Protein AF-A0A524NR52-F1 (afdb_monomer)

Mean predicted aligned error: 20.49 Å

Nearest PDB structures (foldseek):
  4pej-assembly2_B  TM=8.692E-01  e=6.507E-05  synthetic construct
  6f50-assembly2_B  TM=8.341E-01  e=1.241E-04  Pseudomonas putida
  6f4y-assembly2_B  TM=8.396E-01  e=2.144E-04  Pseudomonas putida
  6c1j-assembly1_A-2  TM=8.449E-01  e=2.888E-04  Pseudomonas putida
  3fzw-assembly1_A  TM=8.478E-01  e=4.989E-04  Pseudomonas putida

Foldseek 3Di:
DDDDDDPPDDPVLVVVLDDDDDDDDDDDDDDDDDDDPFQVVLVVQCQVCLQVLVLVSQLVQADDFEKECEPEPPGDDDIDGDSVSVSVVSVVVCVQFVAKGKFWADWDDFGFKIKTWIWIWGDGPRDTDIAIKIKIWGADPVNHTNYIYIYHSVCVVVSVVVSCVVCVPGDDQDPVVLFDQALQNVLVVQCLVLLVVCLVPVDNVSQVVLADPQAKEAEVEPVPGDIDHSVVVVVVSVVLSVQAWDKDWDWFFALPRFKTKIWIKIWGHDPVDIDIDIWMWIWGADPVSRTRYIYTHHPVCVLVVVLVNQVVSVVVDVQSVLVSVLQNLVQCCLQVVHCVSVPVAADQQEWEAEPESPDPGIDTGPVVVNVVSVVVCVQFVNKHKDWRRHWNDTDSFKTKTKMKMWGQGDSRHIDIDIWMKIWTDDPSHTRYIYTGHSVCVVVSVVVRVVRDDDLLQQDAALQNVLVVQLLVCLLVVVLVSNVVLADPLAWEAEPEPPDRDIDGPVVVSVVSNCCCPVQVKDWDKAWQAAQARFKTKIWIWIWGDDPPDIDIDTWIWIWGADPVSGTRYIYTYHPVCVVVVLVVRLVVSQPPVRRVDQPLVSQCQVCLQVVNLVSNLVQEDQQEKEAEPEPPDPGIDGGSVVVSVVSVVVCVFFVNWHKGFRYWDNDDQFKTKTWIWIWTAGNVGDTDIAIWIKIFTDDGSGGRYIYIGHSVCVVVVVVVRCVRRVNDPADLVLVLDDQALFNVLVVQLQVCLQVVNLVSNVVLADQQAWEAECEPVPGDIDGSVVVSVVSVVCVVQQKHWDDWHWQADQPRFKTKIWTWIWGGDPVDTDIDIWMWIWGADPVSRTRYIYTGHPVCVVVSLLVRNVVSCVVPVLCVLVSVLLVQCQVCLQVVNLVSNVVQADQQAWEAEPDPPDPGIDTGSVVVNVVSVVVCVFFVNKHKDKRRYWSDDDNFKTKIKIKMWTAGPPPGIDIAIWIWIFTDDPSHTRYIYTGHSVCVVVSVVVNVVVVVVVVVVVVVD

Radius of gyration: 37.1 Å; Cα contacts (8 Å, |Δi|>4): 1917; chains: 1; bounding box: 99×87×102 Å

Solvent-accessible surface area (backbone atoms only — not comparable to full-atom values): 54135 Å² total; per-residue (Å²): 132,88,82,80,81,82,84,76,78,63,74,67,59,72,60,66,77,49,92,82,84,92,88,80,88,84,89,84,92,86,83,90,80,83,93,73,78,50,51,70,47,57,52,49,53,52,50,49,26,60,56,70,64,36,63,64,58,49,56,69,38,44,33,98,75,16,35,38,40,56,68,26,95,85,42,83,64,79,67,42,73,38,63,64,65,48,51,54,53,52,49,60,49,37,73,64,17,76,70,44,36,71,42,59,51,43,79,47,74,51,75,46,36,35,39,33,36,37,34,36,39,29,46,43,98,90,38,85,41,78,48,66,31,30,39,36,34,34,45,46,100,83,67,23,35,48,32,37,38,34,31,38,68,90,40,50,70,59,51,50,54,52,40,49,64,73,38,73,84,51,85,84,85,51,69,85,72,68,53,74,94,29,50,24,56,55,35,50,56,50,47,54,55,19,48,50,49,17,72,78,67,76,48,52,70,51,49,56,72,48,38,39,99,80,23,39,26,34,34,65,26,95,90,66,67,44,77,49,33,66,66,52,47,50,50,61,51,47,56,44,43,75,51,58,26,48,80,48,77,43,84,67,34,36,22,74,47,35,24,30,33,26,44,37,38,32,48,25,47,54,99,92,55,64,50,77,49,74,30,28,37,38,38,32,32,48,98,87,39,29,32,41,36,38,40,34,36,45,63,92,45,47,72,61,55,53,50,52,36,44,53,57,31,35,74,76,31,81,56,48,32,65,56,44,59,46,45,51,50,52,28,48,27,55,53,74,74,40,67,78,67,52,68,79,39,37,40,69,72,21,37,37,39,31,72,32,100,85,46,88,40,75,45,70,22,42,72,57,51,56,49,54,52,52,57,51,38,75,48,17,81,67,41,39,52,47,56,65,29,38,69,77,44,79,50,82,26,17,32,30,28,31,35,39,37,37,32,44,39,82,90,53,32,66,49,74,50,70,31,33,38,33,41,26,38,54,99,82,21,31,48,33,40,35,34,34,44,66,91,40,51,70,58,51,52,51,50,37,62,70,53,37,79,48,90,81,60,67,77,83,36,60,21,49,56,41,48,51,54,38,52,52,23,50,76,72,63,35,60,68,60,32,57,68,45,41,39,92,81,20,39,35,36,34,70,27,101,86,68,69,44,74,46,35,61,82,61,48,49,63,54,52,48,43,41,45,68,78,61,49,43,47,75,51,75,45,84,64,26,40,33,47,47,25,30,27,31,28,40,42,42,37,39,42,86,50,101,87,64,79,55,75,51,66,30,33,35,39,37,32,34,44,99,86,61,23,40,33,34,39,39,36,33,38,63,91,46,49,71,58,52,56,48,52,53,51,51,50,20,59,75,66,61,47,13,62,59,55,66,48,60,52,48,36,52,51,16,54,57,66,71,32,64,68,51,34,52,75,49,43,44,74,82,15,34,41,33,30,70,30,98,88,43,89,36,76,42,78,27,40,71,60,48,47,55,53,51,49,52,48,41,75,47,19,84,65,47,37,78,46,66,32,32,60,56,90,64,60,70,34,35,38,46,30,39,34,34,38,40,32,39,46,85,87,69,47,80,46,77,49,64,28,28,38,37,40,33,36,59,68,82,40,47,44,29,41,41,34,32,42,47,97,40,41,66,60,52,47,60,51,49,34,64,55,65,72,54,70,70,70,54,78,67,39,78,61,54,73,87,32,48,20,50,54,40,48,53,52,40,49,52,20,58,62,70,67,34,64,65,56,37,49,71,46,37,34,91,80,16,43,29,34,36,62,29,89,92,68,63,43,74,48,36,50,68,53,50,53,49,57,51,49,55,43,47,72,46,48,30,42,74,75,46,80,43,64,65,28,40,28,79,53,36,19,25,29,28,42,38,35,35,37,37,33,47,98,92,56,63,52,75,50,68,29,29,38,34,37,31,29,51,98,86,38,30,31,41,32,43,36,36,36,44,67,86,40,55,71,58,50,52,50,51,34,46,53,52,33,30,73,75,39,64,79,52,38,69,56,56,54,45,52,52,51,41,37,52,18,58,60,67,71,33,64,73,59,37,56,68,46,41,32,73,73,16,35,37,37,30,70,32,98,86,45,86,37,76,44,74,25,43,64,60,51,52,52,54,51,50,54,48,42,73,56,18,80,67,44,42,58,50,69,55,40,29,59,82,44,75,62,93,43,34,36,33,25,34,33,40,37,40,32,43,40,85,99,70,48,76,49,77,49,66,26,31,40,37,37,32,44,55,101,84,21,32,41,34,40,36,35,36,44,64,87,43,51,68,60,54,50,54,51,49,52,55,55,46,52,54,50,54,55,50,67,74,74,109

pLDDT: mean 82.84, std 14.71, range [21.86, 97.25]

Structure (mmCIF, N/CA/C/O backbone):
data_AF-A0A524NR52-F1
#
_entry.id   AF-A0A524NR52-F1
#
loop_
_atom_site.group_PDB
_atom_site.id
_atom_site.type_symbol
_atom_site.label_atom_id
_atom_site.label_alt_id
_atom_site.label_comp_id
_atom_site.label_asym_id
_atom_site.label_entity_id
_atom_site.label_seq_id
_atom_site.pdbx_PDB_ins_code
_atom_site.Cartn_x
_atom_site.Cartn_y
_atom_site.Cartn_z
_atom_site.occupancy
_atom_site.B_iso_or_equiv
_atom_site.auth_seq_id
_atom_site.auth_comp_id
_atom_site.auth_asym_id
_atom_site.auth_atom_id
_atom_site.pdbx_PDB_model_num
ATOM 1 N N . MET A 1 1 ? 25.887 18.818 -57.479 1.00 29.67 1 MET A N 1
ATOM 2 C CA . MET A 1 1 ? 27.017 19.475 -56.777 1.00 29.67 1 MET A CA 1
ATOM 3 C C . MET A 1 1 ? 26.975 19.003 -55.331 1.00 29.67 1 MET A C 1
ATOM 5 O O . MET A 1 1 ? 25.881 18.972 -54.788 1.00 29.67 1 MET A O 1
ATOM 9 N N . ARG A 1 2 ? 28.087 18.533 -54.749 1.00 22.14 2 ARG A N 1
ATOM 10 C CA . ARG A 1 2 ? 28.083 17.946 -53.394 1.00 22.14 2 ARG A CA 1
ATOM 11 C C . ARG A 1 2 ? 28.041 19.049 -52.333 1.00 22.14 2 ARG A C 1
ATOM 13 O O . ARG A 1 2 ? 28.980 19.835 -52.256 1.00 22.14 2 ARG A O 1
ATOM 20 N N . THR A 1 3 ? 26.997 19.073 -51.512 1.00 22.30 3 THR A N 1
ATOM 21 C CA . THR A 1 3 ? 26.933 19.916 -50.312 1.00 22.30 3 THR A CA 1
ATOM 22 C C . THR A 1 3 ? 27.804 19.282 -49.230 1.00 22.30 3 THR A C 1
ATOM 24 O O . THR A 1 3 ? 27.526 18.172 -48.783 1.00 22.30 3 THR A O 1
ATOM 27 N N . VAL A 1 4 ? 28.892 19.947 -48.843 1.00 22.42 4 VAL A N 1
ATOM 28 C CA . VAL A 1 4 ? 29.797 19.455 -47.796 1.00 22.42 4 VAL A CA 1
ATOM 29 C C . VAL A 1 4 ? 29.236 19.856 -46.435 1.00 22.42 4 VAL A C 1
ATOM 31 O O . VAL A 1 4 ? 29.398 20.996 -46.005 1.00 22.42 4 VAL A O 1
ATOM 34 N N . THR A 1 5 ? 28.603 18.915 -45.738 1.00 26.08 5 THR A N 1
ATOM 35 C CA . THR A 1 5 ? 28.334 19.040 -44.301 1.00 26.08 5 THR A CA 1
ATOM 36 C C . THR A 1 5 ? 29.665 19.029 -43.550 1.00 26.08 5 THR A C 1
ATOM 38 O O . THR A 1 5 ? 30.312 17.983 -43.450 1.00 26.08 5 THR A O 1
ATOM 41 N N . ARG A 1 6 ? 30.098 20.183 -43.027 1.00 24.72 6 ARG A N 1
ATOM 42 C CA . ARG A 1 6 ? 31.279 20.270 -42.157 1.00 24.72 6 ARG A CA 1
ATOM 43 C C . ARG A 1 6 ? 30.984 19.607 -40.806 1.00 24.72 6 ARG A C 1
ATOM 45 O O . ARG A 1 6 ? 30.563 20.271 -39.867 1.00 24.72 6 ARG A O 1
ATOM 52 N N . ARG A 1 7 ? 31.261 18.304 -40.691 1.00 31.73 7 ARG A N 1
ATOM 53 C CA . ARG A 1 7 ? 31.591 17.704 -39.390 1.00 31.73 7 ARG A CA 1
ATOM 54 C C . ARG A 1 7 ? 32.970 18.221 -38.986 1.00 31.73 7 ARG A C 1
ATOM 56 O O . ARG A 1 7 ? 33.958 17.905 -39.640 1.00 31.73 7 ARG A O 1
ATOM 63 N N . GLY A 1 8 ? 32.998 19.035 -37.938 1.00 26.70 8 GLY A N 1
ATOM 64 C CA . GLY A 1 8 ? 34.202 19.579 -37.309 1.00 26.70 8 GLY A CA 1
ATOM 65 C C . GLY A 1 8 ? 34.112 19.509 -35.787 1.00 26.70 8 GLY A C 1
ATOM 66 O O . GLY A 1 8 ? 34.548 20.430 -35.112 1.00 26.70 8 GLY A O 1
ATOM 67 N N . TRP A 1 9 ? 33.485 18.456 -35.255 1.00 33.84 9 TRP A N 1
ATOM 68 C CA . TRP A 1 9 ? 33.525 18.164 -33.823 1.00 33.84 9 TRP A CA 1
ATOM 69 C C . TRP A 1 9 ? 34.918 17.644 -33.463 1.00 33.84 9 TRP A C 1
ATOM 71 O O . TRP A 1 9 ? 35.362 16.646 -34.032 1.00 33.84 9 TRP A O 1
ATOM 81 N N . LEU A 1 10 ? 35.585 18.303 -32.514 1.00 33.88 10 LEU A N 1
ATOM 82 C CA . LEU A 1 10 ? 36.732 17.737 -31.807 1.00 33.88 10 LEU A CA 1
ATOM 83 C C . LEU A 1 10 ? 36.208 16.637 -30.866 1.00 33.88 10 LEU A C 1
ATOM 85 O O . LEU A 1 10 ? 35.423 16.961 -29.973 1.00 33.88 10 LEU A O 1
ATOM 89 N N . PRO A 1 11 ? 36.607 15.358 -31.027 1.00 32.03 11 PRO A N 1
ATOM 90 C CA . PRO A 1 11 ? 36.058 14.267 -30.216 1.00 32.03 11 PRO A CA 1
ATOM 91 C C . PRO A 1 11 ? 36.278 14.444 -28.706 1.00 32.03 11 PRO A C 1
ATOM 93 O O . PRO A 1 11 ? 35.432 14.035 -27.921 1.00 32.03 11 PRO A O 1
ATOM 96 N N . SER A 1 12 ? 37.367 15.109 -28.303 1.00 37.25 12 SER A N 1
ATOM 97 C CA . SER A 1 12 ? 37.721 15.359 -26.899 1.00 37.25 12 SER A CA 1
ATOM 98 C C . SER A 1 12 ? 36.717 16.230 -26.138 1.00 37.25 12 SER A C 1
ATOM 100 O O . SER A 1 12 ? 36.559 16.062 -24.929 1.00 37.25 12 SER A O 1
ATOM 102 N N . ALA A 1 13 ? 36.020 17.145 -26.821 1.00 36.12 13 ALA A N 1
ATOM 103 C CA . ALA A 1 13 ? 35.089 18.061 -26.169 1.00 36.12 13 ALA A CA 1
ATOM 104 C C . ALA A 1 13 ? 33.878 17.315 -25.588 1.00 36.12 13 ALA A C 1
ATOM 106 O O . ALA A 1 13 ? 33.539 17.502 -24.422 1.00 36.12 13 ALA A O 1
ATOM 107 N N . ALA A 1 14 ? 33.273 16.418 -26.372 1.00 39.19 14 ALA A N 1
ATOM 108 C CA . ALA A 1 14 ? 32.107 15.636 -25.959 1.00 39.19 14 ALA A CA 1
ATOM 109 C C . ALA A 1 14 ? 32.402 14.695 -24.773 1.00 39.19 14 ALA A C 1
ATOM 111 O O . ALA A 1 14 ? 31.511 14.405 -23.976 1.00 39.19 14 ALA A O 1
ATOM 112 N N . THR A 1 15 ? 33.651 14.245 -24.630 1.00 41.97 15 THR A N 1
ATOM 113 C CA . THR A 1 15 ? 34.078 13.378 -23.524 1.00 41.97 15 THR A CA 1
ATOM 114 C C . THR A 1 15 ? 34.195 14.144 -22.202 1.00 41.97 15 THR A C 1
ATOM 116 O O . THR A 1 15 ? 33.779 13.625 -21.170 1.00 41.97 15 THR A O 1
ATOM 119 N N . ARG A 1 16 ? 34.697 15.393 -22.212 1.00 48.16 16 ARG A N 1
ATOM 120 C CA . ARG A 1 16 ? 34.916 16.201 -20.989 1.00 48.16 16 ARG A CA 1
ATOM 121 C C . ARG A 1 16 ? 33.638 16.726 -20.329 1.00 48.16 16 ARG A C 1
ATOM 123 O O . ARG A 1 16 ? 33.643 16.965 -19.126 1.00 48.16 16 ARG A O 1
ATOM 130 N N . TRP A 1 17 ? 32.542 16.892 -21.073 1.00 43.91 17 TRP A N 1
ATOM 131 C CA . TRP A 1 17 ? 31.254 17.307 -20.491 1.00 43.91 17 TRP A CA 1
ATOM 132 C C . TRP A 1 17 ? 30.542 16.195 -19.697 1.00 43.91 17 TRP A C 1
ATOM 134 O O . TRP A 1 17 ? 29.535 16.474 -19.052 1.00 43.91 17 TRP A O 1
ATOM 144 N N . ARG A 1 18 ? 31.088 14.970 -19.665 1.00 40.78 18 ARG A N 1
ATOM 145 C CA . ARG A 1 18 ? 30.651 13.895 -18.757 1.00 40.78 18 ARG A CA 1
ATOM 146 C C . ARG A 1 18 ? 31.048 14.201 -17.286 1.00 40.78 18 ARG A C 1
ATOM 148 O O . ARG A 1 18 ? 31.913 15.055 -17.039 1.00 40.78 18 ARG A O 1
ATOM 155 N N . PRO A 1 19 ? 30.404 13.573 -16.280 1.00 32.72 19 PRO A N 1
ATOM 156 C CA . PRO A 1 19 ? 30.726 13.793 -14.864 1.00 32.72 19 PRO A CA 1
ATOM 157 C C . PRO A 1 19 ? 32.191 13.461 -14.514 1.00 32.72 19 PRO A C 1
ATOM 159 O O . PRO A 1 19 ? 32.830 12.646 -15.173 1.00 32.72 19 PRO A O 1
ATOM 162 N N . ALA A 1 20 ? 32.725 14.128 -13.482 1.00 28.25 20 ALA A N 1
ATOM 163 C CA . ALA A 1 20 ? 34.139 14.066 -13.082 1.00 28.25 20 ALA A CA 1
ATOM 164 C C . ALA A 1 20 ? 34.321 13.336 -11.735 1.00 28.25 20 ALA A C 1
ATOM 166 O O . ALA A 1 20 ? 33.386 13.260 -10.937 1.00 28.25 20 ALA A O 1
ATOM 167 N N . THR A 1 21 ? 35.513 12.787 -11.495 1.00 27.67 21 THR A N 1
ATOM 168 C CA . THR A 1 21 ? 35.812 11.825 -10.418 1.00 27.67 21 THR A CA 1
ATOM 169 C C . THR A 1 21 ? 35.995 12.449 -9.019 1.00 27.67 21 THR A C 1
ATOM 171 O O . THR A 1 21 ? 36.601 13.513 -8.885 1.00 27.67 21 THR A O 1
ATOM 174 N N . PRO A 1 22 ? 35.535 11.784 -7.936 1.00 29.28 22 PRO A N 1
ATOM 175 C CA . PRO A 1 22 ? 35.573 12.328 -6.575 1.00 29.28 22 PRO A CA 1
ATOM 176 C C . PRO A 1 22 ? 36.848 11.931 -5.801 1.00 29.28 22 PRO A C 1
ATOM 178 O O . PRO A 1 22 ? 36.802 11.123 -4.875 1.00 29.28 22 PRO A O 1
ATOM 181 N N . SER A 1 23 ? 38.006 12.512 -6.132 1.00 24.45 23 SER A N 1
ATOM 182 C CA . SER A 1 23 ? 39.280 12.206 -5.450 1.00 24.45 23 SER A CA 1
ATOM 183 C C . SER A 1 23 ? 39.791 13.330 -4.533 1.00 24.45 23 SER A C 1
ATOM 185 O O . SER A 1 23 ? 40.877 13.866 -4.750 1.00 24.45 23 SER A O 1
ATOM 187 N N . SER A 1 24 ? 39.005 13.679 -3.505 1.00 25.72 24 SER A N 1
ATOM 188 C CA . SER A 1 24 ? 39.407 14.178 -2.165 1.00 25.72 24 SER A CA 1
ATOM 189 C C . SER A 1 24 ? 38.371 15.143 -1.574 1.00 25.72 24 SER A C 1
ATOM 191 O O . SER A 1 24 ? 37.996 16.099 -2.236 1.00 25.72 24 SER A O 1
ATOM 193 N N . MET A 1 25 ? 37.963 14.929 -0.310 1.00 27.02 25 MET A N 1
ATOM 194 C CA . MET A 1 25 ? 37.757 15.967 0.727 1.00 27.02 25 MET A CA 1
ATOM 195 C C . MET A 1 25 ? 37.202 15.381 2.038 1.00 27.02 25 MET A C 1
ATOM 197 O O . MET A 1 25 ? 36.556 14.337 2.058 1.00 27.02 25 MET A O 1
ATOM 201 N N . ARG A 1 26 ? 37.476 16.067 3.157 1.00 23.23 26 ARG A N 1
ATOM 202 C CA . ARG A 1 26 ? 36.868 15.828 4.480 1.00 23.23 26 ARG A CA 1
ATOM 203 C C . ARG A 1 26 ? 35.885 16.956 4.795 1.00 23.23 26 ARG A C 1
ATOM 205 O O . ARG A 1 26 ? 36.154 18.103 4.457 1.00 23.23 26 ARG A O 1
ATOM 212 N N . ALA A 1 27 ? 34.786 16.634 5.472 1.00 24.45 27 ALA A N 1
ATOM 213 C CA . ALA A 1 27 ? 33.669 17.553 5.687 1.00 24.45 27 ALA A CA 1
ATOM 214 C C . ALA A 1 27 ? 33.801 18.468 6.923 1.00 24.45 27 ALA A C 1
ATOM 216 O O . ALA A 1 27 ? 34.254 18.037 7.984 1.00 24.45 27 ALA A O 1
ATOM 217 N N . THR A 1 28 ? 33.249 19.682 6.819 1.00 22.45 28 THR A N 1
ATOM 218 C CA . THR A 1 28 ? 32.797 20.520 7.947 1.00 22.45 28 THR A CA 1
ATOM 219 C C . THR A 1 28 ? 31.509 21.268 7.570 1.00 22.45 28 THR A C 1
ATOM 221 O O . THR A 1 28 ? 31.393 21.822 6.482 1.00 22.45 28 THR A O 1
ATOM 224 N N . ARG A 1 29 ? 30.514 21.275 8.472 1.00 24.41 29 ARG A N 1
ATOM 225 C CA . ARG A 1 29 ? 29.185 21.893 8.262 1.00 24.41 29 ARG A CA 1
ATOM 226 C C . ARG A 1 29 ? 29.176 23.404 8.539 1.00 24.41 29 ARG A C 1
ATOM 228 O O . ARG A 1 29 ? 29.775 23.838 9.521 1.00 24.41 29 ARG A O 1
ATOM 235 N N . ARG A 1 30 ? 28.341 24.148 7.799 1.00 23.05 30 ARG A N 1
ATOM 236 C CA . ARG A 1 30 ? 27.519 25.307 8.239 1.00 23.05 30 ARG A CA 1
ATOM 237 C C . ARG A 1 30 ? 26.432 25.567 7.179 1.00 23.05 30 ARG A C 1
ATOM 239 O O . ARG A 1 30 ? 26.620 25.166 6.038 1.00 23.05 30 ARG A O 1
ATOM 246 N N . GLY A 1 31 ? 25.299 26.172 7.543 1.00 24.02 31 GLY A N 1
ATOM 247 C CA . GLY A 1 31 ? 24.153 26.321 6.629 1.00 24.02 31 GLY A CA 1
ATOM 248 C C . GLY A 1 31 ? 23.250 27.518 6.937 1.00 24.02 31 GLY A C 1
ATOM 249 O O . GLY A 1 31 ? 23.606 28.345 7.772 1.00 24.02 31 GLY A O 1
ATOM 250 N N . GLY A 1 32 ? 22.078 27.555 6.289 1.00 28.58 32 GLY A N 1
ATOM 251 C CA . GLY A 1 32 ? 20.980 28.501 6.543 1.00 28.58 32 GLY A CA 1
ATOM 252 C C . GLY A 1 32 ? 21.015 29.787 5.703 1.00 28.58 32 GLY A C 1
ATOM 253 O O . GLY A 1 32 ? 21.767 30.706 6.010 1.00 28.58 32 GLY A O 1
ATOM 254 N N . GLY A 1 33 ? 20.151 29.882 4.685 1.00 21.86 33 GLY A N 1
ATOM 255 C CA . GLY A 1 33 ? 19.950 31.081 3.858 1.00 21.86 33 GLY A CA 1
ATOM 256 C C . GLY A 1 33 ? 18.727 30.939 2.941 1.00 21.86 33 GLY A C 1
ATOM 257 O O . GLY A 1 33 ? 18.447 29.837 2.479 1.00 21.86 33 GLY A O 1
ATOM 258 N N . ALA A 1 34 ? 17.980 32.029 2.737 1.00 24.41 34 ALA A N 1
ATOM 259 C CA . ALA A 1 34 ? 16.654 32.031 2.103 1.00 24.41 34 ALA A CA 1
ATOM 260 C C . ALA A 1 34 ? 16.653 31.771 0.577 1.00 24.41 34 ALA A C 1
ATOM 262 O O . ALA A 1 34 ? 17.682 31.845 -0.094 1.00 24.41 34 ALA A O 1
ATOM 263 N N . GLU A 1 35 ? 15.468 31.467 0.046 1.00 31.97 35 GLU A N 1
ATOM 264 C CA . GLU A 1 35 ? 15.229 30.947 -1.306 1.00 31.97 35 GLU A CA 1
ATOM 265 C C . GLU A 1 35 ? 15.600 31.915 -2.445 1.00 31.97 35 GLU A C 1
ATOM 267 O O . GLU A 1 35 ? 15.248 33.097 -2.435 1.00 31.97 35 GLU A O 1
ATOM 272 N N . ARG A 1 36 ? 16.286 31.383 -3.468 1.00 40.44 36 ARG A N 1
ATOM 273 C CA . ARG A 1 36 ? 16.592 32.055 -4.743 1.00 40.44 36 ARG A CA 1
ATOM 274 C C . ARG A 1 36 ? 16.859 31.030 -5.860 1.00 40.44 36 ARG A C 1
ATOM 276 O O . ARG A 1 36 ? 17.369 29.942 -5.594 1.00 40.44 36 ARG A O 1
ATOM 283 N N . GLU A 1 37 ? 16.597 31.431 -7.108 1.00 40.31 37 GLU A N 1
ATOM 284 C CA . GLU A 1 37 ? 16.721 30.691 -8.388 1.00 40.31 37 GLU A CA 1
ATOM 285 C C . GLU A 1 37 ? 18.095 30.053 -8.716 1.00 40.31 37 GLU A C 1
ATOM 287 O O . GLU A 1 37 ? 18.208 29.300 -9.683 1.00 40.31 37 GLU A O 1
ATOM 292 N N . GLY A 1 38 ? 19.147 30.325 -7.936 1.00 55.75 38 GLY A N 1
ATOM 293 C CA . GLY A 1 38 ? 20.458 29.682 -8.074 1.00 55.75 38 GLY A CA 1
ATOM 294 C C . GLY A 1 38 ? 21.282 30.082 -9.311 1.00 55.75 38 GLY A C 1
ATOM 295 O O . GLY A 1 38 ? 20.813 30.716 -10.257 1.00 55.75 38 GLY A O 1
ATOM 296 N N . ALA A 1 39 ? 22.553 29.668 -9.313 1.00 57.84 39 ALA A N 1
ATOM 297 C CA . ALA A 1 39 ? 23.541 30.082 -10.313 1.00 57.84 39 ALA A CA 1
ATOM 298 C C . ALA A 1 39 ? 23.208 29.657 -11.757 1.00 57.84 39 ALA A C 1
ATOM 300 O O . ALA A 1 39 ? 23.651 30.313 -12.695 1.00 57.84 39 ALA A O 1
ATOM 301 N N . ALA A 1 40 ? 22.411 28.603 -11.967 1.00 56.47 40 ALA A N 1
ATOM 302 C CA . ALA A 1 40 ? 21.944 28.230 -13.305 1.00 56.47 40 ALA A CA 1
ATOM 303 C C . ALA A 1 40 ? 20.890 29.214 -13.852 1.00 56.47 40 ALA A C 1
ATOM 305 O O . ALA A 1 40 ? 20.933 29.562 -15.033 1.00 56.47 40 ALA A O 1
ATOM 306 N N . GLY A 1 41 ? 19.963 29.683 -13.007 1.00 62.78 41 GLY A N 1
ATOM 307 C CA . GLY A 1 41 ? 18.964 30.693 -13.368 1.00 62.78 41 GLY A CA 1
ATOM 308 C C . GLY A 1 41 ? 19.599 32.062 -13.614 1.00 62.78 41 GLY A C 1
ATOM 309 O O . GLY A 1 41 ? 19.393 32.658 -14.672 1.00 62.78 41 GLY A O 1
ATOM 310 N N . ASP A 1 42 ? 20.461 32.510 -12.696 1.00 73.06 42 ASP A N 1
ATOM 311 C CA . ASP A 1 42 ? 21.187 33.780 -12.827 1.00 73.06 42 ASP A CA 1
ATOM 312 C C . ASP A 1 42 ? 22.083 33.813 -14.093 1.00 73.06 42 ASP A C 1
ATOM 314 O O . ASP A 1 42 ? 22.139 34.828 -14.794 1.00 73.06 42 ASP A O 1
ATOM 318 N N . THR A 1 43 ? 22.700 32.684 -14.475 1.00 68.81 43 THR A N 1
ATOM 319 C CA . THR A 1 43 ? 23.463 32.552 -15.733 1.00 68.81 43 THR A CA 1
ATOM 320 C C . THR A 1 43 ? 22.592 32.625 -16.994 1.00 68.81 43 THR A C 1
ATOM 322 O O . THR A 1 43 ? 23.009 33.254 -17.970 1.00 68.81 43 THR A O 1
ATOM 325 N N . ARG A 1 44 ? 21.380 32.048 -17.004 1.00 75.56 44 ARG A N 1
ATOM 326 C CA . ARG A 1 44 ? 20.450 32.205 -18.144 1.00 75.56 44 ARG A CA 1
ATOM 327 C C . ARG A 1 44 ? 19.982 33.654 -18.280 1.00 75.56 44 ARG A C 1
ATOM 329 O O . ARG A 1 44 ? 20.097 34.221 -19.365 1.00 75.56 44 ARG A O 1
ATOM 336 N N . ARG A 1 45 ? 19.599 34.286 -17.165 1.00 79.44 45 ARG A N 1
ATOM 337 C CA . ARG A 1 45 ? 19.188 35.699 -17.097 1.00 79.44 45 ARG A CA 1
ATOM 338 C C . ARG A 1 45 ? 20.254 36.654 -17.656 1.00 79.44 45 ARG A C 1
ATOM 340 O O . ARG A 1 45 ? 19.915 37.615 -18.343 1.00 79.44 45 ARG A O 1
ATOM 347 N N . LEU A 1 46 ? 21.541 36.383 -17.416 1.00 81.44 46 LEU A N 1
ATOM 348 C CA . LEU A 1 46 ? 22.647 37.146 -18.011 1.00 81.44 46 LEU A CA 1
ATOM 349 C C . LEU A 1 46 ? 22.663 37.054 -19.548 1.00 81.44 46 LEU A C 1
ATOM 351 O O . LEU A 1 46 ? 22.802 38.074 -20.225 1.00 81.44 46 LEU A O 1
ATOM 355 N N . LEU A 1 47 ? 22.528 35.845 -20.104 1.00 82.56 47 LEU A N 1
ATOM 356 C CA . LEU A 1 47 ? 22.549 35.616 -21.554 1.00 82.56 47 LEU A CA 1
ATOM 357 C C . LEU A 1 47 ? 21.286 36.149 -22.244 1.00 82.56 47 LEU A C 1
ATOM 359 O O . LEU A 1 47 ? 21.375 36.699 -23.342 1.00 82.56 47 LEU A O 1
ATOM 363 N N . GLU A 1 48 ? 20.129 36.055 -21.592 1.00 84.31 48 GLU A N 1
ATOM 364 C CA . GLU A 1 48 ? 18.883 36.691 -22.030 1.00 84.31 48 GLU A CA 1
ATOM 365 C C . GLU A 1 48 ? 19.038 38.212 -22.097 1.00 84.31 48 GLU A C 1
ATOM 367 O O . GLU A 1 48 ? 18.769 38.803 -23.143 1.00 84.31 48 GLU A O 1
ATOM 372 N N . ALA A 1 49 ? 19.564 38.849 -21.045 1.00 84.56 49 ALA A N 1
ATOM 373 C CA . ALA A 1 49 ? 19.814 40.289 -21.041 1.00 84.56 49 ALA A CA 1
ATOM 374 C C . ALA A 1 49 ? 20.810 40.712 -22.142 1.00 84.56 49 ALA A C 1
ATOM 376 O O . ALA A 1 49 ? 20.585 41.717 -22.821 1.00 84.56 49 ALA A O 1
ATOM 377 N N . MET A 1 50 ? 21.858 39.917 -22.409 1.00 84.38 50 MET A N 1
ATOM 378 C CA . MET A 1 50 ? 22.762 40.140 -23.551 1.00 84.38 50 MET A CA 1
ATOM 379 C C . MET A 1 50 ? 22.049 40.011 -24.905 1.00 84.38 50 MET A C 1
ATOM 381 O O . MET A 1 50 ? 22.235 40.862 -25.775 1.00 84.38 50 MET A O 1
ATOM 385 N N . ASN A 1 51 ? 21.198 38.999 -25.083 1.00 86.31 51 ASN A N 1
ATOM 386 C CA . ASN A 1 51 ? 20.433 38.788 -26.315 1.00 86.31 51 ASN A CA 1
ATOM 387 C C . ASN A 1 51 ? 19.367 39.866 -26.553 1.00 86.31 51 ASN A C 1
ATOM 389 O O . ASN A 1 51 ? 19.155 40.280 -27.695 1.00 86.31 51 ASN A O 1
ATOM 393 N N . HIS A 1 52 ? 18.735 40.365 -25.491 1.00 88.88 52 HIS A N 1
ATOM 394 C CA . HIS A 1 52 ? 17.783 41.475 -25.545 1.00 88.88 52 HIS A CA 1
ATOM 395 C C . HIS A 1 52 ? 18.450 42.856 -25.601 1.00 88.88 52 HIS A C 1
ATOM 397 O O . HIS A 1 52 ? 17.762 43.836 -25.881 1.00 88.88 52 HIS A O 1
ATOM 403 N N . ARG A 1 53 ? 19.781 42.937 -25.432 1.00 89.31 53 ARG A N 1
ATOM 404 C CA . ARG A 1 53 ? 20.560 44.192 -25.361 1.00 89.31 53 ARG A CA 1
ATOM 405 C C . ARG A 1 53 ? 20.101 45.083 -24.192 1.00 89.31 53 ARG A C 1
ATOM 407 O O . ARG A 1 53 ? 20.150 46.310 -24.281 1.00 89.31 53 ARG A O 1
ATOM 414 N N . ASP A 1 54 ? 19.659 44.458 -23.100 1.00 90.31 54 ASP A N 1
ATOM 415 C CA . ASP A 1 54 ? 19.231 45.132 -21.874 1.00 90.31 54 ASP A CA 1
ATOM 416 C C . ASP A 1 54 ? 20.452 45.469 -21.006 1.00 90.31 54 ASP A C 1
ATOM 418 O O . ASP A 1 54 ? 20.891 44.721 -20.126 1.00 90.31 54 ASP A O 1
ATOM 422 N N . TRP A 1 55 ? 21.044 46.622 -21.312 1.00 91.06 55 TRP A N 1
ATOM 423 C CA . TRP A 1 55 ? 22.249 47.117 -20.652 1.00 91.06 55 TRP A CA 1
ATOM 424 C C . TRP A 1 55 ? 22.028 47.475 -19.177 1.00 91.06 55 TRP A C 1
ATOM 426 O O . TRP A 1 55 ? 22.977 47.409 -18.393 1.00 91.06 55 TRP A O 1
ATOM 436 N N . ASP A 1 56 ? 20.800 47.827 -18.791 1.00 88.38 56 ASP A N 1
ATOM 437 C CA . ASP A 1 56 ? 20.470 48.183 -17.411 1.00 88.38 56 ASP A CA 1
ATOM 438 C C . ASP A 1 56 ? 20.244 46.926 -16.560 1.00 88.38 56 ASP A C 1
ATOM 440 O O . ASP A 1 56 ? 20.734 46.870 -15.429 1.00 88.38 56 ASP A O 1
ATOM 444 N N . ALA A 1 57 ? 19.644 45.868 -17.118 1.00 86.56 57 ALA A N 1
ATOM 445 C CA . ALA A 1 57 ? 19.619 44.548 -16.489 1.00 86.56 57 ALA A CA 1
ATOM 446 C C . ALA A 1 57 ? 21.036 43.974 -16.314 1.00 86.56 57 ALA A C 1
ATOM 448 O O . ALA A 1 57 ? 21.383 43.553 -15.211 1.00 86.56 57 ALA A O 1
ATOM 449 N N . ILE A 1 58 ? 21.899 44.027 -17.339 1.00 85.31 58 ILE A N 1
ATOM 450 C CA . ILE A 1 58 ? 23.306 43.583 -17.225 1.00 85.31 58 ILE A CA 1
ATOM 451 C C . ILE A 1 58 ? 24.033 44.356 -16.114 1.00 85.31 58 ILE A C 1
ATOM 453 O O . ILE A 1 58 ? 24.698 43.756 -15.267 1.00 85.31 58 ILE A O 1
ATOM 457 N N . ARG A 1 59 ? 23.862 45.684 -16.061 1.00 89.38 59 ARG A N 1
ATOM 458 C CA . ARG A 1 59 ? 24.416 46.528 -14.992 1.00 89.38 59 ARG A CA 1
ATOM 459 C C . ARG A 1 59 ? 23.882 46.141 -13.612 1.00 89.38 59 ARG A C 1
ATOM 461 O O . ARG A 1 59 ? 24.653 46.121 -12.657 1.00 89.38 59 ARG A O 1
ATOM 468 N N . ALA A 1 60 ? 22.593 45.828 -13.502 1.00 86.44 60 ALA A N 1
ATOM 469 C CA . ALA A 1 60 ? 21.971 45.399 -12.255 1.00 86.44 60 ALA A CA 1
ATOM 470 C C . ALA A 1 60 ? 22.430 44.001 -11.802 1.00 86.44 60 ALA A C 1
ATOM 472 O O . ALA A 1 60 ? 22.411 43.728 -10.601 1.00 86.44 60 ALA A O 1
ATOM 473 N N . ILE A 1 61 ? 22.847 43.128 -12.722 1.00 88.12 61 ILE A N 1
ATOM 474 C CA . ILE A 1 61 ? 23.289 41.753 -12.442 1.00 88.12 61 ILE A CA 1
ATOM 475 C C . ILE A 1 61 ? 24.757 41.702 -11.973 1.00 88.12 61 ILE A C 1
ATOM 477 O O . ILE A 1 61 ? 25.111 40.831 -11.183 1.00 88.12 61 ILE A O 1
ATOM 481 N N . CYS A 1 62 ? 25.616 42.639 -12.381 1.00 88.19 62 CYS A N 1
ATOM 482 C CA . CYS A 1 62 ? 27.031 42.660 -11.985 1.00 88.19 62 CYS A CA 1
ATOM 483 C C . CYS A 1 62 ? 27.282 43.186 -10.554 1.00 88.19 62 CYS A C 1
ATOM 485 O O . CYS A 1 62 ? 26.624 44.110 -10.075 1.00 88.19 62 CYS A O 1
ATOM 487 N N . ALA A 1 63 ? 28.277 42.613 -9.870 1.00 88.62 63 ALA A N 1
ATOM 488 C CA . ALA A 1 63 ? 28.685 43.002 -8.519 1.00 88.62 63 ALA A CA 1
ATOM 489 C C . ALA A 1 63 ? 29.589 44.251 -8.505 1.00 88.62 63 ALA A C 1
ATOM 491 O O . ALA A 1 63 ? 30.288 44.562 -9.475 1.00 88.62 63 ALA A O 1
ATOM 492 N N . SER A 1 64 ? 29.657 44.942 -7.361 1.00 76.94 64 SER A N 1
ATOM 493 C CA . SER A 1 64 ? 30.606 46.041 -7.150 1.00 76.94 64 SER A CA 1
ATOM 494 C C . SER A 1 64 ? 32.047 45.513 -7.127 1.00 76.94 64 SER A C 1
ATOM 496 O O . SER A 1 64 ? 32.499 44.970 -6.120 1.00 76.94 64 SER A O 1
ATOM 498 N N . GLY A 1 65 ? 32.762 45.676 -8.243 1.00 79.75 65 GLY A N 1
ATOM 499 C CA . GLY A 1 65 ? 34.098 45.105 -8.458 1.00 79.75 65 GLY A CA 1
ATOM 500 C C . GLY A 1 65 ? 34.174 44.039 -9.557 1.00 79.75 65 GLY A C 1
ATOM 501 O O . GLY A 1 65 ? 35.222 43.408 -9.675 1.00 79.75 65 GLY A O 1
ATOM 502 N N . PHE A 1 66 ? 33.102 43.858 -10.340 1.00 86.69 66 PHE A N 1
ATOM 503 C CA . PHE A 1 66 ? 33.023 42.969 -11.503 1.00 86.69 66 PHE A CA 1
ATOM 504 C C . PHE A 1 66 ? 34.218 43.084 -12.469 1.00 86.69 66 PHE A C 1
ATOM 506 O O . PHE A 1 66 ? 34.640 44.190 -12.809 1.00 86.69 66 PHE A O 1
ATOM 513 N N . ARG A 1 67 ? 34.735 41.941 -12.946 1.00 84.81 67 ARG A N 1
ATOM 514 C CA . ARG A 1 67 ? 35.845 41.860 -13.919 1.00 84.81 67 ARG A CA 1
ATOM 515 C C . ARG A 1 67 ? 35.632 40.763 -14.955 1.00 84.81 67 ARG A C 1
ATOM 517 O O . ARG A 1 67 ? 35.071 39.718 -14.633 1.00 84.81 67 ARG A O 1
ATOM 524 N N . VAL A 1 68 ? 36.167 40.970 -16.157 1.00 83.56 68 VAL A N 1
ATOM 525 C CA . VAL A 1 68 ? 36.288 39.919 -17.178 1.00 83.56 68 VAL A CA 1
ATOM 526 C C . VAL A 1 68 ? 37.745 39.746 -17.572 1.00 83.56 68 VAL A C 1
ATOM 528 O O . VAL A 1 68 ? 38.405 40.713 -17.960 1.00 83.56 68 VAL A O 1
ATOM 531 N N . GLU A 1 69 ? 38.236 38.515 -17.498 1.00 84.06 69 GLU A N 1
ATOM 532 C CA . GLU A 1 69 ? 39.552 38.138 -18.008 1.00 84.06 69 GLU A CA 1
ATOM 533 C C . GLU A 1 69 ? 39.399 37.422 -19.352 1.00 84.06 69 GLU A C 1
ATOM 535 O O . GLU A 1 69 ? 38.543 36.556 -19.513 1.00 84.06 69 GLU A O 1
ATOM 540 N N . ASP A 1 70 ? 40.189 37.831 -20.342 1.00 81.06 70 ASP A N 1
ATOM 541 C CA . ASP A 1 70 ? 40.178 37.241 -21.678 1.00 81.06 70 ASP A CA 1
ATOM 542 C C . ASP A 1 70 ? 41.422 36.359 -21.820 1.00 81.06 70 ASP A C 1
ATOM 544 O O . ASP A 1 70 ? 42.513 36.852 -22.108 1.00 81.06 70 ASP A O 1
ATOM 548 N N . CYS A 1 71 ? 41.257 35.067 -21.536 1.00 81.44 71 CYS A N 1
ATOM 549 C CA . CYS A 1 71 ? 42.314 34.053 -21.508 1.00 81.44 71 CYS A CA 1
ATOM 550 C C . CYS A 1 71 ? 42.522 33.368 -22.872 1.00 81.44 71 CYS A C 1
ATOM 552 O O . CYS A 1 71 ? 43.319 32.434 -22.969 1.00 81.44 71 CYS A O 1
ATOM 554 N N . ARG A 1 72 ? 41.816 33.825 -23.915 1.00 77.69 72 ARG A N 1
ATOM 555 C CA . ARG A 1 72 ? 41.886 33.309 -25.288 1.00 77.69 72 ARG A CA 1
ATOM 556 C C . ARG A 1 72 ? 43.273 33.482 -25.911 1.00 77.69 72 ARG A C 1
ATOM 558 O O . ARG A 1 72 ? 43.921 34.516 -25.734 1.00 77.69 72 ARG A O 1
ATOM 565 N N . LEU A 1 73 ? 43.681 32.523 -26.741 1.00 69.25 73 LEU A N 1
ATOM 566 C CA . LEU A 1 73 ? 44.959 32.512 -27.470 1.00 69.25 73 LEU A CA 1
ATOM 567 C C . LEU A 1 73 ? 45.098 33.707 -28.428 1.00 69.25 73 LEU A C 1
ATOM 569 O O . LEU A 1 73 ? 46.203 34.194 -28.669 1.00 69.25 73 LEU A O 1
ATOM 573 N N . LEU A 1 74 ? 43.969 34.191 -28.956 1.00 62.75 74 LEU A N 1
ATOM 574 C CA . LEU A 1 74 ? 43.848 35.442 -29.717 1.00 62.75 74 LEU A CA 1
ATOM 575 C C . LEU A 1 74 ? 42.869 36.418 -29.031 1.00 62.75 74 LEU A C 1
ATOM 577 O O . LEU A 1 74 ? 42.068 37.095 -29.685 1.00 62.75 74 LEU A O 1
ATOM 581 N N . GLY A 1 75 ? 42.923 36.467 -27.697 1.00 59.72 75 GLY A N 1
ATOM 582 C CA . GLY A 1 75 ? 42.181 37.410 -26.863 1.00 59.72 75 GLY A CA 1
ATOM 583 C C . GLY A 1 75 ? 42.581 38.869 -27.099 1.00 59.72 75 GLY A C 1
ATOM 584 O O . GLY A 1 75 ? 43.618 39.178 -27.688 1.00 59.72 75 GLY A O 1
ATOM 585 N N . TRP A 1 76 ? 41.733 39.795 -26.654 1.00 55.38 76 TRP A N 1
ATOM 586 C CA . TRP A 1 76 ? 41.924 41.228 -26.902 1.00 55.38 76 TRP A CA 1
ATOM 587 C C . TRP A 1 76 ? 43.009 41.830 -26.003 1.00 55.38 76 TRP A C 1
ATOM 589 O O . TRP A 1 76 ? 43.805 42.652 -26.459 1.00 55.38 76 TRP A O 1
ATOM 599 N N . GLY A 1 77 ? 43.029 41.410 -24.732 1.00 58.03 77 GLY A N 1
ATOM 600 C CA . GLY A 1 77 ? 43.802 42.024 -23.651 1.00 58.03 77 GLY A CA 1
ATOM 601 C C . GLY A 1 77 ? 43.460 43.510 -23.401 1.00 58.03 77 GLY A C 1
ATOM 602 O O . GLY A 1 77 ? 42.860 44.177 -24.243 1.00 58.03 77 GLY A O 1
ATOM 603 N N . PRO A 1 78 ? 43.875 44.091 -22.260 1.00 54.19 78 PRO A N 1
ATOM 604 C CA . PRO A 1 78 ? 44.007 43.465 -20.940 1.00 54.19 78 PRO A CA 1
ATOM 605 C C . PRO A 1 78 ? 42.621 43.166 -20.311 1.00 54.19 78 PRO A C 1
ATOM 607 O O . PRO A 1 78 ? 41.588 43.404 -20.926 1.00 54.19 78 PRO A O 1
ATOM 610 N N . THR A 1 79 ? 42.591 42.683 -19.063 1.00 62.03 79 THR A N 1
ATOM 611 C CA . THR A 1 79 ? 41.372 42.457 -18.254 1.00 62.03 79 THR A CA 1
ATOM 612 C C . THR A 1 79 ? 40.399 43.649 -18.290 1.00 62.03 79 THR A C 1
ATOM 614 O O . THR A 1 79 ? 40.797 44.768 -17.944 1.00 62.03 79 THR A O 1
ATOM 617 N N . LEU A 1 80 ? 39.119 43.412 -18.604 1.00 72.94 80 LEU A N 1
ATOM 618 C CA . LEU A 1 80 ? 38.045 44.402 -18.440 1.00 72.94 80 LEU A CA 1
ATOM 619 C C . LEU A 1 80 ? 37.747 44.564 -16.943 1.00 72.94 80 LEU A C 1
ATOM 621 O O . LEU A 1 80 ? 37.566 43.575 -16.228 1.00 72.94 80 LEU A O 1
ATOM 625 N N . ARG A 1 81 ? 37.740 45.805 -16.445 1.00 74.31 81 ARG A N 1
ATOM 626 C CA . ARG A 1 81 ? 37.780 46.096 -14.995 1.00 74.31 81 ARG A CA 1
ATOM 627 C C . ARG A 1 81 ? 36.457 46.547 -14.379 1.00 74.31 81 ARG A C 1
ATOM 629 O O . ARG A 1 81 ? 36.418 46.754 -13.168 1.00 74.31 81 ARG A O 1
ATOM 636 N N . ASP A 1 82 ? 35.427 46.713 -15.199 1.00 82.56 82 ASP A N 1
ATOM 637 C CA . ASP A 1 82 ? 34.100 47.177 -14.809 1.00 82.56 82 ASP A CA 1
ATOM 638 C C . ASP A 1 82 ? 33.038 46.747 -15.838 1.00 82.56 82 ASP A C 1
ATOM 640 O O . ASP A 1 82 ? 33.346 46.240 -16.921 1.00 82.56 82 ASP A O 1
ATOM 644 N N . VAL A 1 83 ? 31.768 46.916 -15.461 1.00 85.06 83 VAL A N 1
ATOM 645 C CA . VAL A 1 83 ? 30.608 46.520 -16.273 1.00 85.06 83 VAL A CA 1
ATOM 646 C C . VAL A 1 83 ? 30.337 47.478 -17.438 1.00 85.06 83 VAL A C 1
ATOM 648 O O . VAL A 1 83 ? 29.826 47.045 -18.466 1.00 85.06 83 VAL A O 1
ATOM 651 N N . ASP A 1 84 ? 30.722 48.752 -17.326 1.00 85.56 84 ASP A N 1
ATOM 652 C CA . ASP A 1 84 ? 30.564 49.739 -18.399 1.00 85.56 84 ASP A CA 1
ATOM 653 C C . ASP A 1 84 ? 31.433 49.391 -19.611 1.00 85.56 84 ASP A C 1
ATOM 655 O O . ASP A 1 84 ? 30.934 49.312 -20.732 1.00 85.56 84 ASP A O 1
ATOM 659 N N . THR A 1 85 ? 32.705 49.056 -19.380 1.00 82.19 85 THR A N 1
ATOM 660 C CA . THR A 1 85 ? 33.625 48.637 -20.446 1.00 82.19 85 THR A CA 1
ATOM 661 C C . THR A 1 85 ? 33.183 47.316 -21.092 1.00 82.19 85 THR A C 1
ATOM 663 O O . THR A 1 85 ? 33.380 47.119 -22.293 1.00 82.19 85 THR A O 1
ATOM 666 N N . LEU A 1 86 ? 32.537 46.412 -20.338 1.00 83.12 86 LEU A N 1
ATOM 667 C CA . LEU A 1 86 ? 31.889 45.229 -20.919 1.00 83.12 86 LEU A CA 1
ATOM 668 C C . LEU A 1 86 ? 30.706 45.622 -21.815 1.00 83.12 86 LEU A C 1
ATOM 670 O O . LEU A 1 86 ? 30.623 45.141 -22.942 1.00 83.12 86 LEU A O 1
ATOM 674 N N . ILE A 1 87 ? 29.804 46.483 -21.339 1.00 87.06 87 ILE A N 1
ATOM 675 C CA . ILE A 1 87 ? 28.626 46.930 -22.097 1.00 87.06 87 ILE A CA 1
ATOM 676 C C . ILE A 1 87 ? 29.045 47.608 -23.408 1.00 87.06 87 ILE A C 1
ATOM 678 O O . ILE A 1 87 ? 28.507 47.271 -24.461 1.00 87.06 87 ILE A O 1
ATOM 682 N N . ASP A 1 88 ? 30.036 48.499 -23.381 1.00 82.44 88 ASP A N 1
ATOM 683 C CA . ASP A 1 88 ? 30.508 49.187 -24.587 1.00 82.44 88 ASP A CA 1
ATOM 684 C C . ASP A 1 88 ? 31.231 48.238 -25.562 1.00 82.44 88 ASP A C 1
ATOM 686 O O . ASP A 1 88 ? 31.045 48.345 -26.776 1.00 82.44 88 ASP A O 1
ATOM 690 N N . SER A 1 89 ? 31.961 47.239 -25.050 1.00 80.62 89 SER A N 1
ATOM 691 C CA . SER A 1 89 ? 32.521 46.146 -25.860 1.00 80.62 89 SER A CA 1
ATOM 692 C C . SER A 1 89 ? 31.426 45.327 -26.564 1.00 80.62 89 SER A C 1
ATOM 694 O O . SER A 1 89 ? 31.506 45.086 -27.771 1.00 80.62 89 SER A O 1
ATOM 696 N N . GLN A 1 90 ? 30.355 44.961 -25.846 1.00 84.56 90 GLN A N 1
ATOM 697 C CA . GLN A 1 90 ? 29.218 44.242 -26.431 1.00 84.56 90 GLN A CA 1
ATOM 698 C C . GLN A 1 90 ? 28.454 45.101 -27.448 1.00 84.56 90 GLN A C 1
ATOM 700 O O . GLN A 1 90 ? 28.094 44.602 -28.512 1.00 84.56 90 GLN A O 1
ATOM 705 N N . ARG A 1 91 ? 28.251 46.399 -27.184 1.00 84.62 91 ARG A N 1
ATOM 706 C CA . ARG A 1 91 ? 27.616 47.334 -28.132 1.00 84.62 91 ARG A CA 1
ATOM 707 C C . ARG A 1 91 ? 28.379 47.421 -29.447 1.00 84.62 91 ARG A C 1
ATOM 709 O O . ARG A 1 91 ? 27.787 47.152 -30.488 1.00 84.62 91 ARG A O 1
ATOM 716 N N . ALA A 1 92 ? 29.683 47.698 -29.398 1.00 80.50 92 ALA A N 1
ATOM 717 C CA . ALA A 1 92 ? 30.532 47.739 -30.590 1.00 80.50 92 ALA A CA 1
ATOM 718 C C . ALA A 1 92 ? 30.498 46.410 -31.370 1.00 80.50 92 ALA A C 1
ATOM 720 O O . ALA A 1 92 ? 30.590 46.388 -32.597 1.00 80.50 92 ALA A O 1
ATOM 721 N N . LEU A 1 93 ? 30.322 45.287 -30.669 1.00 78.88 93 LEU A N 1
ATOM 722 C CA . LEU A 1 93 ? 30.200 43.978 -31.291 1.00 78.88 93 LEU A CA 1
ATOM 723 C C . LEU A 1 93 ? 28.845 43.760 -31.987 1.00 78.88 93 LEU A C 1
ATOM 725 O O . LEU A 1 93 ? 28.823 43.259 -33.113 1.00 78.88 93 LEU A O 1
ATOM 729 N N . PHE A 1 94 ? 27.731 44.160 -31.367 1.00 82.56 94 PHE A N 1
ATOM 730 C CA . PHE A 1 94 ? 26.406 44.117 -32.000 1.00 82.56 94 PHE A CA 1
ATOM 731 C C . PHE A 1 94 ? 26.248 45.163 -33.117 1.00 82.56 94 PHE A C 1
ATOM 733 O O . PHE A 1 94 ? 25.495 44.928 -34.053 1.00 82.56 94 PHE A O 1
ATOM 740 N N . GLU A 1 95 ? 26.982 46.277 -33.099 1.00 84.25 95 GLU A N 1
ATOM 741 C CA . GLU A 1 95 ? 27.045 47.207 -34.240 1.00 84.25 95 GLU A CA 1
ATOM 742 C C . GLU A 1 95 ? 27.698 46.560 -35.476 1.00 84.25 95 GLU A C 1
ATOM 744 O O . GLU A 1 95 ? 27.253 46.779 -36.603 1.00 84.25 95 GLU A O 1
ATOM 749 N N . LEU A 1 96 ? 28.715 45.713 -35.272 1.00 80.06 96 LEU A N 1
ATOM 750 C CA . LEU A 1 96 ? 29.392 44.959 -36.337 1.00 80.06 96 LEU A CA 1
ATOM 751 C C . LEU A 1 96 ? 28.610 43.720 -36.815 1.00 80.06 96 LEU A C 1
ATOM 753 O O . LEU A 1 96 ? 28.898 43.200 -37.896 1.00 80.06 96 LEU A O 1
ATOM 757 N N . SER A 1 97 ? 27.658 43.229 -36.019 1.00 81.94 97 SER A N 1
ATOM 758 C CA . SER A 1 97 ? 26.794 42.085 -36.340 1.00 81.94 97 SER A CA 1
ATOM 759 C C . SER A 1 97 ? 25.420 42.259 -35.661 1.00 81.94 97 SER A C 1
ATOM 761 O O . SER A 1 97 ? 25.194 41.727 -34.571 1.00 81.94 97 SER A O 1
ATOM 763 N N . PRO A 1 98 ? 24.494 43.037 -36.263 1.00 83.50 98 PRO A N 1
ATOM 764 C CA . PRO A 1 98 ? 23.229 43.418 -35.618 1.00 83.50 98 PRO A CA 1
ATOM 765 C C . PRO A 1 98 ? 22.295 42.253 -35.295 1.00 83.50 98 PRO A C 1
ATOM 767 O O . PRO A 1 98 ? 21.530 42.329 -34.334 1.00 83.50 98 PRO A O 1
ATOM 770 N N . ASP A 1 99 ? 22.369 41.176 -36.075 1.00 83.69 99 ASP A N 1
ATOM 771 C CA . ASP A 1 99 ? 21.618 39.932 -35.907 1.00 83.69 99 ASP A CA 1
ATOM 772 C C . ASP A 1 99 ? 22.300 38.931 -34.961 1.00 83.69 99 ASP A C 1
ATOM 774 O O . ASP A 1 99 ? 21.769 37.839 -34.751 1.00 83.69 99 ASP A O 1
ATOM 778 N N . ALA A 1 100 ? 23.450 39.285 -34.373 1.00 81.44 100 ALA A N 1
ATOM 779 C CA . ALA A 1 100 ? 24.136 38.402 -33.447 1.00 81.44 100 ALA A CA 1
ATOM 780 C C . ALA A 1 100 ? 23.274 38.068 -32.218 1.00 81.44 100 ALA A C 1
ATOM 782 O O . ALA A 1 100 ? 22.531 38.901 -31.686 1.00 81.44 100 ALA A O 1
ATOM 783 N N . ARG A 1 101 ? 23.423 36.827 -31.751 1.00 85.69 101 ARG A N 1
ATOM 784 C CA . ARG A 1 101 ? 22.846 36.290 -30.515 1.00 85.69 101 ARG A CA 1
ATOM 785 C C . ARG A 1 101 ? 23.764 35.232 -29.913 1.00 85.69 101 ARG A C 1
ATOM 787 O O . ARG A 1 101 ? 24.427 34.495 -30.641 1.00 85.69 101 ARG A O 1
ATOM 794 N N . TYR A 1 102 ? 23.781 35.145 -28.595 1.00 80.44 102 TYR A N 1
ATOM 795 C CA . TYR A 1 102 ? 24.433 34.098 -27.824 1.00 80.44 102 TYR A CA 1
ATOM 796 C C . TYR A 1 102 ? 23.489 32.899 -27.671 1.00 80.44 102 TYR A C 1
ATOM 798 O O . TYR A 1 102 ? 22.385 33.036 -27.141 1.00 80.44 102 TYR A O 1
ATOM 806 N N . ARG A 1 103 ? 23.927 31.723 -28.133 1.00 81.62 103 ARG A N 1
ATOM 807 C CA . ARG A 1 103 ? 23.318 30.418 -27.850 1.00 81.62 103 ARG A CA 1
ATOM 808 C C . ARG A 1 103 ? 24.162 29.724 -26.786 1.00 81.62 103 ARG A C 1
ATOM 810 O O . ARG A 1 103 ? 25.368 29.583 -26.965 1.00 81.62 103 ARG A O 1
ATOM 817 N N . LEU A 1 104 ? 23.531 29.309 -25.695 1.00 72.06 104 LEU A N 1
ATOM 818 C CA . LEU A 1 104 ? 24.137 28.426 -24.703 1.00 72.06 104 LEU A CA 1
ATOM 819 C C . LEU A 1 104 ? 24.151 27.004 -25.282 1.00 72.06 104 LEU A C 1
ATOM 821 O O . LEU A 1 104 ? 23.096 26.507 -25.664 1.00 72.06 104 LEU A O 1
ATOM 825 N N . ASP A 1 105 ? 25.326 26.387 -25.392 1.00 66.06 105 ASP A N 1
ATOM 826 C CA . ASP A 1 105 ? 25.471 25.030 -25.942 1.00 66.06 105 ASP A CA 1
ATOM 827 C C . ASP A 1 105 ? 25.582 23.981 -24.826 1.00 66.06 105 ASP A C 1
ATOM 829 O O . ASP A 1 105 ? 24.970 22.919 -24.913 1.00 66.06 105 ASP A O 1
ATOM 833 N N . HIS A 1 106 ? 26.327 24.302 -23.761 1.00 67.88 106 HIS A N 1
ATOM 834 C CA . HIS A 1 106 ? 26.493 23.463 -22.571 1.00 67.88 106 HIS A CA 1
ATOM 835 C C . HIS A 1 106 ? 26.644 24.326 -21.312 1.00 67.88 106 HIS A C 1
ATOM 837 O O . HIS A 1 106 ? 27.250 25.399 -21.363 1.00 67.88 106 HIS A O 1
ATOM 843 N N . LEU A 1 107 ? 26.142 23.848 -20.169 1.00 66.00 107 LEU A N 1
ATOM 844 C CA . LEU A 1 107 ? 26.237 24.517 -18.868 1.00 66.00 107 LEU A CA 1
ATOM 845 C C . LEU A 1 107 ? 26.541 23.499 -17.762 1.00 66.00 107 LEU A C 1
ATOM 847 O O . LEU A 1 107 ? 25.848 22.495 -17.636 1.00 66.00 107 LEU A O 1
ATOM 851 N N . ARG A 1 108 ? 27.534 23.799 -16.924 1.00 67.75 108 ARG A N 1
ATOM 852 C CA . ARG A 1 108 ? 27.865 23.073 -15.692 1.00 67.75 108 ARG A CA 1
ATOM 853 C C . ARG A 1 108 ? 27.927 24.068 -14.538 1.00 67.75 108 ARG A C 1
ATOM 855 O O . ARG A 1 108 ? 28.472 25.161 -14.687 1.00 67.75 108 ARG A O 1
ATOM 862 N N . VAL A 1 109 ? 27.349 23.710 -13.397 1.00 62.97 109 VAL A N 1
ATOM 863 C CA . VAL A 1 109 ? 27.251 24.573 -12.210 1.00 62.97 109 VAL A CA 1
ATOM 864 C C . VAL A 1 109 ? 27.618 23.759 -10.975 1.00 62.97 109 VAL A C 1
ATOM 866 O O . VAL A 1 109 ? 27.270 22.587 -10.885 1.00 62.97 109 VAL A O 1
ATOM 869 N N . CYS A 1 110 ? 28.324 24.374 -10.030 1.00 61.31 110 CYS A N 1
ATOM 870 C CA . CYS A 1 110 ? 28.561 23.821 -8.700 1.00 61.31 110 CYS A CA 1
ATOM 871 C C . CYS A 1 110 ? 28.561 24.974 -7.685 1.00 61.31 110 CYS A C 1
ATOM 873 O O . CYS A 1 110 ? 29.370 25.905 -7.769 1.00 61.31 110 CYS A O 1
ATOM 875 N N . GLY A 1 111 ? 27.594 24.957 -6.763 1.00 70.88 111 GLY A N 1
ATOM 876 C CA . GLY A 1 111 ? 27.325 26.074 -5.858 1.00 70.88 111 GLY A CA 1
ATOM 877 C C . GLY A 1 111 ? 27.061 27.383 -6.615 1.00 70.88 111 GLY A C 1
ATOM 878 O O . GLY A 1 111 ? 26.078 27.512 -7.339 1.00 70.88 111 GLY A O 1
ATOM 879 N N . LEU A 1 112 ? 27.958 28.358 -6.443 1.00 77.75 112 LEU A N 1
ATOM 880 C CA . LEU A 1 112 ? 27.896 29.677 -7.090 1.00 77.75 112 LEU A CA 1
ATOM 881 C C . LEU A 1 112 ? 28.833 29.818 -8.306 1.00 77.75 112 LEU A C 1
ATOM 883 O O . LEU A 1 112 ? 28.939 30.904 -8.877 1.00 77.75 112 LEU A O 1
ATOM 887 N N . VAL A 1 113 ? 29.540 28.756 -8.699 1.00 77.88 113 VAL A N 1
ATOM 888 C CA . VAL A 1 113 ? 30.481 28.758 -9.831 1.00 77.88 113 VAL A CA 1
ATOM 889 C C . VAL A 1 113 ? 29.824 28.092 -11.036 1.00 77.88 113 VAL A C 1
ATOM 891 O O . VAL A 1 113 ? 29.157 27.067 -10.896 1.00 77.88 113 VAL A O 1
ATOM 894 N N . TYR A 1 114 ? 30.030 28.657 -12.225 1.00 80.12 114 TYR A N 1
ATOM 895 C CA . TYR A 1 114 ? 29.575 28.075 -13.485 1.00 80.12 114 TYR A CA 1
ATOM 896 C C . TYR A 1 114 ? 30.712 27.954 -14.500 1.00 80.12 114 TYR A C 1
ATOM 898 O O . TYR A 1 114 ? 31.642 28.762 -14.518 1.00 80.12 114 TYR A O 1
ATOM 906 N N . LEU A 1 115 ? 30.582 26.964 -15.375 1.00 82.81 115 LEU A N 1
ATOM 907 C CA . LEU A 1 115 ? 31.311 26.813 -16.626 1.00 82.81 115 LEU A CA 1
ATOM 908 C C . LEU A 1 115 ? 30.268 26.653 -17.736 1.00 82.81 115 LEU A C 1
ATOM 910 O O . LEU A 1 115 ? 29.428 25.757 -17.658 1.00 82.81 115 LEU A O 1
ATOM 914 N N . PHE A 1 116 ? 30.310 27.493 -18.769 1.00 84.94 116 PHE A N 1
ATOM 915 C CA . PHE A 1 116 ? 29.510 27.275 -19.975 1.00 84.94 116 PHE A CA 1
ATOM 916 C C . PHE A 1 116 ? 30.339 27.206 -21.252 1.00 84.94 116 PHE A C 1
ATOM 918 O O . PHE A 1 116 ? 31.436 27.761 -21.335 1.00 84.94 116 PHE A O 1
ATOM 925 N N . TRP A 1 117 ? 29.756 26.560 -22.259 1.00 80.38 117 TRP A N 1
ATOM 926 C CA . TRP A 1 117 ? 30.074 26.750 -23.668 1.00 80.38 117 TRP A CA 1
ATOM 927 C C . TRP A 1 117 ? 28.990 27.638 -24.271 1.00 80.38 117 TRP A C 1
ATOM 929 O O . TRP A 1 117 ? 27.805 27.302 -24.204 1.00 80.38 117 TRP A O 1
ATOM 939 N N . VAL A 1 118 ? 29.382 28.764 -24.865 1.00 78.44 118 VAL A N 1
ATOM 940 C CA . VAL A 1 118 ? 28.458 29.671 -25.550 1.00 78.44 118 VAL A CA 1
ATOM 941 C C . VAL A 1 118 ? 28.948 29.950 -26.968 1.00 78.44 118 VAL A C 1
ATOM 943 O O . VAL A 1 118 ? 30.106 30.307 -27.188 1.00 78.44 118 VAL A O 1
ATOM 946 N N . THR A 1 119 ? 28.057 29.822 -27.945 1.00 81.94 119 THR A N 1
ATOM 947 C CA . THR A 1 119 ? 28.319 30.197 -29.335 1.00 81.94 119 THR A CA 1
ATOM 948 C C . THR A 1 119 ? 27.552 31.460 -29.668 1.00 81.94 119 THR A C 1
ATOM 950 O O . THR A 1 119 ? 26.321 31.493 -29.643 1.00 81.94 119 THR A O 1
ATOM 953 N N . ARG A 1 120 ? 28.275 32.520 -30.034 1.00 84.06 120 ARG A N 1
ATOM 954 C CA . ARG A 1 120 ? 27.657 33.694 -30.647 1.00 84.06 120 ARG A CA 1
ATOM 955 C C . ARG A 1 120 ? 27.478 33.446 -32.142 1.00 84.06 120 ARG A C 1
ATOM 957 O O . ARG A 1 120 ? 28.456 33.197 -32.841 1.00 84.06 120 ARG A O 1
ATOM 964 N N . ILE A 1 121 ? 26.245 33.558 -32.617 1.00 82.25 121 ILE A N 1
ATOM 965 C CA . ILE A 1 121 ? 25.819 33.296 -33.996 1.00 82.25 121 ILE A CA 1
ATOM 966 C C . ILE A 1 121 ? 25.255 34.597 -34.564 1.00 82.25 121 ILE A C 1
ATOM 968 O O . ILE A 1 121 ? 24.390 35.191 -33.927 1.00 82.25 121 ILE A O 1
ATOM 972 N N . GLY A 1 122 ? 25.705 35.023 -35.743 1.00 82.12 122 GLY A N 1
ATOM 973 C CA . GLY A 1 122 ? 25.181 36.194 -36.456 1.00 82.12 122 GLY A CA 1
ATOM 974 C C . GLY A 1 122 ? 25.750 36.304 -37.870 1.00 82.12 122 GLY A C 1
ATOM 975 O O . GLY A 1 122 ? 26.444 35.402 -38.340 1.00 82.12 122 GLY A O 1
ATOM 976 N N . THR A 1 123 ? 25.497 37.416 -38.550 1.00 78.56 123 THR A N 1
ATOM 977 C CA . THR A 1 123 ? 26.034 37.716 -39.881 1.00 78.56 123 THR A CA 1
ATOM 978 C C . THR A 1 123 ? 27.090 38.809 -39.769 1.00 78.56 123 THR A C 1
ATOM 980 O O . THR A 1 123 ? 26.872 39.843 -39.135 1.00 78.56 123 THR A O 1
ATOM 983 N N . ARG A 1 124 ? 28.246 38.610 -40.407 1.00 71.00 124 ARG A N 1
ATOM 984 C CA . ARG A 1 124 ? 29.326 39.602 -40.481 1.00 71.00 124 ARG A CA 1
ATOM 985 C C . ARG A 1 124 ? 29.840 39.689 -41.913 1.00 71.00 124 ARG A C 1
ATOM 987 O O . ARG A 1 124 ? 30.082 38.668 -42.546 1.00 71.00 124 ARG A O 1
ATOM 994 N N . GLU A 1 125 ? 29.954 40.910 -42.439 1.00 68.62 125 GLU A N 1
ATOM 995 C CA . GLU A 1 125 ? 30.413 41.183 -43.818 1.00 68.62 125 GLU A CA 1
ATOM 996 C C . GLU A 1 125 ? 29.645 40.388 -44.907 1.00 68.62 125 GLU A C 1
ATOM 998 O O . GLU A 1 125 ? 30.170 40.079 -45.973 1.00 68.62 125 GLU A O 1
ATOM 1003 N N . GLY A 1 126 ? 28.370 40.069 -44.644 1.00 66.75 126 GLY A N 1
ATOM 1004 C CA . GLY A 1 126 ? 27.492 39.323 -45.556 1.00 66.75 126 GLY A CA 1
ATOM 1005 C C . GLY A 1 126 ? 27.609 37.793 -45.489 1.00 66.75 126 GLY A C 1
ATOM 1006 O O . GLY A 1 126 ? 26.926 37.112 -46.252 1.00 66.75 126 GLY A O 1
ATOM 1007 N N . GLY A 1 127 ? 28.434 37.242 -44.592 1.00 67.00 127 GLY A N 1
ATOM 1008 C CA . GLY A 1 127 ? 28.542 35.803 -44.334 1.00 67.00 127 GLY A CA 1
ATOM 1009 C C . GLY A 1 127 ? 28.068 35.415 -42.932 1.00 67.00 127 GLY A C 1
ATOM 1010 O O . GLY A 1 127 ? 28.194 36.194 -41.988 1.00 67.00 127 GLY A O 1
ATOM 1011 N N . ALA A 1 128 ? 27.550 34.193 -42.786 1.00 68.75 128 ALA A N 1
ATOM 1012 C CA . ALA A 1 128 ? 27.247 33.623 -41.474 1.00 68.75 128 ALA A CA 1
ATOM 1013 C C . ALA A 1 128 ? 28.540 33.442 -40.658 1.00 68.75 128 ALA A C 1
ATOM 1015 O O . ALA A 1 128 ? 29.536 32.913 -41.160 1.00 68.75 128 ALA A O 1
ATOM 1016 N N . HIS A 1 129 ? 28.513 33.882 -39.405 1.00 73.12 129 HIS A N 1
ATOM 1017 C CA . HIS A 1 129 ? 29.635 33.896 -38.480 1.00 73.12 129 HIS A CA 1
ATOM 1018 C C . HIS A 1 129 ? 29.215 33.262 -37.151 1.00 73.12 129 HIS A C 1
ATOM 1020 O O . HIS A 1 129 ? 28.308 33.747 -36.474 1.00 73.12 129 HIS A O 1
ATOM 1026 N N . GLU A 1 130 ? 29.913 32.195 -36.774 1.00 77.38 130 GLU A N 1
ATOM 1027 C CA . GLU A 1 130 ? 29.815 31.577 -35.455 1.00 77.38 130 GLU A CA 1
ATOM 1028 C C . GLU A 1 130 ? 31.138 31.778 -34.710 1.00 77.38 130 GLU A C 1
ATOM 1030 O O . GLU A 1 130 ? 32.219 31.620 -35.284 1.00 77.38 130 GLU A O 1
ATOM 1035 N N . ALA A 1 131 ? 31.047 32.153 -33.437 1.00 78.06 131 ALA A N 1
ATOM 1036 C CA . ALA A 1 131 ? 32.174 32.311 -32.529 1.00 78.06 131 ALA A CA 1
ATOM 1037 C C . ALA A 1 131 ? 31.843 31.607 -31.208 1.00 78.06 131 ALA A C 1
ATOM 1039 O O . ALA A 1 131 ? 31.144 32.164 -30.358 1.00 78.06 131 ALA A O 1
ATOM 1040 N N . ALA A 1 132 ? 32.322 30.371 -31.076 1.00 78.94 132 ALA A N 1
ATOM 1041 C CA . ALA A 1 132 ? 32.265 29.592 -29.846 1.00 78.94 132 ALA A CA 1
ATOM 1042 C C . ALA A 1 132 ? 33.320 30.080 -28.844 1.00 78.94 132 ALA A C 1
ATOM 1044 O O . ALA A 1 132 ? 34.423 30.460 -29.236 1.00 78.94 132 ALA A O 1
ATOM 1045 N N . MET A 1 133 ? 32.977 30.068 -27.560 1.00 84.12 133 MET A N 1
ATOM 1046 C CA . MET A 1 133 ? 33.887 30.349 -26.452 1.00 84.12 133 MET A CA 1
ATOM 1047 C C . MET A 1 133 ? 33.421 29.633 -25.186 1.00 84.12 133 MET A C 1
ATOM 1049 O O . MET A 1 133 ? 32.225 29.416 -24.972 1.00 84.12 133 MET A O 1
ATOM 1053 N N . LEU A 1 134 ? 34.379 29.293 -24.336 1.00 84.06 134 LEU A N 1
ATOM 1054 C CA . LEU A 1 134 ? 34.129 28.7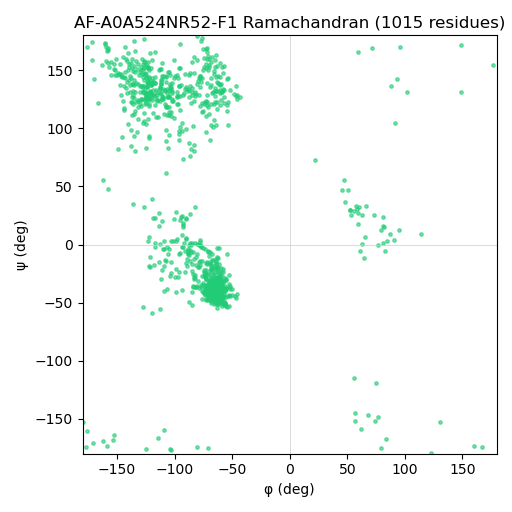74 -22.998 1.00 84.06 134 LEU A CA 1
ATOM 1055 C C . LEU A 1 134 ? 34.182 29.924 -21.995 1.00 84.06 134 LEU A C 1
ATOM 1057 O O . LEU A 1 134 ? 34.859 30.931 -22.219 1.00 84.06 134 LEU A O 1
ATOM 1061 N N . THR A 1 135 ? 33.462 29.815 -20.883 1.00 87.06 135 THR A N 1
ATOM 1062 C CA . THR A 1 135 ? 33.500 30.841 -19.834 1.00 87.06 135 THR A CA 1
ATOM 1063 C C . THR A 1 135 ? 33.327 30.245 -18.450 1.00 87.06 135 THR A C 1
ATOM 1065 O O . THR A 1 135 ? 32.347 29.544 -18.204 1.00 87.06 135 THR A O 1
ATOM 1068 N N . VAL A 1 136 ? 34.243 30.585 -17.540 1.00 89.19 136 VAL A N 1
ATOM 1069 C CA . VAL A 1 136 ? 34.187 30.225 -16.116 1.00 89.19 136 VAL A CA 1
ATOM 1070 C C . VAL A 1 136 ? 33.858 31.467 -15.301 1.00 89.19 136 VAL A C 1
ATOM 1072 O O . VAL A 1 136 ? 34.630 32.424 -15.301 1.00 89.19 136 VAL A O 1
ATOM 1075 N N . GLY A 1 137 ? 32.737 31.475 -14.585 1.00 86.88 137 GLY A N 1
ATOM 1076 C CA . GLY A 1 137 ? 32.294 32.634 -13.808 1.00 86.88 137 GLY A CA 1
ATOM 1077 C C . GLY A 1 137 ? 31.828 32.289 -12.402 1.00 86.88 137 GLY A C 1
ATOM 1078 O O . GLY A 1 137 ? 31.639 31.125 -12.051 1.00 86.88 137 GLY A O 1
ATOM 1079 N N . GLN A 1 138 ? 31.688 33.322 -11.571 1.00 87.81 138 GLN A N 1
ATOM 1080 C CA . GLN A 1 138 ? 31.277 33.170 -10.177 1.00 87.81 138 GLN A CA 1
ATOM 1081 C C . GLN A 1 138 ? 30.231 34.215 -9.773 1.00 87.81 138 GLN A C 1
ATOM 1083 O O . GLN A 1 138 ? 30.441 35.423 -9.913 1.00 87.81 138 GLN A O 1
ATOM 1088 N N . TRP A 1 139 ? 29.138 33.726 -9.201 1.00 82.75 139 TRP A N 1
ATOM 1089 C CA . TRP A 1 139 ? 28.107 34.496 -8.517 1.00 82.75 139 TRP A CA 1
ATOM 1090 C C . TRP A 1 139 ? 28.487 34.741 -7.047 1.00 82.75 139 TRP A C 1
ATOM 1092 O O . TRP A 1 139 ? 29.295 34.016 -6.461 1.00 82.75 139 TRP A O 1
ATOM 1102 N N . ASP A 1 140 ? 27.932 35.778 -6.429 1.00 81.06 140 ASP A N 1
ATOM 1103 C CA . ASP A 1 140 ? 27.918 35.919 -4.971 1.00 81.06 140 ASP A CA 1
ATOM 1104 C C . ASP A 1 140 ? 26.617 35.390 -4.349 1.00 81.06 140 ASP A C 1
ATOM 1106 O O . ASP A 1 140 ? 25.678 35.015 -5.047 1.00 81.06 140 ASP A O 1
ATOM 1110 N N . GLU A 1 141 ? 26.572 35.328 -3.018 1.00 74.06 141 GLU A N 1
ATOM 1111 C CA . GLU A 1 141 ? 25.406 34.854 -2.252 1.00 74.06 141 GLU A CA 1
ATOM 1112 C C . GLU A 1 141 ? 24.171 35.754 -2.447 1.00 74.06 141 GLU A C 1
ATOM 1114 O O . GLU A 1 141 ? 23.040 35.321 -2.247 1.00 74.06 141 GLU A O 1
ATOM 1119 N N . THR A 1 142 ? 24.372 36.995 -2.905 1.00 74.81 142 THR A N 1
ATOM 1120 C CA . THR A 1 142 ? 23.311 37.929 -3.311 1.00 74.81 142 THR A CA 1
ATOM 1121 C C . THR A 1 142 ? 23.003 37.849 -4.812 1.00 74.81 142 THR A C 1
ATOM 1123 O O . THR A 1 142 ? 22.343 38.737 -5.364 1.00 74.81 142 THR A O 1
ATOM 1126 N N . GLY A 1 143 ? 23.477 36.786 -5.476 1.00 74.12 143 GLY A N 1
ATOM 1127 C CA . GLY A 1 143 ? 23.380 36.512 -6.907 1.00 74.12 143 GLY A CA 1
ATOM 1128 C C . GLY A 1 143 ? 23.713 37.721 -7.776 1.00 74.12 143 GLY A C 1
ATOM 1129 O O . GLY A 1 143 ? 22.966 38.064 -8.695 1.00 74.12 143 GLY A O 1
ATOM 1130 N N . LYS A 1 144 ? 24.817 38.398 -7.454 1.00 86.56 144 LYS A N 1
ATOM 1131 C CA . LYS A 1 144 ? 25.499 39.321 -8.361 1.00 86.56 144 LYS A CA 1
ATOM 1132 C C . LYS A 1 144 ? 26.709 38.631 -8.975 1.00 86.56 144 LYS A C 1
ATOM 1134 O O . LYS A 1 144 ? 27.402 37.852 -8.319 1.00 86.56 144 LYS A O 1
ATOM 1139 N N . LEU A 1 145 ? 26.989 38.924 -10.237 1.00 88.19 145 LEU A N 1
ATOM 1140 C CA . LEU A 1 145 ? 28.121 38.354 -10.955 1.00 88.19 145 LEU A CA 1
ATOM 1141 C C . LEU A 1 145 ? 29.419 39.026 -10.490 1.00 88.19 145 LEU A C 1
ATOM 1143 O O . LEU A 1 145 ? 29.610 40.222 -10.721 1.00 88.19 145 LEU A O 1
ATOM 1147 N N . LYS A 1 146 ? 30.328 38.276 -9.855 1.00 88.00 146 LYS A N 1
ATOM 1148 C CA . LYS A 1 146 ? 31.648 38.787 -9.434 1.00 88.00 146 LYS A CA 1
ATOM 1149 C C . LYS A 1 146 ? 32.607 38.969 -10.608 1.00 88.00 146 LYS A C 1
ATOM 1151 O O . LYS A 1 146 ? 33.519 39.788 -10.537 1.00 88.00 146 LYS A O 1
ATOM 1156 N N . GLY A 1 147 ? 32.421 38.198 -11.673 1.00 86.50 147 GLY A N 1
ATOM 1157 C CA . GLY A 1 147 ? 33.291 38.204 -12.843 1.00 86.50 147 GLY A CA 1
ATOM 1158 C C . GLY A 1 147 ? 33.369 36.845 -13.522 1.00 86.50 147 GLY A C 1
ATOM 1159 O O . GLY A 1 147 ? 32.875 35.847 -12.987 1.00 86.50 147 GLY A O 1
ATOM 1160 N N . TYR A 1 148 ? 34.002 36.817 -14.693 1.00 89.31 148 TYR A N 1
ATOM 1161 C CA . TYR A 1 148 ? 34.224 35.593 -15.459 1.00 89.31 148 TYR A CA 1
ATOM 1162 C C . TYR A 1 148 ? 35.484 35.638 -16.334 1.00 89.31 148 TYR A C 1
ATOM 1164 O O . TYR A 1 148 ? 36.005 36.703 -16.655 1.00 89.31 148 TYR A O 1
ATOM 1172 N N . GLU A 1 149 ? 35.973 34.462 -16.707 1.00 89.12 149 GLU A N 1
ATOM 1173 C CA . GLU A 1 149 ? 37.183 34.235 -17.502 1.00 89.12 149 GLU A CA 1
ATOM 1174 C C . GLU A 1 149 ? 36.772 33.550 -18.816 1.00 89.12 149 GLU A C 1
ATOM 1176 O O . GLU A 1 149 ? 36.021 32.574 -18.773 1.00 89.12 149 GLU A O 1
ATOM 1181 N N . ILE A 1 150 ? 37.189 34.082 -19.970 1.00 85.00 150 ILE A N 1
ATOM 1182 C CA . ILE A 1 150 ? 36.818 33.597 -21.315 1.00 85.00 150 ILE A CA 1
ATOM 1183 C C . ILE A 1 150 ? 37.979 32.799 -21.919 1.00 85.00 150 ILE A C 1
ATOM 1185 O O . ILE A 1 150 ? 39.102 33.297 -21.944 1.00 85.00 150 ILE A O 1
ATOM 1189 N N . TYR A 1 151 ? 37.699 31.627 -22.488 1.00 85.50 151 TYR A N 1
ATOM 1190 C CA . TYR A 1 151 ? 38.685 30.749 -23.133 1.00 85.50 151 TYR A CA 1
ATOM 1191 C C . TYR A 1 151 ? 38.258 30.364 -24.554 1.00 85.50 151 TYR A C 1
ATOM 1193 O O . TYR A 1 151 ? 37.062 30.359 -24.870 1.00 85.50 151 TYR A O 1
ATOM 1201 N N . ASP A 1 152 ? 39.225 30.024 -25.411 1.00 82.19 152 ASP A N 1
ATOM 1202 C CA . ASP A 1 152 ? 38.936 29.467 -26.734 1.00 82.19 152 ASP A CA 1
ATOM 1203 C C . ASP A 1 152 ? 38.473 28.002 -26.581 1.00 82.19 152 ASP A C 1
ATOM 1205 O O . ASP A 1 152 ? 38.850 27.342 -25.607 1.00 82.19 152 ASP A O 1
ATOM 1209 N N . PRO A 1 153 ? 37.658 27.451 -27.501 1.00 78.69 153 PRO A N 1
ATOM 1210 C CA . PRO A 1 153 ? 37.195 26.060 -27.423 1.00 78.69 153 PRO A CA 1
ATOM 1211 C C . PRO A 1 153 ? 38.327 25.023 -27.327 1.00 78.69 153 PRO A C 1
ATOM 1213 O O . PRO A 1 153 ? 38.165 23.978 -26.698 1.00 78.69 153 PRO A O 1
ATOM 1216 N N . GLU A 1 154 ? 39.489 25.318 -27.913 1.00 79.94 154 GLU A N 1
ATOM 1217 C CA . GLU A 1 154 ? 40.705 24.506 -27.840 1.00 79.94 154 GLU A CA 1
ATOM 1218 C C . GLU A 1 154 ? 41.331 24.464 -26.429 1.00 79.94 154 GLU A C 1
ATOM 1220 O O . GLU A 1 154 ? 42.065 23.529 -26.120 1.00 79.94 154 GLU A O 1
ATOM 1225 N N . GLN A 1 155 ? 41.016 25.429 -25.558 1.00 82.44 155 GLN A N 1
ATOM 1226 C CA . GLN A 1 155 ? 41.485 25.523 -24.166 1.00 82.44 155 GLN A CA 1
ATOM 1227 C C . GLN A 1 155 ? 40.508 24.874 -23.164 1.00 82.44 155 GLN A C 1
ATOM 1229 O O . GLN A 1 155 ? 40.486 25.233 -21.985 1.00 82.44 155 GLN A O 1
ATOM 1234 N N . ILE A 1 156 ? 39.683 23.914 -23.605 1.00 75.81 156 ILE A N 1
ATOM 1235 C CA . ILE A 1 156 ? 38.703 23.234 -22.740 1.00 75.81 156 ILE A CA 1
ATOM 1236 C C . ILE A 1 156 ? 39.331 22.645 -21.470 1.00 75.81 156 ILE A C 1
ATOM 1238 O O . ILE A 1 156 ? 38.749 22.738 -20.393 1.00 75.81 156 ILE A O 1
ATOM 1242 N N . ASP A 1 157 ? 40.550 22.126 -21.570 1.00 73.00 157 ASP A N 1
ATOM 1243 C CA . ASP A 1 157 ? 41.292 21.563 -20.444 1.00 73.00 157 ASP A CA 1
ATOM 1244 C C . ASP A 1 157 ? 41.615 22.605 -19.359 1.00 73.00 157 ASP A C 1
ATOM 1246 O O . ASP A 1 157 ? 41.474 22.322 -18.167 1.00 73.00 157 ASP A O 1
ATOM 1250 N N . GLU A 1 158 ? 41.973 23.825 -19.764 1.00 80.12 158 GLU A N 1
ATOM 1251 C CA . GLU A 1 158 ? 42.293 24.944 -18.869 1.00 80.12 158 GLU A CA 1
ATOM 1252 C C . GLU A 1 158 ? 41.024 25.502 -18.207 1.00 80.12 158 GLU A C 1
ATOM 1254 O O . GLU A 1 158 ? 41.004 25.742 -16.998 1.00 80.12 158 GLU A O 1
ATOM 1259 N N . ALA A 1 159 ? 39.938 25.640 -18.975 1.00 78.62 159 ALA A N 1
ATOM 1260 C CA . ALA A 1 159 ? 38.648 26.110 -18.470 1.00 78.62 159 ALA A CA 1
ATOM 1261 C C . ALA A 1 159 ? 38.045 25.148 -17.426 1.00 78.62 159 ALA A C 1
ATOM 1263 O O . ALA A 1 159 ? 37.514 25.589 -16.406 1.00 78.62 159 ALA A O 1
ATOM 1264 N N . PHE A 1 160 ? 38.158 23.833 -17.637 1.00 76.31 160 PHE A N 1
ATOM 1265 C CA . PHE A 1 160 ? 37.725 22.833 -16.655 1.00 76.31 160 PHE A CA 1
ATOM 1266 C C . PHE A 1 160 ? 38.590 22.856 -15.389 1.00 76.31 160 PHE A C 1
ATOM 1268 O O . PHE A 1 160 ? 38.037 22.926 -14.294 1.00 76.31 160 PHE A O 1
ATOM 1275 N N . ALA A 1 161 ? 39.922 22.895 -15.516 1.00 77.12 161 ALA A N 1
ATOM 1276 C CA . ALA A 1 161 ? 40.814 22.998 -14.357 1.00 77.12 161 ALA A CA 1
ATOM 1277 C C . ALA A 1 161 ? 40.541 24.268 -13.525 1.00 77.12 161 ALA A C 1
ATOM 1279 O O . ALA A 1 161 ? 40.578 24.240 -12.293 1.00 77.12 161 ALA A O 1
ATOM 1280 N N . ARG A 1 162 ? 40.196 25.383 -14.185 1.00 82.44 162 ARG A N 1
ATOM 1281 C CA . ARG A 1 162 ? 39.817 26.635 -13.518 1.00 82.44 162 ARG A CA 1
ATOM 1282 C C . ARG A 1 162 ? 38.453 26.571 -12.831 1.00 82.44 162 ARG A C 1
ATOM 1284 O O . ARG A 1 162 ? 38.277 27.156 -11.759 1.00 82.44 162 ARG A O 1
ATOM 1291 N N . PHE A 1 163 ? 37.486 25.888 -13.440 1.00 77.69 163 PHE A N 1
ATOM 1292 C CA . PHE A 1 163 ? 36.198 25.599 -12.811 1.00 77.69 163 PHE A CA 1
ATOM 1293 C C . PHE A 1 163 ? 36.408 24.764 -11.541 1.00 77.69 163 PHE A C 1
ATOM 1295 O O . PHE A 1 163 ? 35.962 25.174 -10.471 1.00 77.69 163 PHE A O 1
ATOM 1302 N N . GLU A 1 164 ? 37.184 23.680 -11.635 1.00 74.00 164 GLU A N 1
ATOM 1303 C CA . GLU A 1 164 ? 37.547 22.808 -10.513 1.00 74.00 164 GLU A CA 1
ATOM 1304 C C . GLU A 1 164 ? 38.218 23.590 -9.370 1.00 74.00 164 GLU A C 1
ATOM 1306 O O . GLU A 1 164 ? 37.718 23.552 -8.244 1.00 74.00 164 GLU A O 1
ATOM 1311 N N . GLU A 1 165 ? 39.255 24.391 -9.658 1.00 79.75 165 GLU A N 1
ATOM 1312 C CA . GLU A 1 165 ? 39.938 25.271 -8.689 1.00 79.75 165 GLU A CA 1
ATOM 1313 C C . GLU A 1 165 ? 38.953 26.175 -7.927 1.00 79.75 165 GLU A C 1
ATOM 1315 O O . GLU A 1 165 ? 39.023 26.305 -6.703 1.00 79.75 165 GLU A O 1
ATOM 1320 N N . ARG A 1 166 ? 37.995 26.783 -8.639 1.00 76.44 166 ARG A N 1
ATOM 1321 C CA . ARG A 1 166 ? 36.984 27.670 -8.042 1.00 76.44 166 ARG A CA 1
ATOM 1322 C C . ARG A 1 166 ? 35.914 26.917 -7.254 1.00 76.44 166 ARG A C 1
ATOM 1324 O O . ARG A 1 166 ? 35.349 27.487 -6.321 1.00 76.44 166 ARG A O 1
ATOM 1331 N N . THR A 1 167 ? 35.656 25.657 -7.592 1.00 63.66 167 THR A N 1
ATOM 1332 C CA . THR A 1 167 ? 34.727 24.773 -6.870 1.00 63.66 167 THR A CA 1
ATOM 1333 C C . THR A 1 167 ? 35.371 23.993 -5.724 1.00 63.66 167 THR A C 1
ATOM 1335 O O . THR A 1 167 ? 34.645 23.411 -4.929 1.00 63.66 167 THR A O 1
ATOM 1338 N N . ALA A 1 168 ? 36.697 24.035 -5.557 1.00 51.19 168 ALA A N 1
ATOM 1339 C CA . ALA A 1 168 ? 37.438 23.254 -4.555 1.00 51.19 168 ALA A CA 1
ATOM 1340 C C . ALA A 1 168 ? 37.107 23.569 -3.075 1.00 51.19 168 ALA A C 1
ATOM 1342 O O . ALA A 1 168 ? 37.657 22.940 -2.176 1.00 51.19 168 ALA A O 1
ATOM 1343 N N . ASN A 1 169 ? 36.231 24.543 -2.804 1.00 46.31 169 ASN A N 1
ATOM 1344 C CA . ASN A 1 169 ? 35.681 24.836 -1.473 1.00 46.31 169 ASN A CA 1
ATOM 1345 C C . ASN A 1 169 ? 34.136 24.758 -1.423 1.00 46.31 169 ASN A C 1
ATOM 1347 O O . ASN A 1 169 ? 33.537 25.134 -0.416 1.00 46.31 169 ASN A O 1
ATOM 1351 N N . ALA A 1 170 ? 33.480 24.326 -2.503 1.00 43.50 170 ALA A N 1
ATOM 1352 C CA . ALA A 1 170 ? 32.040 24.093 -2.551 1.00 43.50 170 ALA A CA 1
ATOM 1353 C C . ALA A 1 170 ? 31.725 22.661 -2.093 1.00 43.50 170 ALA A C 1
ATOM 1355 O O . ALA A 1 170 ? 32.502 21.743 -2.343 1.00 43.50 170 ALA A O 1
ATOM 1356 N N . VAL A 1 171 ? 30.584 22.462 -1.428 1.00 41.69 171 VAL A N 1
ATOM 1357 C CA . VAL A 1 171 ? 30.122 21.122 -1.035 1.00 41.69 171 VAL A CA 1
ATOM 1358 C C . VAL A 1 171 ? 29.738 20.344 -2.302 1.00 41.69 171 VAL A C 1
ATOM 1360 O O . VAL A 1 171 ? 28.851 20.811 -3.019 1.00 41.69 171 VAL A O 1
ATOM 1363 N N . PRO A 1 172 ? 30.357 19.186 -2.600 1.00 39.53 172 PRO A N 1
ATOM 1364 C CA . PRO A 1 172 ? 29.941 18.363 -3.727 1.00 39.53 172 PRO A CA 1
ATOM 1365 C C . PRO A 1 172 ? 28.637 17.637 -3.385 1.00 39.53 172 PRO A C 1
ATOM 1367 O O . PRO A 1 172 ? 28.603 16.843 -2.445 1.00 39.53 172 PRO A O 1
ATOM 1370 N N . CYS A 1 173 ? 27.591 17.878 -4.172 1.00 43.50 173 CYS A N 1
ATOM 1371 C CA . CYS A 1 173 ? 26.365 17.086 -4.172 1.00 43.50 173 CYS A CA 1
ATOM 1372 C C . CYS A 1 173 ? 26.254 16.396 -5.534 1.00 43.50 173 CYS A C 1
ATOM 1374 O O . CYS A 1 173 ? 26.067 17.050 -6.556 1.00 43.50 173 CYS A O 1
ATOM 1376 N N . SER A 1 174 ? 26.433 15.079 -5.546 1.00 57.78 174 SER A N 1
ATOM 1377 C CA . SER A 1 174 ? 26.221 14.204 -6.703 1.00 57.78 174 SER A CA 1
ATOM 1378 C C . SER A 1 174 ? 25.668 12.869 -6.211 1.00 57.78 174 SER A C 1
ATOM 1380 O O . SER A 1 174 ? 25.820 12.546 -5.027 1.00 57.78 174 SER A O 1
ATOM 1382 N N . LEU A 1 175 ? 25.061 12.070 -7.096 1.00 57.16 175 LEU A N 1
ATOM 1383 C CA . LEU A 1 175 ? 24.517 10.748 -6.739 1.00 57.16 175 LEU A CA 1
ATOM 1384 C C . LEU A 1 175 ? 25.528 9.872 -5.970 1.00 57.16 175 LEU A C 1
ATOM 1386 O O . LEU A 1 175 ? 25.175 9.254 -4.968 1.00 57.16 175 LEU A O 1
ATOM 1390 N N . ALA A 1 176 ? 26.810 9.922 -6.349 1.00 53.84 176 ALA A N 1
ATOM 1391 C CA . ALA A 1 176 ? 27.899 9.185 -5.699 1.00 53.84 176 ALA A CA 1
ATOM 1392 C C . ALA A 1 176 ? 28.182 9.583 -4.230 1.00 53.84 176 ALA A C 1
ATOM 1394 O O . ALA A 1 176 ? 28.852 8.836 -3.522 1.00 53.84 176 ALA A O 1
ATOM 1395 N N . VAL A 1 177 ? 27.705 10.745 -3.765 1.00 57.59 177 VAL A N 1
ATOM 1396 C CA . VAL A 1 177 ? 27.819 11.197 -2.360 1.00 57.59 177 VAL A CA 1
ATOM 1397 C C . VAL A 1 177 ? 26.609 10.757 -1.524 1.00 57.59 177 VAL A C 1
ATOM 1399 O O . VAL A 1 177 ? 26.708 10.651 -0.302 1.00 57.59 177 VAL A O 1
ATOM 1402 N N . ILE A 1 178 ? 25.468 10.510 -2.174 1.00 63.25 178 ILE A N 1
ATOM 1403 C CA . ILE A 1 178 ? 24.190 10.167 -1.533 1.00 63.25 178 ILE A CA 1
ATOM 1404 C C . ILE A 1 178 ? 23.955 8.648 -1.505 1.00 63.25 178 ILE A C 1
ATOM 1406 O O . ILE A 1 178 ? 23.299 8.151 -0.587 1.00 63.25 178 ILE A O 1
ATOM 1410 N N . ALA A 1 179 ? 24.522 7.904 -2.459 1.00 65.50 179 ALA A N 1
ATOM 1411 C CA . ALA A 1 179 ? 24.529 6.446 -2.451 1.00 65.50 179 ALA A CA 1
ATOM 1412 C C . ALA A 1 179 ? 25.108 5.909 -1.127 1.00 65.50 179 ALA A C 1
ATOM 1414 O O . ALA A 1 179 ? 26.238 6.223 -0.741 1.00 65.50 179 ALA A O 1
ATOM 1415 N N . ARG A 1 180 ? 24.320 5.097 -0.413 1.00 68.06 180 ARG A N 1
ATOM 1416 C CA . ARG A 1 180 ? 24.763 4.456 0.832 1.00 68.06 180 ARG A CA 1
ATOM 1417 C C . ARG A 1 180 ? 25.841 3.404 0.520 1.00 68.06 180 ARG A C 1
ATOM 1419 O O . ARG A 1 180 ? 25.710 2.712 -0.488 1.00 68.06 180 ARG A O 1
ATOM 1426 N N . PRO A 1 181 ? 26.869 3.229 1.371 1.00 78.19 181 PRO A N 1
ATOM 1427 C CA . PRO A 1 181 ? 27.756 2.075 1.277 1.00 78.19 181 PRO A CA 1
ATOM 1428 C C . PRO A 1 181 ? 26.957 0.779 1.446 1.00 78.19 181 PRO A C 1
ATOM 1430 O O . PRO A 1 181 ? 26.196 0.657 2.405 1.00 78.19 181 PRO A O 1
ATOM 1433 N N . THR A 1 182 ? 27.163 -0.174 0.541 1.00 85.62 182 THR A N 1
ATOM 1434 C CA . THR A 1 182 ? 26.532 -1.499 0.548 1.00 85.62 182 THR A CA 1
ATOM 1435 C C . THR A 1 182 ? 27.572 -2.622 0.599 1.00 85.62 182 THR A C 1
ATOM 1437 O O . THR A 1 182 ? 28.759 -2.408 0.310 1.00 85.62 182 THR A O 1
ATOM 1440 N N . ALA A 1 183 ? 27.153 -3.849 0.917 1.00 90.19 183 ALA A N 1
ATOM 1441 C CA . ALA A 1 183 ? 28.001 -5.037 0.815 1.00 90.19 183 ALA A CA 1
ATOM 1442 C C . ALA A 1 183 ? 28.565 -5.216 -0.606 1.00 90.19 183 ALA A C 1
ATOM 1444 O O . ALA A 1 183 ? 29.745 -5.556 -0.751 1.00 90.19 183 ALA A O 1
ATOM 1445 N N . ALA A 1 184 ? 27.773 -4.899 -1.638 1.00 90.50 184 ALA A N 1
ATOM 1446 C CA . ALA A 1 184 ? 28.207 -4.885 -3.033 1.00 90.50 184 ALA A CA 1
ATOM 1447 C C . ALA A 1 184 ? 29.285 -3.813 -3.311 1.00 90.50 184 ALA A C 1
ATOM 1449 O O . ALA A 1 184 ? 30.305 -4.125 -3.930 1.00 90.50 184 ALA A O 1
ATOM 1450 N N . THR A 1 185 ? 29.152 -2.578 -2.800 1.00 89.75 185 THR A N 1
ATOM 1451 C CA . THR A 1 185 ? 30.218 -1.562 -2.953 1.00 89.75 185 THR A CA 1
ATOM 1452 C C . THR A 1 185 ? 31.489 -1.938 -2.200 1.00 89.75 185 THR A C 1
ATOM 1454 O O . THR A 1 185 ? 32.586 -1.819 -2.742 1.00 89.75 185 THR A O 1
ATOM 1457 N N . ALA A 1 186 ? 31.356 -2.496 -0.995 1.00 90.25 186 ALA A N 1
ATOM 1458 C CA . ALA A 1 186 ? 32.501 -2.988 -0.236 1.00 90.25 186 ALA A CA 1
ATOM 1459 C C . ALA A 1 186 ? 33.189 -4.184 -0.929 1.00 90.25 186 ALA A C 1
ATOM 1461 O O . ALA A 1 186 ? 34.392 -4.389 -0.755 1.00 90.25 186 ALA A O 1
ATOM 1462 N N . ALA A 1 187 ? 32.454 -4.985 -1.708 1.00 93.31 187 ALA A N 1
ATOM 1463 C CA . ALA A 1 187 ? 33.019 -6.055 -2.524 1.00 93.31 187 ALA A CA 1
ATOM 1464 C C . ALA A 1 187 ? 33.766 -5.528 -3.755 1.00 93.31 187 ALA A C 1
ATOM 1466 O O . ALA A 1 187 ? 34.827 -6.063 -4.065 1.00 93.31 187 ALA A O 1
ATOM 1467 N N . MET A 1 188 ? 33.294 -4.448 -4.387 1.00 92.50 188 MET A N 1
ATOM 1468 C CA . MET A 1 188 ? 34.046 -3.753 -5.440 1.00 92.50 188 MET A CA 1
ATOM 1469 C C . MET A 1 188 ? 35.380 -3.197 -4.908 1.00 92.50 188 MET A C 1
ATOM 1471 O O . MET A 1 188 ? 36.422 -3.408 -5.529 1.00 92.50 188 MET A O 1
ATOM 1475 N N . ASP A 1 189 ? 35.396 -2.583 -3.719 1.00 90.88 189 ASP A N 1
ATOM 1476 C CA . ASP A 1 189 ? 36.644 -2.129 -3.078 1.00 90.88 189 ASP A CA 1
ATOM 1477 C C . ASP A 1 189 ? 37.610 -3.298 -2.805 1.00 90.88 189 ASP A C 1
ATOM 1479 O O . ASP A 1 189 ? 38.816 -3.206 -3.066 1.00 90.88 189 ASP A O 1
ATOM 1483 N N . ARG A 1 190 ? 37.083 -4.435 -2.321 1.00 94.12 190 ARG A N 1
ATOM 1484 C CA . ARG A 1 190 ? 37.860 -5.676 -2.147 1.00 94.12 190 ARG A CA 1
ATOM 1485 C C . ARG A 1 190 ? 38.380 -6.218 -3.479 1.00 94.12 190 ARG A C 1
ATOM 1487 O O . ARG A 1 190 ? 39.519 -6.680 -3.521 1.00 94.12 190 ARG A O 1
ATOM 1494 N N . TRP A 1 191 ? 37.585 -6.149 -4.547 1.00 94.62 191 TRP A N 1
ATOM 1495 C CA . TRP A 1 191 ? 37.962 -6.582 -5.892 1.00 94.62 191 TRP A CA 1
ATOM 1496 C C . TRP A 1 191 ? 39.109 -5.737 -6.447 1.00 94.62 191 TRP A C 1
ATOM 1498 O O . TRP A 1 191 ? 40.115 -6.305 -6.864 1.00 94.62 191 TRP A O 1
ATOM 1508 N N . HIS A 1 192 ? 39.041 -4.405 -6.345 1.00 91.94 192 HIS A N 1
ATOM 1509 C CA . HIS A 1 192 ? 40.139 -3.507 -6.733 1.00 91.94 192 HIS A CA 1
ATOM 1510 C C . HIS A 1 192 ? 41.423 -3.781 -5.946 1.00 91.94 192 HIS A C 1
ATOM 1512 O O . HIS A 1 192 ? 42.505 -3.883 -6.528 1.00 91.94 192 HIS A O 1
ATOM 1518 N N . ALA A 1 193 ? 41.320 -3.950 -4.624 1.00 92.31 193 ALA A N 1
ATOM 1519 C CA . ALA A 1 193 ? 42.471 -4.264 -3.780 1.00 92.31 193 ALA A CA 1
ATOM 1520 C C . ALA A 1 193 ? 43.102 -5.623 -4.139 1.00 92.31 193 ALA A C 1
ATOM 1522 O O . ALA A 1 193 ? 44.326 -5.736 -4.224 1.00 92.31 193 ALA A O 1
ATOM 1523 N N . ALA A 1 194 ? 42.280 -6.645 -4.386 1.00 93.00 194 ALA A N 1
ATOM 1524 C CA . ALA A 1 194 ? 42.726 -7.976 -4.781 1.00 93.00 194 ALA A CA 1
ATOM 1525 C C . ALA A 1 194 ? 43.311 -8.012 -6.204 1.00 93.00 194 ALA A C 1
ATOM 1527 O O . ALA A 1 194 ? 44.353 -8.634 -6.414 1.00 93.00 194 ALA A O 1
ATOM 1528 N N . PHE A 1 195 ? 42.695 -7.305 -7.157 1.00 91.94 195 PHE A N 1
ATOM 1529 C CA . PHE A 1 195 ? 43.207 -7.144 -8.517 1.00 91.94 195 PHE A CA 1
ATOM 1530 C C . PHE A 1 195 ? 44.580 -6.466 -8.506 1.00 91.94 195 PHE A C 1
ATOM 1532 O O . PHE A 1 195 ? 45.511 -6.953 -9.144 1.00 91.94 195 PHE A O 1
ATOM 1539 N N . LYS A 1 196 ? 44.745 -5.398 -7.714 1.00 90.19 196 LYS A N 1
ATOM 1540 C CA . LYS A 1 196 ? 46.031 -4.710 -7.559 1.00 90.19 196 LYS A CA 1
ATOM 1541 C C . LYS A 1 196 ? 47.131 -5.638 -7.032 1.00 90.19 196 LYS A C 1
ATOM 1543 O O . LYS A 1 196 ? 48.237 -5.612 -7.564 1.00 90.19 196 LYS A O 1
ATOM 1548 N N . VAL A 1 197 ? 46.839 -6.467 -6.024 1.00 90.00 197 VAL A N 1
ATOM 1549 C CA . VAL A 1 197 ? 47.805 -7.458 -5.511 1.00 90.00 197 VAL A CA 1
ATOM 1550 C C . VAL A 1 197 ? 48.211 -8.445 -6.608 1.00 90.00 197 VAL A C 1
ATOM 1552 O O . VAL A 1 197 ? 49.400 -8.728 -6.751 1.00 90.00 197 VAL A O 1
ATOM 1555 N N . GLY A 1 198 ? 47.258 -8.926 -7.410 1.00 87.88 198 GLY A N 1
ATOM 1556 C CA . GLY A 1 198 ? 47.541 -9.822 -8.532 1.00 87.88 198 GLY A CA 1
ATOM 1557 C C . GLY A 1 198 ? 48.360 -9.171 -9.648 1.00 87.88 198 GLY A C 1
ATOM 1558 O O . GLY A 1 198 ? 49.335 -9.763 -10.095 1.00 87.88 198 GLY A O 1
ATOM 1559 N N . HIS A 1 199 ? 48.061 -7.923 -10.015 1.00 86.25 199 HIS A N 1
ATOM 1560 C CA . HIS A 1 199 ? 48.859 -7.137 -10.963 1.00 86.25 199 HIS A CA 1
ATOM 1561 C C . HIS A 1 199 ? 50.304 -6.907 -10.472 1.00 86.25 199 HIS A C 1
ATOM 1563 O O . HIS A 1 199 ? 51.256 -7.061 -11.232 1.00 86.25 199 HIS A O 1
ATOM 1569 N N . GLU A 1 200 ? 50.499 -6.585 -9.187 1.00 87.38 200 GLU A N 1
ATOM 1570 C CA . GLU A 1 200 ? 51.835 -6.320 -8.626 1.00 87.38 200 GLU A CA 1
ATOM 1571 C C . GLU A 1 200 ? 52.684 -7.591 -8.408 1.00 87.38 200 GLU A C 1
ATOM 1573 O O . GLU A 1 200 ? 53.913 -7.497 -8.355 1.00 87.38 200 GLU A O 1
ATOM 1578 N N . SER A 1 201 ? 52.065 -8.770 -8.257 1.00 88.12 201 SER A N 1
ATOM 1579 C CA . SER A 1 201 ? 52.754 -10.011 -7.845 1.00 88.12 201 SER A CA 1
ATOM 1580 C C . SER A 1 201 ? 52.654 -11.193 -8.817 1.00 88.12 201 SER A C 1
ATOM 1582 O O . SER A 1 201 ? 53.454 -12.125 -8.718 1.00 88.12 201 SER A O 1
ATOM 1584 N N . GLY A 1 202 ? 51.684 -11.181 -9.732 1.00 84.19 202 GLY A N 1
ATOM 1585 C CA . GLY A 1 202 ? 51.274 -12.333 -10.540 1.00 84.19 202 GLY A CA 1
ATOM 1586 C C . GLY A 1 202 ? 50.420 -13.374 -9.795 1.00 84.19 202 GLY A C 1
ATOM 1587 O O . GLY A 1 202 ? 50.041 -14.375 -10.404 1.00 84.19 202 GLY A O 1
ATOM 1588 N N . ASP A 1 203 ? 50.120 -13.172 -8.505 1.00 87.25 203 ASP A N 1
ATOM 1589 C CA . ASP A 1 203 ? 49.336 -14.093 -7.672 1.00 87.25 203 ASP A CA 1
ATOM 1590 C C . ASP A 1 203 ? 47.893 -13.603 -7.459 1.00 87.25 203 ASP A C 1
ATOM 1592 O O . ASP A 1 203 ? 47.623 -12.605 -6.786 1.00 87.25 203 ASP A O 1
ATOM 1596 N N . TRP A 1 204 ? 46.944 -14.357 -8.013 1.00 92.56 204 TRP A N 1
ATOM 1597 C CA . TRP A 1 204 ? 45.515 -14.047 -7.997 1.00 92.56 204 TRP A CA 1
ATOM 1598 C C . TRP A 1 204 ? 44.737 -14.697 -6.832 1.00 92.56 204 TRP A C 1
ATOM 1600 O O . TRP A 1 204 ? 43.512 -14.570 -6.769 1.00 92.56 204 TRP A O 1
ATOM 1610 N N . ASP A 1 205 ? 45.403 -15.326 -5.854 1.00 93.81 205 ASP A N 1
ATOM 1611 C CA . ASP A 1 205 ? 44.755 -15.914 -4.662 1.00 93.81 205 ASP A CA 1
ATOM 1612 C C . ASP A 1 205 ? 44.012 -14.886 -3.786 1.00 93.81 205 ASP A C 1
ATOM 1614 O O . ASP A 1 205 ? 43.174 -15.241 -2.950 1.00 93.81 205 ASP A O 1
ATOM 1618 N N . ALA A 1 206 ? 44.286 -13.590 -3.957 1.00 92.75 206 ALA A N 1
ATOM 1619 C CA . ALA A 1 206 ? 43.468 -12.526 -3.380 1.00 92.75 206 ALA A CA 1
ATOM 1620 C C . ALA A 1 206 ? 42.065 -12.453 -4.019 1.00 92.75 206 ALA A C 1
ATOM 1622 O O . ALA A 1 206 ? 41.086 -12.340 -3.283 1.00 92.75 206 ALA A O 1
ATOM 1623 N N . LEU A 1 207 ? 41.950 -12.579 -5.351 1.00 92.12 207 LEU A N 1
ATOM 1624 C CA . LEU A 1 207 ? 40.658 -12.585 -6.056 1.00 92.12 207 LEU A CA 1
ATOM 1625 C C . LEU A 1 207 ? 39.863 -13.863 -5.765 1.00 92.12 207 LEU A C 1
ATOM 1627 O O . LEU A 1 207 ? 38.652 -13.798 -5.567 1.00 92.12 207 LEU A O 1
ATOM 1631 N N . ARG A 1 208 ? 40.536 -15.016 -5.648 1.00 95.75 208 ARG A N 1
ATOM 1632 C CA . ARG A 1 208 ? 39.874 -16.285 -5.291 1.00 95.75 208 ARG A CA 1
ATOM 1633 C C . ARG A 1 208 ? 39.165 -16.215 -3.939 1.00 95.75 208 ARG A C 1
ATOM 1635 O O . ARG A 1 208 ? 38.027 -16.649 -3.819 1.00 95.75 208 ARG A O 1
ATOM 1642 N N . ARG A 1 209 ? 39.812 -15.633 -2.922 1.00 94.62 209 ARG A N 1
ATOM 1643 C CA . ARG A 1 209 ? 39.281 -15.576 -1.545 1.00 94.62 209 ARG A CA 1
ATOM 1644 C C . ARG A 1 209 ? 38.065 -14.666 -1.361 1.00 94.62 209 ARG A C 1
ATOM 1646 O O . ARG A 1 209 ? 37.331 -14.852 -0.393 1.00 94.62 209 ARG A O 1
ATOM 1653 N N . ILE A 1 210 ? 37.856 -13.691 -2.245 1.00 95.88 210 ILE A N 1
ATOM 1654 C CA . ILE A 1 210 ? 36.683 -12.802 -2.185 1.00 95.88 210 ILE A CA 1
ATOM 1655 C C . ILE A 1 210 ? 35.470 -13.361 -2.943 1.00 95.88 210 ILE A C 1
ATOM 1657 O O . ILE A 1 210 ? 34.398 -12.768 -2.865 1.00 95.88 210 ILE A O 1
ATOM 1661 N N . CYS A 1 211 ? 35.622 -14.487 -3.644 1.00 96.38 211 CYS A N 1
ATOM 1662 C CA . CYS A 1 211 ? 34.548 -15.167 -4.363 1.00 96.38 211 CYS A CA 1
ATOM 1663 C C . CYS A 1 211 ? 33.977 -16.328 -3.543 1.00 96.38 211 CYS A C 1
ATOM 1665 O O . CYS A 1 211 ? 34.705 -17.018 -2.825 1.00 96.38 211 CYS A O 1
ATOM 1667 N N . ALA A 1 212 ? 32.674 -16.563 -3.679 1.00 95.62 212 ALA A N 1
ATOM 1668 C CA . ALA A 1 212 ? 32.021 -17.749 -3.148 1.00 95.62 212 ALA A CA 1
ATOM 1669 C C . ALA A 1 212 ? 32.452 -19.003 -3.947 1.00 95.62 212 ALA A C 1
ATOM 1671 O O . ALA A 1 212 ? 32.751 -18.895 -5.140 1.00 95.62 212 ALA A O 1
ATOM 1672 N N . PRO A 1 213 ? 32.437 -20.216 -3.358 1.00 90.00 213 PRO A N 1
ATOM 1673 C CA . PRO A 1 213 ? 32.870 -21.440 -4.048 1.00 90.00 213 PRO A CA 1
ATOM 1674 C C . PRO A 1 213 ? 32.082 -21.801 -5.319 1.00 90.00 213 PRO A C 1
ATOM 1676 O O . PRO A 1 213 ? 32.574 -22.574 -6.135 1.00 90.00 213 PRO A O 1
ATOM 1679 N N . ALA A 1 214 ? 30.866 -21.270 -5.470 1.00 91.69 214 ALA A N 1
ATOM 1680 C CA . ALA A 1 214 ? 29.986 -21.469 -6.624 1.00 91.69 214 ALA A CA 1
ATOM 1681 C C . ALA A 1 214 ? 29.772 -20.169 -7.431 1.00 91.69 214 ALA A C 1
ATOM 1683 O O . ALA A 1 214 ? 28.723 -19.991 -8.044 1.00 91.69 214 ALA A O 1
ATOM 1684 N N . MET A 1 215 ? 30.739 -19.244 -7.387 1.00 94.94 215 MET A N 1
ATOM 1685 C CA . MET A 1 215 ? 30.672 -17.964 -8.095 1.00 94.94 215 MET A CA 1
ATOM 1686 C C . MET A 1 215 ? 30.560 -18.151 -9.615 1.00 94.94 215 MET A C 1
ATOM 1688 O O . MET A 1 215 ? 31.318 -18.918 -10.212 1.00 94.94 215 MET A O 1
ATOM 1692 N N . VAL A 1 216 ? 29.629 -17.417 -10.228 1.00 96.31 216 VAL A N 1
ATOM 1693 C CA . VAL A 1 216 ? 29.360 -17.430 -11.671 1.00 96.31 216 VAL A CA 1
ATOM 1694 C C . VAL A 1 216 ? 29.921 -16.169 -12.329 1.00 96.31 216 VAL A C 1
ATOM 1696 O O . VAL A 1 216 ? 29.604 -15.046 -11.935 1.00 96.31 216 VAL A O 1
ATOM 1699 N N . PHE A 1 217 ? 30.714 -16.348 -13.380 1.00 96.31 217 PHE A N 1
ATOM 1700 C CA . PHE A 1 217 ? 31.160 -15.273 -14.260 1.00 96.31 217 PHE A CA 1
ATOM 1701 C C . PHE A 1 217 ? 30.508 -15.420 -15.636 1.00 96.31 217 PHE A C 1
ATOM 1703 O O . PHE A 1 217 ? 30.646 -16.458 -16.286 1.00 96.31 217 PHE A O 1
ATOM 1710 N N . GLU A 1 218 ? 29.838 -14.370 -16.105 1.00 95.00 218 GLU A N 1
ATOM 1711 C CA . GLU A 1 218 ? 29.266 -14.304 -17.451 1.00 95.00 218 GLU A CA 1
ATOM 1712 C C . GLU A 1 218 ? 29.751 -13.054 -18.183 1.00 95.00 218 GLU A C 1
ATOM 1714 O O . GLU A 1 218 ? 29.632 -11.934 -17.695 1.00 95.00 218 GLU A O 1
ATOM 1719 N N . ASP A 1 219 ? 30.247 -13.232 -19.401 1.00 92.06 219 ASP A N 1
ATOM 1720 C CA . ASP A 1 219 ? 30.553 -12.149 -20.324 1.00 92.06 219 ASP A CA 1
ATOM 1721 C C . ASP A 1 219 ? 29.502 -12.150 -21.439 1.00 92.06 219 ASP A C 1
ATOM 1723 O O . ASP A 1 219 ? 29.660 -12.824 -22.458 1.00 92.06 219 ASP A O 1
ATOM 1727 N N . ARG A 1 220 ? 28.396 -11.428 -21.220 1.00 91.44 220 ARG A N 1
ATOM 1728 C CA . ARG A 1 220 ? 27.248 -11.337 -22.140 1.00 91.44 220 ARG A CA 1
ATOM 1729 C C . ARG A 1 220 ? 27.476 -10.343 -23.286 1.00 91.44 220 ARG A C 1
ATOM 1731 O O . ARG A 1 220 ? 26.596 -10.183 -24.130 1.00 91.44 220 ARG A O 1
ATOM 1738 N N . ARG A 1 221 ? 28.640 -9.685 -23.344 1.00 87.25 221 ARG A N 1
ATOM 1739 C CA . ARG A 1 221 ? 28.987 -8.733 -24.410 1.00 87.25 221 ARG A CA 1
ATOM 1740 C C . ARG A 1 221 ? 29.017 -9.447 -25.758 1.00 87.25 221 ARG A C 1
ATOM 1742 O O . ARG A 1 221 ? 29.555 -10.553 -25.871 1.00 87.25 221 ARG A O 1
ATOM 1749 N N . ARG A 1 222 ? 28.494 -8.800 -26.802 1.00 79.25 222 ARG A N 1
ATOM 1750 C CA . ARG A 1 222 ? 28.211 -9.396 -28.130 1.00 79.25 222 ARG A CA 1
ATOM 1751 C C . ARG A 1 222 ? 29.433 -10.012 -28.825 1.00 79.25 222 ARG A C 1
ATOM 1753 O O . ARG A 1 222 ? 29.274 -10.846 -29.711 1.00 79.25 222 ARG A O 1
ATOM 1760 N N . MET A 1 223 ? 30.640 -9.602 -28.431 1.00 71.62 223 MET A N 1
ATOM 1761 C CA . MET A 1 223 ? 31.921 -10.083 -28.967 1.00 71.62 223 MET A CA 1
ATOM 1762 C C . MET A 1 223 ? 32.572 -11.215 -28.150 1.00 71.62 223 MET A C 1
ATOM 1764 O O . MET A 1 223 ? 33.587 -11.752 -28.592 1.00 71.62 223 MET A O 1
ATOM 1768 N N . SER A 1 224 ? 32.031 -11.564 -26.977 1.00 80.00 224 SER A N 1
ATOM 1769 C CA . SER A 1 224 ? 32.624 -12.541 -26.052 1.00 80.00 224 SER A CA 1
ATOM 1770 C C . SER A 1 224 ? 31.700 -13.734 -25.797 1.00 80.00 224 SER A C 1
ATOM 1772 O O . SER A 1 224 ? 32.087 -14.850 -26.133 1.00 80.00 224 SER A O 1
ATOM 1774 N N . LEU A 1 225 ? 30.486 -13.511 -25.275 1.00 85.62 225 LEU A N 1
ATOM 1775 C CA . LEU A 1 225 ? 29.471 -14.549 -25.007 1.00 85.62 225 LEU A CA 1
ATOM 1776 C C . LEU A 1 225 ? 30.030 -15.786 -24.269 1.00 85.62 225 LEU A C 1
ATOM 1778 O O . LEU A 1 225 ? 29.920 -16.919 -24.743 1.00 85.62 225 LEU A O 1
ATOM 1782 N N . LEU A 1 226 ? 30.653 -15.556 -23.109 1.00 90.25 226 LEU A N 1
ATOM 1783 C CA . LEU A 1 226 ? 31.292 -16.589 -22.283 1.00 90.25 226 LEU A CA 1
ATOM 1784 C C . LEU A 1 226 ? 30.557 -16.792 -20.952 1.00 90.25 226 LEU A C 1
ATOM 1786 O O . LEU A 1 226 ? 30.012 -15.847 -20.387 1.00 90.25 226 LEU A O 1
ATOM 1790 N N . SER A 1 227 ? 30.624 -18.005 -20.405 1.00 92.50 227 SER A N 1
ATOM 1791 C CA . SER A 1 227 ? 30.154 -18.327 -19.050 1.00 92.50 227 SER A CA 1
ATOM 1792 C C . SER A 1 227 ? 31.133 -19.287 -18.376 1.00 92.50 227 SER A C 1
ATOM 1794 O O . SER A 1 227 ? 31.666 -20.187 -19.030 1.00 92.50 227 SER A O 1
ATOM 1796 N N . GLY A 1 228 ? 31.376 -19.107 -17.081 1.00 93.56 228 GLY A N 1
ATOM 1797 C CA . GLY A 1 228 ? 32.311 -19.917 -16.304 1.00 93.56 228 GLY A CA 1
ATOM 1798 C C . GLY A 1 228 ? 32.371 -19.495 -14.839 1.00 93.56 228 GLY A C 1
ATOM 1799 O O . GLY A 1 228 ? 31.401 -18.973 -14.296 1.00 93.56 228 GLY A O 1
ATOM 1800 N N . ASP A 1 229 ? 33.512 -19.746 -14.206 1.00 94.12 229 ASP A N 1
ATOM 1801 C CA . ASP A 1 229 ? 33.733 -19.573 -12.771 1.00 94.12 229 ASP A CA 1
ATOM 1802 C C . ASP A 1 229 ? 34.768 -18.470 -12.457 1.00 94.12 229 ASP A C 1
ATOM 1804 O O . ASP A 1 229 ? 35.170 -17.672 -13.314 1.00 94.12 229 ASP A O 1
ATOM 1808 N N . VAL A 1 230 ? 35.221 -18.447 -11.202 1.00 94.62 230 VAL A N 1
ATOM 1809 C CA . VAL A 1 230 ? 36.278 -17.564 -10.689 1.00 94.62 230 VAL A CA 1
ATOM 1810 C C . VAL A 1 230 ? 37.576 -17.603 -11.512 1.00 94.62 230 VAL A C 1
ATOM 1812 O O . VAL A 1 230 ? 38.219 -16.563 -11.668 1.00 94.62 230 VAL A O 1
ATOM 1815 N N . GLU A 1 231 ? 37.962 -18.745 -12.091 1.00 94.88 231 GLU A N 1
ATOM 1816 C CA . GLU A 1 231 ? 39.185 -18.843 -12.898 1.00 94.88 231 GLU A CA 1
ATOM 1817 C C . GLU A 1 231 ? 38.997 -18.196 -14.274 1.00 94.88 231 GLU A C 1
ATOM 1819 O O . GLU A 1 231 ? 39.920 -17.552 -14.778 1.00 94.88 231 GLU A O 1
ATOM 1824 N N . LEU A 1 232 ? 37.795 -18.284 -14.860 1.00 93.50 232 LEU A N 1
ATOM 1825 C CA . LEU A 1 232 ? 37.475 -17.573 -16.101 1.00 93.50 232 LEU A CA 1
ATOM 1826 C C . LEU A 1 232 ? 37.452 -16.051 -15.891 1.00 93.50 232 LEU A C 1
ATOM 1828 O O . LEU A 1 232 ? 37.992 -15.318 -16.723 1.00 93.50 232 LEU A O 1
ATOM 1832 N N . MET A 1 233 ? 36.899 -15.572 -14.769 1.00 93.38 233 MET A N 1
ATOM 1833 C CA . MET A 1 233 ? 36.983 -14.154 -14.389 1.00 93.38 233 MET A CA 1
ATOM 1834 C C . MET A 1 233 ? 38.449 -13.700 -14.284 1.00 93.38 233 MET A C 1
ATOM 1836 O O . MET A 1 233 ? 38.817 -12.677 -14.866 1.00 93.38 233 MET A O 1
ATOM 1840 N N . ILE A 1 234 ? 39.287 -14.448 -13.552 1.00 94.00 234 ILE A N 1
ATOM 1841 C CA . ILE A 1 234 ? 40.710 -14.119 -13.366 1.00 94.00 234 ILE A CA 1
ATOM 1842 C C . ILE A 1 234 ? 41.436 -14.100 -14.717 1.00 94.00 234 ILE A C 1
ATOM 1844 O O . ILE A 1 234 ? 42.176 -13.157 -14.989 1.00 94.00 234 ILE A O 1
ATOM 1848 N N . ALA A 1 235 ? 41.188 -15.078 -15.592 1.00 90.94 235 ALA A N 1
ATOM 1849 C CA . ALA A 1 235 ? 41.767 -15.109 -16.934 1.00 90.94 235 ALA A CA 1
ATOM 1850 C C . ALA A 1 235 ? 41.333 -13.901 -17.789 1.00 90.94 235 ALA A C 1
ATOM 1852 O O . ALA A 1 235 ? 42.173 -13.284 -18.442 1.00 90.94 235 ALA A O 1
ATOM 1853 N N . SER A 1 236 ? 40.052 -13.517 -17.737 1.00 88.31 236 SER A N 1
ATOM 1854 C CA . SER A 1 236 ? 39.505 -12.361 -18.466 1.00 88.31 236 SER A CA 1
ATOM 1855 C C . SER A 1 236 ? 40.096 -11.023 -17.993 1.00 88.31 236 SER A C 1
ATOM 1857 O O . SER A 1 236 ? 40.392 -10.144 -18.804 1.00 88.31 236 SER A O 1
ATOM 1859 N N . ALA A 1 237 ? 40.317 -10.866 -16.684 1.00 86.31 237 ALA A N 1
ATOM 1860 C CA . ALA A 1 237 ? 41.005 -9.701 -16.126 1.00 86.31 237 ALA A CA 1
ATOM 1861 C C . ALA A 1 237 ? 42.512 -9.709 -16.457 1.00 86.31 237 ALA A C 1
ATOM 1863 O O . ALA A 1 237 ? 43.063 -8.678 -16.846 1.00 86.31 237 ALA A O 1
ATOM 1864 N N . GLY A 1 238 ? 43.158 -10.875 -16.359 1.00 86.25 238 GLY A N 1
ATOM 1865 C CA . GLY A 1 238 ? 44.578 -11.078 -16.654 1.00 86.25 238 GLY A CA 1
ATOM 1866 C C . GLY A 1 238 ? 44.949 -10.836 -18.120 1.00 86.25 238 GLY A C 1
ATOM 1867 O O . GLY A 1 238 ? 46.026 -10.321 -18.400 1.00 86.25 238 GLY A O 1
ATOM 1868 N N . GLU A 1 239 ? 44.055 -11.125 -19.071 1.00 84.25 239 GLU A N 1
ATOM 1869 C CA . GLU A 1 239 ? 44.264 -10.783 -20.486 1.00 84.25 239 GLU A CA 1
ATOM 1870 C C . GLU A 1 239 ? 44.454 -9.267 -20.667 1.00 84.25 239 GLU A C 1
ATOM 1872 O O . GLU A 1 239 ? 45.411 -8.824 -21.305 1.00 84.25 239 GLU A O 1
ATOM 1877 N N . ARG A 1 240 ? 43.583 -8.461 -20.047 1.00 84.81 240 ARG A N 1
ATOM 1878 C CA . ARG A 1 240 ? 43.614 -6.989 -20.121 1.00 84.81 240 ARG A CA 1
ATOM 1879 C C . ARG A 1 240 ? 44.828 -6.416 -19.391 1.00 84.81 240 ARG A C 1
ATOM 1881 O O . ARG A 1 240 ? 45.505 -5.538 -19.926 1.00 84.81 240 ARG A O 1
ATOM 1888 N N . GLU A 1 241 ? 45.138 -6.967 -18.220 1.00 84.62 241 GLU A N 1
ATOM 1889 C CA . GLU A 1 241 ? 46.342 -6.648 -17.447 1.00 84.62 241 GLU A CA 1
ATOM 1890 C C . GLU A 1 241 ? 47.618 -6.898 -18.269 1.00 84.62 241 GLU A C 1
ATOM 1892 O O . GLU A 1 241 ? 48.462 -6.008 -18.363 1.00 84.62 241 GLU A O 1
ATOM 1897 N N . SER A 1 242 ? 47.705 -8.027 -18.986 1.00 82.75 242 SER A N 1
ATOM 1898 C CA . SER A 1 242 ? 48.870 -8.375 -19.815 1.00 82.75 242 SER A CA 1
ATOM 1899 C C . SER A 1 242 ? 49.116 -7.415 -20.992 1.00 82.75 242 SER A C 1
ATOM 1901 O O . SER A 1 242 ? 50.232 -7.327 -21.509 1.00 82.75 242 SER A O 1
ATOM 1903 N N . MET A 1 243 ? 48.090 -6.654 -21.393 1.00 80.06 243 MET A N 1
ATOM 1904 C CA . MET A 1 243 ? 48.171 -5.569 -22.381 1.00 80.06 243 MET A CA 1
ATOM 1905 C C . MET A 1 243 ? 48.488 -4.197 -21.749 1.00 80.06 243 MET A C 1
ATOM 1907 O O . MET A 1 243 ? 48.487 -3.172 -22.438 1.00 80.06 243 MET A O 1
ATOM 1911 N N . GLY A 1 244 ? 48.762 -4.161 -20.443 1.00 81.56 244 GLY A N 1
ATOM 1912 C CA . GLY A 1 244 ? 49.027 -2.953 -19.668 1.00 81.56 244 GLY A CA 1
ATOM 1913 C C . GLY A 1 244 ? 47.785 -2.101 -19.409 1.00 81.56 244 GLY A C 1
ATOM 1914 O O . GLY A 1 244 ? 47.927 -0.887 -19.270 1.00 81.56 244 GLY A O 1
ATOM 1915 N N . ALA A 1 245 ? 46.583 -2.692 -19.407 1.00 83.31 245 ALA A N 1
ATOM 1916 C CA . ALA A 1 245 ? 45.345 -1.977 -19.107 1.00 83.31 245 ALA A CA 1
ATOM 1917 C C . ALA A 1 245 ? 44.953 -2.086 -17.630 1.00 83.31 245 ALA A C 1
ATOM 1919 O O . ALA A 1 245 ? 45.004 -3.165 -17.040 1.00 83.31 245 ALA A O 1
ATOM 1920 N N . LEU A 1 246 ? 44.512 -0.964 -17.058 1.00 84.88 246 LEU A N 1
ATOM 1921 C CA . LEU A 1 246 ? 44.030 -0.870 -15.679 1.00 84.88 246 LEU A CA 1
ATOM 1922 C C . LEU A 1 246 ? 42.546 -0.459 -15.646 1.00 84.88 246 LEU A C 1
ATOM 1924 O O . LEU A 1 246 ? 42.142 0.348 -16.489 1.00 84.88 246 LEU A O 1
ATOM 1928 N N . PRO A 1 247 ? 41.746 -0.988 -14.699 1.00 85.50 247 PRO A N 1
ATOM 1929 C CA . PRO A 1 247 ? 40.329 -0.674 -14.579 1.00 85.50 247 PRO A CA 1
ATOM 1930 C C . PRO A 1 247 ? 40.073 0.610 -13.774 1.00 85.50 247 PRO A C 1
ATOM 1932 O O . PRO A 1 247 ? 40.523 0.755 -12.638 1.00 85.50 247 PRO A O 1
ATOM 1935 N N . GLU A 1 248 ? 39.241 1.488 -14.322 1.00 82.94 248 GLU A N 1
ATOM 1936 C CA . GLU A 1 248 ? 38.506 2.531 -13.606 1.00 82.94 248 GLU A CA 1
ATOM 1937 C C . GLU A 1 248 ? 37.022 2.138 -13.532 1.00 82.94 248 GLU A C 1
ATOM 1939 O O . GLU A 1 248 ? 36.484 1.523 -14.458 1.00 82.94 248 GLU A O 1
ATOM 1944 N N . THR A 1 249 ? 36.347 2.462 -12.426 1.00 82.56 249 THR A N 1
ATOM 1945 C CA . THR A 1 249 ? 34.944 2.075 -12.194 1.00 82.56 249 THR A CA 1
ATOM 1946 C C . THR A 1 249 ? 34.114 3.210 -11.615 1.00 82.56 249 THR A C 1
ATOM 1948 O O . THR A 1 249 ? 34.535 3.850 -10.652 1.00 82.56 249 THR A O 1
ATOM 1951 N N . TRP A 1 250 ? 32.887 3.365 -12.110 1.00 82.00 250 TRP A N 1
ATOM 1952 C CA . TRP A 1 250 ? 31.882 4.284 -11.570 1.00 82.00 250 TRP A CA 1
ATOM 1953 C C . TRP A 1 250 ? 30.617 3.506 -11.227 1.00 82.00 250 TRP A C 1
ATOM 1955 O O . TRP A 1 250 ? 30.088 2.796 -12.080 1.00 82.00 250 TRP A O 1
ATOM 1965 N N . LEU A 1 251 ? 30.143 3.628 -9.988 1.00 85.56 251 LEU A N 1
ATOM 1966 C CA . LEU A 1 251 ? 28.856 3.070 -9.573 1.00 85.56 251 LEU A CA 1
ATOM 1967 C C . LEU A 1 251 ? 27.728 3.789 -10.329 1.00 85.56 251 LEU A C 1
ATOM 1969 O O . LEU A 1 251 ? 27.723 5.017 -10.381 1.00 85.56 251 LEU A O 1
ATOM 1973 N N . LEU A 1 252 ? 26.802 3.021 -10.903 1.00 83.50 252 LEU A N 1
ATOM 1974 C CA . LEU A 1 252 ? 25.608 3.521 -11.593 1.00 83.50 252 LEU A CA 1
ATOM 1975 C C . LEU A 1 252 ? 24.327 3.243 -10.803 1.00 83.50 252 LEU A C 1
ATOM 1977 O O . LEU A 1 252 ? 23.435 4.079 -10.771 1.00 83.50 252 LEU A O 1
ATOM 1981 N N . SER A 1 253 ? 24.221 2.063 -10.185 1.00 87.00 253 SER A N 1
ATOM 1982 C CA . SER A 1 253 ? 23.025 1.653 -9.446 1.00 87.00 253 SER A CA 1
ATOM 1983 C C . SER A 1 253 ? 23.339 0.603 -8.379 1.00 87.00 253 SER A C 1
ATOM 1985 O O . SER A 1 253 ? 24.339 -0.113 -8.461 1.00 87.00 253 SER A O 1
ATOM 1987 N N . THR A 1 254 ? 22.469 0.516 -7.374 1.00 87.88 254 THR A N 1
ATOM 1988 C CA . THR A 1 254 ? 22.470 -0.492 -6.306 1.00 87.88 254 THR A CA 1
ATOM 1989 C C . THR A 1 254 ? 21.082 -1.121 -6.178 1.00 87.88 254 THR A C 1
ATOM 1991 O O . THR A 1 254 ? 20.107 -0.401 -5.956 1.00 87.88 254 THR A O 1
ATOM 1994 N N . GLY A 1 255 ? 21.004 -2.450 -6.263 1.00 86.62 255 GLY A N 1
ATOM 1995 C CA . GLY A 1 255 ? 19.822 -3.241 -5.919 1.00 86.62 255 GLY A CA 1
ATOM 1996 C C . GLY A 1 255 ? 19.958 -3.763 -4.492 1.00 86.62 255 GLY A C 1
ATOM 1997 O O . GLY A 1 255 ? 20.663 -4.748 -4.251 1.00 86.62 255 GLY A O 1
ATOM 1998 N N . GLY A 1 256 ? 19.328 -3.064 -3.547 1.00 85.50 256 GLY A N 1
ATOM 1999 C CA . GLY A 1 256 ? 19.483 -3.326 -2.119 1.00 85.50 256 GLY A CA 1
ATOM 2000 C C . GLY A 1 256 ? 20.947 -3.259 -1.672 1.00 85.50 256 GLY A C 1
ATOM 2001 O O . GLY A 1 256 ? 21.743 -2.475 -2.190 1.00 85.50 256 GLY A O 1
ATOM 2002 N N . ASP A 1 257 ? 21.307 -4.108 -0.711 1.00 88.38 257 ASP A N 1
ATOM 2003 C CA . ASP A 1 257 ? 22.678 -4.200 -0.193 1.00 88.38 257 ASP A CA 1
ATOM 2004 C C . ASP A 1 257 ? 23.597 -5.114 -1.038 1.00 88.38 257 ASP A C 1
ATOM 2006 O O . ASP A 1 257 ? 24.823 -4.969 -1.054 1.00 88.38 257 ASP A O 1
ATOM 2010 N N . ARG A 1 258 ? 23.000 -6.074 -1.757 1.00 92.00 258 ARG A N 1
ATOM 2011 C CA . ARG A 1 258 ? 23.708 -7.239 -2.312 1.00 92.00 258 ARG A CA 1
ATOM 2012 C C . ARG A 1 258 ? 23.997 -7.179 -3.811 1.00 92.00 258 ARG A C 1
ATOM 2014 O O . ARG A 1 258 ? 24.844 -7.944 -4.266 1.00 92.00 258 ARG A O 1
ATOM 2021 N N . VAL A 1 259 ? 23.357 -6.284 -4.567 1.00 94.12 259 VAL A N 1
ATOM 2022 C CA . VAL A 1 259 ? 23.571 -6.137 -6.018 1.00 94.12 259 VAL A CA 1
ATOM 2023 C C . VAL A 1 259 ? 24.047 -4.722 -6.340 1.00 94.12 259 VAL A C 1
ATOM 2025 O O . VAL A 1 259 ? 23.501 -3.741 -5.837 1.00 94.12 259 VAL A O 1
ATOM 2028 N N . GLY A 1 260 ? 25.039 -4.594 -7.217 1.00 92.25 260 GLY A N 1
ATOM 2029 C CA . GLY A 1 260 ? 25.468 -3.305 -7.756 1.00 92.25 260 GLY A CA 1
ATOM 2030 C C . GLY A 1 260 ? 25.755 -3.371 -9.250 1.00 92.25 260 GLY A C 1
ATOM 2031 O O . GLY A 1 260 ? 26.069 -4.434 -9.787 1.00 92.25 260 GLY A O 1
ATOM 2032 N N . LEU A 1 261 ? 25.661 -2.220 -9.911 1.00 93.56 261 LEU A N 1
ATOM 2033 C CA . LEU A 1 261 ? 25.983 -2.031 -11.321 1.00 93.56 261 LEU A CA 1
ATOM 2034 C C . LEU A 1 261 ? 27.003 -0.907 -11.464 1.00 93.56 261 LEU A C 1
ATOM 2036 O O . LEU A 1 261 ? 26.792 0.206 -10.978 1.00 93.56 261 LEU A O 1
ATOM 2040 N N . TRP A 1 262 ? 28.093 -1.192 -12.169 1.00 90.50 262 TRP A N 1
ATOM 2041 C CA . TRP A 1 262 ? 29.172 -0.250 -12.434 1.00 90.50 262 TRP A CA 1
ATOM 2042 C C . TRP A 1 262 ? 29.417 -0.101 -13.928 1.00 90.50 262 TRP A C 1
ATOM 2044 O O . TRP A 1 262 ? 29.407 -1.075 -14.674 1.00 90.50 262 TRP A O 1
ATOM 2054 N N . ARG A 1 263 ? 29.757 1.112 -14.352 1.00 87.00 263 ARG A N 1
ATOM 2055 C CA . ARG A 1 263 ? 30.481 1.348 -15.601 1.00 87.00 263 ARG A CA 1
ATOM 2056 C C . ARG A 1 263 ? 31.953 1.051 -15.339 1.00 87.00 263 ARG A C 1
ATOM 2058 O O . ARG A 1 263 ? 32.504 1.581 -14.375 1.00 87.00 263 ARG A O 1
ATOM 2065 N N . MET A 1 264 ? 32.580 0.220 -16.163 1.00 85.81 264 MET A N 1
ATOM 2066 C CA . MET A 1 264 ? 33.990 -0.150 -16.042 1.00 85.81 264 MET A CA 1
ATOM 2067 C C . MET A 1 264 ? 34.726 0.203 -17.337 1.00 85.81 264 MET A C 1
ATOM 2069 O O . MET A 1 264 ? 34.327 -0.219 -18.422 1.00 85.81 264 MET A O 1
ATOM 2073 N N . MET A 1 265 ? 35.800 0.981 -17.210 1.00 84.44 265 MET A N 1
ATOM 2074 C CA . MET A 1 265 ? 36.686 1.377 -18.304 1.00 84.44 265 MET A CA 1
ATOM 2075 C C . MET A 1 265 ? 38.071 0.791 -18.063 1.00 84.44 265 MET A C 1
ATOM 2077 O O . MET A 1 265 ? 38.645 0.990 -16.999 1.00 84.44 265 MET A O 1
ATOM 2081 N N . TRP A 1 266 ? 38.630 0.104 -19.051 1.00 83.69 266 TRP A N 1
ATOM 2082 C CA . TRP A 1 266 ? 40.011 -0.366 -19.032 1.00 83.69 266 TRP A CA 1
ATOM 2083 C C . TRP A 1 266 ? 40.847 0.470 -19.986 1.00 83.69 266 TRP A C 1
ATOM 2085 O O . TRP A 1 266 ? 40.615 0.431 -21.193 1.00 83.69 266 TRP A O 1
ATOM 2095 N N . SER A 1 267 ? 41.847 1.165 -19.453 1.00 83.56 267 SER A N 1
ATOM 2096 C CA . SER A 1 267 ? 42.720 2.056 -20.224 1.00 83.56 267 SER A CA 1
ATOM 2097 C C . SER A 1 267 ? 44.150 1.524 -20.211 1.00 83.56 267 SER A C 1
ATOM 2099 O O . SER A 1 267 ? 44.718 1.323 -19.136 1.00 83.56 267 SER A O 1
ATOM 2101 N N . GLY A 1 268 ? 44.745 1.291 -21.386 1.00 81.50 268 GLY A N 1
ATOM 2102 C CA . GLY A 1 268 ? 46.055 0.635 -21.500 1.00 81.50 268 GLY A CA 1
ATOM 2103 C C . GLY A 1 268 ? 46.770 0.821 -22.837 1.00 81.50 268 GLY A C 1
ATOM 2104 O O . GLY A 1 268 ? 46.369 1.636 -23.668 1.00 81.50 268 GLY A O 1
ATOM 2105 N N . GLY A 1 269 ? 47.841 0.050 -23.039 1.00 69.25 269 GLY A N 1
ATOM 2106 C CA . GLY A 1 269 ? 48.617 0.008 -24.283 1.00 69.25 269 GLY A CA 1
ATOM 2107 C C . GLY A 1 269 ? 49.873 0.901 -24.328 1.00 69.25 269 GLY A C 1
ATOM 2108 O O . GLY A 1 269 ? 50.114 1.719 -23.434 1.00 69.25 269 GLY A O 1
ATOM 2109 N N . PRO A 1 270 ? 50.719 0.732 -25.366 1.00 65.94 270 PRO A N 1
ATOM 2110 C CA . PRO A 1 270 ? 51.968 1.477 -25.531 1.00 65.94 270 PRO A CA 1
ATOM 2111 C C . PRO A 1 270 ? 51.734 2.981 -25.804 1.00 65.94 270 PRO A C 1
ATOM 2113 O O . PRO A 1 270 ? 50.643 3.370 -26.227 1.00 65.94 270 PRO A O 1
ATOM 2116 N N . PRO A 1 271 ? 52.748 3.854 -25.608 1.00 59.31 271 PRO A N 1
ATOM 2117 C CA . PRO A 1 271 ? 52.603 5.313 -25.741 1.00 59.31 271 PRO A CA 1
ATOM 2118 C C . PRO A 1 271 ? 52.073 5.788 -27.102 1.00 59.31 271 PRO A C 1
ATOM 2120 O O . PRO A 1 271 ? 51.433 6.833 -27.191 1.00 59.31 271 PRO A O 1
ATOM 2123 N N . ASP A 1 272 ? 52.357 5.016 -28.145 1.00 60.72 272 ASP A N 1
ATOM 2124 C CA . ASP A 1 272 ? 52.026 5.215 -29.552 1.00 60.72 272 ASP A CA 1
ATOM 2125 C C . ASP A 1 272 ? 50.770 4.439 -30.011 1.00 60.72 272 ASP A C 1
ATOM 2127 O O . ASP A 1 272 ? 50.403 4.497 -31.184 1.00 60.72 272 ASP A O 1
ATOM 2131 N N . GLY A 1 273 ? 50.072 3.764 -29.089 1.00 59.75 273 GLY A N 1
ATOM 2132 C CA . GLY A 1 273 ? 48.879 2.960 -29.372 1.00 59.75 273 GLY A CA 1
ATOM 2133 C C . GLY A 1 273 ? 48.037 2.659 -28.130 1.00 59.75 273 GLY A C 1
ATOM 2134 O O . GLY A 1 273 ? 47.787 1.492 -27.832 1.00 59.75 273 GLY A O 1
ATOM 2135 N N . ARG A 1 274 ? 47.614 3.700 -27.400 1.00 73.06 274 ARG A N 1
ATOM 2136 C CA . ARG A 1 274 ? 46.666 3.555 -26.283 1.00 73.06 274 ARG A CA 1
ATOM 2137 C C . ARG A 1 274 ? 45.303 3.061 -26.768 1.00 73.06 274 ARG A C 1
ATOM 2139 O O . ARG A 1 274 ? 44.842 3.475 -27.831 1.00 73.06 274 ARG A O 1
ATOM 2146 N N . PHE A 1 275 ? 44.653 2.235 -25.957 1.00 74.31 275 PHE A N 1
ATOM 2147 C CA . PHE A 1 275 ? 43.296 1.749 -26.187 1.00 74.31 275 PHE A CA 1
ATOM 2148 C C . PHE A 1 275 ? 42.445 1.851 -24.917 1.00 74.31 275 PHE A C 1
ATOM 2150 O O . PHE A 1 275 ? 42.965 1.883 -23.799 1.00 74.31 275 PHE A O 1
ATOM 2157 N N . GLU A 1 276 ? 41.132 1.874 -25.127 1.00 79.44 276 GLU A N 1
ATOM 2158 C CA . GLU A 1 276 ? 40.090 1.922 -24.103 1.00 79.44 276 GLU A CA 1
ATOM 2159 C C . GLU A 1 276 ? 39.101 0.773 -24.370 1.00 79.44 276 GLU A C 1
ATOM 2161 O O . GLU A 1 276 ? 38.732 0.530 -25.523 1.00 79.44 276 GLU A O 1
ATOM 2166 N N . ILE A 1 277 ? 38.700 0.034 -23.331 1.00 81.50 277 ILE A N 1
ATOM 2167 C CA . ILE A 1 277 ? 37.648 -0.997 -23.392 1.00 81.50 277 ILE A CA 1
ATOM 2168 C C . ILE A 1 277 ? 36.605 -0.658 -22.336 1.00 81.50 277 ILE A C 1
ATOM 2170 O O . ILE A 1 277 ? 36.915 -0.629 -21.148 1.00 81.50 277 ILE A O 1
ATOM 2174 N N . GLU A 1 278 ? 35.363 -0.466 -22.765 1.00 86.06 278 GLU A N 1
ATOM 2175 C CA . GLU A 1 278 ? 34.268 -0.043 -21.899 1.00 86.06 278 GLU A CA 1
ATOM 2176 C C . GLU A 1 278 ? 33.151 -1.087 -21.853 1.00 86.06 278 GLU A C 1
ATOM 2178 O O . GLU A 1 278 ? 32.813 -1.686 -22.875 1.00 86.06 278 GLU A O 1
ATOM 2183 N N . TYR A 1 279 ? 32.582 -1.312 -20.668 1.00 87.38 279 TYR A N 1
ATOM 2184 C CA . TYR A 1 279 ? 31.399 -2.148 -20.471 1.00 87.38 279 TYR A CA 1
ATOM 2185 C C . TYR A 1 279 ? 30.701 -1.839 -19.138 1.00 87.38 279 TYR A C 1
ATOM 2187 O O . TYR A 1 279 ? 31.215 -1.097 -18.297 1.00 87.38 279 TYR A O 1
ATOM 2195 N N . LEU A 1 280 ? 29.528 -2.434 -18.933 1.00 92.19 280 LEU A N 1
ATOM 2196 C CA . LEU A 1 280 ? 28.837 -2.466 -17.648 1.00 92.19 280 LEU A CA 1
ATOM 2197 C C . LEU A 1 280 ? 29.154 -3.774 -16.918 1.00 92.19 280 LEU A C 1
ATOM 2199 O O . LEU A 1 280 ? 29.172 -4.841 -17.527 1.00 92.19 280 LEU A O 1
ATOM 2203 N N . ALA A 1 281 ? 29.419 -3.692 -15.620 1.00 94.25 281 ALA A N 1
ATOM 2204 C CA . ALA A 1 281 ? 29.661 -4.822 -14.737 1.00 94.25 281 ALA A CA 1
ATOM 2205 C C . ALA A 1 281 ? 28.589 -4.836 -13.646 1.00 94.25 281 ALA A C 1
ATOM 2207 O O . ALA A 1 281 ? 28.566 -3.940 -12.802 1.00 94.25 281 ALA A O 1
ATOM 2208 N N . LEU A 1 282 ? 27.722 -5.844 -13.645 1.00 96.94 282 LEU A N 1
ATOM 2209 C CA . LEU A 1 282 ? 26.877 -6.153 -12.493 1.00 96.94 282 LEU A CA 1
ATOM 2210 C C . LEU A 1 282 ? 27.663 -7.089 -11.575 1.00 96.94 282 LEU A C 1
ATOM 2212 O O . LEU A 1 282 ? 28.239 -8.064 -12.057 1.00 96.94 282 LEU A O 1
ATOM 2216 N N . MET A 1 283 ? 27.684 -6.809 -10.271 1.00 95.50 283 MET A N 1
ATOM 2217 C CA . MET A 1 283 ? 28.219 -7.730 -9.262 1.00 95.50 283 MET A CA 1
ATOM 2218 C C . MET A 1 283 ? 27.169 -8.020 -8.194 1.00 95.50 283 MET A C 1
ATOM 2220 O O . MET A 1 283 ? 26.476 -7.112 -7.733 1.00 95.50 283 MET A O 1
ATOM 2224 N N . GLU A 1 284 ? 27.092 -9.281 -7.783 1.00 96.75 284 GLU A N 1
ATOM 2225 C CA . GLU A 1 284 ? 26.232 -9.756 -6.701 1.00 96.75 284 GLU A CA 1
ATOM 2226 C C . GLU A 1 284 ? 27.076 -10.431 -5.616 1.00 96.75 284 GLU A C 1
ATOM 2228 O O . GLU A 1 284 ? 28.032 -11.156 -5.918 1.00 96.75 284 GLU A O 1
ATOM 2233 N N . VAL A 1 285 ? 26.699 -10.223 -4.353 1.00 96.12 285 VAL A N 1
ATOM 2234 C CA . VAL A 1 285 ? 27.300 -10.877 -3.184 1.00 96.12 285 VAL A CA 1
ATOM 2235 C C . VAL A 1 285 ? 26.295 -11.700 -2.378 1.00 96.12 285 VAL A C 1
ATOM 2237 O O . VAL A 1 285 ? 25.086 -11.473 -2.44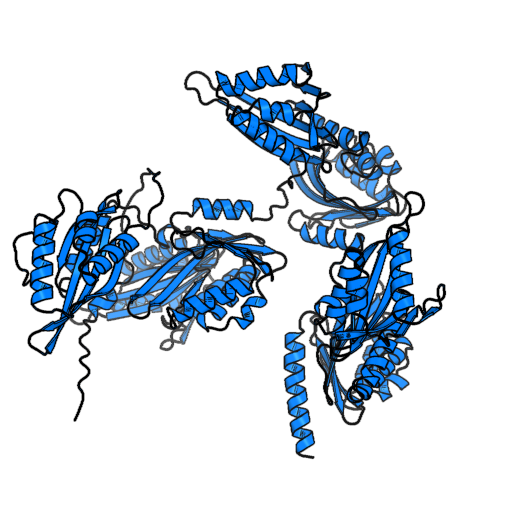3 1.00 96.12 285 VAL A O 1
ATOM 2240 N N . ASP A 1 286 ? 26.797 -12.649 -1.588 1.00 93.44 286 ASP A N 1
ATOM 2241 C CA . ASP A 1 286 ? 26.029 -13.312 -0.530 1.00 93.44 286 ASP A CA 1
ATOM 2242 C C . ASP A 1 286 ? 25.939 -12.475 0.763 1.00 93.44 286 ASP A C 1
ATOM 2244 O O . ASP A 1 286 ? 26.486 -11.376 0.863 1.00 93.44 286 ASP A O 1
ATOM 2248 N N . GLU A 1 287 ? 25.239 -13.005 1.768 1.00 89.06 287 GLU A N 1
ATOM 2249 C CA . GLU A 1 287 ? 25.063 -12.391 3.097 1.00 89.06 287 GLU A CA 1
ATOM 2250 C C . GLU A 1 287 ? 26.381 -12.201 3.870 1.00 89.06 287 GLU A C 1
ATOM 2252 O O . GLU A 1 287 ? 26.449 -11.391 4.792 1.00 89.06 287 GLU A O 1
ATOM 2257 N N . SER A 1 288 ? 27.446 -12.920 3.496 1.00 90.19 288 SER A N 1
ATOM 2258 C CA . SER A 1 288 ? 28.790 -12.752 4.061 1.00 90.19 288 SER A CA 1
ATOM 2259 C C . SER A 1 288 ? 29.651 -11.748 3.279 1.00 90.19 288 SER A C 1
ATOM 2261 O O . SER A 1 288 ? 30.763 -11.412 3.694 1.00 90.19 288 SER A O 1
ATOM 2263 N N . GLY A 1 289 ? 29.141 -11.245 2.149 1.00 91.56 289 GLY A N 1
ATOM 2264 C CA . GLY A 1 289 ? 29.838 -10.333 1.253 1.00 91.56 289 GLY A CA 1
ATOM 2265 C C . GLY A 1 289 ? 30.819 -11.012 0.290 1.00 91.56 289 GLY A C 1
ATOM 2266 O O . GLY A 1 289 ? 31.669 -10.311 -0.272 1.00 91.56 289 GLY A O 1
ATOM 2267 N N . GLN A 1 290 ? 30.760 -12.335 0.092 1.00 95.19 290 GLN A N 1
ATOM 2268 C CA . GLN A 1 290 ? 31.529 -12.990 -0.973 1.00 95.19 290 GLN A CA 1
ATOM 2269 C C . GLN A 1 290 ? 30.824 -12.818 -2.324 1.00 95.19 290 GLN A C 1
ATOM 2271 O O . GLN A 1 290 ? 29.601 -12.887 -2.403 1.00 95.19 290 GLN A O 1
ATOM 2276 N N . LEU A 1 291 ? 31.591 -12.595 -3.394 1.00 96.62 291 LEU A N 1
ATOM 2277 C CA . LEU A 1 291 ? 31.069 -12.454 -4.757 1.00 96.62 291 LEU A CA 1
ATOM 2278 C C . LEU A 1 291 ? 30.456 -13.777 -5.231 1.00 96.62 291 LEU A C 1
ATOM 2280 O O . LEU A 1 291 ? 31.163 -14.782 -5.315 1.00 96.62 291 LEU A O 1
ATOM 2284 N N . VAL A 1 292 ? 29.165 -13.763 -5.572 1.00 96.69 292 VAL A N 1
ATOM 2285 C CA . VAL A 1 292 ? 28.434 -14.918 -6.127 1.00 96.69 292 VAL A CA 1
ATOM 2286 C C . VAL A 1 292 ? 28.200 -14.796 -7.630 1.00 96.69 292 VAL A C 1
ATOM 2288 O O . VAL A 1 292 ? 28.136 -15.819 -8.307 1.00 96.69 292 VAL A O 1
ATOM 2291 N N . ALA A 1 293 ? 28.131 -13.579 -8.176 1.00 96.62 293 ALA A N 1
ATOM 2292 C CA . ALA A 1 293 ? 28.022 -13.377 -9.617 1.00 96.62 293 ALA A CA 1
ATOM 2293 C C . ALA A 1 293 ? 28.743 -12.111 -10.092 1.00 96.62 293 ALA A C 1
ATOM 2295 O O . ALA A 1 293 ? 28.727 -11.086 -9.407 1.00 96.62 293 ALA A O 1
ATOM 2296 N N . ILE A 1 294 ? 29.329 -12.174 -11.291 1.00 96.56 294 ILE A N 1
ATOM 2297 C CA . ILE A 1 294 ? 29.757 -11.004 -12.068 1.00 96.56 294 ILE A CA 1
ATOM 2298 C C . ILE A 1 294 ? 29.294 -11.180 -13.515 1.00 96.56 294 ILE A C 1
ATOM 2300 O O . ILE A 1 294 ? 29.658 -12.158 -14.168 1.00 96.56 294 ILE A O 1
ATOM 2304 N N . LEU A 1 295 ? 28.515 -10.220 -14.014 1.00 96.44 295 LEU A N 1
ATOM 2305 C CA . LEU A 1 295 ? 28.004 -10.188 -15.386 1.00 96.44 295 LEU A CA 1
ATOM 2306 C C . LEU A 1 295 ? 28.588 -8.974 -16.116 1.00 96.44 295 LEU A C 1
ATOM 2308 O O . LEU A 1 295 ? 28.427 -7.844 -15.652 1.00 96.44 295 LEU A O 1
ATOM 2312 N N . LEU A 1 296 ? 29.228 -9.192 -17.267 1.00 94.38 296 LEU A N 1
ATOM 2313 C CA . LEU A 1 296 ? 29.684 -8.125 -18.163 1.00 94.38 296 LEU A CA 1
ATOM 2314 C C . LEU A 1 296 ? 28.663 -7.922 -19.288 1.00 94.38 296 LEU A C 1
ATOM 2316 O O . LEU A 1 296 ? 28.292 -8.877 -19.970 1.00 94.38 296 LEU A O 1
ATOM 2320 N N . ILE A 1 297 ? 28.216 -6.683 -19.482 1.00 92.00 297 ILE A N 1
ATOM 2321 C CA . ILE A 1 297 ? 27.136 -6.289 -20.399 1.00 92.00 297 ILE A CA 1
ATOM 2322 C C . ILE A 1 297 ? 27.625 -5.105 -21.250 1.00 92.00 297 ILE A C 1
ATOM 2324 O O . ILE A 1 297 ? 28.421 -4.289 -20.780 1.00 92.00 297 ILE A O 1
ATOM 2328 N N . ASP A 1 298 ? 27.205 -5.013 -22.514 1.00 87.50 298 ASP A N 1
ATOM 2329 C CA . ASP A 1 298 ? 27.583 -3.890 -23.384 1.00 87.50 298 ASP A CA 1
ATOM 2330 C C . ASP A 1 298 ? 26.978 -2.563 -22.880 1.00 87.50 298 ASP A C 1
ATOM 2332 O O . ASP A 1 298 ? 25.878 -2.534 -22.331 1.00 87.50 298 ASP A O 1
ATOM 2336 N N . VAL A 1 299 ? 27.695 -1.447 -23.067 1.00 83.31 299 VAL A N 1
ATOM 2337 C CA . VAL A 1 299 ? 27.271 -0.109 -22.587 1.00 83.31 299 VAL A CA 1
ATOM 2338 C C . VAL A 1 299 ? 25.933 0.325 -23.193 1.00 83.31 299 VAL A C 1
ATOM 2340 O O . VAL A 1 299 ? 25.133 0.971 -22.520 1.00 83.31 299 VAL A O 1
ATOM 2343 N N . ASP A 1 300 ? 25.678 -0.072 -24.440 1.00 81.12 300 ASP A N 1
ATOM 2344 C CA . ASP A 1 300 ? 24.439 0.227 -25.164 1.00 81.12 300 ASP A CA 1
ATOM 2345 C C . ASP A 1 300 ? 23.210 -0.509 -24.583 1.00 81.12 300 ASP A C 1
ATOM 2347 O O . ASP A 1 300 ? 22.079 -0.094 -24.823 1.00 81.12 300 ASP A O 1
ATOM 2351 N N . ASP A 1 301 ? 23.413 -1.570 -23.791 1.00 85.25 301 ASP A N 1
ATOM 2352 C CA . ASP A 1 301 ? 22.355 -2.415 -23.215 1.00 85.25 301 ASP A CA 1
ATOM 2353 C C . ASP A 1 301 ? 22.030 -2.027 -21.745 1.00 85.25 301 ASP A C 1
ATOM 2355 O O . ASP A 1 301 ? 21.568 -2.843 -20.942 1.00 85.25 301 ASP A O 1
ATOM 2359 N N . ALA A 1 302 ? 22.245 -0.755 -21.374 1.00 81.38 302 ALA A N 1
ATOM 2360 C CA . ALA A 1 302 ? 22.111 -0.238 -20.004 1.00 81.38 302 ALA A CA 1
ATOM 2361 C C . ALA A 1 302 ? 20.734 -0.472 -19.347 1.00 81.38 302 ALA A C 1
ATOM 2363 O O . ALA A 1 302 ? 20.676 -0.831 -18.171 1.00 81.38 302 ALA A O 1
ATOM 2364 N N . ARG A 1 303 ? 19.628 -0.347 -20.098 1.00 84.06 303 ARG A N 1
ATOM 2365 C CA . ARG A 1 303 ? 18.261 -0.630 -19.601 1.00 84.06 303 ARG A CA 1
ATOM 2366 C C . ARG A 1 303 ? 18.103 -2.099 -19.190 1.00 84.06 303 ARG A C 1
ATOM 2368 O O . ARG A 1 303 ? 17.549 -2.385 -18.133 1.00 84.06 303 ARG A O 1
ATOM 2375 N N . ALA A 1 304 ? 18.668 -3.028 -19.965 1.00 87.75 304 ALA A N 1
ATOM 2376 C CA . ALA A 1 304 ? 18.664 -4.452 -19.629 1.00 87.75 304 ALA A CA 1
ATOM 2377 C C . ALA A 1 304 ? 19.566 -4.763 -18.421 1.00 87.75 304 ALA A C 1
ATOM 2379 O O . ALA A 1 304 ? 19.201 -5.578 -17.575 1.00 87.75 304 ALA A O 1
ATOM 2380 N N . ALA A 1 305 ? 20.710 -4.080 -18.297 1.00 90.69 305 ALA A N 1
ATOM 2381 C CA . ALA A 1 305 ? 21.571 -4.193 -17.120 1.00 90.69 305 ALA A CA 1
ATOM 2382 C C . ALA A 1 305 ? 20.866 -3.710 -15.837 1.00 90.69 305 ALA A C 1
ATOM 2384 O O . ALA A 1 305 ? 20.959 -4.374 -14.806 1.00 90.69 305 ALA A O 1
ATOM 2385 N N . GLN A 1 306 ? 20.119 -2.603 -15.905 1.00 89.31 306 GLN A N 1
ATOM 2386 C CA . GLN A 1 306 ? 19.324 -2.093 -14.784 1.00 89.31 306 GLN A CA 1
ATOM 2387 C C . GLN A 1 306 ? 18.183 -3.051 -14.402 1.00 89.31 306 GLN A C 1
ATOM 2389 O O . GLN A 1 306 ? 17.981 -3.322 -13.218 1.00 89.31 306 GLN A O 1
ATOM 2394 N N . GLN A 1 307 ? 17.491 -3.629 -15.389 1.00 90.75 307 GLN A N 1
ATOM 2395 C CA . GLN A 1 307 ? 16.446 -4.623 -15.135 1.00 90.75 307 GLN A CA 1
ATOM 2396 C C . GLN A 1 307 ? 17.005 -5.894 -14.469 1.00 90.75 307 GLN A C 1
ATOM 2398 O O . GLN A 1 307 ? 16.375 -6.438 -13.567 1.00 90.75 307 GLN A O 1
ATOM 2403 N N . GLU A 1 308 ? 18.204 -6.356 -14.846 1.00 93.19 308 GLU A N 1
ATOM 2404 C CA . GLU A 1 308 ? 18.872 -7.494 -14.191 1.00 93.19 308 GLU A CA 1
ATOM 2405 C C . GLU A 1 308 ? 19.222 -7.184 -12.718 1.00 93.19 308 GLU A C 1
ATOM 2407 O O . GLU A 1 308 ? 19.042 -8.058 -11.868 1.00 93.19 308 GLU A O 1
ATOM 2412 N N . VAL A 1 309 ? 19.643 -5.950 -12.383 1.00 92.94 309 VAL A N 1
ATOM 2413 C CA . VAL A 1 309 ? 19.845 -5.514 -10.979 1.00 92.94 309 VAL A CA 1
ATOM 2414 C C . VAL A 1 309 ? 18.554 -5.654 -10.178 1.00 92.94 309 VAL A C 1
ATOM 2416 O O . VAL A 1 309 ? 18.548 -6.254 -9.101 1.00 92.94 309 VAL A O 1
ATOM 2419 N N . TRP A 1 310 ? 17.460 -5.103 -10.705 1.00 92.69 310 TRP A N 1
ATOM 2420 C CA . TRP A 1 310 ? 16.163 -5.119 -10.040 1.00 92.69 310 TRP A CA 1
ATOM 2421 C C . TRP A 1 310 ? 15.595 -6.534 -9.904 1.00 92.69 310 TRP A C 1
ATOM 2423 O O . TRP A 1 310 ? 15.152 -6.901 -8.819 1.00 92.69 310 TRP A O 1
ATOM 2433 N N . ASN A 1 311 ? 15.677 -7.354 -10.956 1.00 92.62 311 ASN A N 1
ATOM 2434 C CA . ASN A 1 311 ? 15.217 -8.744 -10.939 1.00 92.62 311 ASN A CA 1
ATOM 2435 C C . ASN A 1 311 ? 15.960 -9.577 -9.881 1.00 92.62 311 ASN A C 1
ATOM 2437 O O . ASN A 1 311 ? 15.331 -10.342 -9.151 1.00 92.62 311 ASN A O 1
ATOM 2441 N N . ARG A 1 312 ? 17.289 -9.420 -9.765 1.00 93.12 312 ARG A N 1
ATOM 2442 C CA . ARG A 1 312 ? 18.098 -10.123 -8.751 1.00 93.12 312 ARG A CA 1
ATOM 2443 C C . ARG A 1 312 ? 17.747 -9.695 -7.335 1.00 93.12 312 ARG A C 1
ATOM 2445 O O . ARG A 1 312 ? 17.631 -10.547 -6.460 1.00 93.12 312 ARG A O 1
ATOM 2452 N N . TRP A 1 313 ? 17.541 -8.399 -7.110 1.00 92.12 313 TRP A N 1
ATOM 2453 C CA . TRP A 1 313 ? 17.151 -7.899 -5.795 1.00 92.12 313 TRP A CA 1
ATOM 2454 C C . TRP A 1 313 ? 15.731 -8.342 -5.410 1.00 92.12 313 TRP A C 1
ATOM 2456 O O . TRP A 1 313 ? 15.554 -8.923 -4.343 1.00 92.12 313 TRP A O 1
ATOM 2466 N N . ALA A 1 314 ? 14.744 -8.192 -6.298 1.00 91.31 314 ALA A N 1
ATOM 2467 C CA . ALA A 1 314 ? 13.363 -8.632 -6.070 1.00 91.31 314 ALA A CA 1
ATOM 2468 C C . ALA A 1 314 ? 13.223 -10.154 -5.850 1.00 91.31 314 ALA A C 1
ATOM 2470 O O . ALA A 1 314 ? 12.264 -10.600 -5.223 1.00 91.31 314 ALA A O 1
ATOM 2471 N N . ALA A 1 315 ? 14.173 -10.960 -6.340 1.00 89.88 315 ALA A N 1
ATOM 2472 C CA . ALA A 1 315 ? 14.212 -12.403 -6.096 1.00 89.88 315 ALA A CA 1
ATOM 2473 C C . ALA A 1 315 ? 14.657 -12.784 -4.669 1.00 89.88 315 ALA A C 1
ATOM 2475 O O . ALA A 1 315 ? 14.358 -13.892 -4.224 1.00 89.88 315 ALA A O 1
ATOM 2476 N N . VAL A 1 316 ? 15.365 -11.895 -3.957 1.00 84.44 316 VAL A N 1
ATOM 2477 C CA . VAL A 1 316 ? 15.858 -12.129 -2.582 1.00 84.44 316 VAL A CA 1
ATOM 2478 C C . VAL A 1 316 ? 15.203 -11.226 -1.532 1.00 84.44 316 VAL A C 1
ATOM 2480 O O . VAL A 1 316 ? 15.300 -11.516 -0.343 1.00 84.44 316 VAL A O 1
ATOM 2483 N N . ASP A 1 317 ? 14.530 -10.156 -1.956 1.00 83.94 317 ASP A N 1
ATOM 2484 C CA . ASP A 1 317 ? 13.894 -9.162 -1.095 1.00 83.94 317 ASP A CA 1
ATOM 2485 C C . ASP A 1 317 ? 12.397 -9.010 -1.448 1.00 83.94 317 ASP A C 1
ATOM 2487 O O . ASP A 1 317 ? 12.046 -8.370 -2.448 1.00 83.94 317 ASP A O 1
ATOM 2491 N N . PRO A 1 318 ? 11.484 -9.585 -0.639 1.00 80.44 318 PRO A N 1
ATOM 2492 C CA . PRO A 1 318 ? 10.049 -9.513 -0.894 1.00 80.44 318 PRO A CA 1
ATOM 2493 C C . PRO A 1 318 ? 9.456 -8.120 -0.639 1.00 80.44 318 PRO A C 1
ATOM 2495 O O . PRO A 1 318 ? 8.341 -7.864 -1.089 1.00 80.44 318 PRO A O 1
ATOM 2498 N N . VAL A 1 319 ? 10.165 -7.221 0.058 1.00 85.31 319 VAL A N 1
ATOM 2499 C CA . VAL A 1 319 ? 9.745 -5.819 0.222 1.00 85.31 319 VAL A CA 1
ATOM 2500 C C . VAL A 1 319 ? 10.071 -5.031 -1.043 1.00 85.31 319 VAL A C 1
ATOM 2502 O O . VAL A 1 319 ? 9.269 -4.208 -1.471 1.00 85.31 319 VAL A O 1
ATOM 2505 N N . ALA A 1 320 ? 11.203 -5.316 -1.690 1.00 88.31 320 ALA A N 1
ATOM 2506 C CA . ALA A 1 320 ? 11.587 -4.657 -2.937 1.00 88.31 320 ALA A CA 1
ATOM 2507 C C . ALA A 1 320 ? 10.702 -5.040 -4.132 1.00 88.31 320 ALA A C 1
ATOM 2509 O O . ALA A 1 320 ? 10.492 -4.212 -5.015 1.00 88.31 320 ALA A O 1
ATOM 2510 N N . LYS A 1 321 ? 10.173 -6.271 -4.183 1.00 88.12 321 LYS A N 1
ATOM 2511 C CA . LYS A 1 321 ? 9.474 -6.787 -5.373 1.00 88.12 321 LYS A CA 1
ATOM 2512 C C . LYS A 1 321 ? 8.338 -5.876 -5.905 1.00 88.12 321 LYS A C 1
ATOM 2514 O O . LYS A 1 321 ? 8.417 -5.535 -7.086 1.00 88.12 321 LYS A O 1
ATOM 2519 N N . PRO A 1 322 ? 7.339 -5.428 -5.113 1.00 88.31 322 PRO A N 1
ATOM 2520 C CA . PRO A 1 322 ? 6.268 -4.560 -5.628 1.00 88.31 322 PRO A CA 1
ATOM 2521 C C . PRO A 1 322 ? 6.796 -3.205 -6.122 1.00 88.31 322 PRO A C 1
ATOM 2523 O O . PRO A 1 322 ? 6.369 -2.682 -7.150 1.00 88.31 322 PRO A O 1
ATOM 2526 N N . TRP A 1 323 ? 7.795 -2.656 -5.427 1.00 92.75 323 TRP A N 1
ATOM 2527 C CA . TRP A 1 323 ? 8.459 -1.413 -5.815 1.00 92.75 323 TRP A CA 1
ATOM 2528 C C . TRP A 1 323 ? 9.231 -1.528 -7.128 1.00 92.75 323 TRP A C 1
ATOM 2530 O O . TRP A 1 323 ? 9.231 -0.5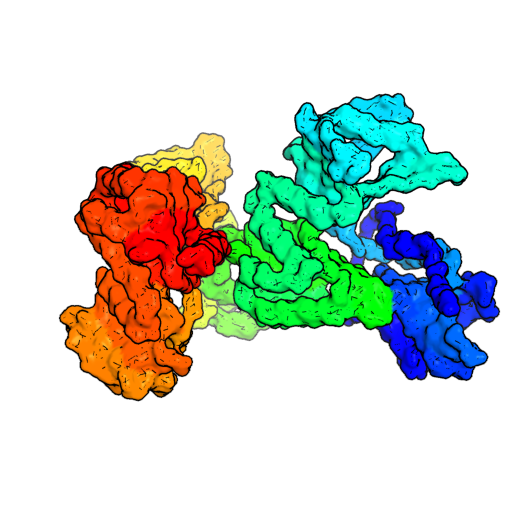84 -7.916 1.00 92.75 323 TRP A O 1
ATOM 2540 N N . ILE A 1 324 ? 9.852 -2.680 -7.389 1.00 92.19 324 ILE A N 1
ATOM 2541 C CA . ILE A 1 324 ? 10.498 -2.974 -8.669 1.00 92.19 324 ILE A CA 1
ATOM 2542 C C . ILE A 1 324 ? 9.477 -3.037 -9.807 1.00 92.19 324 ILE A C 1
ATOM 2544 O O . ILE A 1 324 ? 9.726 -2.449 -10.857 1.00 92.19 324 ILE A O 1
ATOM 2548 N N . GLU A 1 325 ? 8.328 -3.685 -9.610 1.00 89.31 325 GLU A N 1
ATOM 2549 C CA . GLU A 1 325 ? 7.266 -3.768 -10.626 1.00 89.31 325 GLU A CA 1
ATOM 2550 C C . GLU A 1 325 ? 6.742 -2.367 -11.003 1.00 89.31 325 GLU A C 1
ATOM 2552 O O . GLU A 1 325 ? 6.646 -2.030 -12.189 1.00 89.31 325 GLU A O 1
ATOM 2557 N N . VAL A 1 326 ? 6.521 -1.503 -10.006 1.00 91.88 326 VAL A N 1
ATOM 2558 C CA . VAL A 1 326 ? 6.138 -0.093 -10.201 1.00 91.88 326 VAL A CA 1
ATOM 2559 C C . VAL A 1 326 ? 7.236 0.721 -10.892 1.00 91.88 326 VAL A C 1
ATOM 2561 O O . VAL A 1 326 ? 6.958 1.422 -11.867 1.00 91.88 326 VAL A O 1
ATOM 2564 N N . VAL A 1 327 ? 8.485 0.651 -10.421 1.00 91.12 327 VAL A N 1
ATOM 2565 C CA . VAL A 1 327 ? 9.590 1.464 -10.959 1.00 91.12 327 VAL A CA 1
ATOM 2566 C C . VAL A 1 327 ? 9.993 1.033 -12.367 1.00 91.12 327 VAL A C 1
ATOM 2568 O O . VAL A 1 327 ? 10.252 1.908 -13.197 1.00 91.12 327 VAL A O 1
ATOM 2571 N N . ALA A 1 328 ? 9.986 -0.265 -12.676 1.00 90.38 328 ALA A N 1
ATOM 2572 C CA . ALA A 1 328 ? 10.216 -0.759 -14.031 1.00 90.38 328 ALA A CA 1
ATOM 2573 C C . ALA A 1 328 ? 9.114 -0.263 -14.979 1.00 90.38 328 ALA A C 1
ATOM 2575 O O . ALA A 1 328 ? 9.417 0.411 -15.960 1.00 90.38 328 ALA A O 1
ATOM 2576 N N . THR A 1 329 ? 7.839 -0.451 -14.614 1.00 91.00 329 THR A N 1
ATOM 2577 C CA . THR A 1 329 ? 6.690 0.026 -15.408 1.00 91.00 329 THR A CA 1
ATOM 2578 C C . THR A 1 329 ? 6.739 1.540 -15.644 1.00 91.00 329 THR A C 1
ATOM 2580 O O . THR A 1 329 ? 6.511 2.000 -16.760 1.00 91.00 329 THR A O 1
ATOM 2583 N N . LYS A 1 330 ? 7.082 2.332 -14.618 1.00 89.25 330 LYS A N 1
ATOM 2584 C CA . LYS A 1 330 ? 7.232 3.799 -14.689 1.00 89.25 330 LYS A CA 1
ATOM 2585 C C . LYS A 1 330 ? 8.404 4.222 -15.585 1.00 89.25 330 LYS A C 1
ATOM 2587 O O . LYS A 1 330 ? 8.276 5.189 -16.332 1.00 89.25 330 LYS A O 1
ATOM 2592 N N . THR A 1 331 ? 9.521 3.496 -15.527 1.00 90.19 331 THR A N 1
ATOM 2593 C CA . THR A 1 331 ? 10.712 3.726 -16.364 1.00 90.19 331 THR A CA 1
ATOM 2594 C C . THR A 1 331 ? 10.425 3.411 -17.827 1.00 90.19 331 THR A C 1
ATOM 2596 O O . THR A 1 331 ? 10.722 4.225 -18.699 1.00 90.19 331 THR A O 1
ATOM 2599 N N . ASP A 1 332 ? 9.809 2.263 -18.093 1.00 90.50 332 ASP A N 1
ATOM 2600 C CA . ASP A 1 332 ? 9.478 1.801 -19.437 1.00 90.50 332 ASP A CA 1
ATOM 2601 C C . ASP A 1 332 ? 8.430 2.713 -20.090 1.00 90.50 332 ASP A C 1
ATOM 2603 O O . ASP A 1 332 ? 8.692 3.279 -21.149 1.00 90.50 332 ASP A O 1
ATOM 2607 N N . ALA A 1 333 ? 7.313 2.980 -19.401 1.00 90.75 333 ALA A N 1
ATOM 2608 C CA . ALA A 1 333 ? 6.273 3.906 -19.861 1.00 90.75 333 ALA A CA 1
ATOM 2609 C C . ALA A 1 333 ? 6.818 5.315 -20.160 1.00 90.75 333 ALA A C 1
ATOM 2611 O O . ALA A 1 333 ? 6.430 5.946 -21.147 1.00 90.75 333 ALA A O 1
ATOM 2612 N N . PHE A 1 334 ? 7.744 5.817 -19.329 1.00 91.12 334 PHE A N 1
ATOM 2613 C CA . PHE A 1 334 ? 8.348 7.127 -19.559 1.00 91.12 334 PHE A CA 1
ATOM 2614 C C . PHE A 1 334 ? 9.283 7.134 -20.782 1.00 91.12 334 PHE A C 1
ATOM 2616 O O . PHE A 1 334 ? 9.266 8.084 -21.564 1.00 91.12 334 PHE A O 1
ATOM 2623 N N . ASN A 1 335 ? 10.110 6.098 -20.944 1.00 90.56 335 ASN A N 1
ATOM 2624 C CA . ASN A 1 335 ? 11.161 6.056 -21.966 1.00 90.56 335 ASN A CA 1
ATOM 2625 C C . ASN A 1 335 ? 10.662 5.618 -23.348 1.00 90.56 335 ASN A C 1
ATOM 2627 O O . ASN A 1 335 ? 11.216 6.066 -24.352 1.00 90.56 335 ASN A O 1
ATOM 2631 N N . ASP A 1 336 ? 9.615 4.792 -23.403 1.00 91.44 336 ASP A N 1
ATOM 2632 C CA . ASP A 1 336 ? 8.966 4.349 -24.644 1.00 91.44 336 ASP A CA 1
ATOM 2633 C C . ASP A 1 336 ? 7.886 5.339 -25.134 1.00 91.44 336 ASP A C 1
ATOM 2635 O O . ASP A 1 336 ? 7.288 5.137 -26.191 1.00 91.44 336 ASP A O 1
ATOM 2639 N N . HIS A 1 337 ? 7.667 6.433 -24.391 1.00 89.25 337 HIS A N 1
ATOM 2640 C CA . HIS A 1 337 ? 6.647 7.458 -24.637 1.00 89.25 337 HIS A CA 1
ATOM 2641 C C . HIS A 1 337 ? 5.197 6.920 -24.681 1.00 89.25 337 HIS A C 1
ATOM 2643 O O . HIS A 1 337 ? 4.346 7.457 -25.395 1.00 89.25 337 HIS A O 1
ATOM 2649 N N . ASP A 1 338 ? 4.895 5.887 -23.886 1.00 91.75 338 ASP A N 1
ATOM 2650 C CA . ASP A 1 338 ? 3.558 5.294 -23.754 1.00 91.75 338 ASP A CA 1
ATOM 2651 C C . ASP A 1 338 ? 3.089 5.307 -22.292 1.00 91.75 338 ASP A C 1
ATOM 2653 O O . ASP A 1 338 ? 3.559 4.535 -21.460 1.00 91.75 338 ASP A O 1
ATOM 2657 N N . LEU A 1 339 ? 2.115 6.167 -21.981 1.00 85.00 339 LEU A N 1
ATOM 2658 C CA . LEU A 1 339 ? 1.525 6.285 -20.641 1.00 85.00 339 LEU A CA 1
ATOM 2659 C C . LEU A 1 339 ? 0.386 5.283 -20.374 1.00 85.00 339 LEU A C 1
ATOM 2661 O O . LEU A 1 339 ? -0.212 5.301 -19.297 1.00 85.00 339 LEU A O 1
ATOM 2665 N N . SER A 1 340 ? 0.059 4.403 -21.324 1.00 86.25 340 SER A N 1
ATOM 2666 C CA . SER A 1 340 ? -1.016 3.412 -21.163 1.00 86.25 340 SER A CA 1
ATOM 2667 C C . SER A 1 340 ? -0.805 2.469 -19.964 1.00 86.25 340 SER A C 1
ATOM 2669 O O . SER A 1 340 ? -1.770 2.250 -19.226 1.00 86.25 340 SER A O 1
ATOM 2671 N N . PRO A 1 341 ? 0.415 1.955 -19.682 1.00 87.38 341 PRO A N 1
ATOM 2672 C CA . PRO A 1 341 ? 0.663 1.116 -18.506 1.00 87.38 341 PRO A CA 1
ATOM 2673 C C . PRO A 1 341 ? 0.544 1.876 -17.178 1.00 87.38 341 PRO A C 1
ATOM 2675 O O . PRO A 1 341 ? 0.295 1.266 -16.140 1.00 87.38 341 PRO A O 1
ATOM 2678 N N . THR A 1 342 ? 0.704 3.204 -17.189 1.00 80.44 342 THR A N 1
ATOM 2679 C CA . THR A 1 342 ? 0.826 4.030 -15.980 1.00 80.44 342 THR A CA 1
ATOM 2680 C C . THR A 1 342 ? -0.423 3.960 -15.095 1.00 80.44 342 THR A C 1
ATOM 2682 O O . THR A 1 342 ? -0.290 3.931 -13.876 1.00 80.44 342 THR A O 1
ATOM 2685 N N . ARG A 1 343 ? -1.632 3.822 -15.661 1.00 81.75 343 ARG A N 1
ATOM 2686 C CA . ARG A 1 343 ? -2.868 3.672 -14.860 1.00 81.75 343 ARG A CA 1
ATOM 2687 C C . ARG A 1 343 ? -2.926 2.394 -14.009 1.00 81.75 343 ARG A C 1
ATOM 2689 O O . ARG A 1 343 ? -3.735 2.329 -13.098 1.00 81.75 343 ARG A O 1
ATOM 2696 N N . ARG A 1 344 ? -2.084 1.385 -14.271 1.00 84.94 344 ARG A N 1
ATOM 2697 C CA . ARG A 1 344 ? -2.047 0.132 -13.487 1.00 84.94 344 ARG A CA 1
ATOM 2698 C C . ARG A 1 344 ? -1.241 0.233 -12.190 1.00 84.94 344 ARG A C 1
ATOM 2700 O O . ARG A 1 344 ? -1.271 -0.703 -11.405 1.00 84.94 344 ARG A O 1
ATOM 2707 N N . ILE A 1 345 ? -0.493 1.322 -11.999 1.00 91.75 345 ILE A N 1
ATOM 2708 C CA . ILE A 1 345 ? 0.454 1.493 -10.882 1.00 91.75 345 ILE A CA 1
ATOM 2709 C C . ILE A 1 345 ? 0.177 2.742 -10.030 1.00 91.75 345 ILE A C 1
ATOM 2711 O O . ILE A 1 345 ? 0.927 3.016 -9.097 1.00 91.75 345 ILE A O 1
ATOM 2715 N N . PHE A 1 346 ? -0.886 3.495 -10.323 1.00 90.19 346 PHE A N 1
ATOM 2716 C CA . PHE A 1 346 ? -1.313 4.679 -9.570 1.00 90.19 346 PHE A CA 1
ATOM 2717 C C . PHE A 1 346 ? -2.796 4.591 -9.225 1.00 90.19 346 PHE A C 1
ATOM 2719 O O . PHE A 1 346 ? -3.584 4.074 -10.014 1.00 90.19 346 PHE A O 1
ATOM 2726 N N . VAL A 1 347 ? -3.180 5.161 -8.084 1.00 86.75 347 VAL A N 1
ATOM 2727 C CA . VAL A 1 347 ? -4.591 5.462 -7.797 1.00 86.75 347 VAL A CA 1
ATOM 2728 C C . VAL A 1 347 ? -5.071 6.653 -8.637 1.00 86.75 347 VAL A C 1
ATOM 2730 O O . VAL A 1 347 ? -4.282 7.531 -8.996 1.00 86.75 347 VAL A O 1
ATOM 2733 N N . GLU A 1 348 ? -6.368 6.707 -8.948 1.00 83.81 348 GLU A N 1
ATOM 2734 C CA . GLU A 1 348 ? -6.964 7.785 -9.757 1.00 83.81 348 GLU A CA 1
ATOM 2735 C C . GLU A 1 348 ? -6.775 9.177 -9.123 1.00 83.81 348 GLU A C 1
ATOM 2737 O O . GLU A 1 348 ? -6.555 10.156 -9.837 1.00 83.81 348 GLU A O 1
ATOM 2742 N N . ASP A 1 349 ? -6.791 9.267 -7.789 1.00 86.06 349 ASP A N 1
ATOM 2743 C CA . ASP A 1 349 ? -6.643 10.486 -6.982 1.00 86.06 349 ASP A CA 1
ATOM 2744 C C . ASP A 1 349 ? -5.202 10.752 -6.493 1.00 86.06 349 ASP A C 1
ATOM 2746 O O . ASP A 1 349 ? -4.992 11.526 -5.557 1.00 86.06 349 ASP A O 1
ATOM 2750 N N . ILE A 1 350 ? -4.199 10.160 -7.160 1.00 91.69 350 ILE A N 1
ATOM 2751 C CA . ILE A 1 350 ? -2.762 10.329 -6.878 1.00 91.69 350 ILE A CA 1
ATOM 2752 C C . ILE A 1 350 ? -2.393 11.795 -6.610 1.00 91.69 350 ILE A C 1
ATOM 2754 O O . ILE A 1 350 ? -2.640 12.686 -7.428 1.00 91.69 350 ILE A O 1
ATOM 2758 N N . VAL A 1 351 ? -1.735 12.044 -5.476 1.00 90.56 351 VAL A N 1
ATOM 2759 C CA . VAL A 1 351 ? -1.176 13.364 -5.162 1.00 90.56 351 VAL A CA 1
ATOM 2760 C C . VAL A 1 351 ? 0.309 13.392 -5.503 1.00 90.56 351 VAL A C 1
ATOM 2762 O O . VAL A 1 351 ? 1.103 12.636 -4.938 1.00 90.56 351 VAL A O 1
ATOM 2765 N N . VAL A 1 352 ? 0.695 14.303 -6.394 1.00 90.38 352 VAL A N 1
ATOM 2766 C CA . VAL A 1 352 ? 2.092 14.550 -6.768 1.00 90.38 352 VAL A CA 1
ATOM 2767 C C . VAL A 1 352 ? 2.517 15.918 -6.238 1.00 90.38 352 VAL A C 1
ATOM 2769 O O . VAL A 1 352 ? 1.836 16.911 -6.483 1.00 90.38 352 VAL A O 1
ATOM 2772 N N . GLU A 1 353 ? 3.630 15.998 -5.509 1.00 90.56 353 GLU A N 1
ATOM 2773 C CA . GLU A 1 353 ? 4.094 17.239 -4.875 1.00 90.56 353 GLU A CA 1
ATOM 2774 C C . GLU A 1 353 ? 5.584 17.488 -5.148 1.00 90.56 353 GLU A C 1
ATOM 2776 O O . GLU A 1 353 ? 6.470 16.795 -4.652 1.00 90.56 353 GLU A O 1
ATOM 2781 N N . ASP A 1 354 ? 5.876 18.473 -5.994 1.00 86.00 354 ASP A N 1
ATOM 2782 C CA . ASP A 1 354 ? 7.234 18.790 -6.425 1.00 86.00 354 ASP A CA 1
ATOM 2783 C C . ASP A 1 354 ? 7.830 19.927 -5.582 1.00 86.00 354 ASP A C 1
ATOM 2785 O O . ASP A 1 354 ? 7.633 21.107 -5.876 1.00 86.00 354 ASP A O 1
ATOM 2789 N N . HIS A 1 355 ? 8.582 19.564 -4.537 1.00 80.19 355 HIS A N 1
ATOM 2790 C CA . HIS A 1 355 ? 9.251 20.493 -3.610 1.00 80.19 355 HIS A CA 1
ATOM 2791 C C . HIS A 1 355 ? 10.545 21.099 -4.179 1.00 80.19 355 HIS A C 1
ATOM 2793 O O . HIS A 1 355 ? 11.274 21.805 -3.477 1.00 80.19 355 HIS A O 1
ATOM 2799 N N . ARG A 1 356 ? 10.886 20.805 -5.440 1.00 78.75 356 ARG A N 1
ATOM 2800 C CA . ARG A 1 356 ? 12.082 21.337 -6.106 1.00 78.75 356 ARG A CA 1
ATOM 2801 C C . ARG A 1 356 ? 11.869 22.797 -6.494 1.00 78.75 356 ARG A C 1
ATOM 2803 O O . ARG A 1 356 ? 10.768 23.221 -6.839 1.00 78.75 356 ARG A O 1
ATOM 2810 N N . ARG A 1 357 ? 12.944 23.588 -6.527 1.00 60.16 357 ARG A N 1
ATOM 2811 C CA . ARG A 1 357 ? 12.876 25.057 -6.707 1.00 60.16 357 ARG A CA 1
ATOM 2812 C C . ARG A 1 357 ? 12.352 25.499 -8.073 1.00 60.16 357 ARG A C 1
ATOM 2814 O O . ARG A 1 357 ? 11.979 26.654 -8.247 1.00 60.16 357 ARG A O 1
ATOM 2821 N N . THR A 1 358 ? 12.376 24.591 -9.044 1.00 62.53 358 THR A N 1
ATOM 2822 C CA . THR A 1 358 ? 11.802 24.755 -10.390 1.00 62.53 358 THR A CA 1
ATOM 2823 C C . THR A 1 358 ? 10.851 23.597 -10.717 1.00 62.53 358 THR A C 1
ATOM 2825 O O . THR A 1 358 ? 10.766 23.141 -11.856 1.00 62.53 358 THR A O 1
ATOM 2828 N N . GLY A 1 359 ? 10.188 23.076 -9.682 1.00 64.81 359 GLY A N 1
ATOM 2829 C CA . GLY A 1 359 ? 9.241 21.977 -9.772 1.00 64.81 359 GLY A CA 1
ATOM 2830 C C . GLY A 1 359 ? 7.904 22.357 -10.409 1.00 64.81 359 GLY A C 1
ATOM 2831 O O . GLY A 1 359 ? 7.586 23.532 -10.587 1.00 64.81 359 GLY A O 1
ATOM 2832 N N . ILE A 1 360 ? 7.102 21.339 -10.724 1.00 70.31 360 ILE A N 1
ATOM 2833 C CA . ILE A 1 360 ? 5.745 21.494 -11.283 1.00 70.31 360 ILE A CA 1
ATOM 2834 C C . ILE A 1 360 ? 4.686 21.886 -10.234 1.00 70.31 360 ILE A C 1
ATOM 2836 O O . ILE A 1 360 ? 3.529 22.105 -10.582 1.00 70.31 360 ILE A O 1
ATOM 2840 N N . GLY A 1 361 ? 5.074 22.013 -8.961 1.00 75.38 361 GLY A N 1
ATOM 2841 C CA . GLY A 1 361 ? 4.172 22.291 -7.845 1.00 75.38 361 GLY A CA 1
ATOM 2842 C C . GLY A 1 361 ? 3.381 21.057 -7.410 1.00 75.38 361 GLY A C 1
ATOM 2843 O O . GLY A 1 361 ? 3.876 19.933 -7.484 1.00 75.38 361 GLY A O 1
ATOM 2844 N N . ARG A 1 362 ? 2.154 21.276 -6.928 1.00 89.19 362 ARG A N 1
ATOM 2845 C CA . ARG A 1 362 ? 1.234 20.213 -6.506 1.00 89.19 362 ARG A CA 1
ATOM 2846 C C . ARG A 1 362 ? 0.238 19.893 -7.619 1.00 89.19 362 ARG A C 1
ATOM 2848 O O . ARG A 1 362 ? -0.395 20.799 -8.156 1.00 89.19 362 ARG A O 1
ATOM 2855 N N . ILE A 1 363 ? 0.087 18.608 -7.912 1.00 86.12 363 ILE A N 1
ATOM 2856 C CA . ILE A 1 363 ? -0.868 18.034 -8.861 1.00 86.12 363 ILE A CA 1
ATOM 2857 C C . ILE A 1 363 ? -1.727 17.016 -8.106 1.00 86.12 363 ILE A C 1
ATOM 2859 O O . ILE A 1 363 ? -1.220 16.265 -7.272 1.00 86.12 363 ILE A O 1
ATOM 2863 N N . GLU A 1 364 ? -3.023 16.996 -8.401 1.00 90.06 364 GLU A N 1
ATOM 2864 C CA . GLU A 1 364 ? -3.989 16.063 -7.821 1.00 90.06 364 GLU A CA 1
ATOM 2865 C C . GLU A 1 364 ? -4.726 15.349 -8.961 1.00 90.06 364 GLU A C 1
ATOM 2867 O O . GLU A 1 364 ? -5.288 15.997 -9.849 1.00 90.06 364 GLU A O 1
ATOM 2872 N N . GLY A 1 365 ? -4.695 14.017 -8.940 1.00 84.06 365 GLY A N 1
ATOM 2873 C CA . GLY A 1 365 ? -5.319 13.145 -9.929 1.00 84.06 365 GLY A CA 1
ATOM 2874 C C . GLY A 1 365 ? -4.396 12.715 -11.078 1.00 84.06 365 GLY A C 1
ATOM 2875 O O . GLY A 1 365 ? -3.594 13.498 -11.603 1.00 84.06 365 GLY A O 1
ATOM 2876 N N . ILE A 1 366 ? -4.541 11.457 -11.508 1.00 88.94 366 ILE A N 1
ATOM 2877 C CA . ILE A 1 366 ? -3.647 10.818 -12.489 1.00 88.94 366 ILE A CA 1
ATOM 2878 C C . ILE A 1 366 ? -3.668 11.540 -13.840 1.00 88.94 366 ILE A C 1
ATOM 2880 O O . ILE A 1 366 ? -2.622 11.795 -14.430 1.00 88.94 366 ILE A O 1
ATOM 2884 N N . GLU A 1 367 ? -4.842 11.969 -14.296 1.00 90.25 367 GLU A N 1
ATOM 2885 C CA . GLU A 1 367 ? -5.028 12.642 -15.584 1.00 90.25 367 GLU A CA 1
ATOM 2886 C C . GLU A 1 367 ? -4.231 13.951 -15.723 1.00 90.25 367 GLU A C 1
ATOM 2888 O O . GLU A 1 367 ? -3.748 14.269 -16.811 1.00 90.25 367 GLU A O 1
ATOM 2893 N N . GLU A 1 368 ? -4.068 14.720 -14.643 1.00 85.81 368 GLU A N 1
ATOM 2894 C CA . GLU A 1 368 ? -3.261 15.948 -14.668 1.00 85.81 368 GLU A CA 1
ATOM 2895 C C . GLU A 1 368 ? -1.759 15.628 -14.630 1.00 85.81 368 GLU A C 1
ATOM 2897 O O . GLU A 1 368 ? -0.971 16.271 -15.327 1.00 85.81 368 GLU A O 1
ATOM 2902 N N . TYR A 1 369 ? -1.359 14.567 -13.920 1.00 88.00 369 TYR A N 1
ATOM 2903 C CA . TYR A 1 369 ? 0.015 14.065 -13.958 1.00 88.00 369 TYR A CA 1
ATOM 2904 C C . TYR A 1 369 ? 0.410 13.579 -15.364 1.00 88.00 369 TYR A C 1
ATOM 2906 O O . TYR A 1 369 ? 1.449 13.991 -15.882 1.00 88.00 369 TYR A O 1
ATOM 2914 N N . LEU A 1 370 ? -0.437 12.790 -16.039 1.00 89.81 370 LEU A N 1
ATOM 2915 C CA . LEU A 1 370 ? -0.172 12.320 -17.408 1.00 89.81 370 LEU A CA 1
ATOM 2916 C C . LEU A 1 370 ? -0.089 13.485 -18.417 1.00 89.81 370 LEU A C 1
ATOM 2918 O O . LEU A 1 370 ? 0.754 13.466 -19.323 1.00 89.81 370 LEU A O 1
ATOM 2922 N N . ARG A 1 371 ? -0.894 14.545 -18.231 1.00 86.81 371 ARG A N 1
ATOM 2923 C CA . ARG A 1 371 ? -0.766 15.799 -18.999 1.00 86.81 371 ARG A CA 1
ATOM 2924 C C . ARG A 1 371 ? 0.581 16.482 -18.760 1.00 86.81 371 ARG A C 1
ATOM 2926 O O . ARG A 1 371 ? 1.229 16.876 -19.728 1.00 86.81 371 ARG A O 1
ATOM 2933 N N . ALA A 1 372 ? 1.035 16.579 -17.510 1.00 81.69 372 ALA A N 1
ATOM 2934 C CA . ALA A 1 372 ? 2.332 17.172 -17.185 1.00 81.69 372 ALA A CA 1
ATOM 2935 C C . ALA A 1 372 ? 3.509 16.408 -17.826 1.00 81.69 372 ALA A C 1
ATOM 2937 O O . ALA A 1 372 ? 4.435 17.039 -18.340 1.00 81.69 372 ALA A O 1
ATOM 2938 N N . ILE A 1 373 ? 3.459 15.069 -17.874 1.00 86.25 373 ILE A N 1
ATOM 2939 C CA . ILE A 1 373 ? 4.467 14.258 -18.585 1.00 86.25 373 ILE A CA 1
ATOM 2940 C C . ILE A 1 373 ? 4.415 14.491 -20.104 1.00 86.25 373 ILE A C 1
ATOM 2942 O O . ILE A 1 373 ? 5.457 14.671 -20.733 1.00 86.25 373 ILE A O 1
ATOM 2946 N N . SER A 1 374 ? 3.218 14.587 -20.688 1.00 85.31 374 SER A N 1
ATOM 2947 C CA . SER A 1 374 ? 3.051 14.875 -22.122 1.00 85.31 374 SER A CA 1
ATOM 2948 C C . SER A 1 374 ? 3.685 16.217 -22.523 1.00 85.31 374 SER A C 1
ATOM 2950 O O . SER A 1 374 ? 4.436 16.284 -23.495 1.00 85.31 374 SER A O 1
ATOM 2952 N N . VAL A 1 375 ? 3.464 17.276 -21.732 1.00 82.56 375 VAL A N 1
ATOM 2953 C CA . VAL A 1 375 ? 4.077 18.605 -21.945 1.00 82.56 375 VAL A CA 1
ATOM 2954 C C . VAL A 1 375 ? 5.605 18.557 -21.822 1.00 82.56 375 VAL A C 1
ATOM 2956 O O . VAL A 1 375 ? 6.314 19.239 -22.563 1.00 82.56 375 VAL A O 1
ATOM 2959 N N . LEU A 1 376 ? 6.139 17.737 -20.913 1.00 79.94 376 LEU A N 1
ATOM 2960 C CA . LEU A 1 376 ? 7.582 17.537 -20.783 1.00 79.94 376 LEU A CA 1
ATOM 2961 C C . LEU A 1 376 ? 8.185 16.919 -22.060 1.00 79.94 376 LEU A C 1
ATOM 2963 O O . LEU A 1 376 ? 9.228 17.389 -22.522 1.00 79.94 376 LEU A O 1
ATOM 2967 N N . TRP A 1 377 ? 7.522 15.939 -22.680 1.00 84.62 377 TRP A N 1
ATOM 2968 C CA . TRP A 1 377 ? 7.963 15.360 -23.956 1.00 84.62 377 TRP A CA 1
ATOM 2969 C C . TRP A 1 377 ? 7.854 16.321 -25.148 1.00 84.62 377 TRP A C 1
ATOM 2971 O O . TRP A 1 377 ? 8.689 16.258 -26.047 1.00 84.62 377 TRP A O 1
ATOM 2981 N N . GLU A 1 378 ? 6.900 17.257 -25.160 1.00 84.12 378 GLU A N 1
ATOM 2982 C CA . GLU A 1 378 ? 6.856 18.310 -26.191 1.00 84.12 378 GLU A CA 1
ATOM 2983 C C . GLU A 1 378 ? 8.091 19.234 -26.140 1.00 84.12 378 GLU A C 1
ATOM 2985 O O . GLU A 1 378 ? 8.550 19.721 -27.176 1.00 84.12 378 GLU A O 1
ATOM 2990 N N . LEU A 1 379 ? 8.661 19.456 -24.948 1.00 79.88 379 LEU A N 1
ATOM 2991 C CA . LEU A 1 379 ? 9.857 20.287 -24.744 1.00 79.88 379 LEU A CA 1
ATOM 2992 C C . LEU A 1 379 ? 11.170 19.562 -25.094 1.00 79.88 379 LEU A C 1
ATOM 2994 O O . LEU A 1 379 ? 12.133 20.207 -25.529 1.00 79.88 379 LEU A O 1
ATOM 2998 N N . SER A 1 380 ? 11.212 18.241 -24.897 1.00 82.75 380 SER A N 1
ATOM 2999 C CA . SER A 1 380 ? 12.341 17.363 -25.228 1.00 82.75 380 SER A CA 1
ATOM 3000 C C . SER A 1 380 ? 11.816 15.986 -25.680 1.00 82.75 380 SER A C 1
ATOM 3002 O O . SER A 1 380 ? 11.584 15.107 -24.846 1.00 82.75 380 SER A O 1
ATOM 3004 N N . PRO A 1 381 ? 11.616 15.785 -27.001 1.00 85.44 381 PRO A N 1
ATOM 3005 C CA . PRO A 1 381 ? 11.062 14.544 -27.560 1.00 85.44 381 PRO A CA 1
ATOM 3006 C C . PRO A 1 381 ? 11.994 13.328 -27.500 1.00 85.44 381 PRO A C 1
ATOM 3008 O O . PRO A 1 381 ? 11.601 12.243 -27.909 1.00 85.44 381 PRO A O 1
ATOM 3011 N N . ASP A 1 382 ? 13.238 13.521 -27.065 1.00 83.25 382 ASP A N 1
ATOM 3012 C CA . ASP A 1 382 ? 14.258 12.492 -26.851 1.00 83.25 382 ASP A CA 1
ATOM 3013 C C . ASP A 1 382 ? 14.614 12.331 -25.363 1.00 83.25 382 ASP A C 1
ATOM 3015 O O . ASP A 1 382 ? 15.662 11.780 -25.023 1.00 83.25 382 ASP A O 1
ATOM 3019 N N . MET A 1 383 ? 13.769 12.858 -24.472 1.00 83.62 383 MET A N 1
ATOM 3020 C CA . MET A 1 383 ? 13.986 12.788 -23.036 1.00 83.62 383 MET A CA 1
ATOM 3021 C C . MET A 1 383 ? 13.841 11.360 -22.518 1.00 83.62 383 MET A C 1
ATOM 3023 O O . MET A 1 383 ? 12.906 10.642 -22.858 1.00 83.62 383 MET A O 1
ATOM 3027 N N . GLN A 1 384 ? 14.756 10.979 -21.636 1.00 87.25 384 GLN A N 1
ATOM 3028 C CA . GLN A 1 384 ? 14.786 9.696 -20.951 1.00 87.25 384 GLN A CA 1
ATOM 3029 C C . GLN A 1 384 ? 14.882 9.921 -19.438 1.00 87.25 384 GLN A C 1
ATOM 3031 O O . GLN A 1 384 ? 15.437 10.926 -18.978 1.00 87.25 384 GLN A O 1
ATOM 3036 N N . ALA A 1 385 ? 14.353 8.978 -18.666 1.00 87.25 385 ALA A N 1
ATOM 3037 C CA . ALA A 1 385 ? 14.391 8.945 -17.214 1.00 87.25 385 ALA A CA 1
ATOM 3038 C C . ALA A 1 385 ? 14.870 7.576 -16.712 1.00 87.25 385 ALA A C 1
ATOM 3040 O O . ALA A 1 385 ? 14.351 6.531 -17.098 1.00 87.25 385 ALA A O 1
ATOM 3041 N N . GLU A 1 386 ? 15.834 7.599 -15.801 1.00 87.25 386 GLU A N 1
ATOM 3042 C CA . GLU A 1 386 ? 16.321 6.455 -15.041 1.00 87.25 386 GLU A CA 1
ATOM 3043 C C . GLU A 1 386 ? 15.802 6.630 -13.604 1.00 87.25 386 GLU A C 1
ATOM 3045 O O . GLU A 1 386 ? 16.340 7.426 -12.830 1.00 87.25 386 GLU A O 1
ATOM 3050 N N . PHE A 1 387 ? 14.704 5.955 -13.259 1.00 87.94 387 PHE A N 1
ATOM 3051 C CA . PHE A 1 387 ? 14.175 5.910 -11.889 1.00 87.94 387 PHE A CA 1
ATOM 3052 C C . PHE A 1 387 ? 14.917 4.834 -11.078 1.00 87.94 387 PHE A C 1
ATOM 3054 O O . PHE A 1 387 ? 15.525 3.942 -11.659 1.00 87.94 387 PHE A O 1
ATOM 3061 N N . GLY A 1 388 ? 14.866 4.879 -9.742 1.00 83.94 388 GLY A N 1
ATOM 3062 C CA . GLY A 1 388 ? 15.284 3.754 -8.892 1.00 83.94 388 GLY A CA 1
ATOM 3063 C C . GLY A 1 388 ? 16.736 3.288 -9.065 1.00 83.94 388 GLY A C 1
ATOM 3064 O O . GLY A 1 388 ? 17.017 2.099 -8.889 1.00 83.94 388 GLY A O 1
ATOM 3065 N N . GLN A 1 389 ? 17.657 4.193 -9.419 1.00 82.06 389 GLN A N 1
ATOM 3066 C CA . GLN A 1 389 ? 19.084 3.861 -9.547 1.00 82.06 389 GLN A CA 1
ATOM 3067 C C . GLN A 1 389 ? 19.724 3.611 -8.176 1.00 82.06 389 GLN A C 1
ATOM 3069 O O . GLN A 1 389 ? 20.392 2.594 -7.981 1.00 82.06 389 GLN A O 1
ATOM 3074 N N . HIS A 1 390 ? 19.468 4.486 -7.203 1.00 83.44 390 HIS A N 1
ATOM 3075 C CA . HIS A 1 390 ? 19.858 4.295 -5.810 1.00 83.44 390 HIS A CA 1
ATOM 3076 C C . HIS A 1 390 ? 18.630 4.322 -4.909 1.00 83.44 390 HIS A C 1
ATOM 3078 O O . HIS A 1 390 ? 17.805 5.231 -5.000 1.00 83.44 390 HIS A O 1
ATOM 3084 N N . TRP A 1 391 ? 18.543 3.342 -4.013 1.00 87.44 391 TRP A N 1
ATOM 3085 C CA . TRP A 1 391 ? 17.474 3.209 -3.028 1.00 87.44 391 TRP A CA 1
ATOM 3086 C C . TRP A 1 391 ? 18.022 3.622 -1.667 1.00 87.44 391 TRP A C 1
ATOM 3088 O O . TRP A 1 391 ? 18.954 3.020 -1.135 1.00 87.44 391 TRP A O 1
ATOM 3098 N N . LEU A 1 392 ? 17.494 4.725 -1.146 1.00 86.81 392 LEU A N 1
ATOM 3099 C CA . LEU A 1 392 ? 18.013 5.413 0.035 1.00 86.81 392 LEU A CA 1
ATOM 3100 C C . LEU A 1 392 ? 17.211 5.060 1.286 1.00 86.81 392 LEU A C 1
ATOM 3102 O O . LEU A 1 392 ? 17.763 5.080 2.381 1.00 86.81 392 LEU A O 1
ATOM 3106 N N . ALA A 1 393 ? 15.937 4.715 1.128 1.00 87.75 393 ALA A N 1
ATOM 3107 C CA . ALA A 1 393 ? 15.117 4.056 2.134 1.00 87.75 393 ALA A CA 1
ATOM 3108 C C . ALA A 1 393 ? 14.041 3.224 1.423 1.00 87.75 393 ALA A C 1
ATOM 3110 O O . ALA A 1 393 ? 13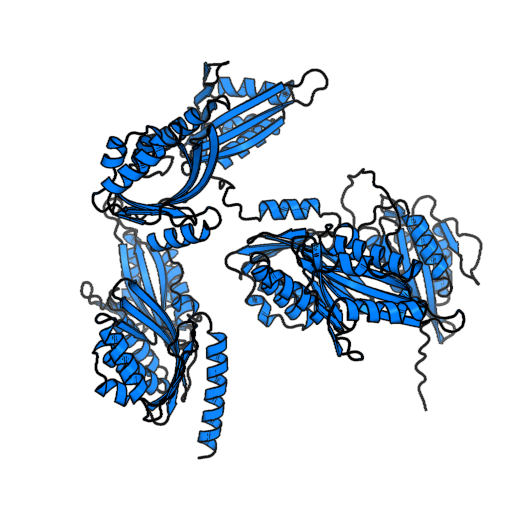.630 3.570 0.314 1.00 87.75 393 ALA A O 1
ATOM 3111 N N . LEU A 1 394 ? 13.608 2.134 2.048 1.00 89.50 394 LEU A N 1
ATOM 3112 C CA . LEU A 1 394 ? 12.591 1.238 1.515 1.00 89.50 394 LEU A CA 1
ATOM 3113 C C . LEU A 1 394 ? 11.777 0.656 2.671 1.00 89.50 394 LEU A C 1
ATOM 3115 O O . LEU A 1 394 ? 12.339 0.257 3.689 1.00 89.50 394 LEU A O 1
ATOM 3119 N N . ASP A 1 395 ? 10.470 0.607 2.473 1.00 87.81 395 ASP A N 1
ATOM 3120 C CA . ASP A 1 395 ? 9.468 -0.068 3.287 1.00 87.81 395 ASP A CA 1
ATOM 3121 C C . ASP A 1 395 ? 8.401 -0.660 2.342 1.00 87.81 395 ASP A C 1
ATOM 3123 O O . ASP A 1 395 ? 8.389 -0.338 1.155 1.00 87.81 395 ASP A O 1
ATOM 3127 N N . ARG A 1 396 ? 7.475 -1.503 2.820 1.00 81.81 396 ARG A N 1
ATOM 3128 C CA . ARG A 1 396 ? 6.347 -1.977 1.990 1.00 81.81 396 ARG A CA 1
ATOM 3129 C C . ARG A 1 396 ? 5.474 -0.831 1.463 1.00 81.81 396 ARG A C 1
ATOM 3131 O O . ARG A 1 396 ? 4.943 -0.931 0.365 1.00 81.81 396 ARG A O 1
ATOM 3138 N N . SER A 1 397 ? 5.338 0.237 2.244 1.00 84.25 397 SER A N 1
ATOM 3139 C CA . SER A 1 397 ? 4.378 1.328 2.031 1.00 84.25 397 SER A CA 1
ATOM 3140 C C . SER A 1 397 ? 4.997 2.646 1.559 1.00 84.25 397 SER A C 1
ATOM 3142 O O . SER A 1 397 ? 4.281 3.520 1.077 1.00 84.25 397 SER A O 1
ATOM 3144 N N . ALA A 1 398 ? 6.319 2.806 1.658 1.00 91.75 398 ALA A N 1
ATOM 3145 C CA . ALA A 1 398 ? 7.024 3.992 1.178 1.00 91.75 398 ALA A CA 1
ATOM 3146 C C . ALA A 1 398 ? 8.428 3.650 0.664 1.00 91.75 398 ALA A C 1
ATOM 3148 O O . ALA A 1 398 ? 9.055 2.690 1.110 1.00 91.75 398 ALA A O 1
ATOM 3149 N N . ALA A 1 399 ? 8.963 4.475 -0.233 1.00 94.00 399 ALA A N 1
ATOM 3150 C CA . ALA A 1 399 ? 10.337 4.367 -0.710 1.00 94.00 399 ALA A CA 1
ATOM 3151 C C . ALA A 1 399 ? 10.961 5.747 -0.942 1.00 94.00 399 ALA A C 1
ATOM 3153 O O . ALA A 1 399 ? 10.278 6.685 -1.344 1.00 94.00 399 ALA A O 1
ATOM 3154 N N . VAL A 1 400 ? 12.278 5.858 -0.741 1.00 94.25 400 VAL A N 1
ATOM 3155 C CA . VAL A 1 400 ? 13.086 7.000 -1.194 1.00 94.25 400 VAL A CA 1
ATOM 3156 C C . VAL A 1 400 ? 14.103 6.494 -2.198 1.00 94.25 400 VAL A C 1
ATOM 3158 O O . VAL A 1 400 ? 14.965 5.682 -1.850 1.00 94.25 400 VAL A O 1
ATOM 3161 N N . SER A 1 401 ? 14.053 7.005 -3.422 1.00 91.75 401 SER A N 1
ATOM 3162 C CA . SER A 1 401 ? 15.029 6.669 -4.456 1.00 91.75 401 SER A CA 1
ATOM 3163 C C . SER A 1 401 ? 15.517 7.899 -5.222 1.00 91.75 401 SER A C 1
ATOM 3165 O O . SER A 1 401 ? 15.086 9.031 -4.984 1.00 91.75 401 SER A O 1
ATOM 3167 N N . THR A 1 402 ? 16.482 7.692 -6.111 1.00 88.81 402 THR A N 1
ATOM 3168 C CA . THR A 1 402 ? 16.999 8.722 -7.015 1.00 88.81 402 THR A CA 1
ATOM 3169 C C . THR A 1 402 ? 16.386 8.579 -8.401 1.00 88.81 402 THR A C 1
ATOM 3171 O O . THR A 1 402 ? 16.201 7.464 -8.894 1.00 88.81 402 THR A O 1
ATOM 3174 N N . ILE A 1 403 ? 16.160 9.709 -9.066 1.00 86.62 403 ILE A N 1
ATOM 3175 C CA . ILE A 1 403 ? 15.839 9.767 -10.490 1.00 86.62 403 ILE A CA 1
ATOM 3176 C C . ILE A 1 403 ? 16.854 10.647 -11.221 1.00 86.62 403 ILE A C 1
ATOM 3178 O O . ILE A 1 403 ? 17.229 11.727 -10.753 1.00 86.62 403 ILE A O 1
ATOM 3182 N N . ARG A 1 404 ? 17.262 10.189 -12.402 1.00 85.56 404 ARG A N 1
ATOM 3183 C CA . ARG A 1 404 ? 18.101 10.919 -13.349 1.00 85.56 404 ARG A CA 1
ATOM 3184 C C . ARG A 1 404 ? 17.339 11.094 -14.659 1.00 85.56 404 ARG A C 1
ATOM 3186 O O . ARG A 1 404 ? 16.878 10.122 -15.242 1.00 85.56 404 ARG A O 1
ATOM 3193 N N . ARG A 1 405 ? 17.177 12.332 -15.126 1.00 83.44 405 ARG A N 1
ATOM 3194 C CA . ARG A 1 405 ? 16.597 12.656 -16.441 1.00 83.44 405 ARG A CA 1
ATOM 3195 C C . ARG A 1 405 ? 17.654 13.240 -17.361 1.00 83.44 405 ARG A C 1
ATOM 3197 O O . ARG A 1 405 ? 18.459 14.055 -16.916 1.00 83.44 405 ARG A O 1
ATOM 3204 N N . SER A 1 406 ? 17.614 12.885 -18.639 1.00 80.62 406 SER A N 1
ATOM 3205 C CA . SER A 1 406 ? 18.469 13.471 -19.678 1.00 80.62 406 SER A CA 1
ATOM 3206 C C . SER A 1 406 ? 17.708 13.631 -20.994 1.00 80.62 406 SER A C 1
ATOM 3208 O O . SER A 1 406 ? 16.679 12.993 -21.182 1.00 80.62 406 SER A O 1
ATOM 3210 N N . GLY A 1 407 ? 18.177 14.503 -21.887 1.00 75.94 407 GLY A N 1
ATOM 3211 C CA . GLY A 1 407 ? 17.549 14.755 -23.191 1.00 75.94 407 GLY A CA 1
ATOM 3212 C C . GLY A 1 407 ? 18.109 16.007 -23.867 1.00 75.94 407 GLY A C 1
ATOM 3213 O O . GLY A 1 407 ? 19.040 16.635 -23.352 1.00 75.94 407 GLY A O 1
ATOM 3214 N N . ASN A 1 408 ? 17.539 16.409 -25.005 1.00 74.62 408 ASN A N 1
ATOM 3215 C CA . ASN A 1 408 ? 17.849 17.674 -25.674 1.00 74.62 408 ASN A CA 1
ATOM 3216 C C . ASN A 1 408 ? 16.638 18.618 -25.668 1.00 74.62 408 ASN A C 1
ATOM 3218 O O . ASN A 1 408 ? 15.570 18.296 -26.186 1.00 74.62 408 ASN A O 1
ATOM 3222 N N . VAL A 1 409 ? 16.820 19.836 -25.148 1.00 68.94 409 VAL A N 1
ATOM 3223 C CA . VAL A 1 409 ? 15.775 20.873 -25.203 1.00 68.94 409 VAL A CA 1
ATOM 3224 C C . VAL A 1 409 ? 15.785 21.541 -26.576 1.00 68.94 409 VAL A C 1
ATOM 3226 O O . VAL A 1 409 ? 16.851 21.888 -27.099 1.00 68.94 409 VAL A O 1
ATOM 3229 N N . ALA A 1 410 ? 14.604 21.802 -27.141 1.00 55.75 410 ALA A N 1
ATOM 3230 C CA . ALA A 1 410 ? 14.451 22.511 -28.411 1.00 55.75 410 ALA A CA 1
ATOM 3231 C C . ALA A 1 410 ? 15.178 23.879 -28.413 1.00 55.75 410 ALA A C 1
ATOM 3233 O O . ALA A 1 410 ? 14.714 24.867 -27.847 1.00 55.75 410 ALA A O 1
ATOM 3234 N N . GLY A 1 411 ? 16.346 23.937 -29.064 1.00 53.97 411 GLY A N 1
ATOM 3235 C CA . GLY A 1 411 ? 17.207 25.128 -29.123 1.00 53.97 411 GLY A CA 1
ATOM 3236 C C . GLY A 1 411 ? 18.102 25.377 -27.897 1.00 53.97 411 GLY A C 1
ATOM 3237 O O . GLY A 1 411 ? 18.830 26.369 -27.903 1.00 53.97 411 GLY A O 1
ATOM 3238 N N . GLY A 1 412 ? 18.074 24.499 -26.885 1.00 53.50 412 GLY A N 1
ATOM 3239 C CA . GLY A 1 412 ? 18.749 24.669 -25.588 1.00 53.50 412 GLY A CA 1
ATOM 3240 C C . GLY A 1 412 ? 19.918 23.717 -25.291 1.00 53.50 412 GLY A C 1
ATOM 3241 O O . GLY A 1 412 ? 20.509 23.829 -24.221 1.00 53.50 412 GLY A O 1
ATOM 3242 N N . GLY A 1 413 ? 20.255 22.808 -26.212 1.00 58.16 413 GLY A N 1
ATOM 3243 C CA . GLY A 1 413 ? 21.328 21.823 -26.026 1.00 58.16 413 GLY A CA 1
ATOM 3244 C C . GLY A 1 413 ? 20.918 20.616 -25.172 1.00 58.16 413 GLY A C 1
ATOM 3245 O O . GLY A 1 413 ? 19.750 20.464 -24.804 1.00 58.16 413 GLY A O 1
ATOM 3246 N N . ALA A 1 414 ? 21.893 19.751 -24.885 1.00 58.81 414 ALA A N 1
ATOM 3247 C CA . ALA A 1 414 ? 21.702 18.578 -24.037 1.00 58.81 414 ALA A CA 1
ATOM 3248 C C . ALA A 1 414 ? 21.653 18.977 -22.555 1.00 58.81 414 ALA A C 1
ATOM 3250 O O . ALA A 1 414 ? 22.451 19.809 -22.109 1.00 58.81 414 ALA A O 1
ATOM 3251 N N . PHE A 1 415 ? 20.757 18.358 -21.788 1.00 69.56 415 PHE A N 1
ATOM 3252 C CA . PHE A 1 415 ? 20.638 18.554 -20.344 1.00 69.56 415 PHE A CA 1
ATOM 3253 C C . PHE A 1 415 ? 20.645 17.225 -19.587 1.00 69.56 415 PHE A C 1
ATOM 3255 O O . PHE A 1 415 ? 20.332 16.168 -20.132 1.00 69.56 415 PHE A O 1
ATOM 3262 N N . GLU A 1 416 ? 20.972 17.320 -18.302 1.00 68.38 416 GLU A N 1
ATOM 3263 C CA . GLU A 1 416 ? 20.916 16.234 -17.333 1.00 68.38 416 GLU A CA 1
ATOM 3264 C C . GLU A 1 416 ? 20.407 16.812 -16.001 1.00 68.38 416 GLU A C 1
ATOM 3266 O O . GLU A 1 416 ? 20.735 17.949 -15.651 1.00 68.38 416 GLU A O 1
ATOM 3271 N N . SER A 1 417 ? 19.549 16.080 -15.292 1.00 74.12 417 SER A N 1
ATOM 3272 C CA . SER A 1 417 ? 18.929 16.506 -14.035 1.00 74.12 417 SER A CA 1
ATOM 3273 C C . SER A 1 417 ? 18.780 15.313 -13.098 1.00 74.12 417 SER A C 1
ATOM 3275 O O . SER A 1 417 ? 18.053 14.371 -13.401 1.00 74.12 417 SER A O 1
ATOM 3277 N N . GLU A 1 418 ? 19.448 15.381 -11.951 1.00 82.00 418 GLU A N 1
ATOM 3278 C CA . GLU A 1 418 ? 19.421 14.373 -10.889 1.00 82.00 418 GLU A CA 1
ATOM 3279 C C . GLU A 1 418 ? 18.663 14.940 -9.685 1.00 82.00 418 GLU A C 1
ATOM 3281 O O . GLU A 1 418 ? 18.885 16.092 -9.307 1.00 82.00 418 GLU A O 1
ATOM 3286 N N . TYR A 1 419 ? 17.747 14.169 -9.103 1.00 83.81 419 TYR A N 1
ATOM 3287 C CA . TYR A 1 419 ? 16.968 14.578 -7.931 1.00 83.81 419 TYR A CA 1
ATOM 3288 C C . TYR A 1 419 ? 16.379 13.355 -7.203 1.00 83.81 419 TYR A C 1
ATOM 3290 O O . TYR A 1 419 ? 16.526 12.213 -7.645 1.00 83.81 419 TYR A O 1
ATOM 3298 N N . LEU A 1 420 ? 15.765 13.581 -6.043 1.00 90.44 420 LEU A N 1
ATOM 3299 C CA . LEU A 1 420 ? 15.172 12.538 -5.205 1.00 90.44 420 LEU A CA 1
ATOM 3300 C C . LEU A 1 420 ? 13.673 12.407 -5.469 1.00 90.44 420 LEU A C 1
ATOM 3302 O O . LEU A 1 420 ? 12.998 13.390 -5.793 1.00 90.44 420 LEU A O 1
ATOM 3306 N N . ILE A 1 421 ? 13.160 11.201 -5.255 1.00 94.44 421 ILE A N 1
ATOM 3307 C CA . ILE A 1 421 ? 11.736 10.886 -5.266 1.00 94.44 421 ILE A CA 1
ATOM 3308 C C . ILE A 1 421 ? 11.368 10.114 -3.995 1.00 94.44 421 ILE A C 1
ATOM 3310 O O . ILE A 1 421 ? 12.110 9.228 -3.563 1.00 94.44 421 ILE A O 1
ATOM 3314 N N . VAL A 1 422 ? 10.243 10.483 -3.387 1.00 96.81 422 VAL A N 1
ATOM 3315 C CA . VAL A 1 422 ? 9.593 9.756 -2.295 1.00 96.81 422 VAL A CA 1
ATOM 3316 C C . VAL A 1 422 ? 8.238 9.297 -2.814 1.00 96.81 422 VAL A C 1
ATOM 3318 O O . VAL A 1 422 ? 7.361 10.124 -3.049 1.00 96.81 422 VAL A O 1
ATOM 3321 N N . ASP A 1 423 ? 8.072 8.001 -3.031 1.00 95.25 423 ASP A N 1
ATOM 3322 C CA . ASP A 1 423 ? 6.796 7.412 -3.442 1.00 95.25 423 ASP A CA 1
ATOM 3323 C C . ASP A 1 423 ? 6.156 6.716 -2.218 1.00 95.25 423 ASP A C 1
ATOM 3325 O O . ASP A 1 423 ? 6.866 6.161 -1.374 1.00 95.25 423 ASP A O 1
ATOM 3329 N N . ALA A 1 424 ? 4.824 6.733 -2.116 1.00 93.62 424 ALA A N 1
ATOM 3330 C CA . ALA A 1 424 ? 4.049 5.962 -1.138 1.00 93.62 424 ALA A CA 1
ATOM 3331 C C . ALA A 1 424 ? 3.041 5.052 -1.847 1.00 93.62 424 ALA A C 1
ATOM 3333 O O . ALA A 1 424 ? 2.480 5.433 -2.875 1.00 93.62 424 ALA A O 1
ATOM 3334 N N . MET A 1 425 ? 2.814 3.860 -1.301 1.00 90.12 425 MET A N 1
ATOM 3335 C CA . MET A 1 425 ? 2.033 2.785 -1.906 1.00 90.12 425 MET A CA 1
ATOM 3336 C C . MET A 1 425 ? 1.025 2.209 -0.908 1.00 90.12 425 MET A C 1
ATOM 3338 O O . MET A 1 425 ? 1.356 1.974 0.253 1.00 90.12 425 MET A O 1
ATOM 3342 N N . ALA A 1 426 ? -0.188 1.941 -1.384 1.00 79.31 426 ALA A N 1
ATOM 3343 C CA . ALA A 1 426 ? -1.198 1.145 -0.694 1.00 79.31 426 ALA A CA 1
ATOM 3344 C C . ALA A 1 426 ? -1.788 0.138 -1.691 1.00 79.31 426 ALA A C 1
ATOM 3346 O O . ALA A 1 426 ? -1.984 0.477 -2.854 1.00 79.31 426 ALA A O 1
ATOM 3347 N N . GLU A 1 427 ? -2.024 -1.103 -1.258 1.00 75.56 427 GLU A N 1
ATOM 3348 C CA . GLU A 1 427 ? -2.639 -2.160 -2.088 1.00 75.56 427 GLU A CA 1
ATOM 3349 C C . GLU A 1 427 ? -1.948 -2.392 -3.456 1.00 75.56 427 GLU A C 1
ATOM 3351 O O . GLU A 1 427 ? -2.574 -2.784 -4.435 1.00 75.56 427 GLU A O 1
ATOM 3356 N N . GLY A 1 428 ? -0.633 -2.152 -3.539 1.00 78.12 428 GLY A N 1
ATOM 3357 C CA . GLY A 1 428 ? 0.151 -2.275 -4.778 1.00 78.12 428 GLY A CA 1
ATOM 3358 C C . GLY A 1 428 ? 0.094 -1.058 -5.714 1.00 78.12 428 GLY A C 1
ATOM 3359 O O . GLY A 1 428 ? 0.832 -1.015 -6.698 1.00 78.12 428 GLY A O 1
ATOM 3360 N N . LEU A 1 429 ? -0.722 -0.046 -5.405 1.00 86.81 429 LEU A N 1
ATOM 3361 C CA . LEU A 1 429 ? -0.855 1.190 -6.177 1.00 86.81 429 LEU A CA 1
ATOM 3362 C C . LEU A 1 429 ? -0.143 2.354 -5.484 1.00 86.81 429 LEU A C 1
ATOM 3364 O O . LEU A 1 429 ? -0.242 2.541 -4.269 1.00 86.81 429 LEU A O 1
ATOM 3368 N N . VAL A 1 430 ? 0.560 3.182 -6.257 1.00 91.75 430 VAL A N 1
ATOM 3369 C CA . VAL A 1 430 ? 1.173 4.409 -5.739 1.00 91.75 430 VAL A CA 1
ATOM 3370 C C . VAL A 1 430 ? 0.074 5.433 -5.451 1.00 91.75 430 VAL A C 1
ATOM 3372 O O . VAL A 1 430 ? -0.665 5.846 -6.348 1.00 91.75 430 VAL A O 1
ATOM 3375 N N . THR A 1 431 ? -0.015 5.851 -4.190 1.00 90.62 431 THR A N 1
ATOM 3376 C CA . THR A 1 431 ? -0.989 6.825 -3.671 1.00 90.62 431 THR A CA 1
ATOM 3377 C C . THR A 1 431 ? -0.425 8.238 -3.599 1.00 90.62 431 THR A C 1
ATOM 3379 O O . THR A 1 431 ? -1.174 9.218 -3.623 1.00 90.62 431 THR A O 1
ATOM 3382 N N . ARG A 1 432 ? 0.906 8.371 -3.524 1.00 93.50 432 ARG A N 1
ATOM 3383 C CA . ARG A 1 432 ? 1.582 9.667 -3.421 1.00 93.50 432 ARG A CA 1
ATOM 3384 C C . ARG A 1 432 ? 2.980 9.637 -4.027 1.00 93.50 432 ARG A C 1
ATOM 3386 O O . ARG A 1 432 ? 3.684 8.640 -3.912 1.00 93.50 432 ARG A O 1
ATOM 3393 N N . MET A 1 433 ? 3.390 10.753 -4.623 1.00 94.88 433 MET A N 1
ATOM 3394 C CA . MET A 1 433 ? 4.729 10.955 -5.180 1.00 94.88 433 MET A CA 1
ATOM 3395 C C . MET A 1 433 ? 5.238 12.349 -4.816 1.00 94.88 433 MET A C 1
ATOM 3397 O O . MET A 1 433 ? 4.573 13.343 -5.086 1.00 94.88 433 MET A O 1
ATOM 3401 N N . GLU A 1 434 ? 6.425 12.453 -4.234 1.00 96.12 434 GLU A N 1
ATOM 3402 C CA . GLU A 1 434 ? 7.036 13.731 -3.869 1.00 96.12 434 GLU A CA 1
ATOM 3403 C C . GLU A 1 434 ? 8.450 13.848 -4.438 1.00 96.12 434 GLU A C 1
ATOM 3405 O O . GLU A 1 434 ? 9.234 12.903 -4.367 1.00 96.12 434 GLU A O 1
ATOM 3410 N N . PHE A 1 435 ? 8.803 15.010 -4.988 1.00 90.25 435 PHE A N 1
ATOM 3411 C CA . PHE A 1 435 ? 10.129 15.251 -5.567 1.00 90.25 435 PHE A CA 1
ATOM 3412 C C . PHE A 1 435 ? 10.931 16.254 -4.735 1.00 90.25 435 PHE A C 1
ATOM 3414 O O . PHE A 1 435 ? 10.406 17.292 -4.339 1.00 90.25 435 PHE A O 1
ATOM 3421 N N . PHE A 1 436 ? 12.224 15.988 -4.532 1.00 87.75 436 PHE A N 1
ATOM 3422 C CA . PHE A 1 436 ? 13.123 16.838 -3.739 1.00 87.75 436 PHE A CA 1
ATOM 3423 C C . PHE A 1 436 ? 14.472 17.032 -4.433 1.00 87.75 436 PHE A C 1
ATOM 3425 O O . PHE A 1 436 ? 14.949 16.139 -5.125 1.00 87.75 436 PHE A O 1
ATOM 3432 N N . GLU A 1 437 ? 15.123 18.178 -4.220 1.00 84.19 437 GLU A N 1
ATOM 3433 C CA . GLU A 1 437 ? 16.509 18.387 -4.671 1.00 84.19 437 GLU A CA 1
ATOM 3434 C C . GLU A 1 437 ? 17.456 17.403 -3.952 1.00 84.19 437 GLU A C 1
ATOM 3436 O O . GLU A 1 437 ? 17.181 16.995 -2.819 1.00 84.19 437 GLU A O 1
ATOM 3441 N N . LEU A 1 438 ? 18.598 17.051 -4.556 1.00 81.62 438 LEU A N 1
ATOM 3442 C CA . LEU A 1 438 ? 19.579 16.139 -3.939 1.00 81.62 438 LEU A CA 1
ATOM 3443 C C . LEU A 1 438 ? 20.064 16.631 -2.558 1.00 81.62 438 LEU A C 1
ATOM 3445 O O . LEU A 1 438 ? 20.249 15.837 -1.635 1.00 81.62 438 LEU A O 1
ATOM 3449 N N . GLU A 1 439 ? 20.209 17.946 -2.377 1.00 77.81 439 GLU A N 1
ATOM 3450 C CA . GLU A 1 439 ? 20.582 18.579 -1.106 1.00 77.81 439 GLU A CA 1
ATOM 3451 C C . GLU A 1 439 ? 19.536 18.388 0.008 1.00 77.81 439 GLU A C 1
ATOM 3453 O O . GLU A 1 439 ? 19.858 18.529 1.191 1.00 77.81 439 GLU A O 1
ATOM 3458 N N . ALA A 1 440 ? 18.285 18.084 -0.347 1.00 80.25 440 ALA A N 1
ATOM 3459 C CA . ALA A 1 440 ? 17.155 17.986 0.572 1.00 80.25 440 ALA A CA 1
ATOM 3460 C C . ALA A 1 440 ? 16.918 16.556 1.103 1.00 80.25 440 ALA A C 1
ATOM 3462 O O . ALA A 1 440 ? 15.856 16.274 1.656 1.00 80.25 440 ALA A O 1
ATOM 3463 N N . LEU A 1 441 ? 17.919 15.670 1.017 1.00 82.81 441 LEU A N 1
ATOM 3464 C CA . LEU A 1 441 ? 17.853 14.271 1.468 1.00 82.81 441 LEU A CA 1
ATOM 3465 C C . LEU A 1 441 ? 17.236 14.076 2.863 1.00 82.81 441 LEU A C 1
ATOM 3467 O O . LEU A 1 441 ? 16.424 13.177 3.049 1.00 82.81 441 LEU A O 1
ATOM 3471 N N . ASN A 1 442 ? 17.579 14.916 3.844 1.00 80.50 442 ASN A N 1
ATOM 3472 C CA . ASN A 1 442 ? 17.015 14.790 5.196 1.00 80.50 442 ASN A CA 1
ATOM 3473 C C . ASN A 1 442 ? 15.502 15.079 5.240 1.00 80.50 442 ASN A C 1
ATOM 3475 O O . ASN A 1 442 ? 14.806 14.494 6.062 1.00 80.50 442 ASN A O 1
ATOM 3479 N N . ALA A 1 443 ? 14.995 15.960 4.369 1.00 81.81 443 ALA A N 1
ATOM 3480 C CA . ALA A 1 443 ? 13.565 16.240 4.256 1.00 81.81 443 ALA A CA 1
ATOM 3481 C C . ALA A 1 443 ? 12.835 15.099 3.529 1.00 81.81 443 ALA A C 1
ATOM 3483 O O . ALA A 1 443 ? 11.783 14.667 3.989 1.00 81.81 443 ALA A O 1
ATOM 3484 N N . ALA A 1 444 ? 13.436 14.547 2.468 1.00 87.06 444 ALA A N 1
ATOM 3485 C CA . ALA A 1 444 ? 12.919 13.360 1.787 1.00 87.06 444 ALA A CA 1
ATOM 3486 C C . ALA A 1 444 ? 12.838 12.143 2.734 1.00 87.06 444 ALA A C 1
ATOM 3488 O O . ALA A 1 444 ? 11.824 11.452 2.771 1.00 87.06 444 ALA A O 1
ATOM 3489 N N . LEU A 1 445 ? 13.870 11.918 3.560 1.00 86.06 445 LEU A N 1
ATOM 3490 C CA . LEU A 1 445 ? 13.864 10.864 4.581 1.00 86.06 445 LEU A CA 1
ATOM 3491 C C . LEU A 1 445 ? 12.822 11.121 5.683 1.00 86.06 445 LEU A C 1
ATOM 3493 O O . LEU A 1 445 ? 12.141 10.184 6.080 1.00 86.06 445 LEU A O 1
ATOM 3497 N N . ALA A 1 446 ? 12.643 12.365 6.143 1.00 83.31 446 ALA A N 1
ATOM 3498 C CA . ALA A 1 446 ? 11.578 12.698 7.095 1.00 83.31 446 ALA A CA 1
ATOM 3499 C C . ALA A 1 446 ? 10.174 12.448 6.510 1.00 83.31 446 ALA A C 1
ATOM 3501 O O . ALA A 1 446 ? 9.330 11.851 7.172 1.00 83.31 446 ALA A O 1
ATOM 3502 N N . ARG A 1 447 ? 9.936 12.808 5.241 1.00 90.31 447 ARG A N 1
ATOM 3503 C CA . ARG A 1 447 ? 8.668 12.510 4.556 1.00 90.31 447 ARG A CA 1
ATOM 3504 C C . ARG A 1 447 ? 8.448 11.015 4.340 1.00 90.31 447 ARG A C 1
ATOM 3506 O O . ARG A 1 447 ? 7.319 10.565 4.477 1.00 90.31 447 ARG A O 1
ATOM 3513 N N . PHE A 1 448 ? 9.499 10.233 4.092 1.00 90.50 448 PHE A N 1
ATOM 3514 C CA . PHE A 1 448 ? 9.418 8.768 4.113 1.00 90.50 448 PHE A CA 1
ATOM 3515 C C . PHE A 1 448 ? 9.025 8.225 5.492 1.00 90.50 448 PHE A C 1
ATOM 3517 O O . PHE A 1 448 ? 8.153 7.368 5.568 1.00 90.50 448 PHE A O 1
ATOM 3524 N N . GLU A 1 449 ? 9.598 8.744 6.581 1.00 83.75 449 GLU A N 1
ATOM 3525 C CA . GLU A 1 449 ? 9.193 8.351 7.939 1.00 83.75 449 GLU A CA 1
ATOM 3526 C C . GLU A 1 449 ? 7.720 8.689 8.219 1.00 83.75 449 GLU A C 1
ATOM 3528 O O . GLU A 1 449 ? 7.013 7.902 8.845 1.00 83.75 449 GLU A O 1
ATOM 3533 N N . GLU A 1 450 ? 7.224 9.824 7.726 1.00 83.12 450 GLU A N 1
ATOM 3534 C CA . GLU A 1 450 ? 5.819 10.231 7.856 1.00 83.12 450 GLU A CA 1
ATOM 3535 C C . GLU A 1 450 ? 4.863 9.394 6.985 1.00 83.12 450 GLU A C 1
ATOM 3537 O O . GLU A 1 450 ? 3.752 9.104 7.424 1.00 83.12 450 GLU A O 1
ATOM 3542 N N . LEU A 1 451 ? 5.286 8.994 5.780 1.00 84.50 451 LEU A N 1
ATOM 3543 C CA . LEU A 1 451 ? 4.485 8.215 4.823 1.00 84.50 451 LEU A CA 1
ATOM 3544 C C . LEU A 1 451 ? 4.529 6.702 5.061 1.00 84.50 451 LEU A C 1
ATOM 3546 O O . LEU A 1 451 ? 3.604 6.004 4.652 1.00 84.50 451 LEU A O 1
ATOM 3550 N N . ARG A 1 452 ? 5.567 6.201 5.734 1.00 81.44 452 ARG A N 1
ATOM 3551 C CA . ARG A 1 452 ? 5.670 4.800 6.136 1.00 81.44 452 ARG A CA 1
ATOM 3552 C C . ARG A 1 452 ? 4.508 4.413 7.051 1.00 81.44 452 ARG A C 1
ATOM 3554 O O . ARG A 1 452 ? 4.323 4.993 8.125 1.00 81.44 452 ARG A O 1
ATOM 3561 N N . HIS A 1 453 ? 3.785 3.378 6.639 1.00 67.38 453 HIS A N 1
ATOM 3562 C CA . HIS A 1 453 ? 2.926 2.584 7.496 1.00 67.38 453 HIS A CA 1
ATOM 3563 C C . HIS A 1 453 ? 3.792 1.872 8.536 1.00 67.38 453 HIS A C 1
ATOM 3565 O O . HIS A 1 453 ? 4.470 0.885 8.260 1.00 67.38 453 HIS A O 1
ATOM 3571 N N . ASP A 1 454 ? 3.775 2.409 9.744 1.00 68.38 454 ASP A N 1
ATOM 3572 C CA . ASP A 1 454 ? 4.333 1.772 10.922 1.00 68.38 454 ASP A CA 1
ATOM 3573 C C . ASP A 1 454 ? 3.156 1.203 11.734 1.00 68.38 454 ASP A C 1
ATOM 3575 O O . ASP A 1 454 ? 2.381 1.988 12.284 1.00 68.38 454 ASP A O 1
ATOM 3579 N N . PRO A 1 455 ? 2.981 -0.129 11.824 1.00 65.25 455 PRO A N 1
ATOM 3580 C CA . PRO A 1 455 ? 1.871 -0.726 12.566 1.00 65.25 455 PRO A CA 1
ATOM 3581 C C . PRO A 1 455 ? 1.967 -0.474 14.082 1.00 65.25 455 PRO A C 1
ATOM 3583 O O . PRO A 1 455 ? 0.981 -0.669 14.795 1.00 65.25 455 PRO A O 1
ATOM 3586 N N . LEU A 1 456 ? 3.120 -0.014 14.588 1.00 70.56 456 LEU A N 1
ATOM 3587 C CA . LEU A 1 456 ? 3.316 0.418 15.974 1.00 70.56 456 LEU A CA 1
ATOM 3588 C C . LEU A 1 456 ? 3.027 1.912 16.176 1.00 70.56 456 LEU A C 1
ATOM 3590 O O . LEU A 1 456 ? 2.813 2.342 17.313 1.00 70.56 456 LEU A O 1
ATOM 3594 N N . ARG A 1 457 ? 2.953 2.708 15.100 1.00 78.44 457 ARG A N 1
ATOM 3595 C CA . ARG A 1 457 ? 2.556 4.118 15.167 1.00 78.44 457 ARG A CA 1
ATOM 3596 C C . ARG A 1 457 ? 1.083 4.211 15.533 1.00 78.44 457 ARG A C 1
ATOM 3598 O O . ARG A 1 457 ? 0.196 4.055 14.700 1.00 78.44 457 ARG A O 1
ATOM 3605 N N . ILE A 1 458 ? 0.847 4.546 16.794 1.00 83.44 458 ILE A N 1
ATOM 3606 C CA . ILE A 1 458 ? -0.474 4.800 17.362 1.00 83.44 458 ILE A CA 1
ATOM 3607 C C . ILE A 1 458 ? -1.190 5.879 16.529 1.00 83.44 458 ILE A C 1
ATOM 3609 O O . ILE A 1 458 ? -0.735 7.030 16.514 1.00 83.44 458 ILE A O 1
ATOM 3613 N N . PRO A 1 459 ? -2.302 5.552 15.840 1.00 81.38 459 PRO A N 1
ATOM 3614 C CA . PRO A 1 459 ? -3.014 6.516 15.016 1.00 81.38 459 PRO A CA 1
ATOM 3615 C C . PRO A 1 459 ? -3.525 7.688 15.866 1.00 81.38 459 PRO A C 1
ATOM 3617 O O . PRO A 1 459 ? -4.038 7.472 16.970 1.00 81.38 459 PRO A O 1
ATOM 3620 N N . PRO A 1 460 ? -3.427 8.939 15.381 1.00 82.12 460 PRO A N 1
ATOM 3621 C CA . PRO A 1 460 ? -3.902 10.083 16.140 1.00 82.12 460 PRO A CA 1
ATOM 3622 C C . PRO A 1 460 ? -5.424 10.006 16.311 1.00 82.12 460 PRO A C 1
ATOM 3624 O O . PRO A 1 460 ? -6.167 9.913 15.330 1.00 82.12 460 PRO A O 1
ATOM 3627 N N . ASN A 1 461 ? -5.901 10.113 17.549 1.00 84.62 461 ASN A N 1
ATOM 3628 C CA . ASN A 1 461 ? -7.325 10.186 17.875 1.00 84.62 461 ASN A CA 1
ATOM 3629 C C . ASN A 1 461 ? -7.733 11.635 18.216 1.00 84.62 461 ASN A C 1
ATOM 3631 O O . ASN A 1 461 ? -6.946 12.578 18.069 1.00 84.62 461 ASN A O 1
ATOM 3635 N N . ALA A 1 462 ? -8.988 11.870 18.605 1.00 89.31 462 ALA A N 1
ATOM 3636 C CA . ALA A 1 462 ? -9.426 13.228 18.929 1.00 89.31 462 ALA A CA 1
ATOM 3637 C C . ALA A 1 462 ? -8.732 13.792 20.189 1.00 89.31 462 ALA A C 1
ATOM 3639 O O . ALA A 1 462 ? -8.460 14.996 20.229 1.00 89.31 462 ALA A O 1
ATOM 3640 N N . ALA A 1 463 ? -8.385 12.941 21.163 1.00 91.00 463 ALA A N 1
ATOM 3641 C CA . ALA A 1 463 ? -7.631 13.318 22.358 1.00 91.00 463 ALA A CA 1
ATOM 3642 C C . ALA A 1 463 ? -6.172 13.701 22.057 1.00 91.00 463 ALA A C 1
ATOM 3644 O O . ALA A 1 463 ? -5.756 14.779 22.483 1.00 91.00 463 ALA A O 1
ATOM 3645 N N . THR A 1 464 ? -5.424 12.910 21.270 1.00 90.19 464 THR A N 1
ATOM 3646 C CA . THR A 1 464 ? -4.039 13.249 20.881 1.00 90.19 464 THR A CA 1
ATOM 3647 C C . THR A 1 464 ? -4.021 14.591 20.146 1.00 90.19 464 THR A C 1
ATOM 3649 O O . THR A 1 464 ? -3.343 15.519 20.574 1.00 90.19 464 THR A O 1
ATOM 3652 N N . ARG A 1 465 ? -4.900 14.775 19.146 1.00 89.06 465 ARG A N 1
ATOM 3653 C CA . ARG A 1 465 ? -5.028 16.042 18.402 1.00 89.06 465 ARG A CA 1
ATOM 3654 C C . ARG A 1 465 ? -5.381 17.234 19.298 1.00 89.06 465 ARG A C 1
ATOM 3656 O O . ARG A 1 465 ? -4.989 18.361 18.997 1.00 89.06 465 ARG A O 1
ATOM 3663 N N . ALA A 1 466 ? -6.187 17.040 20.344 1.00 88.88 466 ALA A N 1
ATOM 3664 C CA . ALA A 1 466 ? -6.531 18.100 21.295 1.00 88.88 466 ALA A CA 1
ATOM 3665 C C . ALA A 1 466 ? -5.363 18.440 22.230 1.00 88.88 466 ALA A C 1
ATOM 3667 O O . ALA A 1 466 ? -5.130 19.620 22.517 1.00 88.88 466 ALA A O 1
ATOM 3668 N N . PHE A 1 467 ? -4.609 17.425 22.648 1.00 89.38 467 PHE A N 1
ATOM 3669 C CA . PHE A 1 467 ? -3.378 17.587 23.403 1.00 89.38 467 PHE A CA 1
ATOM 3670 C C . PHE A 1 467 ? -2.316 18.330 22.577 1.00 89.38 467 PHE A C 1
ATOM 3672 O O . PHE A 1 467 ? -1.802 19.339 23.050 1.00 89.38 467 PHE A O 1
ATOM 3679 N N . ASP A 1 468 ? -2.093 17.955 21.313 1.00 88.25 468 ASP A N 1
ATOM 3680 C CA . ASP A 1 468 ? -1.135 18.611 20.407 1.00 88.25 468 ASP A CA 1
ATOM 3681 C C . ASP A 1 468 ? -1.442 20.104 20.214 1.00 88.25 468 ASP A C 1
ATOM 3683 O O . ASP A 1 468 ? -0.555 20.951 20.329 1.00 88.25 468 ASP A O 1
ATOM 3687 N N . ARG A 1 469 ? -2.720 20.462 19.997 1.00 89.00 469 ARG A N 1
ATOM 3688 C CA . ARG A 1 469 ? -3.152 21.874 19.930 1.00 89.00 469 ARG A CA 1
ATOM 3689 C C . ARG A 1 469 ? -2.877 22.624 21.235 1.00 89.00 469 ARG A C 1
ATOM 3691 O O . ARG A 1 469 ? -2.489 23.791 21.199 1.00 89.00 469 ARG A O 1
ATOM 3698 N N . SER A 1 470 ? -3.072 21.964 22.375 1.00 88.69 470 SER A N 1
ATOM 3699 C CA . SER A 1 470 ? -2.833 22.546 23.700 1.00 88.69 470 SER A CA 1
ATOM 3700 C C . SER A 1 470 ? -1.334 22.741 23.959 1.00 88.69 470 SER A C 1
ATOM 3702 O O . SER A 1 470 ? -0.913 23.817 24.383 1.00 88.69 470 SER A O 1
ATOM 3704 N N . ALA A 1 471 ? -0.509 21.749 23.621 1.00 86.56 471 ALA A N 1
ATOM 3705 C CA . ALA A 1 471 ? 0.946 21.820 23.686 1.00 86.56 471 ALA A CA 1
ATOM 3706 C C . ALA A 1 471 ? 1.510 22.926 22.780 1.00 86.56 471 ALA A C 1
ATOM 3708 O O . ALA A 1 471 ? 2.322 23.736 23.230 1.00 86.56 471 ALA A O 1
ATOM 3709 N N . ALA A 1 472 ? 1.032 23.023 21.536 1.00 87.62 472 ALA A N 1
ATOM 3710 C CA . ALA A 1 472 ? 1.431 24.070 20.599 1.00 87.62 472 ALA A CA 1
ATOM 3711 C C . ALA A 1 472 ? 1.078 25.477 21.115 1.00 87.62 472 ALA A C 1
ATOM 3713 O O . ALA A 1 472 ? 1.923 26.370 21.066 1.00 87.62 472 ALA A O 1
ATOM 3714 N N . ALA A 1 473 ? -0.131 25.669 21.661 1.00 89.44 473 ALA A N 1
ATOM 3715 C CA . ALA A 1 473 ? -0.550 26.935 22.270 1.00 89.44 473 ALA A CA 1
ATOM 3716 C C . ALA A 1 473 ? 0.278 27.294 23.520 1.00 89.44 473 ALA A C 1
ATOM 3718 O O . ALA A 1 473 ? 0.647 28.453 23.708 1.00 89.44 473 ALA A O 1
ATOM 3719 N N . ALA A 1 474 ? 0.629 26.308 24.354 1.00 87.25 474 ALA A N 1
ATOM 3720 C CA . ALA A 1 474 ? 1.510 26.516 25.502 1.00 87.25 474 ALA A CA 1
ATOM 3721 C C . ALA A 1 474 ? 2.919 26.956 25.063 1.00 87.25 474 ALA A C 1
ATOM 3723 O O . ALA A 1 474 ? 3.433 27.961 25.555 1.00 87.25 474 ALA A O 1
ATOM 3724 N N . LEU A 1 475 ? 3.526 26.245 24.105 1.00 85.88 475 LEU A N 1
ATOM 3725 C CA . LEU A 1 475 ? 4.873 26.524 23.593 1.00 85.88 475 LEU A CA 1
ATOM 3726 C C . LEU A 1 475 ? 4.965 27.864 22.847 1.00 85.88 475 LEU A C 1
ATOM 3728 O O . LEU A 1 475 ? 5.961 28.574 22.989 1.00 85.88 475 LEU A O 1
ATOM 3732 N N . SER A 1 476 ? 3.918 28.257 22.113 1.00 88.94 476 SER A N 1
ATOM 3733 C CA . SER A 1 476 ? 3.817 29.585 21.487 1.00 88.94 476 SER A CA 1
ATOM 3734 C C . SER A 1 476 ? 3.482 30.711 22.477 1.00 88.94 476 SER A C 1
ATOM 3736 O O . SER A 1 476 ? 3.472 31.882 22.092 1.00 88.94 476 SER A O 1
ATOM 3738 N N . ARG A 1 477 ? 3.264 30.375 23.759 1.00 90.19 477 ARG A N 1
ATOM 3739 C CA . ARG A 1 477 ? 2.869 31.279 24.853 1.00 90.19 477 ARG A CA 1
ATOM 3740 C C . ARG A 1 477 ? 1.503 31.947 24.634 1.00 90.19 477 ARG A C 1
ATOM 3742 O O . ARG A 1 477 ? 1.233 33.002 25.212 1.00 90.19 477 ARG A O 1
ATOM 3749 N N . ASP A 1 478 ? 0.624 31.325 23.848 1.00 92.94 478 ASP A N 1
ATOM 3750 C CA . ASP A 1 478 ? -0.777 31.728 23.708 1.00 92.94 478 ASP A CA 1
ATOM 3751 C C . ASP A 1 478 ? -1.649 31.076 24.791 1.00 92.94 478 ASP A C 1
ATOM 3753 O O . ASP A 1 478 ? -2.429 30.141 24.574 1.00 92.94 478 ASP A O 1
ATOM 3757 N N . TRP A 1 479 ? -1.529 31.634 25.993 1.00 91.69 479 TRP A N 1
ATOM 3758 C CA . TRP A 1 479 ? -2.315 31.248 27.165 1.00 91.69 479 TRP A CA 1
ATOM 3759 C C . TRP A 1 479 ? -3.827 31.427 26.959 1.00 91.69 479 TRP A C 1
ATOM 3761 O O . TRP A 1 479 ? -4.617 30.755 27.621 1.00 91.69 479 TRP A O 1
ATOM 3771 N N . SER A 1 480 ? -4.241 32.304 26.034 1.00 92.06 480 SER A N 1
ATOM 3772 C CA . SER A 1 480 ? -5.655 32.569 25.752 1.00 92.06 480 SER A CA 1
ATOM 3773 C C . SER A 1 480 ? -6.291 31.448 24.931 1.00 92.06 480 SER A C 1
ATOM 3775 O O . SER A 1 480 ? -7.333 30.915 25.324 1.00 92.06 480 SER A O 1
ATOM 3777 N N . THR A 1 481 ? -5.614 31.003 23.867 1.00 93.81 481 THR A N 1
ATOM 3778 C CA . THR A 1 481 ? -6.014 29.819 23.099 1.00 93.81 481 THR A CA 1
ATOM 3779 C C . THR A 1 481 ? -5.955 28.573 23.976 1.00 93.81 481 THR A C 1
ATOM 3781 O O . THR A 1 481 ? -6.932 27.824 24.017 1.00 93.81 481 THR A O 1
ATOM 3784 N N . LEU A 1 482 ? -4.890 28.387 24.765 1.00 92.56 482 LEU A N 1
ATOM 3785 C CA . LEU A 1 482 ? -4.780 27.244 25.677 1.00 92.56 482 LEU A CA 1
ATOM 3786 C C . LEU A 1 482 ? -5.956 27.159 26.669 1.00 92.56 482 LEU A C 1
ATOM 3788 O O . LEU A 1 482 ? -6.593 26.113 26.770 1.00 92.56 482 LEU A O 1
ATOM 3792 N N . ARG A 1 483 ? -6.311 28.259 27.351 1.00 93.19 483 ARG A N 1
ATOM 3793 C CA . ARG A 1 483 ? -7.463 28.294 28.276 1.00 93.19 483 ARG A CA 1
ATOM 3794 C C . ARG A 1 483 ? -8.789 27.980 27.575 1.00 93.19 483 ARG A C 1
ATOM 3796 O O . ARG A 1 483 ? -9.672 27.406 28.208 1.00 93.19 483 ARG A O 1
ATOM 3803 N N . SER A 1 484 ? -8.935 28.317 26.290 1.00 93.19 484 SER A N 1
ATOM 3804 C CA . SER A 1 484 ? -10.152 28.025 25.513 1.00 93.19 484 SER A CA 1
ATOM 3805 C C . SER A 1 484 ? -10.314 26.542 25.141 1.00 93.19 484 SER A C 1
ATOM 3807 O O . SER A 1 484 ? -11.449 26.069 25.033 1.00 93.19 484 SER A O 1
ATOM 3809 N N . LEU A 1 485 ? -9.197 25.815 24.997 1.00 93.00 485 LEU A N 1
ATOM 3810 C CA . LEU A 1 485 ? -9.136 24.378 24.692 1.00 93.00 485 LEU A CA 1
ATOM 3811 C C . LEU A 1 485 ? -9.388 23.488 25.923 1.00 93.00 485 LEU A C 1
ATOM 3813 O O . LEU A 1 485 ? -9.649 22.295 25.775 1.00 93.00 485 LEU A O 1
ATOM 3817 N N . ILE A 1 486 ? -9.326 24.061 27.127 1.00 92.94 486 ILE A N 1
ATOM 3818 C CA . ILE A 1 486 ? -9.558 23.366 28.396 1.00 92.94 486 ILE A CA 1
ATOM 3819 C C . ILE A 1 486 ? -11.013 23.582 28.844 1.00 92.94 486 ILE A C 1
ATOM 3821 O O . ILE A 1 486 ? -11.557 24.687 28.744 1.00 92.94 486 ILE A O 1
ATOM 3825 N N . SER A 1 487 ? -11.651 22.512 29.316 1.00 93.62 487 SER A N 1
ATOM 3826 C CA . SER A 1 487 ? -13.025 22.521 29.821 1.00 93.62 487 SER A CA 1
ATOM 3827 C C . SER A 1 487 ? -13.131 23.274 31.153 1.00 93.62 487 SER A C 1
ATOM 3829 O O . SER A 1 487 ? -12.154 23.398 31.894 1.00 93.62 487 SER A O 1
ATOM 3831 N N . ASP A 1 488 ? -14.309 23.805 31.472 1.00 88.75 488 ASP A N 1
ATOM 3832 C CA . ASP A 1 488 ? -14.502 24.558 32.721 1.00 88.75 488 ASP A CA 1
ATOM 3833 C C . ASP A 1 488 ? -14.523 23.623 33.945 1.00 88.75 488 ASP A C 1
ATOM 3835 O O . ASP A 1 488 ? -14.010 23.990 35.000 1.00 88.75 488 ASP A O 1
ATOM 3839 N N . ASP A 1 489 ? -14.979 22.379 33.759 1.00 89.06 489 ASP A N 1
ATOM 3840 C CA . ASP A 1 489 ? -14.966 21.296 34.754 1.00 89.06 489 ASP A CA 1
ATOM 3841 C C . ASP A 1 489 ? -13.669 20.448 34.714 1.00 89.06 489 ASP A C 1
ATOM 3843 O O . ASP A 1 489 ? -13.656 19.289 35.131 1.00 89.06 489 ASP A O 1
ATOM 3847 N N . PHE A 1 490 ? -12.568 20.984 34.170 1.00 92.62 490 PHE A N 1
ATOM 3848 C CA . PHE A 1 490 ? -11.314 20.239 33.997 1.00 92.62 490 PHE A CA 1
ATOM 3849 C C . PHE A 1 490 ? -10.686 19.794 35.326 1.00 92.62 490 PHE A C 1
ATOM 3851 O O . PHE A 1 490 ? -10.484 20.603 36.233 1.00 92.62 490 PHE A O 1
ATOM 3858 N N . VAL A 1 491 ? -10.291 18.517 35.394 1.00 91.81 491 VAL A N 1
ATOM 3859 C CA . VAL A 1 491 ? -9.619 17.901 36.549 1.00 91.81 491 VAL A CA 1
ATOM 3860 C C . VAL A 1 491 ? -8.157 17.584 36.226 1.00 91.81 491 VAL A C 1
ATOM 3862 O O . VAL A 1 491 ? -7.864 16.837 35.294 1.00 91.81 491 VAL A O 1
ATOM 3865 N N . PHE A 1 492 ? -7.240 18.092 37.048 1.00 90.44 492 PHE A N 1
ATOM 3866 C CA . PHE A 1 492 ? -5.821 17.741 37.040 1.00 90.44 492 PHE A CA 1
ATOM 3867 C C . PHE A 1 492 ? -5.459 16.901 38.273 1.00 90.44 492 PHE A C 1
ATOM 3869 O O . PHE A 1 492 ? -5.788 17.278 39.401 1.00 90.44 492 PHE A O 1
ATOM 3876 N N . GLU A 1 493 ? -4.748 15.790 38.068 1.00 89.81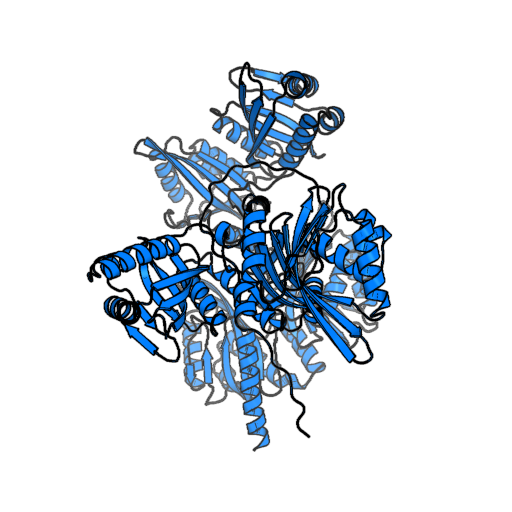 493 GLU A N 1
ATOM 3877 C CA . GLU A 1 493 ? -4.224 14.915 39.127 1.00 89.81 493 GLU A CA 1
ATOM 3878 C C . GLU A 1 493 ? -2.755 14.534 38.850 1.00 89.81 493 GLU A C 1
ATOM 3880 O O . GLU A 1 493 ? -2.478 13.799 37.910 1.00 89.81 493 GLU A O 1
ATOM 3885 N N . ASP A 1 494 ? -1.799 14.956 39.685 1.00 86.81 494 ASP A N 1
ATOM 3886 C CA . ASP A 1 494 ? -0.441 14.377 39.688 1.00 86.81 494 ASP A CA 1
ATOM 3887 C C . ASP A 1 494 ? -0.360 13.297 40.765 1.00 86.81 494 ASP A C 1
ATOM 3889 O O . ASP A 1 494 ? -0.237 13.592 41.958 1.00 86.81 494 ASP A O 1
ATOM 3893 N N . ARG A 1 495 ? -0.443 12.036 40.334 1.00 84.88 495 ARG A N 1
ATOM 3894 C CA . ARG A 1 495 ? -0.375 10.848 41.194 1.00 84.88 495 ARG A CA 1
ATOM 3895 C C . ARG A 1 495 ? 1.063 10.372 41.438 1.00 84.88 495 ARG A C 1
ATOM 3897 O O . ARG A 1 495 ? 1.254 9.407 42.172 1.00 84.88 495 ARG A O 1
ATOM 3904 N N . GLY A 1 496 ? 2.069 11.045 40.871 1.00 72.50 496 GLY A N 1
ATOM 3905 C CA . GLY A 1 496 ? 3.474 10.701 41.077 1.00 72.50 496 GLY A CA 1
ATOM 3906 C C . GLY A 1 496 ? 3.969 10.957 42.505 1.00 72.50 496 GLY A C 1
ATOM 3907 O O . GLY A 1 496 ? 3.460 11.816 43.236 1.00 72.50 496 GLY A O 1
ATOM 3908 N N . LYS A 1 497 ? 5.043 10.253 42.879 1.00 65.12 497 LYS A N 1
ATOM 3909 C CA . LYS A 1 497 ? 5.603 10.087 44.238 1.00 65.12 497 LYS A CA 1
ATOM 3910 C C . LYS A 1 497 ? 6.070 11.386 44.918 1.00 65.12 497 LYS A C 1
ATOM 3912 O O . LYS A 1 497 ? 6.534 11.347 46.056 1.00 65.12 497 LYS A O 1
ATOM 3917 N N . ARG A 1 498 ? 5.996 12.535 44.233 1.00 57.25 498 ARG A N 1
ATOM 3918 C CA . ARG A 1 498 ? 6.543 13.834 44.672 1.00 57.25 498 ARG A CA 1
ATOM 3919 C C . ARG A 1 498 ? 5.532 14.977 44.796 1.00 57.25 498 ARG A C 1
ATOM 3921 O O . ARG A 1 498 ? 5.921 16.007 45.338 1.00 57.25 498 ARG A O 1
ATOM 3928 N N . SER A 1 499 ? 4.292 14.825 44.319 1.00 60.34 499 SER A N 1
ATOM 3929 C CA . SER A 1 499 ? 3.340 15.949 44.243 1.00 60.34 499 SER A CA 1
ATOM 3930 C C . SER A 1 499 ? 1.990 15.656 44.904 1.00 60.34 499 SER A C 1
ATOM 3932 O O . SER A 1 499 ? 1.594 16.411 45.789 1.00 60.34 499 SER A O 1
ATOM 3934 N N . LEU A 1 500 ? 1.300 14.562 44.537 1.00 61.03 500 LEU A N 1
ATOM 3935 C CA . LEU A 1 500 ? -0.051 14.227 45.038 1.00 61.03 500 LEU A CA 1
ATOM 3936 C C . LEU A 1 500 ? -1.036 15.416 44.971 1.00 61.03 500 LEU A C 1
ATOM 3938 O O . LEU A 1 500 ? -1.872 15.611 45.857 1.00 61.03 500 LEU A O 1
ATOM 3942 N N . VAL A 1 501 ? -0.918 16.236 43.923 1.00 73.06 501 VAL A N 1
ATOM 3943 C CA . VAL A 1 501 ? -1.736 17.439 43.726 1.00 73.06 501 VAL A CA 1
ATOM 3944 C C . VAL A 1 501 ? -2.992 17.075 42.949 1.00 73.06 501 VAL A C 1
ATOM 3946 O O . VAL A 1 501 ? -2.919 16.427 41.908 1.00 73.06 501 VAL A O 1
ATOM 3949 N N . ARG A 1 502 ? -4.138 17.562 43.429 1.00 80.38 502 ARG A N 1
ATOM 3950 C CA . ARG A 1 502 ? -5.400 17.585 42.689 1.00 80.38 502 ARG A CA 1
ATOM 3951 C C . ARG A 1 502 ? -5.885 19.025 42.585 1.00 80.38 502 ARG A C 1
ATOM 3953 O O . ARG A 1 502 ? -5.934 19.717 43.600 1.00 80.38 502 ARG A O 1
ATOM 3960 N N . GLY A 1 503 ? -6.238 19.459 41.384 1.00 85.56 503 GLY A N 1
ATOM 3961 C CA . GLY A 1 503 ? -6.693 20.820 41.100 1.00 85.56 503 GLY A CA 1
ATOM 3962 C C . GLY A 1 503 ? -7.495 20.881 39.805 1.00 85.56 503 GLY A C 1
ATOM 3963 O O . GLY A 1 503 ? -7.793 19.848 39.205 1.00 85.56 503 GLY A O 1
ATOM 3964 N N . GLY A 1 504 ? -7.848 22.089 39.384 1.00 88.38 504 GLY A N 1
ATOM 3965 C CA . GLY A 1 504 ? -8.411 22.365 38.073 1.00 88.38 504 GLY A CA 1
ATOM 3966 C C . GLY A 1 504 ? -7.429 23.110 37.172 1.00 88.38 504 GLY A C 1
ATOM 3967 O O . GLY A 1 504 ? -6.210 23.110 37.366 1.00 88.38 504 GLY A O 1
ATOM 3968 N N . ALA A 1 505 ? -7.976 23.757 36.146 1.00 86.25 505 ALA A N 1
ATOM 3969 C CA . ALA A 1 505 ? -7.185 24.462 35.142 1.00 86.25 505 ALA A CA 1
ATOM 3970 C C . ALA A 1 505 ? -6.476 25.706 35.710 1.00 86.25 505 ALA A C 1
ATOM 3972 O O . ALA A 1 505 ? -5.379 26.041 35.267 1.00 86.25 505 ALA A O 1
ATOM 3973 N N . GLU A 1 506 ? -7.066 26.355 36.717 1.00 85.19 506 GLU A N 1
ATOM 3974 C CA . GLU A 1 506 ? -6.499 27.541 37.372 1.00 85.19 506 GLU A CA 1
ATOM 3975 C C . GLU A 1 506 ? -5.299 27.203 38.277 1.00 85.19 506 GLU A C 1
ATOM 3977 O O . GLU A 1 506 ? -4.449 28.057 38.518 1.00 85.19 506 GLU A O 1
ATOM 3982 N N . GLU A 1 507 ? -5.173 25.952 38.730 1.00 83.56 507 GLU A N 1
ATOM 3983 C CA . GLU A 1 507 ? -3.980 25.439 39.410 1.00 83.56 507 GLU A CA 1
ATOM 3984 C C . GLU A 1 507 ? -2.896 24.973 38.420 1.00 83.56 507 GLU A C 1
ATOM 3986 O O . GLU A 1 507 ? -1.706 25.178 38.672 1.00 83.56 507 GLU A O 1
ATOM 3991 N N . LEU A 1 508 ? -3.283 24.378 37.283 1.00 85.56 508 LEU A N 1
ATOM 3992 C CA . LEU A 1 508 ? -2.349 23.876 36.265 1.00 85.56 508 LEU A CA 1
ATOM 3993 C C . LEU A 1 508 ? -1.669 25.004 35.467 1.00 85.56 508 LEU A C 1
ATOM 3995 O O . LEU A 1 508 ? -0.448 24.993 35.276 1.00 85.56 508 LEU A O 1
ATOM 3999 N N . LEU A 1 509 ? -2.450 25.973 34.979 1.00 88.62 509 LEU A N 1
ATOM 4000 C CA . LEU A 1 509 ? -1.982 26.977 34.018 1.00 88.62 509 LEU A CA 1
ATOM 4001 C C . LEU A 1 509 ? -0.851 27.877 34.544 1.00 88.62 509 LEU A C 1
ATOM 4003 O O . LEU A 1 509 ? 0.118 28.055 33.804 1.00 88.62 509 LEU A O 1
ATOM 4007 N N . PRO A 1 510 ? -0.873 28.397 35.790 1.00 88.69 510 PRO A N 1
ATOM 4008 C CA . PRO A 1 510 ? 0.231 29.204 36.313 1.00 88.69 510 PRO A CA 1
ATOM 4009 C C . PRO A 1 510 ? 1.550 28.425 36.413 1.00 88.69 510 PRO A C 1
ATOM 4011 O O . PRO A 1 510 ? 2.619 28.981 36.153 1.00 88.69 510 PRO A O 1
ATOM 4014 N N . GLY A 1 511 ? 1.484 27.130 36.749 1.00 84.25 511 GLY A N 1
ATOM 4015 C CA . GLY A 1 511 ? 2.653 26.251 36.792 1.00 84.25 511 GLY A CA 1
ATOM 4016 C C . GLY A 1 511 ? 3.259 26.047 35.403 1.00 84.25 511 GLY A C 1
ATOM 4017 O O . GLY A 1 511 ? 4.455 26.261 35.206 1.00 84.25 511 GLY A O 1
ATOM 4018 N N . LEU A 1 512 ? 2.422 25.714 34.417 1.00 85.88 512 LEU A N 1
ATOM 4019 C CA . LEU A 1 512 ? 2.842 25.554 33.024 1.00 85.88 512 LEU A CA 1
ATOM 4020 C C . LEU A 1 512 ? 3.402 26.860 32.432 1.00 85.88 512 LEU A C 1
ATOM 4022 O O . LEU A 1 512 ? 4.443 26.848 31.772 1.00 85.88 512 LEU A O 1
ATOM 4026 N N . GLN A 1 513 ? 2.759 27.996 32.723 1.00 88.88 513 GLN A N 1
ATOM 4027 C CA . GLN A 1 513 ? 3.222 29.316 32.301 1.00 88.88 513 GLN A CA 1
ATOM 4028 C C . GLN A 1 513 ? 4.621 29.622 32.844 1.00 88.88 513 GLN A C 1
ATOM 4030 O O . GLN A 1 513 ? 5.461 30.111 32.087 1.00 88.88 513 GLN A O 1
ATOM 4035 N N . TYR A 1 514 ? 4.897 29.298 34.110 1.00 85.19 514 TYR A N 1
ATOM 4036 C CA . TYR A 1 514 ? 6.226 29.439 34.708 1.00 85.19 514 TYR A CA 1
ATOM 4037 C C . TYR A 1 514 ? 7.274 28.553 34.008 1.00 85.19 514 TYR A C 1
ATOM 4039 O O . TYR A 1 514 ? 8.333 29.054 33.616 1.00 85.19 514 TYR A O 1
ATOM 4047 N N . PHE A 1 515 ? 6.966 27.272 33.767 1.00 81.38 515 PHE A N 1
ATOM 4048 C CA . PHE A 1 515 ? 7.880 26.337 33.094 1.00 81.38 515 PHE A CA 1
ATOM 4049 C C . PHE A 1 515 ? 8.250 26.763 31.659 1.00 81.38 515 PHE A C 1
ATOM 4051 O O . PHE A 1 515 ? 9.421 26.701 31.279 1.00 81.38 515 PHE A O 1
ATOM 4058 N N . VAL A 1 516 ? 7.293 27.241 30.860 1.00 84.56 516 VAL A N 1
ATOM 4059 C CA . VAL A 1 516 ? 7.566 27.659 29.469 1.00 84.56 516 VAL A CA 1
ATOM 4060 C C . VAL A 1 516 ? 8.134 29.084 29.386 1.00 84.56 516 VAL A C 1
ATOM 4062 O O . VAL A 1 516 ? 8.980 29.375 28.533 1.00 84.56 516 VAL A O 1
ATOM 4065 N N . SER A 1 517 ? 7.675 30.002 30.245 1.00 84.56 517 SER A N 1
ATOM 4066 C CA . SER A 1 517 ? 8.014 31.431 30.132 1.00 84.56 517 SER A CA 1
ATOM 4067 C C . SER A 1 517 ? 9.335 31.784 30.806 1.00 84.56 517 SER A C 1
ATOM 4069 O O . SER A 1 517 ? 10.196 32.381 30.155 1.00 84.56 517 SER A O 1
ATOM 4071 N N . GLU A 1 518 ? 9.488 31.394 32.075 1.00 81.88 518 GLU A N 1
ATOM 4072 C CA . GLU A 1 518 ? 10.602 31.793 32.948 1.00 81.88 518 GLU A CA 1
ATOM 4073 C C . GLU A 1 518 ? 11.745 30.775 32.920 1.00 81.88 518 GLU A C 1
ATOM 4075 O O . GLU A 1 518 ? 12.918 31.142 32.929 1.00 81.88 518 GLU A O 1
ATOM 4080 N N . VAL A 1 519 ? 11.401 29.486 32.878 1.00 80.06 519 VAL A N 1
ATOM 4081 C CA . VAL A 1 519 ? 12.369 28.380 32.934 1.00 80.06 519 VAL A CA 1
ATOM 4082 C C . VAL A 1 519 ? 12.875 27.979 31.537 1.00 80.06 519 VAL A C 1
ATOM 4084 O O . VAL A 1 519 ? 13.938 27.368 31.417 1.00 80.06 519 VAL A O 1
ATOM 4087 N N . GLY A 1 520 ? 12.154 28.356 30.474 1.00 78.75 520 GLY A N 1
ATOM 4088 C CA . GLY A 1 520 ? 12.537 28.074 29.086 1.00 78.75 520 GLY A CA 1
ATOM 4089 C C . GLY A 1 520 ? 12.511 26.583 28.741 1.00 78.75 520 GLY A C 1
ATOM 4090 O O . GLY A 1 520 ? 13.351 26.117 27.972 1.00 78.75 520 GLY A O 1
ATOM 4091 N N . ALA A 1 521 ? 11.592 25.828 29.350 1.00 77.88 521 ALA A N 1
ATOM 4092 C CA . ALA A 1 521 ? 11.472 24.397 29.118 1.00 77.88 521 ALA A CA 1
ATOM 4093 C C . ALA A 1 521 ? 10.953 24.092 27.702 1.00 77.88 521 ALA A C 1
ATOM 4095 O O . ALA A 1 521 ? 9.981 24.691 27.238 1.00 77.88 521 ALA A O 1
ATOM 4096 N N . THR A 1 522 ? 11.584 23.123 27.046 1.00 77.38 522 THR A N 1
ATOM 4097 C CA . THR A 1 522 ? 11.081 22.439 25.854 1.00 77.38 522 THR A CA 1
ATOM 4098 C C . THR A 1 522 ? 10.495 21.089 26.257 1.00 77.38 522 THR A C 1
ATOM 4100 O O . THR A 1 522 ? 10.826 20.542 27.312 1.00 77.38 522 THR A O 1
ATOM 4103 N N . CYS A 1 523 ? 9.624 20.537 25.420 1.00 77.19 523 CYS A N 1
ATOM 4104 C CA . CYS A 1 523 ? 9.009 19.240 25.662 1.00 77.19 523 CYS A CA 1
ATOM 4105 C C . CYS A 1 523 ? 8.899 18.405 24.387 1.00 77.19 523 CYS A C 1
ATOM 4107 O O . CYS A 1 523 ? 8.828 18.939 23.279 1.00 77.19 523 CYS A O 1
ATOM 4109 N N . SER A 1 524 ? 8.891 17.090 24.576 1.00 80.00 524 SER A N 1
ATOM 4110 C CA . SER A 1 524 ? 8.534 16.093 23.573 1.00 80.00 524 SER A CA 1
ATOM 4111 C C . SER A 1 524 ? 7.424 15.209 24.128 1.00 80.00 524 SER A C 1
ATOM 4113 O O . SER A 1 524 ? 7.417 14.892 25.322 1.00 80.00 524 SER A O 1
ATOM 4115 N N . PHE A 1 525 ? 6.503 14.822 23.251 1.00 82.06 525 PHE A N 1
ATOM 4116 C CA . PHE A 1 525 ? 5.343 14.012 23.588 1.00 82.06 525 PHE A CA 1
ATOM 4117 C C . PHE A 1 525 ? 5.270 12.825 22.637 1.00 82.06 525 PHE A C 1
ATOM 4119 O O . PHE A 1 525 ? 5.256 13.017 21.423 1.00 82.06 525 PHE A O 1
ATOM 4126 N N . GLU A 1 526 ? 5.219 11.618 23.185 1.00 86.44 526 GLU A N 1
ATOM 4127 C CA . GLU A 1 526 ? 5.137 10.377 22.413 1.00 86.44 526 GLU A CA 1
ATOM 4128 C C . GLU A 1 526 ? 3.873 9.616 22.842 1.00 86.44 526 GLU A C 1
ATOM 4130 O O . GLU A 1 526 ? 3.723 9.314 24.028 1.00 86.44 526 GLU A O 1
ATOM 4135 N N . PRO A 1 527 ? 2.910 9.349 21.942 1.00 89.44 527 PRO A N 1
ATOM 4136 C CA . PRO A 1 527 ? 1.758 8.513 22.263 1.00 89.44 527 PRO A CA 1
ATOM 4137 C C . PRO A 1 527 ? 2.196 7.111 22.713 1.00 89.44 527 PRO A C 1
ATOM 4139 O O . PRO A 1 527 ? 2.997 6.465 22.047 1.00 89.44 527 PRO A O 1
ATOM 4142 N N . LEU A 1 528 ? 1.638 6.632 23.826 1.00 91.19 528 LEU A N 1
ATOM 4143 C CA . LEU A 1 528 ? 1.889 5.301 24.393 1.00 91.19 528 LEU A CA 1
ATOM 4144 C C . LEU A 1 528 ? 0.677 4.368 24.314 1.00 91.19 528 LEU A C 1
ATOM 4146 O O . LEU A 1 528 ? 0.867 3.158 24.261 1.00 91.19 528 LEU A O 1
ATOM 4150 N N . ALA A 1 529 ? -0.545 4.909 24.352 1.00 91.88 529 ALA A N 1
ATOM 4151 C CA . ALA A 1 529 ? -1.774 4.166 24.071 1.00 91.88 529 ALA A CA 1
ATOM 4152 C C . ALA A 1 529 ? -2.939 5.106 23.706 1.00 91.88 529 ALA A C 1
ATOM 4154 O O . ALA A 1 529 ? -2.965 6.265 24.129 1.00 91.88 529 ALA A O 1
ATOM 4155 N N . THR A 1 530 ? -3.953 4.605 23.003 1.00 91.44 530 THR A N 1
ATOM 4156 C CA . THR A 1 530 ? -5.263 5.259 22.842 1.00 91.44 530 THR A CA 1
ATOM 4157 C C . THR A 1 530 ? -6.401 4.307 23.205 1.00 91.44 530 THR A C 1
ATOM 4159 O O . THR A 1 530 ? -6.323 3.101 22.984 1.00 91.44 530 THR A O 1
ATOM 4162 N N . ALA A 1 531 ? -7.482 4.858 23.761 1.00 88.06 531 ALA A N 1
ATOM 4163 C CA . ALA A 1 531 ? -8.714 4.122 24.033 1.00 88.06 531 ALA A CA 1
ATOM 4164 C C . ALA A 1 531 ? -9.889 4.891 23.415 1.00 88.06 531 ALA A C 1
ATOM 4166 O O . ALA A 1 531 ? -10.299 5.943 23.913 1.00 88.06 531 ALA A O 1
ATOM 4167 N N . GLY A 1 532 ? -10.400 4.386 22.290 1.00 82.06 532 GLY A N 1
ATOM 4168 C CA . GLY A 1 532 ? -11.382 5.091 21.464 1.00 82.06 532 GLY A CA 1
ATOM 4169 C C . GLY A 1 532 ? -10.896 6.472 21.014 1.00 82.06 532 GLY A C 1
ATOM 4170 O O . GLY A 1 532 ? -9.698 6.718 20.885 1.00 82.06 532 GLY A O 1
ATOM 4171 N N . ASP A 1 533 ? -11.832 7.395 20.791 1.00 86.44 533 ASP A N 1
ATOM 4172 C CA . ASP A 1 533 ? -11.512 8.747 20.313 1.00 86.44 533 ASP A CA 1
ATOM 4173 C C . ASP A 1 533 ? -11.085 9.724 21.417 1.00 86.44 533 ASP A C 1
ATOM 4175 O O . ASP A 1 533 ? -10.398 10.711 21.141 1.00 86.44 533 ASP A O 1
ATOM 4179 N N . ARG A 1 534 ? -11.538 9.499 22.658 1.00 90.19 534 ARG A N 1
ATOM 4180 C CA . ARG A 1 534 ? -11.536 10.526 23.715 1.00 90.19 534 ARG A CA 1
ATOM 4181 C C . ARG A 1 534 ? -10.477 10.362 24.795 1.00 90.19 534 ARG A C 1
ATOM 4183 O O . ARG A 1 534 ? -10.331 11.275 25.605 1.00 90.19 534 ARG A O 1
ATOM 4190 N N . LEU A 1 535 ? -9.750 9.249 24.807 1.00 92.31 535 LEU A N 1
ATOM 4191 C CA . LEU A 1 535 ? -8.698 8.964 25.779 1.00 92.31 535 LEU A CA 1
ATOM 4192 C C . LEU A 1 535 ? -7.378 8.675 25.066 1.00 92.31 535 LEU A C 1
ATOM 4194 O O . LEU A 1 535 ? -7.336 7.914 24.096 1.00 92.31 535 LEU A O 1
ATOM 4198 N N . ALA A 1 536 ? -6.298 9.257 25.573 1.00 93.31 536 ALA A N 1
ATOM 4199 C CA . ALA A 1 536 ? -4.944 8.977 25.117 1.00 93.31 536 ALA A CA 1
ATOM 4200 C C . ALA A 1 536 ? -3.959 8.994 26.292 1.00 93.31 536 ALA A C 1
ATOM 4202 O O . ALA A 1 536 ? -4.097 9.787 27.225 1.00 93.31 536 ALA A O 1
ATOM 4203 N N . MET A 1 537 ? -2.972 8.105 26.237 1.00 94.69 537 MET A N 1
ATOM 4204 C CA . MET A 1 537 ? -1.846 8.012 27.159 1.00 94.69 537 MET A CA 1
ATOM 4205 C C . MET A 1 537 ? -0.567 8.370 26.403 1.00 94.69 537 MET A C 1
ATOM 4207 O O . MET A 1 537 ? -0.351 7.882 25.297 1.00 94.69 537 MET A O 1
ATOM 4211 N N . HIS A 1 538 ? 0.282 9.201 27.000 1.00 92.94 538 HIS A N 1
ATOM 4212 C CA . HIS A 1 538 ? 1.485 9.750 26.378 1.00 92.94 538 HIS A CA 1
ATOM 4213 C C . HIS A 1 538 ? 2.677 9.720 27.340 1.00 92.94 538 HIS A C 1
ATOM 4215 O O . HIS A 1 538 ? 2.507 9.830 28.555 1.00 92.94 538 HIS A O 1
ATOM 4221 N N . HIS A 1 539 ? 3.882 9.623 26.793 1.00 91.06 539 HIS A N 1
ATOM 4222 C CA . HIS A 1 539 ? 5.137 9.951 27.460 1.00 91.06 539 HIS A CA 1
ATOM 4223 C C . HIS A 1 539 ? 5.385 11.453 27.322 1.00 91.06 539 HIS A C 1
ATOM 4225 O O . HIS A 1 539 ? 5.315 11.993 26.219 1.00 91.06 539 HIS A O 1
ATOM 4231 N N . ASN A 1 540 ? 5.650 12.131 28.439 1.00 87.56 540 ASN A N 1
ATOM 4232 C CA . ASN A 1 540 ? 5.813 13.580 28.511 1.00 87.56 540 ASN A CA 1
ATOM 4233 C C . ASN A 1 540 ? 7.195 13.917 29.084 1.00 87.56 540 ASN A C 1
ATOM 4235 O O . ASN A 1 540 ? 7.345 14.056 30.301 1.00 87.56 540 ASN A O 1
ATOM 4239 N N . ALA A 1 541 ? 8.183 14.124 28.212 1.00 86.06 541 ALA A N 1
ATOM 4240 C CA . ALA A 1 541 ? 9.526 14.529 28.618 1.00 86.06 541 ALA A CA 1
ATOM 4241 C C . ALA A 1 541 ? 9.711 16.049 28.487 1.00 86.06 541 ALA A C 1
ATOM 4243 O O . ALA A 1 541 ? 9.614 16.610 27.396 1.00 86.06 541 ALA A O 1
ATOM 4244 N N . TRP A 1 542 ? 10.023 16.716 29.598 1.00 82.00 542 TRP A N 1
ATOM 4245 C CA . TRP A 1 542 ? 10.334 18.147 29.671 1.00 82.00 542 TRP A CA 1
ATOM 4246 C C . TRP A 1 542 ? 11.807 18.357 30.022 1.00 82.00 542 TRP A C 1
ATOM 4248 O O . TRP A 1 542 ? 12.303 17.795 31.000 1.00 82.00 542 TRP A O 1
ATOM 4258 N N . ARG A 1 543 ? 12.498 19.200 29.250 1.00 81.94 543 ARG A N 1
ATOM 4259 C CA . ARG A 1 543 ? 13.935 19.497 29.374 1.00 81.94 543 ARG A CA 1
ATOM 4260 C C . ARG A 1 543 ? 14.162 21.008 29.328 1.00 81.94 543 ARG A C 1
ATOM 4262 O O . ARG A 1 543 ? 13.421 21.716 28.654 1.00 81.94 543 ARG A O 1
ATOM 4269 N N . ASN A 1 544 ? 15.206 21.522 29.974 1.00 74.50 544 ASN A N 1
ATOM 4270 C CA . ASN A 1 544 ? 15.652 22.906 29.773 1.00 74.50 544 ASN A CA 1
ATOM 4271 C C . ASN A 1 544 ? 17.009 22.994 29.066 1.00 74.50 544 ASN A C 1
ATOM 4273 O O . ASN A 1 544 ? 17.877 22.138 29.219 1.00 74.50 544 ASN A O 1
ATOM 4277 N N . ALA A 1 545 ? 17.209 24.088 28.333 1.00 54.41 545 ALA A N 1
ATOM 4278 C CA . ALA A 1 545 ? 18.495 24.465 27.759 1.00 54.41 545 ALA A CA 1
ATOM 4279 C C . ALA A 1 545 ? 19.093 25.636 28.558 1.00 54.41 545 ALA A C 1
ATOM 4281 O O . ALA A 1 545 ? 18.932 26.799 28.190 1.00 54.41 545 ALA A O 1
ATOM 4282 N N . CYS A 1 546 ? 19.758 25.341 29.681 1.00 51.38 546 CYS A N 1
ATOM 4283 C CA . CYS A 1 546 ? 20.463 26.352 30.473 1.00 51.38 546 CYS A CA 1
ATOM 4284 C C . CYS A 1 546 ? 21.793 25.817 31.027 1.00 51.38 546 CYS A C 1
ATOM 4286 O O . CYS A 1 546 ? 21.824 24.761 31.658 1.00 51.38 546 CYS A O 1
ATOM 4288 N N . ASP A 1 547 ? 22.874 26.580 30.838 1.00 50.94 547 ASP A N 1
ATOM 4289 C CA . ASP A 1 547 ? 24.263 26.190 31.150 1.00 50.94 547 ASP A CA 1
ATOM 4290 C C . ASP A 1 547 ? 24.553 25.928 32.644 1.00 50.94 547 ASP A C 1
ATOM 4292 O O . ASP A 1 547 ? 25.635 25.452 32.990 1.00 50.94 547 ASP A O 1
ATOM 4296 N N . THR A 1 548 ? 23.634 26.271 33.552 1.00 53.19 548 THR A N 1
ATOM 4297 C CA . THR A 1 548 ? 23.871 26.258 35.008 1.00 53.19 548 THR A CA 1
ATOM 4298 C C . THR A 1 548 ? 23.132 25.159 35.773 1.00 53.19 548 THR A C 1
ATOM 4300 O O . THR A 1 548 ? 23.545 24.837 36.888 1.00 53.19 548 THR A O 1
ATOM 4303 N N . SER A 1 549 ? 22.084 24.556 35.203 1.00 53.31 549 SER A N 1
ATOM 4304 C CA . SER A 1 549 ? 21.423 23.367 35.763 1.00 53.31 549 SER A CA 1
ATOM 4305 C C . SER A 1 549 ? 20.488 22.709 34.749 1.00 53.31 549 SER A C 1
ATOM 4307 O O . SER A 1 549 ? 19.508 23.328 34.326 1.00 53.31 549 SER A O 1
ATOM 4309 N N . THR A 1 550 ? 20.733 21.438 34.436 1.00 57.12 550 THR A N 1
ATOM 4310 C CA . THR A 1 550 ? 19.791 20.583 33.706 1.00 57.12 550 THR A CA 1
ATOM 4311 C C . THR A 1 550 ? 18.731 20.027 34.654 1.00 57.12 550 THR A C 1
ATOM 4313 O O . THR A 1 550 ? 19.084 19.423 35.670 1.00 57.12 550 THR A O 1
ATOM 4316 N N . PHE A 1 551 ? 17.452 20.153 34.304 1.00 68.19 551 PHE A N 1
ATOM 4317 C CA . PHE A 1 551 ? 16.409 19.286 34.850 1.00 68.19 551 PHE A CA 1
ATOM 4318 C C . PHE A 1 551 ? 15.708 18.525 33.728 1.00 68.19 551 PHE A C 1
ATOM 4320 O O . PHE A 1 551 ? 15.610 18.985 32.590 1.00 68.19 551 PHE A O 1
ATOM 4327 N N . GLU A 1 552 ? 15.209 17.357 34.101 1.00 75.50 552 GLU A N 1
ATOM 4328 C CA . GLU A 1 552 ? 14.413 16.475 33.268 1.00 75.50 552 GLU A CA 1
ATOM 4329 C C . GLU A 1 552 ? 13.197 16.084 34.110 1.00 75.50 552 GLU A C 1
ATOM 4331 O O . GLU A 1 552 ? 13.349 15.555 35.215 1.00 75.50 552 GLU A O 1
ATOM 4336 N N . ILE A 1 553 ? 12.001 16.446 33.647 1.00 80.25 553 ILE A N 1
ATOM 4337 C CA . ILE A 1 553 ? 10.747 15.922 34.195 1.00 80.25 553 ILE A CA 1
ATOM 4338 C C . ILE A 1 553 ? 10.243 14.920 33.176 1.00 80.25 553 ILE A C 1
ATOM 4340 O O . ILE A 1 553 ? 9.958 15.287 32.039 1.00 80.25 553 ILE A O 1
ATOM 4344 N N . ASP A 1 554 ? 10.143 13.674 33.613 1.00 88.38 554 ASP A N 1
ATOM 4345 C CA . ASP A 1 554 ? 9.630 12.571 32.824 1.00 88.38 554 ASP A CA 1
ATOM 4346 C C . ASP A 1 554 ? 8.398 11.985 33.534 1.00 88.38 554 ASP A C 1
ATOM 4348 O O . ASP A 1 554 ? 8.419 11.756 34.750 1.00 88.38 554 ASP A O 1
ATOM 4352 N N . LYS A 1 555 ? 7.297 11.846 32.792 1.00 90.19 555 LYS A N 1
ATOM 4353 C CA . LYS A 1 555 ? 5.966 11.469 33.276 1.00 90.19 555 LYS A CA 1
ATOM 4354 C C . LYS A 1 555 ? 5.202 10.706 32.200 1.00 90.19 555 LYS A C 1
ATOM 4356 O O . LYS A 1 555 ? 5.282 11.038 31.021 1.00 90.19 555 LYS A O 1
ATOM 4361 N N . ILE A 1 556 ? 4.351 9.779 32.628 1.00 93.94 556 ILE A N 1
ATOM 4362 C CA . ILE A 1 556 ? 3.258 9.263 31.797 1.00 93.94 556 ILE A CA 1
ATOM 4363 C C . ILE A 1 556 ? 2.023 10.132 32.054 1.00 93.94 556 ILE A C 1
ATOM 4365 O O . ILE A 1 556 ? 1.706 10.438 33.203 1.00 93.94 556 ILE A O 1
ATOM 4369 N N . CYS A 1 557 ? 1.337 10.551 30.995 1.00 93.06 557 CYS A N 1
ATOM 4370 C CA . CYS A 1 557 ? 0.183 11.442 31.042 1.00 93.06 557 CYS A CA 1
ATOM 4371 C C . CYS A 1 557 ? -1.032 10.795 30.377 1.00 93.06 557 CYS A C 1
ATOM 4373 O O . CYS A 1 557 ? -0.964 10.446 29.201 1.00 93.06 557 CYS A O 1
ATOM 4375 N N . ILE A 1 558 ? -2.153 10.690 31.090 1.00 94.38 558 ILE A N 1
ATOM 4376 C CA . ILE A 1 558 ? -3.457 10.353 30.503 1.00 94.38 558 ILE A CA 1
ATOM 4377 C C . ILE A 1 558 ? -4.234 11.649 30.290 1.00 94.38 558 ILE A C 1
ATOM 4379 O O . ILE A 1 558 ? -4.411 12.419 31.234 1.00 94.38 558 ILE A O 1
ATOM 4383 N N . THR A 1 559 ? -4.728 11.866 29.073 1.00 93.69 559 THR A N 1
ATOM 4384 C CA . THR A 1 559 ? -5.605 12.989 28.718 1.00 93.69 559 THR A CA 1
ATOM 4385 C C . THR A 1 559 ? -6.975 12.467 28.290 1.00 93.69 559 THR A C 1
ATOM 4387 O O . THR A 1 559 ? -7.066 11.557 27.464 1.00 93.69 559 THR A O 1
ATOM 4390 N N . GLU A 1 560 ? -8.038 13.066 28.828 1.00 93.69 560 GLU A N 1
ATOM 4391 C CA . GLU A 1 560 ? -9.427 12.835 28.415 1.00 93.69 560 GLU A CA 1
ATOM 4392 C C . GLU A 1 560 ? -10.034 14.129 27.861 1.00 93.69 560 GLU A C 1
ATOM 4394 O O . GLU A 1 560 ? -9.820 15.213 28.420 1.00 93.69 560 GLU A O 1
ATOM 4399 N N . ILE A 1 561 ? -10.808 14.012 26.779 1.00 92.94 561 ILE A N 1
ATOM 4400 C CA . ILE A 1 561 ? -11.605 15.109 26.218 1.00 92.94 561 ILE A CA 1
ATOM 4401 C C . ILE A 1 561 ? -13.109 14.889 26.407 1.00 92.94 561 ILE A C 1
ATOM 4403 O O . ILE A 1 561 ? -13.619 13.771 26.307 1.00 92.94 561 ILE A O 1
ATOM 4407 N N . ASP A 1 562 ? -13.838 15.983 26.621 1.00 89.56 562 ASP A N 1
ATOM 4408 C CA . ASP A 1 562 ? -15.296 15.968 26.676 1.00 89.56 562 ASP A CA 1
ATOM 4409 C C . ASP A 1 562 ? -15.933 15.864 25.275 1.00 89.56 562 ASP A C 1
ATOM 4411 O O . ASP A 1 562 ? -15.267 15.854 24.236 1.00 89.56 562 ASP A O 1
ATOM 4415 N N . ALA A 1 563 ? -17.266 15.787 25.232 1.00 84.94 563 ALA A N 1
ATOM 4416 C CA . ALA A 1 563 ? -18.018 15.665 23.983 1.00 84.94 563 ALA A CA 1
ATOM 4417 C C . ALA A 1 563 ? -17.901 16.882 23.039 1.00 84.94 563 ALA A C 1
ATOM 4419 O O . ALA A 1 563 ? -18.295 16.770 21.880 1.00 84.94 563 ALA A O 1
ATOM 4420 N N . SER A 1 564 ? -17.368 18.018 23.504 1.00 86.75 564 SER A N 1
ATOM 4421 C CA . SER A 1 564 ? -17.074 19.201 22.684 1.00 86.75 564 SER A CA 1
ATOM 4422 C C . SER A 1 564 ? -15.636 19.233 22.148 1.00 86.75 564 SER A C 1
ATOM 4424 O O . SER A 1 564 ? -15.281 20.143 21.400 1.00 86.75 564 SER A O 1
ATOM 4426 N N . GLY A 1 565 ? -14.805 18.243 22.501 1.00 88.31 565 GLY A N 1
ATOM 4427 C CA . GLY A 1 565 ? -13.403 18.162 22.087 1.00 88.31 565 GLY A CA 1
ATOM 4428 C C . GLY A 1 565 ? -12.445 19.015 22.923 1.00 88.31 565 GLY A C 1
ATOM 4429 O O . GLY A 1 565 ? -11.314 19.252 22.487 1.00 88.31 565 GLY A O 1
ATOM 4430 N N . LYS A 1 566 ? -12.881 19.483 24.101 1.00 92.62 566 LYS A N 1
ATOM 4431 C CA . LYS A 1 566 ? -12.039 20.182 25.081 1.00 92.62 566 LYS A CA 1
ATOM 4432 C C . LYS A 1 566 ? -11.430 19.207 26.080 1.00 92.62 566 LYS A C 1
ATOM 4434 O O . LYS A 1 566 ? -12.080 18.240 26.465 1.00 9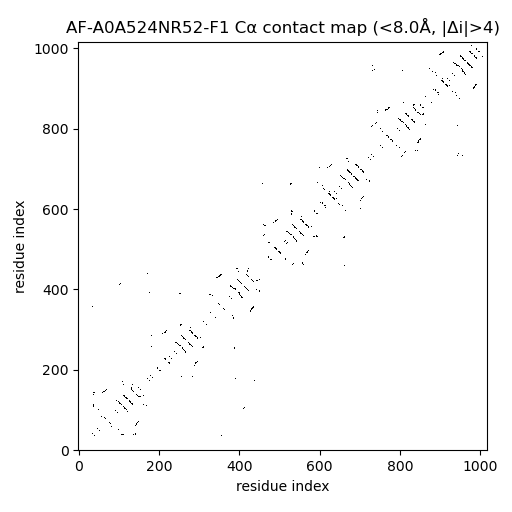2.62 566 LYS A O 1
ATOM 4439 N N . ALA A 1 567 ? -10.216 19.485 26.549 1.00 92.69 567 ALA A N 1
ATOM 4440 C CA . ALA A 1 567 ? -9.578 18.688 27.597 1.00 92.69 567 ALA A CA 1
ATOM 4441 C C . ALA A 1 567 ? -10.368 18.804 28.913 1.00 92.69 567 ALA A C 1
ATOM 4443 O O . ALA A 1 567 ? -10.546 19.911 29.424 1.00 92.69 567 ALA A O 1
ATOM 4444 N N . CYS A 1 568 ? -10.826 17.678 29.466 1.00 93.06 568 CYS A N 1
ATOM 4445 C CA . CYS A 1 568 ? -11.609 17.613 30.706 1.00 93.06 568 CYS A CA 1
ATOM 4446 C C . CYS A 1 568 ? -10.913 16.829 31.830 1.00 93.06 568 CYS A C 1
ATOM 4448 O O . CYS A 1 568 ? -11.262 16.989 32.999 1.00 93.06 568 CYS A O 1
ATOM 4450 N N . THR A 1 569 ? -9.904 16.008 31.532 1.00 93.19 569 THR A N 1
ATOM 4451 C CA . THR A 1 569 ? -9.035 15.427 32.567 1.00 93.19 569 THR A CA 1
ATOM 4452 C C . THR A 1 569 ? -7.593 15.303 32.081 1.00 93.19 569 THR A C 1
ATOM 4454 O O . THR A 1 569 ? -7.352 14.998 30.915 1.00 93.19 569 THR A O 1
ATOM 4457 N N . MET A 1 570 ? -6.643 15.518 32.992 1.00 92.81 570 MET A N 1
ATOM 4458 C CA . MET A 1 570 ? -5.223 15.216 32.823 1.00 92.81 570 MET A CA 1
ATOM 4459 C C . MET A 1 570 ? -4.688 14.529 34.086 1.00 92.81 570 MET A C 1
ATOM 4461 O O . MET A 1 570 ? -4.823 15.074 35.183 1.00 92.81 570 MET A O 1
ATOM 4465 N N . ILE A 1 571 ? -4.067 13.356 33.941 1.00 93.12 571 ILE A N 1
ATOM 4466 C CA . ILE A 1 571 ? -3.485 12.594 35.058 1.00 93.12 571 ILE A CA 1
ATOM 4467 C C . ILE A 1 571 ? -2.019 12.297 34.773 1.00 93.12 571 ILE A C 1
ATOM 4469 O O . ILE A 1 571 ? -1.711 11.705 33.741 1.00 93.12 571 ILE A O 1
ATOM 4473 N N . LEU A 1 572 ? -1.130 12.666 35.694 1.00 92.00 572 LEU A N 1
ATOM 4474 C CA . LEU A 1 572 ? 0.300 12.373 35.617 1.00 92.00 572 LEU A CA 1
ATOM 4475 C C . LEU A 1 572 ? 0.685 11.214 36.544 1.00 92.00 572 LEU A C 1
ATOM 4477 O O . LEU A 1 572 ? 0.310 11.185 37.718 1.00 92.00 572 LEU A O 1
ATOM 4481 N N . PHE A 1 573 ? 1.502 10.309 36.018 1.00 92.75 573 PHE A N 1
ATOM 4482 C CA . PHE A 1 573 ? 2.127 9.180 36.704 1.00 92.75 573 PHE A CA 1
ATOM 4483 C C . PHE A 1 573 ? 3.649 9.268 36.543 1.00 92.75 573 PHE A C 1
ATOM 4485 O O . PHE A 1 573 ? 4.141 9.824 35.556 1.00 92.75 573 PHE A O 1
ATOM 4492 N N . ASP A 1 574 ? 4.411 8.719 37.489 1.00 91.12 574 ASP A N 1
ATOM 4493 C CA . ASP A 1 574 ? 5.845 8.501 37.268 1.00 91.12 574 ASP A CA 1
ATOM 4494 C C . ASP A 1 574 ? 6.028 7.365 36.238 1.00 91.12 574 ASP A C 1
ATOM 4496 O O . ASP A 1 574 ? 5.182 6.476 36.139 1.00 91.12 574 ASP A O 1
ATOM 4500 N N . THR A 1 575 ? 7.109 7.374 35.452 1.00 88.00 575 THR A N 1
ATOM 4501 C CA . THR A 1 575 ? 7.324 6.387 34.369 1.00 88.00 575 THR A CA 1
ATOM 4502 C C . THR A 1 575 ? 7.413 4.939 34.858 1.00 88.00 575 THR A C 1
ATOM 4504 O O . THR A 1 575 ? 6.984 4.025 34.157 1.00 88.00 575 THR A O 1
ATOM 4507 N N . GLU A 1 576 ? 7.890 4.736 36.089 1.00 87.88 576 GLU A N 1
ATOM 4508 C CA . GLU A 1 576 ? 7.888 3.446 36.796 1.00 87.88 576 GLU A CA 1
ATOM 4509 C C . GLU A 1 576 ? 6.468 2.885 37.018 1.00 87.88 576 GLU A C 1
ATOM 4511 O O . GLU A 1 576 ? 6.281 1.673 37.093 1.00 87.88 576 GLU A O 1
ATOM 4516 N N . ASP A 1 577 ? 5.452 3.751 37.102 1.00 89.31 577 ASP A N 1
ATOM 4517 C CA . ASP A 1 577 ? 4.076 3.383 37.447 1.00 89.31 577 ASP A CA 1
ATOM 4518 C C . ASP A 1 577 ? 3.203 3.143 36.189 1.00 89.31 577 ASP A C 1
ATOM 4520 O O . ASP A 1 577 ? 1.972 3.213 36.256 1.00 89.31 577 ASP A O 1
ATOM 4524 N N . ARG A 1 578 ? 3.819 2.818 35.034 1.00 87.62 578 ARG A N 1
ATOM 4525 C CA . ARG A 1 578 ? 3.146 2.558 33.738 1.00 87.62 578 ARG A CA 1
ATOM 4526 C C . ARG A 1 578 ? 1.936 1.632 33.858 1.00 87.62 578 ARG A C 1
ATOM 4528 O O . ARG A 1 578 ? 0.872 1.967 33.353 1.00 87.62 578 ARG A O 1
ATOM 4535 N N . ALA A 1 579 ? 2.059 0.522 34.585 1.00 86.31 579 ALA A N 1
ATOM 4536 C CA . ALA A 1 579 ? 0.960 -0.431 34.762 1.00 86.31 579 ALA A CA 1
ATOM 4537 C C . ALA A 1 579 ? -0.279 0.184 35.452 1.00 86.31 579 ALA A C 1
ATOM 4539 O O . ALA A 1 579 ? -1.406 -0.217 35.164 1.00 86.31 579 ALA A O 1
ATOM 4540 N N . ALA A 1 580 ? -0.093 1.175 36.333 1.00 90.06 580 ALA A N 1
ATOM 4541 C CA . ALA A 1 580 ? -1.199 1.904 36.954 1.00 90.06 580 ALA A CA 1
ATOM 4542 C C . ALA A 1 580 ? -1.846 2.907 35.983 1.00 90.06 580 ALA A C 1
ATOM 4544 O O . ALA A 1 580 ? -3.063 3.093 36.027 1.00 90.06 580 ALA A O 1
ATOM 4545 N N . ALA A 1 581 ? -1.062 3.506 35.080 1.00 92.25 581 ALA A N 1
ATOM 4546 C CA . ALA A 1 581 ? -1.585 4.346 34.006 1.00 92.25 581 ALA A CA 1
ATOM 4547 C C . ALA A 1 581 ? -2.400 3.518 32.990 1.00 92.25 581 ALA A C 1
ATOM 4549 O O . ALA A 1 581 ? -3.541 3.867 32.693 1.00 92.25 581 ALA A O 1
ATOM 4550 N N . SER A 1 582 ? -1.881 2.367 32.549 1.00 90.19 582 SER A N 1
ATOM 4551 C CA . SER A 1 582 ? -2.596 1.424 31.674 1.00 90.19 582 SER A CA 1
ATOM 4552 C C . SER A 1 582 ? -3.924 0.952 32.289 1.00 90.19 582 SER A C 1
ATOM 4554 O O . SER A 1 582 ? -4.939 0.877 31.596 1.00 90.19 582 SER A O 1
ATOM 4556 N N . ALA A 1 583 ? -3.958 0.704 33.605 1.00 89.19 583 ALA A N 1
ATOM 4557 C CA . ALA A 1 583 ? -5.184 0.344 34.321 1.00 89.19 583 ALA A CA 1
ATOM 4558 C C . ALA A 1 583 ? -6.200 1.504 34.421 1.00 89.19 583 ALA A C 1
ATOM 4560 O O . ALA A 1 583 ? -7.386 1.294 34.176 1.00 89.19 583 ALA A O 1
ATOM 4561 N N . GLU A 1 584 ? -5.764 2.732 34.731 1.00 91.25 584 GLU A N 1
ATOM 4562 C CA . GLU A 1 584 ? -6.644 3.918 34.748 1.00 91.25 584 GLU A CA 1
ATOM 4563 C C . GLU A 1 584 ? -7.221 4.212 33.351 1.00 91.25 584 GLU A C 1
ATOM 4565 O O . GLU A 1 584 ? -8.400 4.556 33.238 1.00 91.25 584 GLU A O 1
ATOM 4570 N N . LEU A 1 585 ? -6.428 4.031 32.285 1.00 91.12 585 LEU A N 1
ATOM 4571 C CA . LEU A 1 585 ? -6.880 4.179 30.898 1.00 91.12 585 LEU A CA 1
ATOM 4572 C C . LEU A 1 585 ? -8.008 3.186 30.566 1.00 91.12 585 LEU A C 1
ATOM 4574 O O . LEU A 1 585 ? -9.030 3.586 30.005 1.00 91.12 585 LEU A O 1
ATOM 4578 N N . LEU A 1 586 ? -7.852 1.917 30.962 1.00 88.25 586 LEU A N 1
ATOM 4579 C CA . LEU A 1 586 ? -8.867 0.875 30.781 1.00 88.25 586 LEU A CA 1
ATOM 4580 C C . LEU A 1 586 ? -10.157 1.181 31.556 1.00 88.25 586 LEU A C 1
ATOM 4582 O O . LEU A 1 586 ? -11.247 1.138 30.981 1.00 88.25 586 LEU A O 1
ATOM 4586 N N . GLU A 1 587 ? -10.053 1.524 32.843 1.00 88.19 587 GLU A N 1
ATOM 4587 C CA . GLU A 1 587 ? -11.231 1.821 33.667 1.00 88.19 587 GLU A CA 1
ATOM 4588 C C . GLU A 1 587 ? -11.998 3.049 33.155 1.00 88.19 587 GLU A C 1
ATOM 4590 O O . GLU A 1 587 ? -13.228 3.022 33.106 1.00 88.19 587 GLU A O 1
ATOM 4595 N N . ARG A 1 588 ? -11.309 4.096 32.674 1.00 86.94 588 ARG A N 1
ATOM 4596 C CA . ARG A 1 588 ? -11.961 5.248 32.019 1.00 86.94 588 ARG A CA 1
ATOM 4597 C C . ARG A 1 588 ? -12.606 4.888 30.688 1.00 86.94 588 ARG A C 1
ATOM 4599 O O . ARG A 1 588 ? -13.722 5.337 30.414 1.00 86.94 588 ARG A O 1
ATOM 4606 N N . GLY A 1 589 ? -11.942 4.050 29.890 1.00 82.62 589 GLY A N 1
ATOM 4607 C CA . GLY A 1 589 ? -12.489 3.527 28.640 1.00 82.62 589 GLY A CA 1
ATOM 4608 C C . GLY A 1 589 ? -13.836 2.828 28.847 1.00 82.62 589 GLY A C 1
ATOM 4609 O O . GLY A 1 589 ? -14.749 3.015 28.040 1.00 82.62 589 GLY A O 1
ATOM 4610 N N . LEU A 1 590 ? -13.977 2.107 29.966 1.00 81.44 590 LEU A N 1
ATOM 4611 C CA . LEU A 1 590 ? -15.184 1.368 30.342 1.00 81.44 590 LEU A CA 1
ATOM 4612 C C . LEU A 1 590 ? -16.243 2.214 31.062 1.00 81.44 590 LEU A C 1
ATOM 4614 O O . LEU A 1 590 ? -17.431 2.056 30.784 1.00 81.44 590 LEU A O 1
ATOM 4618 N N . ALA A 1 591 ? -15.849 3.110 31.970 1.00 72.56 591 ALA A N 1
ATOM 4619 C CA . ALA A 1 591 ? -16.786 3.845 32.825 1.00 72.56 591 ALA A CA 1
ATOM 4620 C C . ALA A 1 591 ? -17.648 4.875 32.072 1.00 72.56 591 ALA A C 1
ATOM 4622 O O . ALA A 1 591 ? -18.796 5.107 32.452 1.00 72.56 591 ALA A O 1
ATOM 4623 N N . ASN A 1 592 ? -17.109 5.480 31.006 1.00 55.09 592 ASN A N 1
ATOM 4624 C CA . ASN A 1 592 ? -17.713 6.652 30.358 1.00 55.09 592 ASN A CA 1
ATOM 4625 C C . ASN A 1 592 ? -18.313 6.371 28.966 1.00 55.09 592 ASN A C 1
ATOM 4627 O O . ASN A 1 592 ? -18.825 7.290 28.328 1.00 55.09 592 ASN A O 1
ATOM 4631 N N . GLY A 1 593 ? -18.171 5.150 28.429 1.00 55.31 593 GLY A N 1
ATOM 4632 C CA . GLY A 1 593 ? -18.432 4.846 27.008 1.00 55.31 593 GLY A CA 1
ATOM 4633 C C . GLY A 1 593 ? -17.510 5.594 26.024 1.00 55.31 593 GLY A C 1
ATOM 4634 O O . GLY A 1 593 ? -17.611 5.423 24.813 1.00 55.31 593 GLY A O 1
ATOM 4635 N N . ALA A 1 594 ? -16.594 6.414 26.546 1.00 50.44 594 ALA A N 1
ATOM 4636 C CA . ALA A 1 594 ? -15.705 7.304 25.811 1.00 50.44 594 ALA A CA 1
ATOM 4637 C C . ALA A 1 594 ? -14.576 6.557 25.081 1.00 50.44 594 ALA A C 1
ATOM 4639 O O . ALA A 1 594 ? -14.064 7.057 24.079 1.00 50.44 594 ALA A O 1
ATOM 4640 N N . GLY A 1 595 ? -14.220 5.359 25.563 1.00 57.66 595 GLY A N 1
ATOM 4641 C CA . GLY A 1 595 ? -13.224 4.492 24.938 1.00 57.66 595 GLY A CA 1
ATOM 4642 C C . GLY A 1 595 ? -13.765 3.581 23.836 1.00 57.66 595 GLY A C 1
ATOM 4643 O O . GLY A 1 595 ? -12.984 2.880 23.205 1.00 57.66 595 GLY A O 1
ATOM 4644 N N . GLY A 1 596 ? -15.083 3.525 23.609 1.00 67.50 596 GLY A N 1
ATOM 4645 C CA . GLY A 1 596 ? -15.715 2.646 22.610 1.00 67.50 596 GLY A CA 1
ATOM 4646 C C . GLY A 1 596 ? -15.581 1.131 22.854 1.00 67.50 596 GLY A C 1
ATOM 4647 O O . GLY A 1 596 ? -16.280 0.363 22.202 1.00 67.50 596 GLY A O 1
ATOM 4648 N N . LEU A 1 597 ? -14.724 0.698 23.784 1.00 76.56 597 LEU A N 1
ATOM 4649 C CA . LEU A 1 597 ? -14.416 -0.703 24.064 1.00 76.56 597 LEU A CA 1
ATOM 4650 C C . LEU A 1 597 ? -15.675 -1.474 24.514 1.00 76.56 597 LEU A C 1
ATOM 4652 O O . LEU A 1 597 ? -16.259 -1.129 25.547 1.00 76.56 597 LEU A O 1
ATOM 4656 N N . PRO A 1 598 ? -16.097 -2.532 23.793 1.00 83.06 598 PRO A N 1
ATOM 4657 C CA . PRO A 1 598 ? -17.229 -3.354 24.200 1.00 83.06 598 PRO A CA 1
ATOM 4658 C C . PRO A 1 598 ? -17.005 -3.994 25.571 1.00 83.06 598 PRO A C 1
ATOM 4660 O O . PRO A 1 598 ? -15.921 -4.492 25.885 1.00 83.06 598 PRO A O 1
ATOM 4663 N N . ARG A 1 599 ? -18.061 -3.998 26.394 1.00 84.56 599 ARG A N 1
ATOM 4664 C CA . ARG A 1 599 ? -17.987 -4.364 27.816 1.00 84.56 599 ARG A CA 1
ATOM 4665 C C . ARG A 1 599 ? -17.341 -5.732 28.057 1.00 84.56 599 ARG A C 1
ATOM 4667 O O . ARG A 1 599 ? -16.479 -5.824 28.924 1.00 84.56 599 ARG A O 1
ATOM 4674 N N . ALA A 1 600 ? -17.710 -6.750 27.276 1.00 88.62 600 ALA A N 1
ATOM 4675 C CA . ALA A 1 600 ? -17.159 -8.099 27.406 1.00 88.62 600 ALA A CA 1
ATOM 4676 C C . ALA A 1 600 ? -15.633 -8.133 27.190 1.00 88.62 600 ALA A C 1
ATOM 4678 O O . ALA A 1 600 ? -14.923 -8.777 27.955 1.00 88.62 600 ALA A O 1
ATOM 4679 N N . SER A 1 601 ? -15.106 -7.379 26.216 1.00 90.69 601 SER A N 1
ATOM 4680 C CA . SER A 1 601 ? -13.658 -7.281 25.969 1.00 90.69 601 SER A CA 1
ATOM 4681 C C . SER A 1 601 ? -12.918 -6.517 27.067 1.00 90.69 601 SER A C 1
ATOM 4683 O O . SER A 1 601 ? -11.796 -6.880 27.410 1.00 90.69 601 SER A O 1
ATOM 4685 N N . GLY A 1 602 ? -13.538 -5.497 27.665 1.00 89.00 602 GLY A N 1
ATOM 4686 C CA . GLY A 1 602 ? -12.967 -4.813 28.828 1.00 89.00 602 GLY A CA 1
ATOM 4687 C C . GLY A 1 602 ? -12.985 -5.650 30.106 1.00 89.00 602 GLY A C 1
ATOM 4688 O O . GLY A 1 602 ? -12.028 -5.620 30.875 1.00 89.00 602 GLY A O 1
ATOM 4689 N N . GLU A 1 603 ? -14.048 -6.426 30.331 1.00 91.44 603 GLU A N 1
ATOM 4690 C CA . GLU A 1 603 ? -14.128 -7.385 31.439 1.00 91.44 603 GLU A CA 1
ATOM 4691 C C . GLU A 1 603 ? -13.125 -8.535 31.250 1.00 91.44 603 GLU A C 1
ATOM 4693 O O . GLU A 1 603 ? -12.399 -8.842 32.194 1.00 91.44 603 GLU A O 1
ATOM 4698 N N . TYR A 1 604 ? -12.979 -9.060 30.027 1.00 94.06 604 TYR A N 1
ATOM 4699 C CA . TYR A 1 604 ? -11.923 -10.006 29.650 1.00 94.06 604 TYR A CA 1
ATOM 4700 C C . TYR A 1 604 ? -10.520 -9.454 29.938 1.00 94.06 604 TYR A C 1
ATOM 4702 O O . TYR A 1 604 ? -9.735 -10.096 30.630 1.00 94.06 604 TYR A O 1
ATOM 4710 N N . LEU A 1 605 ? -10.204 -8.246 29.454 1.00 92.19 605 LEU A N 1
ATOM 4711 C CA . LEU A 1 605 ? -8.885 -7.634 29.627 1.00 92.19 605 LEU A CA 1
ATOM 4712 C C . LEU A 1 605 ? -8.564 -7.353 31.103 1.00 92.19 605 LEU A C 1
ATOM 4714 O O . LEU A 1 605 ? -7.433 -7.568 31.543 1.00 92.19 605 LEU A O 1
ATOM 4718 N N . ARG A 1 606 ? -9.561 -6.913 31.883 1.00 91.38 606 ARG A N 1
ATOM 4719 C CA . ARG A 1 606 ? -9.427 -6.737 33.335 1.00 91.38 606 ARG A CA 1
ATOM 4720 C C . ARG A 1 606 ? -9.129 -8.069 34.025 1.00 91.38 606 ARG A C 1
ATOM 4722 O O . ARG A 1 606 ? -8.207 -8.123 34.831 1.00 91.38 606 ARG A O 1
ATOM 4729 N N . ALA A 1 607 ? -9.882 -9.123 33.707 1.00 94.94 607 ALA A N 1
ATOM 4730 C CA . ALA A 1 607 ? -9.694 -10.442 34.305 1.00 94.94 607 ALA A CA 1
ATOM 4731 C C . ALA A 1 607 ? -8.337 -11.058 33.916 1.00 94.94 607 ALA A C 1
ATOM 4733 O O . ALA A 1 607 ? -7.610 -11.522 34.792 1.00 94.94 607 ALA A O 1
ATOM 4734 N N . PHE A 1 608 ? -7.938 -10.955 32.642 1.00 94.56 608 PHE A N 1
ATOM 4735 C CA . PHE A 1 608 ? -6.618 -11.372 32.159 1.00 94.56 608 PHE A CA 1
ATOM 4736 C C . PHE A 1 608 ? -5.495 -10.677 32.940 1.00 94.56 608 PHE A C 1
ATOM 4738 O O . PHE A 1 608 ? -4.643 -11.352 33.503 1.00 94.56 608 PHE A O 1
ATOM 4745 N N . ASN A 1 609 ? -5.515 -9.342 33.046 1.00 93.19 609 ASN A N 1
ATOM 4746 C CA . ASN A 1 609 ? -4.469 -8.579 33.744 1.00 93.19 609 ASN A CA 1
ATOM 4747 C C . ASN A 1 609 ? -4.494 -8.732 35.277 1.00 93.19 609 ASN A C 1
ATOM 4749 O O . ASN A 1 609 ? -3.504 -8.415 35.935 1.00 93.19 609 ASN A O 1
ATOM 4753 N N . ALA A 1 610 ? -5.601 -9.215 35.846 1.00 93.12 610 ALA A N 1
ATOM 4754 C CA . ALA A 1 610 ? -5.707 -9.611 37.250 1.00 93.12 610 ALA A CA 1
ATOM 4755 C C . ALA A 1 610 ? -5.316 -11.083 37.502 1.00 93.12 610 ALA A C 1
ATOM 4757 O O . ALA A 1 610 ? -5.322 -11.513 38.655 1.00 93.12 610 ALA A O 1
ATOM 4758 N N . HIS A 1 611 ? -5.003 -11.843 36.441 1.00 94.88 611 HIS A N 1
ATOM 4759 C CA . HIS A 1 611 ? -4.793 -13.301 36.441 1.00 94.88 611 HIS A CA 1
ATOM 4760 C C . HIS A 1 611 ? -6.008 -14.077 37.004 1.00 94.88 611 HIS A C 1
ATOM 4762 O O . HIS A 1 611 ? -5.887 -15.175 37.549 1.00 94.88 611 HIS A O 1
ATOM 4768 N N . ASP A 1 612 ? -7.206 -13.503 36.858 1.00 96.56 612 ASP A N 1
ATOM 4769 C CA . ASP A 1 612 ? -8.480 -14.042 37.339 1.00 96.56 612 ASP A CA 1
ATOM 4770 C C . ASP A 1 612 ? -9.099 -14.983 36.293 1.00 96.56 612 ASP A C 1
ATOM 4772 O O . ASP A 1 612 ? -9.891 -14.578 35.440 1.00 96.56 612 ASP A O 1
ATOM 4776 N N . LEU A 1 613 ? -8.719 -16.262 36.354 1.00 97.06 613 LEU A N 1
ATOM 4777 C CA . LEU A 1 613 ? -9.232 -17.303 35.454 1.00 97.06 613 LEU A CA 1
ATOM 4778 C C . LEU A 1 613 ? -10.754 -17.514 35.585 1.00 97.06 613 LEU A C 1
ATOM 4780 O O . LEU A 1 613 ? -11.401 -17.816 34.582 1.00 97.06 613 LEU A O 1
ATOM 4784 N N . ASP A 1 614 ? -11.337 -17.311 36.772 1.00 96.81 614 ASP A N 1
ATOM 4785 C CA . ASP A 1 614 ? -12.791 -17.406 36.974 1.00 96.81 614 ASP A CA 1
ATOM 4786 C C . ASP A 1 614 ? -13.504 -16.221 36.293 1.00 96.81 614 ASP A C 1
ATOM 4788 O O . ASP A 1 614 ? -14.519 -16.400 35.611 1.00 96.81 614 ASP A O 1
ATOM 4792 N N . GLY A 1 615 ? -12.934 -15.017 36.405 1.00 96.19 615 GLY A N 1
ATOM 4793 C CA . GLY A 1 615 ? -13.376 -13.817 35.693 1.00 96.19 615 GLY A CA 1
ATOM 4794 C C . GLY A 1 615 ? -13.257 -13.938 34.171 1.00 96.19 615 GLY A C 1
ATOM 4795 O O . GLY A 1 615 ? -14.181 -13.546 33.457 1.00 96.19 615 GLY A O 1
ATOM 4796 N N . VAL A 1 616 ? -12.175 -14.543 33.659 1.00 96.44 616 VAL A N 1
ATOM 4797 C CA . VAL A 1 616 ? -12.040 -14.853 32.225 1.00 96.44 616 VAL A CA 1
ATOM 4798 C C . VAL A 1 616 ? -13.096 -15.877 31.801 1.00 96.44 616 VAL A C 1
ATOM 4800 O O . VAL A 1 616 ? -13.759 -15.675 30.785 1.00 96.44 616 VAL A O 1
ATOM 4803 N N . ARG A 1 617 ? -13.334 -16.942 32.581 1.00 96.69 617 ARG A N 1
ATOM 4804 C CA . ARG A 1 617 ? -14.372 -17.934 32.248 1.00 96.69 617 ARG A CA 1
ATOM 4805 C C . ARG A 1 617 ? -15.772 -17.324 32.192 1.00 96.69 617 ARG A C 1
ATOM 4807 O O . ARG A 1 617 ? -16.569 -17.722 31.348 1.00 96.69 617 ARG A O 1
ATOM 4814 N N . ALA A 1 618 ? -16.070 -16.353 33.053 1.00 95.69 618 ALA A N 1
ATOM 4815 C CA . ALA A 1 618 ? -17.384 -15.719 33.123 1.00 95.69 618 ALA A CA 1
ATOM 4816 C C . ALA A 1 618 ? -17.782 -14.932 31.856 1.00 95.69 618 ALA A C 1
ATOM 4818 O O . ALA A 1 618 ? -18.974 -14.698 31.655 1.00 95.69 618 ALA A O 1
ATOM 4819 N N . VAL A 1 619 ? -16.820 -14.536 31.011 1.00 94.88 619 VAL A N 1
ATOM 4820 C CA . VAL A 1 619 ? -17.061 -13.763 29.774 1.00 94.88 619 VAL A CA 1
ATOM 4821 C C . VAL A 1 619 ? -16.900 -14.576 28.482 1.00 94.88 619 VAL A C 1
ATOM 4823 O O . VAL A 1 619 ? -17.132 -14.035 27.401 1.00 94.88 619 VAL A O 1
ATOM 4826 N N . LEU A 1 620 ? -16.521 -15.859 28.573 1.00 95.56 620 LEU A N 1
ATOM 4827 C CA . LEU A 1 620 ? -16.329 -16.745 27.420 1.00 95.56 620 LEU A CA 1
ATOM 4828 C C . LEU A 1 620 ? -17.419 -17.839 27.358 1.00 95.56 620 LEU A C 1
ATOM 4830 O O . LEU A 1 620 ? -17.605 -18.571 28.338 1.00 95.56 620 LEU A O 1
ATOM 4834 N N . PRO A 1 621 ? -18.127 -17.997 26.220 1.00 93.50 621 PRO A N 1
ATOM 4835 C CA . PRO A 1 621 ? -19.101 -19.066 26.016 1.00 93.50 621 PRO A CA 1
ATOM 4836 C C . PRO A 1 621 ? -18.416 -20.430 25.858 1.00 93.50 621 PRO A C 1
ATOM 4838 O O . PRO A 1 621 ? -17.234 -20.523 25.538 1.00 93.50 621 PRO A O 1
ATOM 4841 N N . ASP A 1 622 ? -19.177 -21.510 26.034 1.00 90.00 622 ASP A N 1
ATOM 4842 C CA . ASP A 1 622 ? -18.643 -22.877 25.945 1.00 90.00 622 ASP A CA 1
ATOM 4843 C C . ASP A 1 622 ? -18.084 -23.213 24.548 1.00 90.00 622 ASP A C 1
ATOM 4845 O O . ASP A 1 622 ? -17.125 -23.974 24.441 1.00 90.00 622 ASP A O 1
ATOM 4849 N N . ASP A 1 623 ? -18.643 -22.613 23.490 1.00 87.44 623 ASP A N 1
ATOM 4850 C CA . ASP A 1 623 ? -18.202 -22.763 22.096 1.00 87.44 623 ASP A CA 1
ATOM 4851 C C . ASP A 1 623 ? -17.190 -21.693 21.639 1.00 87.44 623 ASP A C 1
ATOM 4853 O O . ASP A 1 623 ? -16.970 -21.514 20.441 1.00 87.44 623 ASP A O 1
ATOM 4857 N N . TYR A 1 624 ? -16.568 -20.987 22.589 1.00 95.25 624 TYR A N 1
ATOM 4858 C CA . TYR A 1 624 ? -15.455 -20.073 22.334 1.00 95.25 624 TYR A CA 1
ATOM 4859 C C . TYR A 1 624 ? -14.308 -20.766 21.587 1.00 95.25 624 TYR A C 1
ATOM 4861 O O . TYR A 1 624 ? -13.949 -21.902 21.905 1.00 95.25 624 TYR A O 1
ATOM 4869 N N . TYR A 1 625 ? -13.659 -20.044 20.671 1.00 94.88 625 TYR A N 1
ATOM 4870 C CA . TYR A 1 625 ? -12.388 -20.465 20.084 1.00 94.88 625 TYR A CA 1
ATOM 4871 C C . TYR A 1 625 ? -11.290 -19.409 20.243 1.00 94.88 625 TYR A C 1
ATOM 4873 O O . TYR A 1 625 ? -11.524 -18.203 20.162 1.00 94.88 625 TYR A O 1
ATOM 4881 N N . HIS A 1 626 ? -10.061 -19.884 20.395 1.00 95.00 626 HIS A N 1
ATOM 4882 C CA . HIS A 1 626 ? -8.851 -19.087 20.268 1.00 95.00 626 HIS A CA 1
ATOM 4883 C C . HIS A 1 626 ? -8.088 -19.539 19.022 1.00 95.00 626 HIS A C 1
ATOM 4885 O O . HIS A 1 626 ? -8.013 -20.738 18.750 1.00 95.00 626 HIS A O 1
ATOM 4891 N N . HIS A 1 627 ? -7.515 -18.614 18.257 1.00 93.69 627 HIS A N 1
ATOM 4892 C CA . HIS A 1 627 ? -6.683 -18.970 17.111 1.00 93.69 627 HIS A CA 1
ATOM 4893 C C . HIS A 1 627 ? -5.468 -18.055 17.002 1.00 93.69 627 HIS A C 1
ATOM 4895 O O . HIS A 1 627 ? -5.570 -16.909 16.573 1.00 93.69 627 HIS A O 1
ATOM 4901 N N . ASP A 1 628 ? -4.311 -18.572 17.393 1.00 91.50 628 ASP A N 1
ATOM 4902 C CA . ASP A 1 628 ? -3.042 -17.873 17.272 1.00 91.50 628 ASP A CA 1
ATOM 4903 C C . ASP A 1 628 ? -2.397 -18.208 15.918 1.00 91.50 628 ASP A C 1
ATOM 4905 O O . ASP A 1 628 ? -1.807 -19.277 15.749 1.00 91.50 628 ASP A O 1
ATOM 4909 N N . HIS A 1 629 ? -2.549 -17.301 14.946 1.00 85.12 629 HIS A N 1
ATOM 4910 C CA . HIS A 1 629 ? -2.003 -17.410 13.586 1.00 85.12 629 HIS A CA 1
ATOM 4911 C C . HIS A 1 629 ? -0.500 -17.075 13.517 1.00 85.12 629 HIS A C 1
ATOM 4913 O O . HIS A 1 629 ? 0.084 -17.094 12.431 1.00 85.12 629 HIS A O 1
ATOM 4919 N N . ARG A 1 630 ? 0.141 -16.725 14.642 1.00 85.19 630 ARG A N 1
ATOM 4920 C CA . ARG A 1 630 ? 1.578 -16.417 14.684 1.00 85.19 630 ARG A CA 1
ATOM 4921 C C . ARG A 1 630 ? 2.419 -17.647 14.359 1.00 85.19 630 ARG A C 1
ATOM 4923 O O . ARG A 1 630 ? 2.063 -18.774 14.699 1.00 85.19 630 ARG A O 1
ATOM 4930 N N . ARG A 1 631 ? 3.592 -17.442 13.756 1.00 76.62 631 ARG A N 1
ATOM 4931 C CA . ARG A 1 631 ? 4.491 -18.528 13.323 1.00 76.62 631 ARG A CA 1
ATOM 4932 C C . ARG A 1 631 ? 5.005 -19.364 14.499 1.00 76.62 631 ARG A C 1
ATOM 4934 O O . ARG A 1 631 ? 5.303 -20.542 14.326 1.00 76.62 631 ARG A O 1
ATOM 4941 N N . THR A 1 632 ? 5.112 -18.754 15.677 1.00 80.06 632 THR A N 1
ATOM 4942 C CA . THR A 1 632 ? 5.432 -19.413 16.956 1.00 80.06 632 THR A CA 1
ATOM 4943 C C . THR A 1 632 ? 4.240 -19.421 17.919 1.00 80.06 632 THR A C 1
ATOM 4945 O O . THR A 1 632 ? 4.429 -19.529 19.129 1.00 80.06 632 THR A O 1
ATOM 4948 N N . GLY A 1 633 ? 3.023 -19.252 17.398 1.00 81.62 633 GLY A N 1
ATOM 4949 C CA . GLY A 1 633 ? 1.788 -19.238 18.171 1.00 81.62 633 GLY A CA 1
ATOM 4950 C C . GLY A 1 633 ? 1.345 -20.626 18.634 1.00 81.62 633 GLY A C 1
ATOM 4951 O O . GLY A 1 633 ? 1.834 -21.654 18.164 1.00 81.62 633 GLY A O 1
ATOM 4952 N N . ILE A 1 634 ? 0.371 -20.657 19.545 1.00 85.12 634 ILE A N 1
ATOM 4953 C CA . ILE A 1 634 ? -0.209 -21.908 20.074 1.00 85.12 634 ILE A CA 1
ATOM 4954 C C . ILE A 1 634 ? -1.204 -22.591 19.115 1.00 85.12 634 ILE A C 1
ATOM 4956 O O . ILE A 1 634 ? -1.704 -23.674 19.418 1.00 85.12 634 ILE A O 1
ATOM 4960 N N . GLY A 1 635 ? -1.483 -21.989 17.954 1.00 86.94 635 GLY A N 1
ATOM 4961 C CA . GLY A 1 635 ? -2.433 -22.498 16.967 1.00 86.94 635 GLY A CA 1
ATOM 4962 C C . GLY A 1 635 ? -3.894 -22.320 17.387 1.00 86.94 635 GLY A C 1
ATOM 4963 O O . GLY A 1 635 ? -4.249 -21.381 18.105 1.00 86.94 635 GLY A O 1
ATOM 4964 N N . ARG A 1 636 ? -4.771 -23.204 16.895 1.00 93.50 636 ARG A N 1
ATOM 4965 C CA . ARG A 1 636 ? -6.207 -23.188 17.208 1.00 93.50 636 ARG A CA 1
ATOM 4966 C C . ARG A 1 636 ? -6.515 -24.003 18.466 1.00 93.50 636 ARG A C 1
ATOM 4968 O O . ARG A 1 636 ? -6.123 -25.163 18.564 1.00 93.50 636 ARG A O 1
ATOM 4975 N N . ILE A 1 637 ? -7.287 -23.410 19.373 1.00 92.62 637 ILE A N 1
ATOM 4976 C CA . ILE A 1 637 ? -7.895 -24.059 20.538 1.00 92.62 637 ILE A CA 1
ATOM 4977 C C . ILE A 1 637 ? -9.409 -23.854 20.461 1.00 92.62 637 ILE A C 1
ATOM 4979 O O . ILE A 1 637 ? -9.884 -22.723 20.373 1.00 92.62 637 ILE A O 1
ATOM 4983 N N . ASP A 1 638 ? -10.164 -24.946 20.536 1.00 92.94 638 ASP A N 1
ATOM 4984 C CA . ASP A 1 638 ? -11.625 -24.942 20.595 1.00 92.94 638 ASP A CA 1
ATOM 4985 C C . ASP A 1 638 ? -12.090 -25.285 22.024 1.00 92.94 638 ASP A C 1
ATOM 4987 O O . ASP A 1 638 ? -11.693 -26.308 22.586 1.00 92.94 638 ASP A O 1
ATOM 4991 N N . GLY A 1 639 ? -12.938 -24.431 22.605 1.00 90.94 639 GLY A N 1
ATOM 4992 C CA . GLY A 1 639 ? -13.487 -24.549 23.960 1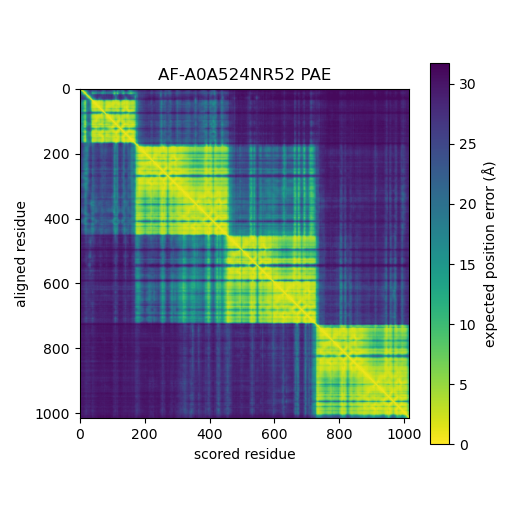.00 90.94 639 GLY A CA 1
ATOM 4993 C C . GLY A 1 639 ? -12.810 -23.636 24.995 1.00 90.94 639 GLY A C 1
ATOM 4994 O O . GLY A 1 639 ? -11.586 -23.625 25.146 1.00 90.94 639 GLY A O 1
ATOM 4995 N N . ALA A 1 640 ? -13.622 -22.904 25.769 1.00 93.88 640 ALA A N 1
ATOM 4996 C CA . ALA A 1 640 ? -13.146 -21.968 26.797 1.00 93.88 640 ALA A CA 1
ATOM 4997 C C . ALA A 1 640 ? -12.284 -22.631 27.890 1.00 93.88 640 ALA A C 1
ATOM 4999 O O . ALA A 1 640 ? -11.278 -22.062 28.307 1.00 93.88 640 ALA A O 1
ATOM 5000 N N . ASP A 1 641 ? -12.644 -23.839 28.332 1.00 95.19 641 ASP A N 1
ATOM 5001 C CA . ASP A 1 641 ? -11.941 -24.520 29.429 1.00 95.19 641 ASP A CA 1
ATOM 5002 C C . ASP A 1 641 ? -10.515 -24.951 29.023 1.00 95.19 641 ASP A C 1
ATOM 5004 O O . ASP A 1 641 ? -9.580 -24.810 29.809 1.00 95.19 641 ASP A O 1
ATOM 5008 N N . VAL A 1 642 ? -10.314 -25.379 27.769 1.00 94.00 642 VAL A N 1
ATOM 5009 C CA . VAL A 1 642 ? -8.981 -25.715 27.224 1.00 94.00 642 VAL A CA 1
ATOM 5010 C C . VAL A 1 642 ? -8.129 -24.452 27.059 1.00 94.00 642 VAL A C 1
ATOM 5012 O O . VAL A 1 642 ? -6.931 -24.453 27.347 1.00 94.00 642 VAL A O 1
ATOM 5015 N N . TYR A 1 643 ? -8.746 -23.338 26.655 1.00 95.31 643 TYR A N 1
ATOM 5016 C CA . TYR A 1 643 ? -8.056 -22.051 26.594 1.00 95.31 643 TYR A CA 1
ATOM 5017 C C . TYR A 1 643 ? -7.608 -21.562 27.981 1.00 95.31 643 TYR A C 1
ATOM 5019 O O . TYR A 1 643 ? -6.506 -21.033 28.121 1.00 95.31 643 TYR A O 1
ATOM 5027 N N . LEU A 1 644 ? -8.401 -21.803 29.028 1.00 96.19 644 LEU A N 1
ATOM 5028 C CA . LEU A 1 644 ? -8.033 -21.476 30.410 1.00 96.19 644 LEU A CA 1
ATOM 5029 C C . LEU A 1 644 ? -6.867 -22.320 30.938 1.00 96.19 644 LEU A C 1
ATOM 5031 O O . LEU A 1 644 ? -6.041 -21.792 31.682 1.00 96.19 644 LEU A O 1
ATOM 5035 N N . GLU A 1 645 ? -6.736 -23.585 30.527 1.00 95.50 645 GLU A N 1
ATOM 5036 C CA . GLU A 1 645 ? -5.527 -24.375 30.808 1.00 95.50 645 GLU A CA 1
ATOM 5037 C C . GLU A 1 645 ? -4.282 -23.749 30.151 1.00 95.50 645 GLU A C 1
ATOM 5039 O O . GLU A 1 645 ? -3.231 -23.658 30.789 1.00 95.50 645 GLU A O 1
ATOM 5044 N N . SER A 1 646 ? -4.412 -23.229 28.923 1.00 94.12 646 SER A N 1
ATOM 5045 C CA . SER A 1 646 ? -3.334 -22.493 28.243 1.00 94.12 646 SER A CA 1
ATOM 5046 C C . SER A 1 646 ? -2.998 -21.159 28.921 1.00 94.12 646 SER A C 1
ATOM 5048 O O . SER A 1 646 ? -1.819 -20.828 29.054 1.00 94.12 646 SER A O 1
ATOM 5050 N N . LEU A 1 647 ? -3.998 -20.389 29.366 1.00 95.00 647 LEU A N 1
ATOM 5051 C CA . LEU A 1 647 ? -3.775 -19.139 30.106 1.00 95.00 647 LEU A CA 1
ATOM 5052 C C . LEU A 1 647 ? -3.118 -19.394 31.461 1.00 95.00 647 LEU A C 1
ATOM 5054 O O . LEU A 1 647 ? -2.202 -18.675 31.848 1.00 95.00 647 LEU A O 1
ATOM 5058 N N . LYS A 1 648 ? -3.528 -20.456 32.159 1.00 95.56 648 LYS A N 1
ATOM 5059 C CA . LYS A 1 648 ? -2.878 -20.869 33.399 1.00 95.56 648 LYS A CA 1
ATOM 5060 C C . LYS A 1 648 ? -1.403 -21.203 33.175 1.00 95.56 648 LYS A C 1
ATOM 5062 O O . LYS A 1 648 ? -0.570 -20.745 33.946 1.00 95.56 648 LYS A O 1
ATOM 5067 N N . ALA A 1 649 ? -1.077 -21.950 32.118 1.00 94.06 649 ALA A N 1
ATOM 5068 C CA . ALA A 1 649 ? 0.313 -22.244 31.780 1.00 94.06 649 ALA A CA 1
ATOM 5069 C C . ALA A 1 649 ? 1.117 -20.961 31.491 1.00 94.06 649 ALA A C 1
ATOM 5071 O O . ALA A 1 649 ? 2.252 -20.847 31.944 1.00 94.06 649 ALA A O 1
ATOM 5072 N N . LEU A 1 650 ? 0.524 -19.977 30.803 1.00 91.94 650 LEU A N 1
ATOM 5073 C CA . LEU A 1 650 ? 1.144 -18.667 30.574 1.00 91.94 650 LEU A CA 1
ATOM 5074 C C . LEU A 1 650 ? 1.426 -17.921 31.892 1.00 91.94 650 LEU A C 1
ATOM 5076 O O . LEU A 1 650 ? 2.537 -17.431 32.075 1.00 91.94 650 LEU A O 1
ATOM 5080 N N . PHE A 1 651 ? 0.465 -17.875 32.821 1.00 94.56 651 PHE A N 1
ATOM 5081 C CA . PHE A 1 651 ? 0.633 -17.226 34.130 1.00 94.56 651 PHE A CA 1
ATOM 5082 C C . PHE A 1 651 ? 1.615 -17.975 35.052 1.00 94.56 651 PHE A C 1
ATOM 5084 O O . PHE A 1 651 ? 2.370 -17.341 35.785 1.00 94.56 651 PHE A O 1
ATOM 5091 N N . ASP A 1 652 ? 1.657 -19.312 34.989 1.00 92.75 652 ASP A N 1
ATOM 5092 C CA . ASP A 1 652 ? 2.640 -20.134 35.711 1.00 92.75 652 ASP A CA 1
ATOM 5093 C C . ASP A 1 652 ? 4.074 -19.926 35.159 1.00 92.75 652 ASP A C 1
ATOM 5095 O O . ASP A 1 652 ? 5.039 -20.016 35.921 1.00 92.75 652 ASP A O 1
ATOM 5099 N N . LEU A 1 653 ? 4.230 -19.636 33.856 1.00 91.44 653 LEU A N 1
ATOM 5100 C CA . LEU A 1 653 ? 5.520 -19.318 33.217 1.00 91.44 653 LEU A CA 1
ATOM 5101 C C . LEU A 1 653 ? 5.962 -17.861 33.424 1.00 91.44 653 LEU A C 1
ATOM 5103 O O . LEU A 1 653 ? 7.159 -17.612 33.545 1.00 91.44 653 LEU A O 1
ATOM 5107 N N . SER A 1 654 ? 5.019 -16.916 33.434 1.00 93.94 654 SER A N 1
ATOM 5108 C CA . SER A 1 654 ? 5.273 -15.477 33.556 1.00 93.94 654 SER A CA 1
ATOM 5109 C C . SER A 1 654 ? 4.258 -14.832 34.517 1.00 93.94 654 SER A C 1
ATOM 5111 O O . SER A 1 654 ? 3.222 -14.310 34.091 1.00 93.94 654 SER A O 1
ATOM 5113 N N . PRO A 1 655 ? 4.520 -14.866 35.841 1.00 91.44 655 PRO A N 1
ATOM 5114 C CA . PRO A 1 655 ? 3.581 -14.390 36.867 1.00 91.44 655 PRO A CA 1
ATOM 5115 C C . PRO A 1 655 ? 3.340 -12.873 36.876 1.00 91.44 655 PRO A C 1
ATOM 5117 O O . PRO A 1 655 ? 2.489 -12.383 37.616 1.00 91.44 655 PRO A O 1
ATOM 5120 N N . ASP A 1 656 ? 4.102 -12.115 36.091 1.00 90.62 656 ASP A N 1
ATOM 5121 C CA . ASP A 1 656 ? 3.981 -10.672 35.899 1.00 90.62 656 ASP A CA 1
ATOM 5122 C C . ASP A 1 656 ? 3.450 -10.287 34.507 1.00 90.62 656 ASP A C 1
ATOM 5124 O O . ASP A 1 656 ? 3.327 -9.091 34.228 1.00 90.62 656 ASP A O 1
ATOM 5128 N N . VAL A 1 657 ? 3.095 -11.269 33.660 1.00 93.38 657 VAL A N 1
ATOM 5129 C CA . VAL A 1 657 ? 2.620 -11.016 32.294 1.00 93.38 657 VAL A CA 1
ATOM 5130 C C . VAL A 1 657 ? 1.383 -10.122 32.274 1.00 93.38 657 VAL A C 1
ATOM 5132 O O . VAL A 1 657 ? 0.417 -10.322 33.020 1.00 93.38 657 VAL A O 1
ATOM 5135 N N . ARG A 1 658 ? 1.409 -9.131 31.383 1.00 91.38 658 ARG A N 1
ATOM 5136 C CA . ARG A 1 658 ? 0.335 -8.158 31.165 1.00 91.38 658 ARG A CA 1
ATOM 5137 C C . ARG A 1 658 ? 0.051 -7.970 29.688 1.00 91.38 658 ARG A C 1
ATOM 5139 O O . ARG A 1 658 ? 0.952 -8.037 28.860 1.00 91.38 658 ARG A O 1
ATOM 5146 N N . LEU A 1 659 ? -1.208 -7.676 29.394 1.00 92.25 659 LEU A N 1
ATOM 5147 C CA . LEU A 1 659 ? -1.724 -7.272 28.097 1.00 92.25 659 LEU A CA 1
ATOM 5148 C C . LEU A 1 659 ? -2.038 -5.771 28.128 1.00 92.25 659 LEU A C 1
ATOM 5150 O O . LEU A 1 659 ? -2.961 -5.336 28.817 1.00 92.25 659 LEU A O 1
ATOM 5154 N N . GLU A 1 660 ? -1.266 -4.984 27.380 1.00 89.62 660 GLU A N 1
ATOM 5155 C CA . GLU A 1 660 ? -1.486 -3.551 27.173 1.00 89.62 660 GLU A CA 1
ATOM 5156 C C . GLU A 1 660 ? -1.946 -3.297 25.725 1.00 89.62 660 GLU A C 1
ATOM 5158 O O . GLU A 1 660 ? -1.157 -3.488 24.795 1.00 89.62 660 GLU A O 1
ATOM 5163 N N . PRO A 1 661 ? -3.197 -2.859 25.491 1.00 89.94 661 PRO A N 1
ATOM 5164 C CA . PRO A 1 661 ? -3.613 -2.351 24.187 1.00 89.94 661 PRO A CA 1
ATOM 5165 C C . PRO A 1 661 ? -2.887 -1.040 23.861 1.00 89.94 661 PRO A C 1
ATOM 5167 O O . PRO A 1 661 ? -2.855 -0.121 24.679 1.00 89.94 661 PRO A O 1
ATOM 5170 N N . LEU A 1 662 ? -2.330 -0.949 22.654 1.00 90.56 662 LEU A N 1
ATOM 5171 C CA . LEU A 1 662 ? -1.691 0.257 22.119 1.00 90.56 662 LEU A CA 1
ATOM 5172 C C . LEU A 1 662 ? -2.729 1.145 21.428 1.00 90.56 662 LEU A C 1
ATOM 5174 O O . LEU A 1 662 ? -2.819 2.337 21.702 1.00 90.56 662 LEU A O 1
ATOM 5178 N N . TYR A 1 663 ? -3.545 0.563 20.552 1.00 89.25 663 TYR A N 1
ATOM 5179 C CA . TYR A 1 663 ? -4.688 1.235 19.940 1.00 89.25 663 TYR A CA 1
ATOM 5180 C C . TYR A 1 663 ? -5.703 0.218 19.419 1.00 89.25 663 TYR A C 1
ATOM 5182 O O . TYR A 1 663 ? -5.416 -0.975 19.292 1.00 89.25 663 TYR A O 1
ATOM 5190 N N . GLN A 1 664 ? -6.895 0.709 19.095 1.00 87.44 664 GLN A N 1
ATOM 5191 C CA . GLN A 1 664 ? -7.977 -0.070 18.501 1.00 87.44 664 GLN A CA 1
ATOM 5192 C C . GLN A 1 664 ? -8.469 0.592 17.213 1.00 87.44 664 GLN A C 1
ATOM 5194 O O . GLN A 1 664 ? -8.494 1.821 17.115 1.00 87.44 664 GLN A O 1
ATOM 5199 N N . LEU A 1 665 ? -8.916 -0.215 16.253 1.00 83.62 665 LEU A N 1
ATOM 5200 C CA . LEU A 1 665 ? -9.742 0.278 15.152 1.00 83.62 665 LEU A CA 1
ATOM 5201 C C . LEU A 1 665 ? -11.174 0.557 15.664 1.00 83.62 665 LEU A C 1
ATOM 5203 O O . LEU A 1 665 ? -11.562 0.033 16.715 1.00 83.62 665 LEU A O 1
ATOM 5207 N N . PRO A 1 666 ? -11.980 1.376 14.958 1.00 79.56 666 PRO A N 1
ATOM 5208 C CA . PRO A 1 666 ? -13.371 1.630 15.332 1.00 79.56 666 PRO A CA 1
ATOM 5209 C C . PRO A 1 666 ? -14.168 0.315 15.466 1.00 79.56 666 PRO A C 1
ATOM 5211 O O . PRO A 1 666 ? -14.256 -0.427 14.491 1.00 79.56 666 PRO A O 1
ATOM 5214 N N . PRO A 1 667 ? -14.739 -0.007 16.641 1.00 79.00 667 PRO A N 1
ATOM 5215 C CA . PRO A 1 667 ? -15.405 -1.290 16.874 1.00 79.00 667 PRO A CA 1
ATOM 5216 C C . PRO A 1 667 ? -16.750 -1.399 16.147 1.00 79.00 667 PRO A C 1
ATOM 5218 O O . PRO A 1 667 ? -17.441 -0.398 15.945 1.00 79.00 667 PRO A O 1
ATOM 5221 N N . SER A 1 668 ? -17.182 -2.629 15.858 1.00 77.12 668 SER A N 1
ATOM 5222 C CA . SER A 1 668 ? -18.522 -2.920 15.328 1.00 77.12 668 SER A CA 1
ATOM 5223 C C . SER A 1 668 ? -19.296 -3.938 16.166 1.00 77.12 668 SER A C 1
ATOM 5225 O O . SER A 1 668 ? -18.847 -4.400 17.214 1.00 77.12 668 SER A O 1
ATOM 5227 N N . LYS A 1 669 ? -20.490 -4.306 15.677 1.00 77.31 669 LYS A N 1
ATOM 5228 C CA . LYS A 1 669 ? -21.329 -5.365 16.254 1.00 77.31 669 LYS A CA 1
ATOM 5229 C C . LYS A 1 669 ? -20.720 -6.767 16.062 1.00 77.31 669 LYS A C 1
ATOM 5231 O O . LYS A 1 669 ? -21.173 -7.702 16.713 1.00 77.31 669 LYS A O 1
ATOM 5236 N N . GLN A 1 670 ? -19.759 -6.933 15.148 1.00 82.38 670 GLN A N 1
ATOM 5237 C CA . GLN A 1 670 ? -19.224 -8.232 14.722 1.00 82.38 670 GLN A CA 1
ATOM 5238 C C . GLN A 1 670 ? -17.778 -8.473 15.171 1.00 82.38 670 GLN A C 1
ATOM 5240 O O . GLN A 1 670 ? -17.361 -9.627 15.283 1.00 82.38 670 GLN A O 1
ATOM 5245 N N . GLY A 1 671 ? -17.016 -7.418 15.470 1.00 88.69 671 GLY A N 1
ATOM 5246 C CA . GLY A 1 671 ? -15.683 -7.576 16.040 1.00 88.69 671 GLY A CA 1
ATOM 5247 C C . GLY A 1 671 ? -15.016 -6.289 16.516 1.00 88.69 671 GLY A C 1
ATOM 5248 O O . GLY A 1 671 ? -15.507 -5.178 16.312 1.00 88.69 671 GLY A O 1
ATOM 5249 N N . LEU A 1 672 ? -13.855 -6.476 17.138 1.00 90.44 672 LEU A N 1
ATOM 5250 C CA . LEU A 1 672 ? -12.935 -5.447 17.620 1.00 90.44 672 LEU A CA 1
ATOM 5251 C C . LEU A 1 672 ? -11.508 -5.872 17.251 1.00 90.44 672 LEU A C 1
ATOM 5253 O O . LEU A 1 672 ? -11.067 -6.937 17.681 1.00 90.44 672 LEU A O 1
ATOM 5257 N N . LEU A 1 673 ? -10.783 -5.040 16.502 1.00 92.31 673 LEU A N 1
ATOM 5258 C CA . LEU A 1 673 ? -9.362 -5.235 16.209 1.00 92.31 673 LEU A CA 1
ATOM 5259 C C . LEU A 1 673 ? -8.526 -4.262 17.045 1.00 92.31 673 LEU A C 1
ATOM 5261 O O . LEU A 1 673 ? -8.756 -3.051 17.017 1.00 92.31 673 LEU A O 1
ATOM 5265 N N . MET A 1 674 ? -7.555 -4.800 17.780 1.00 91.94 674 MET A N 1
ATOM 5266 C CA . MET A 1 674 ? -6.608 -4.040 18.597 1.00 91.94 674 MET A CA 1
ATOM 5267 C C . MET A 1 674 ? -5.173 -4.436 18.262 1.00 91.94 674 MET A C 1
ATOM 5269 O O . MET A 1 674 ? -4.889 -5.616 18.054 1.00 91.94 674 MET A O 1
ATOM 5273 N N . VAL A 1 675 ? -4.258 -3.470 18.295 1.00 93.00 675 VAL A N 1
ATOM 5274 C CA . VAL A 1 675 ? -2.818 -3.739 18.374 1.00 93.00 675 VAL A CA 1
ATOM 5275 C C . VAL A 1 675 ? -2.422 -3.750 19.846 1.00 93.00 675 VAL A C 1
ATOM 5277 O O . VAL A 1 675 ? -2.798 -2.861 20.612 1.00 93.00 675 VAL A O 1
ATOM 5280 N N . ASN A 1 676 ? -1.714 -4.797 20.254 1.00 92.00 676 ASN A N 1
ATOM 5281 C CA . ASN A 1 676 ? -1.477 -5.147 21.647 1.00 92.00 676 ASN A CA 1
ATOM 5282 C C . ASN A 1 676 ? -0.001 -5.434 21.911 1.00 92.00 676 ASN A C 1
ATOM 5284 O O . ASN A 1 676 ? 0.738 -5.871 21.029 1.00 92.00 676 ASN A O 1
ATOM 5288 N N . ARG A 1 677 ? 0.382 -5.251 23.173 1.00 90.44 677 ARG A N 1
ATOM 5289 C CA . ARG A 1 677 ? 1.695 -5.557 23.727 1.00 90.44 677 ARG A CA 1
ATOM 5290 C C . ARG A 1 677 ? 1.529 -6.532 24.892 1.00 90.44 677 ARG A C 1
ATOM 5292 O O . ARG A 1 677 ? 0.852 -6.215 25.870 1.00 90.44 677 ARG A O 1
ATOM 5299 N N . TRP A 1 678 ? 2.155 -7.700 24.805 1.00 90.75 678 TRP A N 1
ATOM 5300 C CA . TRP A 1 678 ? 2.492 -8.504 25.977 1.00 90.75 678 TRP A CA 1
ATOM 5301 C C . TRP A 1 678 ? 3.843 -8.063 26.528 1.00 90.75 678 TRP A C 1
ATOM 5303 O O . TRP A 1 678 ? 4.787 -7.845 25.771 1.00 90.75 678 TRP A O 1
ATOM 5313 N N . ILE A 1 679 ? 3.917 -7.947 27.850 1.00 90.62 679 ILE A N 1
ATOM 5314 C CA . ILE A 1 679 ? 5.136 -7.645 28.603 1.00 90.62 679 ILE A CA 1
ATOM 5315 C C . ILE A 1 679 ? 5.152 -8.575 29.809 1.00 90.62 679 ILE A C 1
ATOM 5317 O O . ILE A 1 679 ? 4.112 -8.728 30.452 1.00 90.62 679 ILE A O 1
ATOM 5321 N N . GLY A 1 680 ? 6.304 -9.139 30.142 1.00 90.44 680 GLY A N 1
ATOM 5322 C CA . GLY A 1 680 ? 6.502 -9.911 31.365 1.00 90.44 680 GLY A CA 1
ATOM 5323 C C . GLY A 1 680 ? 7.948 -10.364 31.504 1.00 90.44 680 GLY A C 1
ATOM 5324 O O . GLY A 1 680 ? 8.807 -10.009 30.694 1.00 90.44 680 GLY A O 1
ATOM 5325 N N . THR A 1 681 ? 8.202 -11.178 32.519 1.00 91.88 681 THR A N 1
ATOM 5326 C CA . THR A 1 681 ? 9.478 -11.860 32.726 1.00 91.88 681 THR A CA 1
ATOM 5327 C C . THR A 1 681 ? 9.331 -13.329 32.329 1.00 91.88 681 THR A C 1
ATOM 5329 O O . THR A 1 681 ? 8.326 -13.964 32.657 1.00 91.88 681 THR A O 1
ATOM 5332 N N . ASP A 1 682 ? 10.306 -13.882 31.609 1.00 86.19 682 ASP A N 1
ATOM 5333 C CA . ASP A 1 682 ? 10.352 -15.304 31.263 1.00 86.19 682 ASP A CA 1
ATOM 5334 C C . ASP A 1 682 ? 10.819 -16.189 32.440 1.00 86.19 682 ASP A C 1
ATOM 5336 O O . ASP A 1 682 ? 11.216 -15.716 33.509 1.00 86.19 682 ASP A O 1
ATOM 5340 N N . ALA A 1 683 ? 10.795 -17.509 32.238 1.00 81.75 683 ALA A N 1
ATOM 5341 C CA . ALA A 1 683 ? 11.176 -18.481 33.264 1.00 81.75 683 ALA A CA 1
ATOM 5342 C C . ALA A 1 683 ? 12.679 -18.471 33.636 1.00 81.75 683 ALA A C 1
ATOM 5344 O O . ALA A 1 683 ? 13.057 -19.075 34.644 1.00 81.75 683 ALA A O 1
ATOM 5345 N N . GLU A 1 684 ? 13.538 -17.814 32.849 1.00 84.94 684 GLU A N 1
ATOM 5346 C CA . GLU A 1 684 ? 14.971 -17.630 33.128 1.00 84.94 684 GLU A CA 1
ATOM 5347 C C . GLU A 1 684 ? 15.272 -16.273 33.798 1.00 84.94 684 GLU A C 1
ATOM 5349 O O . GLU A 1 684 ? 16.383 -16.062 34.294 1.00 84.94 684 GLU A O 1
ATOM 5354 N N . GLY A 1 685 ? 14.276 -15.384 33.895 1.00 83.94 685 GLY A N 1
ATOM 5355 C CA . GLY A 1 685 ? 14.396 -14.046 34.477 1.00 83.94 685 GLY A CA 1
ATOM 5356 C C . GLY A 1 685 ? 14.665 -12.936 33.456 1.00 83.94 685 GLY A C 1
ATOM 5357 O O . GLY A 1 685 ? 15.054 -11.839 33.859 1.00 83.94 685 GLY A O 1
ATOM 5358 N N . GLY A 1 686 ? 14.510 -13.207 32.157 1.00 85.56 686 GLY A N 1
ATOM 5359 C CA . GLY A 1 686 ? 14.618 -12.216 31.088 1.00 85.56 686 GLY A CA 1
ATOM 5360 C C . GLY A 1 686 ? 13.323 -11.424 30.906 1.00 85.56 686 GLY A C 1
ATOM 5361 O O . GLY A 1 686 ? 12.247 -12.007 30.808 1.00 85.56 686 GLY A O 1
ATOM 5362 N N . GLU A 1 687 ? 13.412 -10.095 30.835 1.00 88.56 687 GLU A N 1
ATOM 5363 C CA . GLU A 1 687 ? 12.281 -9.263 30.402 1.00 88.56 687 GLU A CA 1
ATOM 5364 C C . GLU A 1 687 ? 11.993 -9.525 28.916 1.00 88.56 687 GLU A C 1
ATOM 5366 O O . GLU A 1 687 ? 12.905 -9.467 28.085 1.00 88.56 687 GLU A O 1
ATOM 5371 N N . PHE A 1 688 ? 10.729 -9.779 28.570 1.00 87.56 688 PHE A N 1
ATOM 5372 C CA . PHE A 1 688 ? 10.287 -9.935 27.187 1.00 87.56 688 PHE A CA 1
ATOM 5373 C C . PHE A 1 688 ? 9.162 -8.964 26.827 1.00 87.56 688 PHE A C 1
ATOM 5375 O O . PHE A 1 688 ? 8.344 -8.551 27.652 1.00 87.56 688 PHE A O 1
ATOM 5382 N N . GLU A 1 689 ? 9.103 -8.656 25.536 1.00 88.06 689 GLU A N 1
ATOM 5383 C CA . GLU A 1 689 ? 8.041 -7.898 24.892 1.00 88.06 689 GLU A CA 1
ATOM 5384 C C . GLU A 1 689 ? 7.577 -8.663 23.648 1.00 88.06 689 GLU A C 1
ATOM 5386 O O . GLU A 1 689 ? 8.397 -9.172 22.883 1.00 88.06 689 GLU A O 1
ATOM 5391 N N . SER A 1 690 ? 6.265 -8.749 23.434 1.00 88.50 690 SER A N 1
ATOM 5392 C CA . SER A 1 690 ? 5.676 -9.335 22.227 1.00 88.50 690 SER A CA 1
ATOM 5393 C C . SER A 1 690 ? 4.534 -8.457 21.730 1.00 88.50 690 SER A C 1
ATOM 5395 O O . SER A 1 690 ? 3.573 -8.204 22.456 1.00 88.50 690 SER A O 1
ATOM 5397 N N . LEU A 1 691 ? 4.650 -7.983 20.492 1.00 91.00 691 LEU A N 1
ATOM 5398 C CA . LEU A 1 691 ? 3.687 -7.102 19.835 1.00 91.00 691 LEU A CA 1
ATOM 5399 C C . LEU A 1 691 ? 2.872 -7.912 18.824 1.00 91.00 691 LEU A C 1
ATOM 5401 O O . LEU A 1 691 ? 3.432 -8.714 18.079 1.00 91.00 691 LEU A O 1
ATOM 5405 N N . PHE A 1 692 ? 1.551 -7.739 18.817 1.00 92.56 692 PHE A N 1
ATOM 5406 C CA . PHE A 1 692 ? 0.649 -8.515 17.961 1.00 92.56 692 PHE A CA 1
ATOM 5407 C C . PHE A 1 692 ? -0.683 -7.800 17.722 1.00 92.56 692 PHE A C 1
ATOM 5409 O O . PHE A 1 692 ? -1.139 -6.991 18.536 1.00 92.56 692 PHE A O 1
ATOM 5416 N N . ALA A 1 693 ? -1.347 -8.143 16.622 1.00 93.94 693 ALA A N 1
ATOM 5417 C CA . ALA A 1 693 ? -2.727 -7.742 16.378 1.00 93.94 693 ALA A CA 1
ATOM 5418 C C . ALA A 1 693 ? -3.679 -8.810 16.942 1.00 93.94 693 ALA A C 1
ATOM 5420 O O . ALA A 1 693 ? -3.459 -10.005 16.746 1.00 93.94 693 ALA A O 1
ATOM 5421 N N . ALA A 1 694 ? -4.737 -8.398 17.644 1.00 95.69 694 ALA A N 1
ATOM 5422 C CA . ALA A 1 694 ? -5.758 -9.296 18.178 1.00 95.69 694 ALA A CA 1
ATOM 5423 C C . ALA A 1 694 ? -7.151 -8.864 17.722 1.00 95.69 694 ALA A C 1
ATOM 5425 O O . ALA A 1 694 ? -7.612 -7.757 18.011 1.00 95.69 694 ALA A O 1
ATOM 5426 N N . LEU A 1 695 ? -7.824 -9.776 17.032 1.00 95.69 695 LEU A N 1
ATOM 5427 C CA . LEU A 1 695 ? -9.187 -9.651 16.556 1.00 95.69 695 LEU A CA 1
ATOM 5428 C C . LEU A 1 695 ? -10.122 -10.410 17.498 1.00 95.69 695 LEU A C 1
ATOM 5430 O O . LEU A 1 695 ? -10.151 -11.639 17.506 1.00 95.69 695 LEU A O 1
ATOM 5434 N N . THR A 1 696 ? -10.922 -9.681 18.269 1.00 95.25 696 THR A N 1
ATOM 5435 C CA . THR A 1 696 ? -12.060 -10.263 18.989 1.00 95.25 696 THR A CA 1
ATOM 5436 C C . THR A 1 696 ? -13.243 -10.372 18.033 1.00 95.25 696 THR A C 1
ATOM 5438 O O . THR A 1 696 ? -13.624 -9.381 17.411 1.00 95.25 696 THR A O 1
ATOM 5441 N N . VAL A 1 697 ? -13.837 -11.558 17.933 1.00 93.50 697 VAL A N 1
ATOM 5442 C CA . VAL A 1 697 ? -15.041 -11.831 17.137 1.00 93.50 697 VAL A CA 1
ATOM 5443 C C . VAL A 1 697 ? -16.242 -11.904 18.072 1.00 93.50 697 VAL A C 1
ATOM 5445 O O . VAL A 1 697 ? -16.203 -12.627 19.070 1.00 93.50 697 VAL A O 1
ATOM 5448 N N . TYR A 1 698 ? -17.317 -11.184 17.753 1.00 89.44 698 TYR A N 1
ATOM 5449 C CA . TYR A 1 698 ? -18.529 -11.139 18.573 1.00 89.44 698 TYR A CA 1
ATOM 5450 C C . TYR A 1 698 ? -19.676 -11.955 17.977 1.00 89.44 698 TYR A C 1
ATOM 5452 O O . TYR A 1 698 ? -19.854 -12.037 16.760 1.00 89.44 698 TYR A O 1
ATOM 5460 N N . ARG A 1 699 ? -20.515 -12.504 18.858 1.00 84.25 699 ARG A N 1
ATOM 5461 C CA . ARG A 1 699 ? -21.841 -13.035 18.527 1.00 84.25 699 ARG A CA 1
ATOM 5462 C C . ARG A 1 699 ? -22.870 -12.289 19.372 1.00 84.25 699 ARG A C 1
ATOM 5464 O O . ARG A 1 699 ? -23.149 -12.659 20.507 1.00 84.25 699 ARG A O 1
ATOM 5471 N N . GLY A 1 700 ? -23.414 -11.204 18.824 1.00 81.25 700 GLY A N 1
ATOM 5472 C CA . GLY A 1 700 ? -24.230 -10.268 19.598 1.00 81.25 700 GLY A CA 1
ATOM 5473 C C . GLY A 1 700 ? -23.346 -9.403 20.497 1.00 81.25 700 GLY A C 1
ATOM 5474 O O . GLY A 1 700 ? -22.507 -8.667 19.991 1.00 81.25 700 GLY A O 1
ATOM 5475 N N . SER A 1 701 ? -23.533 -9.477 21.816 1.00 79.69 701 SER A N 1
ATOM 5476 C CA . SER A 1 701 ? -22.687 -8.789 22.808 1.00 79.69 701 SER A CA 1
ATOM 5477 C C . SER A 1 701 ? -21.472 -9.597 23.270 1.00 79.69 701 SER A C 1
ATOM 5479 O O . SER A 1 701 ? -20.599 -9.045 23.942 1.00 79.69 701 SER A O 1
ATOM 5481 N N . ASP A 1 702 ? -21.439 -10.890 22.952 1.00 85.88 702 ASP A N 1
ATOM 5482 C CA . ASP A 1 702 ? -20.601 -11.863 23.648 1.00 85.88 702 ASP A CA 1
ATOM 5483 C C . ASP A 1 702 ? -19.397 -12.257 22.780 1.00 85.88 702 ASP A C 1
ATOM 5485 O O . ASP A 1 702 ? -19.483 -12.276 21.547 1.00 85.88 702 ASP A O 1
ATOM 5489 N N . ILE A 1 703 ? -18.260 -12.569 23.410 1.00 93.88 703 ILE A N 1
ATOM 5490 C CA . ILE A 1 703 ? -17.030 -12.965 22.706 1.00 93.88 703 ILE A CA 1
ATOM 5491 C C . ILE A 1 703 ? -17.213 -14.379 22.147 1.00 93.88 703 ILE A C 1
ATOM 5493 O O . ILE A 1 703 ? -17.236 -15.344 22.900 1.00 93.88 703 ILE A O 1
ATOM 5497 N N . ALA A 1 704 ? -17.303 -14.521 20.826 1.00 92.38 704 ALA A N 1
ATOM 5498 C CA . ALA A 1 704 ? -17.341 -15.825 20.161 1.00 92.38 704 ALA A CA 1
ATOM 5499 C C . ALA A 1 704 ? -15.939 -16.414 19.941 1.00 92.38 704 ALA A C 1
ATOM 5501 O O . ALA A 1 704 ? -15.779 -17.631 19.896 1.00 92.38 704 ALA A O 1
ATOM 5502 N N . GLY A 1 705 ? -14.919 -15.566 19.811 1.00 94.44 705 GLY A N 1
ATOM 5503 C CA . GLY A 1 705 ? -13.537 -16.016 19.708 1.00 94.44 705 GLY A CA 1
ATOM 5504 C C . GLY A 1 705 ? -12.527 -14.879 19.656 1.00 94.44 705 GLY A C 1
ATOM 5505 O O . GLY A 1 705 ? -12.899 -13.712 19.523 1.00 94.44 705 GLY A O 1
ATOM 5506 N N . ILE A 1 706 ? -11.247 -15.229 19.763 1.00 96.31 706 ILE A N 1
ATOM 5507 C CA . ILE A 1 706 ? -10.119 -14.303 19.611 1.00 96.31 706 ILE A CA 1
ATOM 5508 C C . ILE A 1 706 ? -9.117 -14.903 18.619 1.00 96.31 706 ILE A C 1
ATOM 5510 O O . ILE A 1 706 ? -8.624 -16.012 18.823 1.00 96.31 706 ILE A O 1
ATOM 5514 N N . GLU A 1 707 ? -8.799 -14.154 17.565 1.00 96.31 707 GLU A N 1
ATOM 5515 C CA . GLU A 1 707 ? -7.755 -14.475 16.588 1.00 96.31 707 GLU A CA 1
ATOM 5516 C C . GLU A 1 707 ? -6.538 -13.554 16.812 1.00 96.31 707 GLU A C 1
ATOM 5518 O O . GLU A 1 707 ? -6.703 -12.338 16.917 1.00 96.31 707 GLU A O 1
ATOM 5523 N N . ILE A 1 708 ? -5.323 -14.105 16.898 1.00 95.62 708 ILE A N 1
ATOM 5524 C CA . ILE A 1 708 ? -4.062 -13.357 17.074 1.00 95.62 708 ILE A CA 1
ATOM 5525 C C . ILE A 1 708 ? -3.212 -13.465 15.803 1.00 95.62 708 ILE A C 1
ATOM 5527 O O . ILE A 1 708 ? -3.096 -14.545 15.232 1.00 95.62 708 ILE A O 1
ATOM 5531 N N . PHE A 1 709 ? -2.588 -12.363 15.385 1.00 91.50 709 PHE A N 1
ATOM 5532 C CA . PHE A 1 709 ? -1.735 -12.261 14.198 1.00 91.50 709 PHE A CA 1
ATOM 5533 C C . PHE A 1 709 ? -0.390 -11.605 14.544 1.00 91.50 709 PHE A C 1
ATOM 5535 O O . PHE A 1 709 ? -0.326 -10.754 15.434 1.00 91.50 709 PHE A O 1
ATOM 5542 N N . GLU A 1 710 ? 0.673 -11.964 13.815 1.00 89.12 710 GLU A N 1
ATOM 5543 C CA . GLU A 1 710 ? 1.961 -11.247 13.884 1.00 89.12 710 GLU A CA 1
ATOM 5544 C C . GLU A 1 710 ? 1.748 -9.769 13.530 1.00 89.12 710 GLU A C 1
ATOM 5546 O O . GLU A 1 710 ? 0.900 -9.449 12.691 1.00 89.12 710 GLU A O 1
ATOM 5551 N N . ILE A 1 711 ? 2.524 -8.862 14.124 1.00 86.75 711 ILE A N 1
ATOM 5552 C CA . ILE A 1 711 ? 2.358 -7.425 13.872 1.00 86.75 711 ILE A CA 1
ATOM 5553 C C . ILE A 1 711 ? 2.722 -7.037 12.427 1.00 86.75 711 ILE A C 1
ATOM 5555 O O . ILE A 1 711 ? 2.083 -6.168 11.838 1.00 86.75 711 ILE A O 1
ATOM 5559 N N . GLU A 1 712 ? 3.651 -7.760 11.799 1.00 76.06 712 GLU A N 1
ATOM 5560 C CA . GLU A 1 712 ? 4.017 -7.639 10.379 1.00 76.06 712 GLU A CA 1
ATOM 5561 C C . GLU A 1 712 ? 2.917 -8.135 9.418 1.00 76.06 712 GLU A C 1
ATOM 5563 O O . GLU A 1 712 ? 3.049 -7.989 8.199 1.00 76.06 712 GLU A O 1
ATOM 5568 N N . ASN A 1 713 ? 1.851 -8.730 9.965 1.00 78.88 713 ASN A N 1
ATOM 5569 C CA . ASN A 1 713 ? 0.665 -9.223 9.269 1.00 78.88 713 ASN A CA 1
ATOM 5570 C C . ASN A 1 713 ? -0.612 -8.471 9.707 1.00 78.88 713 ASN A C 1
ATOM 5572 O O . ASN A 1 713 ? -1.715 -9.006 9.557 1.00 78.88 713 ASN A O 1
ATOM 5576 N N . LEU A 1 714 ? -0.490 -7.241 10.234 1.00 81.50 714 LEU A N 1
ATOM 5577 C CA . LEU A 1 714 ? -1.634 -6.400 10.616 1.00 81.50 714 LEU A CA 1
ATOM 5578 C C . LEU A 1 714 ? -2.659 -6.261 9.475 1.00 81.50 714 LEU A C 1
ATOM 5580 O O . LEU A 1 714 ? -3.856 -6.367 9.732 1.00 81.50 714 LEU A O 1
ATOM 5584 N N . ASP A 1 715 ? -2.210 -6.146 8.223 1.00 70.81 715 ASP A N 1
ATOM 5585 C CA . ASP A 1 715 ? -3.078 -6.076 7.036 1.00 70.81 715 ASP A CA 1
ATOM 5586 C C . ASP A 1 715 ? -4.004 -7.301 6.899 1.00 70.81 715 ASP A C 1
ATOM 5588 O O . ASP A 1 715 ? -5.178 -7.170 6.556 1.00 70.81 715 ASP A O 1
ATOM 5592 N N . LEU A 1 716 ? -3.522 -8.506 7.239 1.00 77.50 716 LEU A N 1
ATOM 5593 C CA . LEU A 1 716 ? -4.348 -9.720 7.236 1.00 77.50 716 LEU A CA 1
ATOM 5594 C C . LEU A 1 716 ? -5.388 -9.699 8.362 1.00 77.50 716 LEU A C 1
ATOM 5596 O O . LEU A 1 716 ? -6.503 -10.197 8.177 1.00 77.50 716 LEU A O 1
ATOM 5600 N N . ALA A 1 717 ? -5.045 -9.110 9.512 1.00 84.12 717 ALA A N 1
ATOM 5601 C CA . ALA A 1 717 ? -5.974 -8.910 10.618 1.00 84.12 717 ALA A CA 1
ATOM 5602 C C . ALA A 1 717 ? -7.047 -7.862 10.267 1.00 84.12 717 ALA A C 1
ATOM 5604 O O . ALA A 1 717 ? -8.219 -8.081 10.577 1.00 84.12 717 ALA A O 1
ATOM 5605 N N . ILE A 1 718 ? -6.679 -6.784 9.561 1.00 79.50 718 ILE A N 1
ATOM 5606 C CA . ILE A 1 718 ? -7.598 -5.766 9.022 1.00 79.50 718 ILE A CA 1
ATOM 5607 C C . ILE A 1 718 ? -8.540 -6.399 7.989 1.00 79.50 718 ILE A C 1
ATOM 5609 O O . ILE A 1 718 ? -9.749 -6.410 8.204 1.00 79.50 718 ILE A O 1
ATOM 5613 N N . ALA A 1 719 ? -8.016 -7.073 6.963 1.00 73.69 719 ALA A N 1
ATOM 5614 C CA . ALA A 1 719 ? -8.839 -7.750 5.957 1.00 73.69 719 ALA A CA 1
ATOM 5615 C C . ALA A 1 719 ? -9.723 -8.869 6.555 1.00 73.69 719 ALA A C 1
ATOM 5617 O O . ALA A 1 719 ? -10.774 -9.226 6.018 1.00 73.69 719 ALA A O 1
ATOM 5618 N N . ARG A 1 720 ? -9.322 -9.484 7.677 1.00 81.44 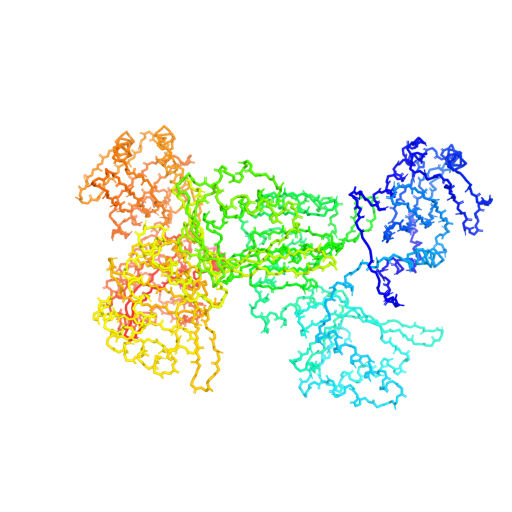720 ARG A N 1
ATOM 5619 C CA . ARG A 1 720 ? -10.163 -10.428 8.438 1.00 81.44 720 ARG A CA 1
ATOM 5620 C C . ARG A 1 720 ? -11.259 -9.710 9.233 1.00 81.44 720 ARG A C 1
ATOM 5622 O O . ARG A 1 720 ? -12.388 -10.202 9.254 1.00 81.44 720 ARG A O 1
ATOM 5629 N N . PHE A 1 721 ? -10.935 -8.581 9.856 1.00 82.88 721 PHE A N 1
ATOM 5630 C CA . PHE A 1 721 ? -11.857 -7.706 10.578 1.00 82.88 721 PHE A CA 1
ATOM 5631 C C . PHE A 1 721 ? -12.934 -7.153 9.633 1.00 82.88 721 PHE A C 1
ATOM 5633 O O . PHE A 1 721 ? -14.117 -7.366 9.885 1.00 82.88 721 PHE A O 1
ATOM 5640 N N . GLU A 1 722 ? -12.562 -6.583 8.489 1.00 70.94 722 GLU A N 1
ATOM 5641 C CA . GLU A 1 722 ? -13.481 -6.048 7.470 1.00 70.94 722 GLU A CA 1
ATOM 5642 C C . GLU A 1 722 ? -14.451 -7.110 6.935 1.00 70.94 722 GLU A C 1
ATOM 5644 O O . GLU A 1 722 ? -15.665 -6.884 6.901 1.00 70.94 722 GLU A O 1
ATOM 5649 N N . ARG A 1 723 ? -13.956 -8.326 6.654 1.00 69.88 723 ARG A N 1
ATOM 5650 C CA . ARG A 1 723 ? -14.804 -9.479 6.294 1.00 69.88 723 ARG A CA 1
ATOM 5651 C C . ARG A 1 723 ? -15.850 -9.826 7.359 1.00 69.88 723 ARG A C 1
ATOM 5653 O O . ARG A 1 723 ? -16.933 -10.280 7.002 1.00 69.88 723 ARG A O 1
ATOM 5660 N N . LEU A 1 724 ? -15.575 -9.613 8.650 1.00 70.06 724 LEU A N 1
ATOM 5661 C CA . LEU A 1 724 ? -16.581 -9.787 9.713 1.00 70.06 724 LEU A CA 1
ATOM 5662 C C . LEU A 1 724 ? -17.618 -8.660 9.740 1.00 70.06 724 LEU A C 1
ATOM 5664 O O . LEU A 1 724 ? -18.740 -8.886 10.182 1.00 70.06 724 LEU A O 1
ATOM 5668 N N . HIS A 1 725 ? -17.269 -7.459 9.280 1.00 56.38 725 HIS A N 1
ATOM 5669 C CA . HIS A 1 725 ? -18.161 -6.296 9.326 1.00 56.38 725 HIS A CA 1
ATOM 5670 C C . HIS A 1 725 ? -19.254 -6.346 8.253 1.00 56.38 725 HIS A C 1
ATOM 5672 O O . HIS A 1 725 ? -20.183 -5.545 8.296 1.00 56.38 725 HIS A O 1
ATOM 5678 N N . GLY A 1 726 ? -19.121 -7.232 7.257 1.00 48.38 726 GLY A N 1
ATOM 5679 C CA . GLY A 1 726 ? -19.873 -7.126 6.002 1.00 48.38 726 GLY A CA 1
ATOM 5680 C C . GLY A 1 726 ? -19.495 -5.879 5.190 1.00 48.38 726 GLY A C 1
ATOM 5681 O O . GLY A 1 726 ? -20.118 -5.599 4.171 1.00 48.38 726 GLY A O 1
ATOM 5682 N N . SER A 1 727 ? -18.472 -5.138 5.629 1.00 36.97 727 SER A N 1
ATOM 5683 C CA . SER A 1 727 ? -17.989 -3.922 4.989 1.00 36.97 727 SER A CA 1
ATOM 5684 C C . SER A 1 727 ? -17.043 -4.293 3.858 1.00 36.97 727 SER A C 1
ATOM 5686 O O . SER A 1 727 ? -15.831 -4.269 4.029 1.00 36.97 727 SER A O 1
ATOM 5688 N N . SER A 1 728 ? -17.636 -4.659 2.722 1.00 41.72 728 SER A N 1
ATOM 5689 C CA . SER A 1 728 ? -17.090 -4.508 1.372 1.00 41.72 728 SER A CA 1
ATOM 5690 C C . SER A 1 728 ? -15.559 -4.361 1.257 1.00 41.72 728 SER A C 1
ATOM 5692 O O . SER A 1 728 ? -15.069 -3.339 0.777 1.00 41.72 728 SER A O 1
ATOM 5694 N N . THR A 1 729 ? -14.818 -5.451 1.477 1.00 39.16 729 THR A N 1
ATOM 5695 C CA . THR A 1 729 ? -13.905 -5.841 0.394 1.00 39.16 729 THR A CA 1
ATOM 5696 C C . THR A 1 729 ? -14.797 -6.022 -0.826 1.00 39.16 729 THR A C 1
ATOM 5698 O O . THR A 1 729 ? -15.766 -6.787 -0.738 1.00 39.16 729 THR A O 1
ATOM 5701 N N . ALA A 1 730 ? -14.544 -5.290 -1.913 1.00 52.06 730 ALA A N 1
ATOM 5702 C CA . ALA A 1 730 ? -15.315 -5.471 -3.137 1.00 52.06 730 ALA A CA 1
ATOM 5703 C C . ALA A 1 730 ? -15.375 -6.973 -3.452 1.00 52.06 730 ALA A C 1
ATOM 5705 O O . ALA A 1 730 ? -14.345 -7.647 -3.411 1.00 52.06 730 ALA A O 1
ATOM 5706 N N . ASP A 1 731 ? -16.580 -7.502 -3.701 1.00 59.72 731 ASP A N 1
ATOM 5707 C CA . ASP A 1 731 ? -16.733 -8.861 -4.234 1.00 59.72 731 ASP A CA 1
ATOM 5708 C C . ASP A 1 731 ? -15.715 -8.997 -5.386 1.00 59.72 731 ASP A C 1
ATOM 5710 O O . ASP A 1 731 ? -15.678 -8.092 -6.225 1.00 59.72 731 ASP A O 1
ATOM 5714 N N . PRO A 1 732 ? -14.856 -10.034 -5.440 1.00 62.06 732 PRO A N 1
ATOM 5715 C CA . PRO A 1 732 ? -13.839 -10.146 -6.489 1.00 62.06 732 PRO A CA 1
ATOM 5716 C C . PRO A 1 732 ? -14.419 -10.019 -7.905 1.00 62.06 732 PRO A C 1
ATOM 5718 O O . PRO A 1 732 ? -13.753 -9.540 -8.820 1.00 62.06 732 PRO A O 1
ATOM 5721 N N . LEU A 1 733 ? -15.699 -10.362 -8.083 1.00 68.62 733 LEU A N 1
ATOM 5722 C CA . LEU A 1 733 ? -16.439 -10.180 -9.328 1.00 68.62 733 LEU A CA 1
ATOM 5723 C C . LEU A 1 733 ? -16.794 -8.709 -9.620 1.00 68.62 733 LEU A C 1
ATOM 5725 O O . LEU A 1 733 ? -16.857 -8.322 -10.785 1.00 68.62 733 LEU A O 1
ATOM 5729 N N . ALA A 1 734 ? -16.976 -7.876 -8.594 1.00 66.12 734 ALA A N 1
ATOM 5730 C CA . ALA A 1 734 ? -17.192 -6.437 -8.726 1.00 66.12 734 ALA A CA 1
ATOM 5731 C C . ALA A 1 734 ? -15.931 -5.695 -9.207 1.00 66.12 734 ALA A C 1
ATOM 5733 O O . ALA A 1 734 ? -16.063 -4.723 -9.942 1.00 66.12 734 ALA A O 1
ATOM 5734 N N . ALA A 1 735 ? -14.720 -6.183 -8.906 1.00 66.81 735 ALA A N 1
ATOM 5735 C CA . ALA A 1 735 ? -13.486 -5.661 -9.516 1.00 66.81 735 ALA A CA 1
ATOM 5736 C C . ALA A 1 735 ? -13.428 -5.908 -11.042 1.00 66.81 735 ALA A C 1
ATOM 5738 O O . ALA A 1 735 ? -12.781 -5.170 -11.781 1.00 66.81 735 ALA A O 1
ATOM 5739 N N . ILE A 1 736 ? -14.163 -6.915 -11.529 1.00 76.25 736 ILE A N 1
ATOM 5740 C CA . ILE A 1 736 ? -14.327 -7.248 -12.953 1.00 76.25 736 ILE A CA 1
ATOM 5741 C C . ILE A 1 736 ? -15.501 -6.478 -13.597 1.00 76.25 736 ILE A C 1
ATOM 5743 O O . ILE A 1 736 ? -15.674 -6.490 -14.822 1.00 76.25 736 ILE A O 1
ATOM 5747 N N . ALA A 1 737 ? -16.307 -5.765 -12.804 1.00 68.25 737 ALA A N 1
ATOM 5748 C CA . ALA A 1 737 ? -17.427 -4.975 -13.295 1.00 68.25 737 ALA A CA 1
ATOM 5749 C C . ALA A 1 737 ? -16.936 -3.714 -14.024 1.00 68.25 737 ALA A C 1
ATOM 5751 O O . ALA A 1 737 ? -16.686 -2.671 -13.426 1.00 68.25 737 ALA A O 1
ATOM 5752 N N . ARG A 1 738 ? -16.850 -3.788 -15.356 1.00 67.75 738 ARG A N 1
ATOM 5753 C CA . ARG A 1 738 ? -16.630 -2.602 -16.194 1.00 67.75 738 ARG A CA 1
ATOM 5754 C C . ARG A 1 738 ? -17.784 -1.603 -16.007 1.00 67.75 738 ARG A C 1
ATOM 5756 O O . ARG A 1 738 ? -18.938 -2.020 -16.156 1.00 67.75 738 ARG A O 1
ATOM 5763 N N . PRO A 1 739 ? -17.509 -0.307 -15.757 1.00 74.31 739 PRO A N 1
ATOM 5764 C CA . PRO A 1 739 ? -18.540 0.722 -15.762 1.00 74.31 739 PRO A CA 1
ATOM 5765 C C . PRO A 1 739 ? -19.271 0.744 -17.106 1.00 74.31 739 PRO A C 1
ATOM 5767 O O . PRO A 1 739 ? -18.642 0.837 -18.161 1.00 74.31 739 PRO A O 1
ATOM 5770 N N . ASN A 1 740 ? -20.599 0.666 -17.069 1.00 83.56 740 ASN A N 1
ATOM 5771 C CA . ASN A 1 740 ? -21.455 0.748 -18.247 1.00 83.56 740 ASN A CA 1
ATOM 5772 C C . ASN A 1 740 ? -22.532 1.834 -18.060 1.00 83.56 740 ASN A C 1
ATOM 5774 O O . ASN A 1 740 ? -22.611 2.477 -17.011 1.00 83.56 740 ASN A O 1
ATOM 5778 N N . ALA A 1 741 ? -23.365 2.079 -19.075 1.00 91.75 741 ALA A N 1
ATOM 5779 C CA . ALA A 1 741 ? -24.379 3.133 -18.992 1.00 91.75 741 ALA A CA 1
ATOM 5780 C C . ALA A 1 741 ? -25.386 2.881 -17.851 1.00 91.75 741 ALA A C 1
ATOM 5782 O O . ALA A 1 741 ? -25.828 3.826 -17.197 1.00 91.75 741 ALA A O 1
ATOM 5783 N N . ALA A 1 742 ? -25.706 1.613 -17.572 1.00 93.25 742 ALA A N 1
ATOM 5784 C CA . ALA A 1 742 ? -26.588 1.228 -16.475 1.00 93.25 742 ALA A CA 1
ATOM 5785 C C . ALA A 1 742 ? -25.958 1.430 -15.084 1.00 93.25 742 ALA A C 1
ATOM 5787 O O . ALA A 1 742 ? -26.629 1.978 -14.209 1.00 93.25 742 ALA A O 1
ATOM 5788 N N . THR A 1 743 ? -24.690 1.058 -14.862 1.00 90.88 743 THR A N 1
ATOM 5789 C CA . THR A 1 743 ? -24.016 1.282 -13.567 1.00 90.88 743 THR A CA 1
ATOM 5790 C C . THR A 1 743 ? -23.837 2.774 -13.294 1.00 90.88 743 THR A C 1
ATOM 5792 O O . THR A 1 743 ? -24.200 3.235 -12.216 1.00 90.88 743 THR A O 1
ATOM 5795 N N . VAL A 1 744 ? -23.413 3.557 -14.295 1.00 90.50 744 VAL A N 1
ATOM 5796 C CA . VAL A 1 744 ? -23.240 5.017 -14.171 1.00 90.50 744 VAL A CA 1
ATOM 5797 C C . VAL A 1 744 ? -24.565 5.722 -13.852 1.00 90.50 744 VAL A C 1
ATOM 5799 O O . VAL A 1 744 ? -24.607 6.615 -13.003 1.00 90.50 744 VAL A O 1
ATOM 5802 N N . THR A 1 745 ? -25.673 5.338 -14.494 1.00 93.25 745 THR A N 1
ATOM 5803 C CA . THR A 1 745 ? -26.991 5.901 -14.157 1.00 93.25 745 THR A CA 1
ATOM 5804 C C . THR A 1 745 ? -27.484 5.431 -12.790 1.00 93.25 745 THR A C 1
ATOM 5806 O O . THR A 1 745 ? -28.095 6.224 -12.072 1.00 93.25 745 THR A O 1
ATOM 5809 N N . MET A 1 746 ? -27.175 4.198 -12.378 1.00 90.38 746 MET A N 1
ATOM 5810 C CA . MET A 1 746 ? -27.517 3.687 -11.048 1.00 90.38 746 MET A CA 1
ATOM 5811 C C . MET A 1 746 ? -26.770 4.422 -9.931 1.00 90.38 746 MET A C 1
ATOM 5813 O O . MET A 1 746 ? -27.408 4.849 -8.974 1.00 90.38 746 MET A O 1
ATOM 5817 N N . GLU A 1 747 ? -25.467 4.665 -10.078 1.00 90.00 747 GLU A N 1
ATOM 5818 C CA . GLU A 1 747 ? -24.663 5.479 -9.154 1.00 90.00 747 GLU A CA 1
ATOM 5819 C C . GLU A 1 747 ? -25.191 6.915 -9.050 1.00 90.00 747 GLU A C 1
ATOM 5821 O O . GLU A 1 747 ? -25.365 7.445 -7.952 1.00 90.00 747 GLU A O 1
ATOM 5826 N N . ARG A 1 748 ? -25.530 7.544 -10.184 1.00 91.94 748 ARG A N 1
ATOM 5827 C CA . ARG A 1 748 ? -26.132 8.889 -10.202 1.00 91.94 748 ARG A CA 1
ATOM 5828 C C . ARG A 1 748 ? -27.498 8.921 -9.519 1.00 91.94 748 ARG A C 1
ATOM 5830 O O . ARG A 1 748 ? -27.796 9.868 -8.795 1.00 91.94 748 ARG A O 1
ATOM 5837 N N . MET A 1 749 ? -28.321 7.893 -9.726 1.00 89.00 749 MET A N 1
ATOM 5838 C CA . MET A 1 749 ? -29.625 7.762 -9.073 1.00 89.00 749 MET A CA 1
ATOM 5839 C C . MET A 1 749 ? -29.471 7.502 -7.565 1.00 89.00 749 MET A C 1
ATOM 5841 O O . MET A 1 749 ? -30.228 8.053 -6.767 1.00 89.00 749 MET A O 1
ATOM 5845 N N . TRP A 1 750 ? -28.452 6.739 -7.164 1.00 88.69 750 TRP A N 1
ATOM 5846 C CA . TRP A 1 750 ? -28.078 6.501 -5.769 1.00 88.69 750 TRP A CA 1
ATOM 5847 C C . TRP A 1 750 ? -27.645 7.789 -5.064 1.00 88.69 750 TRP A C 1
ATOM 5849 O O . TRP A 1 750 ? -28.180 8.126 -4.007 1.00 88.69 750 TRP A O 1
ATOM 5859 N N . ALA A 1 751 ? -26.758 8.564 -5.695 1.00 87.88 751 ALA A N 1
ATOM 5860 C CA . ALA A 1 751 ? -26.315 9.865 -5.202 1.00 87.88 751 ALA A CA 1
ATOM 5861 C C . ALA A 1 751 ? -27.480 10.865 -5.081 1.00 87.88 751 ALA A C 1
ATOM 5863 O O . ALA A 1 751 ? -27.594 11.553 -4.067 1.00 87.88 751 ALA A O 1
ATOM 5864 N N . ALA A 1 752 ? -28.388 10.898 -6.065 1.00 89.88 752 ALA A N 1
ATOM 5865 C CA . ALA A 1 752 ? -29.591 11.729 -6.016 1.00 89.88 752 ALA A CA 1
ATOM 5866 C C . ALA A 1 752 ? -30.498 11.369 -4.824 1.00 89.88 752 ALA A C 1
ATOM 5868 O O . ALA A 1 752 ? -30.950 12.259 -4.106 1.00 89.88 752 ALA A O 1
ATOM 5869 N N . PHE A 1 753 ? -30.714 10.076 -4.547 1.00 86.69 753 PHE A N 1
ATOM 5870 C CA . PHE A 1 753 ? -31.465 9.651 -3.362 1.00 86.69 753 PHE A CA 1
ATOM 5871 C C . PHE A 1 753 ? -30.738 9.958 -2.044 1.00 86.69 753 PHE A C 1
ATOM 5873 O O . PHE A 1 753 ? -31.396 10.349 -1.081 1.00 86.69 753 PHE A O 1
ATOM 5880 N N . GLY A 1 754 ? -29.408 9.832 -1.993 1.00 85.38 754 GLY A N 1
ATOM 5881 C CA . GLY A 1 754 ? -28.604 10.196 -0.820 1.00 85.38 754 GLY A CA 1
ATOM 5882 C C . GLY A 1 754 ? -28.646 11.693 -0.499 1.00 85.38 754 GLY A C 1
ATOM 5883 O O . GLY A 1 754 ? -28.693 12.068 0.669 1.00 85.38 754 GLY A O 1
ATOM 5884 N N . ALA A 1 755 ? -28.711 12.540 -1.530 1.00 87.44 755 ALA A N 1
ATOM 5885 C CA . ALA A 1 755 ? -28.872 13.991 -1.419 1.00 87.44 755 ALA A CA 1
ATOM 5886 C C . ALA A 1 755 ? -30.334 14.455 -1.228 1.00 87.44 755 ALA A C 1
ATOM 5888 O O . ALA A 1 755 ? -30.586 15.657 -1.167 1.00 87.44 755 ALA A O 1
ATOM 5889 N N . GLU A 1 756 ? -31.297 13.526 -1.163 1.00 88.94 756 GLU A N 1
ATOM 5890 C CA . GLU A 1 756 ? -32.749 13.789 -1.141 1.00 88.94 756 GLU A CA 1
ATOM 5891 C C . GLU A 1 756 ? -33.280 14.561 -2.377 1.00 88.94 756 GLU A C 1
ATOM 5893 O O . GLU A 1 756 ? -34.409 15.064 -2.382 1.00 88.94 756 GLU A O 1
ATOM 5898 N N . ASP A 1 757 ? -32.507 14.597 -3.469 1.00 92.44 757 ASP A N 1
ATOM 5899 C CA . ASP A 1 757 ? -32.841 15.279 -4.721 1.00 92.44 757 ASP A CA 1
ATOM 5900 C C . ASP A 1 757 ? -33.695 14.387 -5.639 1.00 92.44 757 ASP A C 1
ATOM 5902 O O . ASP A 1 757 ? -33.239 13.719 -6.575 1.00 92.44 757 ASP A O 1
ATOM 5906 N N . LEU A 1 758 ? -34.998 14.389 -5.358 1.00 90.94 758 LEU A N 1
ATOM 5907 C CA . LEU A 1 758 ? -35.988 13.664 -6.153 1.00 90.94 758 LEU A CA 1
ATOM 5908 C C . LEU A 1 758 ? -36.209 14.264 -7.555 1.00 90.94 758 LEU A C 1
ATOM 5910 O O . LEU A 1 758 ? -36.782 13.578 -8.403 1.00 90.94 758 LEU A O 1
ATOM 5914 N N . ASP A 1 759 ? -35.764 15.497 -7.821 1.00 93.88 759 ASP A N 1
ATOM 5915 C CA . ASP A 1 759 ? -35.856 16.110 -9.150 1.00 93.88 759 ASP A CA 1
ATOM 5916 C C . ASP A 1 759 ? -34.676 15.678 -10.040 1.00 93.88 759 ASP A C 1
ATOM 5918 O O . ASP A 1 759 ? -34.882 15.376 -11.219 1.00 93.88 759 ASP A O 1
ATOM 5922 N N . ALA A 1 760 ? -33.476 15.501 -9.477 1.00 92.88 760 ALA A N 1
ATOM 5923 C CA . ALA A 1 760 ? -32.368 14.816 -10.146 1.00 92.88 760 ALA A CA 1
ATOM 5924 C C . ALA A 1 760 ? -32.703 13.341 -10.435 1.00 92.88 760 ALA A C 1
ATOM 5926 O O . ALA A 1 760 ? -32.549 12.887 -11.570 1.00 92.88 760 ALA A O 1
ATOM 5927 N N . ALA A 1 761 ? -33.256 12.604 -9.461 1.00 91.62 761 ALA A N 1
ATOM 5928 C CA . ALA A 1 761 ? -33.701 11.220 -9.678 1.00 91.62 761 ALA A CA 1
ATOM 5929 C C . ALA A 1 761 ? -34.784 11.117 -10.775 1.00 91.62 761 ALA A C 1
ATOM 5931 O O . ALA A 1 761 ? -34.770 10.198 -11.599 1.00 91.62 761 ALA A O 1
ATOM 5932 N N . ARG A 1 762 ? -35.697 12.097 -10.838 1.00 95.31 762 ARG A N 1
ATOM 5933 C CA . ARG A 1 762 ? -36.699 12.240 -11.906 1.00 95.31 762 ARG A CA 1
ATOM 5934 C C . ARG A 1 762 ? -36.069 12.516 -13.271 1.00 95.31 762 ARG A C 1
ATOM 5936 O O . ARG A 1 762 ? -36.534 11.949 -14.255 1.00 95.31 762 ARG A O 1
ATOM 5943 N N . ALA A 1 763 ? -35.045 13.368 -13.340 1.00 94.44 763 ALA A N 1
ATOM 5944 C CA . ALA A 1 763 ? -34.348 13.705 -14.582 1.00 94.44 763 ALA A CA 1
ATOM 5945 C C . ALA A 1 763 ? -33.547 12.524 -15.162 1.00 94.44 763 ALA A C 1
ATOM 5947 O O . ALA A 1 763 ? -33.418 12.422 -16.377 1.00 94.44 763 ALA A O 1
ATOM 5948 N N . LEU A 1 764 ? -33.071 11.610 -14.309 1.00 95.56 764 LEU A N 1
ATOM 5949 C CA . LEU A 1 764 ? -32.392 10.362 -14.691 1.00 95.56 764 LEU A CA 1
ATOM 5950 C C . LEU A 1 764 ? -33.352 9.241 -15.141 1.00 95.56 764 LEU A C 1
ATOM 5952 O O . LEU A 1 764 ? -32.904 8.146 -15.476 1.00 95.56 764 LEU A O 1
ATOM 5956 N N . SER A 1 765 ? -34.665 9.486 -15.133 1.00 94.44 765 SER A N 1
ATOM 5957 C CA . SER A 1 765 ? -35.699 8.464 -15.323 1.00 94.44 765 SER A CA 1
ATOM 5958 C C . SER A 1 765 ? -36.590 8.756 -16.531 1.00 94.44 765 SER A C 1
ATOM 5960 O O . SER A 1 765 ? -37.229 9.815 -16.608 1.00 94.44 765 SER A O 1
ATOM 5962 N N . SER A 1 766 ? -36.703 7.781 -17.437 1.00 95.25 766 SER A N 1
ATOM 5963 C CA . SER A 1 766 ? -37.584 7.849 -18.605 1.00 95.25 766 SER A CA 1
ATOM 5964 C C . SER A 1 766 ? -39.033 8.167 -18.195 1.00 95.25 766 SER A C 1
ATOM 5966 O O . SER A 1 766 ? -39.498 7.689 -17.154 1.00 95.25 766 SER A O 1
ATOM 5968 N N . PRO A 1 767 ? -39.785 8.964 -18.981 1.00 91.25 767 PRO A N 1
ATOM 5969 C CA . PRO A 1 767 ? -41.224 9.138 -18.783 1.00 91.25 767 PRO A CA 1
ATOM 5970 C C . PRO A 1 767 ? -42.005 7.819 -18.776 1.00 91.25 767 PRO A C 1
ATOM 5972 O O . PRO A 1 767 ? -43.005 7.728 -18.070 1.00 91.25 767 PRO A O 1
ATOM 5975 N N . ASP A 1 768 ? -41.515 6.818 -19.510 1.00 91.38 768 ASP A N 1
ATOM 5976 C CA . ASP A 1 768 ? -42.141 5.504 -19.683 1.00 91.38 768 ASP A CA 1
ATOM 5977 C C . ASP A 1 768 ? -41.489 4.418 -18.792 1.00 91.38 768 ASP A C 1
ATOM 5979 O O . ASP A 1 768 ? -41.577 3.229 -19.096 1.00 91.38 768 ASP A O 1
ATOM 5983 N N . LEU A 1 769 ? -40.804 4.815 -17.706 1.00 94.00 769 LEU A N 1
ATOM 5984 C CA . LEU A 1 769 ? -40.112 3.898 -16.788 1.00 94.00 769 LEU A CA 1
ATOM 5985 C C . LEU A 1 769 ? -41.074 2.874 -16.160 1.00 94.00 769 LEU A C 1
ATOM 5987 O O . LEU A 1 769 ? -42.104 3.241 -15.588 1.00 94.00 769 LEU A O 1
ATOM 5991 N N . VAL A 1 770 ? -40.677 1.600 -16.203 1.00 93.81 770 VAL A N 1
ATOM 5992 C CA . VAL A 1 770 ? -41.367 0.473 -15.556 1.00 93.81 770 VAL A CA 1
ATOM 5993 C C . VAL A 1 770 ? -40.740 0.193 -14.191 1.00 93.81 770 VAL A C 1
ATOM 5995 O O . VAL A 1 770 ? -39.577 -0.200 -14.101 1.00 93.81 770 VAL A O 1
ATOM 5998 N N . TRP A 1 771 ? -41.508 0.375 -13.119 1.00 93.75 771 TRP A N 1
ATOM 5999 C CA . TRP A 1 771 ? -41.075 0.097 -11.750 1.00 93.75 771 TRP A CA 1
ATOM 6000 C C . TRP A 1 771 ? -41.793 -1.147 -11.214 1.00 93.75 771 TRP A C 1
ATOM 6002 O O . TRP A 1 771 ? -43.024 -1.168 -11.156 1.00 93.75 771 TRP A O 1
ATOM 6012 N N . GLU A 1 772 ? -41.050 -2.183 -10.817 1.00 92.75 772 GLU A N 1
ATOM 6013 C CA . GLU A 1 772 ? -41.617 -3.441 -10.303 1.00 92.75 772 GLU A CA 1
ATOM 6014 C C . GLU A 1 772 ? -40.892 -3.928 -9.046 1.00 92.75 772 GLU A C 1
ATOM 6016 O O . GLU A 1 772 ? -39.754 -4.383 -9.096 1.00 92.75 772 GLU A O 1
ATOM 6021 N N . ASP A 1 773 ? -41.575 -3.917 -7.909 1.00 89.88 773 ASP A N 1
ATOM 6022 C CA . ASP A 1 773 ? -41.111 -4.553 -6.682 1.00 89.88 773 ASP A CA 1
ATOM 6023 C C . ASP A 1 773 ? -41.689 -5.970 -6.583 1.00 89.88 773 ASP A C 1
ATOM 6025 O O . ASP A 1 773 ? -42.850 -6.158 -6.206 1.00 89.88 773 ASP A O 1
ATOM 6029 N N . ARG A 1 774 ? -40.896 -6.971 -6.990 1.00 91.00 774 ARG A N 1
ATOM 6030 C CA . ARG A 1 774 ? -41.326 -8.377 -7.074 1.00 91.00 774 ARG A CA 1
ATOM 6031 C C . ARG A 1 774 ? -41.151 -9.144 -5.762 1.00 91.00 774 ARG A C 1
ATOM 6033 O O . ARG A 1 774 ? -41.616 -10.279 -5.673 1.00 91.00 774 ARG A O 1
ATOM 6040 N N . ARG A 1 775 ? -40.554 -8.523 -4.738 1.00 88.06 775 ARG A N 1
ATOM 6041 C CA . ARG A 1 775 ? -40.344 -9.126 -3.413 1.00 88.06 775 ARG A CA 1
ATOM 6042 C C . ARG A 1 775 ? -41.685 -9.571 -2.816 1.00 88.06 775 ARG A C 1
ATOM 6044 O O . ARG A 1 775 ? -42.622 -8.761 -2.821 1.00 88.06 775 ARG A O 1
ATOM 6051 N N . PRO A 1 776 ? -41.831 -10.791 -2.259 1.00 75.88 776 PRO A N 1
ATOM 6052 C CA . PRO A 1 776 ? -43.133 -11.353 -1.886 1.00 75.88 776 PRO A CA 1
ATOM 6053 C C . PRO A 1 776 ? -43.897 -10.565 -0.814 1.00 75.88 776 PRO A C 1
ATOM 6055 O O . PRO A 1 776 ? -45.115 -10.706 -0.712 1.00 75.88 776 PRO A O 1
ATOM 6058 N N . MET A 1 777 ? -43.212 -9.732 -0.020 1.00 71.00 777 MET A N 1
ATOM 6059 C CA . MET A 1 777 ? -43.853 -8.839 0.956 1.00 71.00 777 MET A CA 1
ATOM 6060 C C . MET A 1 777 ? -44.399 -7.531 0.360 1.00 71.00 777 MET A C 1
ATOM 6062 O O . MET A 1 777 ? -45.208 -6.879 1.018 1.00 71.00 777 MET A O 1
ATOM 6066 N N . VAL A 1 778 ? -43.973 -7.133 -0.847 1.00 76.88 778 VAL A N 1
ATOM 6067 C CA . VAL A 1 778 ? -44.366 -5.859 -1.481 1.00 76.88 778 VAL A CA 1
ATOM 6068 C C . VAL A 1 778 ? -45.238 -6.091 -2.715 1.00 76.88 778 VAL A C 1
ATOM 6070 O O . VAL A 1 778 ? -46.350 -5.569 -2.765 1.00 76.88 778 VAL A O 1
ATOM 6073 N N . GLY A 1 779 ? -44.765 -6.883 -3.685 1.00 79.31 779 GLY A N 1
ATOM 6074 C CA . GLY A 1 779 ? -45.537 -7.320 -4.857 1.00 79.31 779 GLY A CA 1
ATOM 6075 C C . GLY A 1 779 ? -46.248 -6.197 -5.628 1.00 79.31 779 GLY A C 1
ATOM 6076 O O . GLY A 1 779 ? -47.439 -6.319 -5.918 1.00 79.31 779 GLY A O 1
ATOM 6077 N N . MET A 1 780 ? -45.554 -5.094 -5.926 1.00 85.31 780 MET A N 1
ATOM 6078 C CA . MET A 1 780 ? -46.153 -3.859 -6.452 1.00 85.31 780 MET A CA 1
ATOM 6079 C C . MET A 1 780 ? -45.518 -3.426 -7.776 1.00 85.31 780 MET A C 1
ATOM 6081 O O . MET A 1 780 ? -44.300 -3.385 -7.896 1.00 85.31 780 MET A O 1
ATOM 6085 N N . SER A 1 781 ? -46.334 -3.027 -8.752 1.00 89.06 781 SER A N 1
ATOM 6086 C CA . SER A 1 781 ? -45.874 -2.455 -10.023 1.00 89.06 781 SER A CA 1
ATOM 6087 C C . SER A 1 781 ? -46.450 -1.059 -10.263 1.00 89.06 781 SER A C 1
ATOM 6089 O O . SER A 1 781 ? -47.556 -0.742 -9.817 1.00 89.06 781 SER A O 1
ATOM 6091 N N . GLY A 1 782 ? -45.703 -0.215 -10.973 1.00 90.69 782 GLY A N 1
ATOM 6092 C CA . GLY A 1 782 ? -46.135 1.126 -11.349 1.00 90.69 782 GLY A CA 1
ATOM 6093 C C . GLY A 1 782 ? -45.146 1.859 -12.247 1.00 90.69 782 GLY A C 1
ATOM 6094 O O . GLY A 1 782 ? -44.301 1.255 -12.905 1.00 90.69 782 GLY A O 1
ATOM 6095 N N . ASP A 1 783 ? -45.294 3.179 -12.283 1.00 91.50 783 ASP A N 1
ATOM 6096 C CA . ASP A 1 783 ? -44.534 4.087 -13.137 1.00 91.50 783 ASP A CA 1
ATOM 6097 C C . ASP A 1 783 ? -43.443 4.851 -12.358 1.00 91.50 783 ASP A C 1
ATOM 6099 O O . ASP A 1 783 ? -43.235 4.668 -11.151 1.00 91.50 783 ASP A O 1
ATOM 6103 N N . ARG A 1 784 ? -42.757 5.766 -13.055 1.00 93.31 784 ARG A N 1
ATOM 6104 C CA . ARG A 1 784 ? -41.785 6.697 -12.463 1.00 93.31 784 ARG A CA 1
ATOM 6105 C C . ARG A 1 784 ? -42.338 7.482 -11.268 1.00 93.31 784 ARG A C 1
ATOM 6107 O O . ARG A 1 784 ? -41.591 7.776 -10.335 1.00 93.31 784 ARG A O 1
ATOM 6114 N N . GLU A 1 785 ? -43.612 7.867 -11.281 1.00 92.88 785 GLU A N 1
ATOM 6115 C CA . GLU A 1 785 ? -44.192 8.667 -10.200 1.00 92.88 785 GLU A CA 1
ATOM 6116 C C . GLU A 1 785 ? -44.386 7.815 -8.940 1.00 92.88 785 GLU A C 1
ATOM 6118 O O . GLU A 1 785 ? -44.082 8.283 -7.838 1.00 92.88 785 GLU A O 1
ATOM 6123 N N . LEU A 1 786 ? -44.780 6.544 -9.093 1.00 89.56 786 LEU A N 1
ATOM 6124 C CA . LEU A 1 786 ? -44.828 5.587 -7.985 1.00 89.56 786 LEU A CA 1
ATOM 6125 C C . LEU A 1 786 ? -43.428 5.284 -7.426 1.00 89.56 786 LEU A C 1
ATOM 6127 O O . LEU A 1 786 ? -43.264 5.255 -6.204 1.00 89.56 786 LEU A O 1
ATOM 6131 N N . MET A 1 787 ? -42.409 5.141 -8.284 1.00 90.25 787 MET A N 1
ATOM 6132 C CA . MET A 1 787 ? -41.012 4.995 -7.848 1.00 90.25 787 MET A CA 1
ATOM 6133 C C . MET A 1 787 ? -40.573 6.164 -6.955 1.00 90.25 787 MET A C 1
ATOM 6135 O O . MET A 1 787 ? -40.040 5.956 -5.862 1.00 90.25 787 MET A O 1
ATOM 6139 N N . LEU A 1 788 ? -40.808 7.400 -7.405 1.00 91.75 788 LEU A N 1
ATOM 6140 C CA . LEU A 1 788 ? -40.404 8.609 -6.685 1.00 91.75 788 LEU A CA 1
ATOM 6141 C C . LEU A 1 788 ? -41.221 8.821 -5.400 1.00 91.75 788 LEU A C 1
ATOM 6143 O O . LEU A 1 788 ? -40.681 9.324 -4.414 1.00 91.75 788 LEU A O 1
ATOM 6147 N N . ALA A 1 789 ? -42.490 8.405 -5.370 1.00 89.31 789 ALA A N 1
ATOM 6148 C CA . ALA A 1 789 ? -43.289 8.365 -4.145 1.00 89.31 789 ALA A CA 1
ATOM 6149 C C . ALA A 1 789 ? -42.732 7.339 -3.137 1.00 89.31 789 ALA A C 1
ATOM 6151 O O . ALA A 1 789 ? -42.506 7.682 -1.978 1.00 89.31 789 ALA A O 1
ATOM 6152 N N . SER A 1 790 ? -42.414 6.120 -3.587 1.00 86.25 790 SER A N 1
ATOM 6153 C CA . SER A 1 790 ? -41.785 5.063 -2.775 1.00 86.25 790 SER A CA 1
ATOM 6154 C C . SER A 1 790 ? -40.422 5.481 -2.201 1.00 86.25 790 SER A C 1
ATOM 6156 O O . SER A 1 790 ? -40.103 5.172 -1.050 1.00 86.25 790 SER A O 1
ATOM 6158 N N . ALA A 1 791 ? -39.610 6.206 -2.976 1.00 86.88 791 ALA A N 1
ATOM 6159 C CA . ALA A 1 791 ? -38.355 6.779 -2.492 1.00 86.88 791 ALA A CA 1
ATOM 6160 C C . ALA A 1 791 ? -38.595 7.876 -1.438 1.00 86.88 791 ALA A C 1
ATOM 6162 O O . ALA A 1 791 ? -37.950 7.869 -0.389 1.00 86.88 791 ALA A O 1
ATOM 6163 N N . ARG A 1 792 ? -39.563 8.775 -1.672 1.00 89.81 792 ARG A N 1
ATOM 6164 C CA . ARG A 1 792 ? -39.926 9.855 -0.739 1.00 89.81 792 ARG A CA 1
ATOM 6165 C C . ARG A 1 792 ? -40.357 9.326 0.629 1.00 89.81 792 ARG A C 1
ATOM 6167 O O . ARG A 1 792 ? -39.876 9.837 1.634 1.00 89.81 792 ARG A O 1
ATOM 6174 N N . GLU A 1 793 ? -41.222 8.313 0.674 1.00 86.69 793 GLU A N 1
ATOM 6175 C CA . GLU A 1 793 ? -41.690 7.717 1.937 1.00 86.69 793 GLU A CA 1
ATOM 6176 C C . GLU A 1 793 ? -40.538 7.064 2.724 1.00 86.69 793 GLU A C 1
ATOM 6178 O O . GLU A 1 793 ? -40.411 7.266 3.933 1.00 86.69 793 GLU A O 1
ATOM 6183 N N . ARG A 1 794 ? -39.622 6.357 2.041 1.00 84.81 794 ARG A N 1
ATOM 6184 C CA . ARG A 1 794 ? -38.413 5.799 2.676 1.00 84.81 794 ARG A CA 1
ATOM 6185 C C . ARG A 1 794 ? -37.516 6.888 3.266 1.00 84.81 794 ARG A C 1
ATOM 6187 O O . ARG A 1 794 ? -37.142 6.786 4.434 1.00 84.81 794 ARG A O 1
ATOM 6194 N N . LEU A 1 795 ? -37.236 7.952 2.513 1.00 86.06 795 LEU A N 1
ATOM 6195 C CA . LEU A 1 795 ? -36.438 9.083 3.000 1.00 86.06 795 LEU A CA 1
ATOM 6196 C C . LEU A 1 795 ? -37.118 9.799 4.182 1.00 86.06 795 LEU A C 1
ATOM 6198 O O . LEU A 1 795 ? -36.452 10.110 5.174 1.00 86.06 795 LEU A O 1
ATOM 6202 N N . ALA A 1 796 ? -38.442 9.981 4.126 1.00 85.69 796 ALA A N 1
ATOM 6203 C CA . ALA A 1 796 ? -39.244 10.588 5.189 1.00 85.69 796 ALA A CA 1
ATOM 6204 C C . ALA A 1 796 ? -39.278 9.753 6.483 1.00 85.69 796 ALA A C 1
ATOM 6206 O O . ALA A 1 796 ? -39.352 10.324 7.569 1.00 85.69 796 ALA A O 1
ATOM 6207 N N . SER A 1 797 ? -39.157 8.423 6.393 1.00 82.62 797 SER A N 1
ATOM 6208 C CA . SER A 1 797 ? -39.015 7.554 7.573 1.00 82.62 797 SER A CA 1
ATOM 6209 C C . SER A 1 797 ? -37.667 7.700 8.295 1.00 82.62 797 SER A C 1
ATOM 6211 O O . SER A 1 797 ? -37.507 7.173 9.392 1.00 82.62 797 SER A O 1
ATOM 6213 N N . GLY A 1 798 ? -36.697 8.406 7.702 1.00 81.81 798 GLY A N 1
ATOM 6214 C CA . GLY A 1 798 ? -35.325 8.495 8.206 1.00 81.81 798 GLY A CA 1
ATOM 6215 C C . GLY A 1 798 ? -34.412 7.365 7.723 1.00 81.81 798 GLY A C 1
ATOM 6216 O O . GLY A 1 798 ? -33.294 7.252 8.217 1.00 81.81 798 GLY A O 1
ATOM 6217 N N . ALA A 1 799 ? -34.854 6.529 6.777 1.00 81.56 799 ALA A N 1
ATOM 6218 C CA . ALA A 1 799 ? -33.979 5.583 6.088 1.00 81.56 799 ALA A CA 1
ATOM 6219 C C . ALA A 1 799 ? -33.150 6.300 5.013 1.00 81.56 799 ALA A C 1
ATOM 6221 O O . ALA A 1 799 ? -33.639 7.216 4.345 1.00 81.56 799 ALA A O 1
ATOM 6222 N N . ARG A 1 800 ? -31.895 5.896 4.833 1.00 83.06 800 ARG A N 1
ATOM 6223 C CA . ARG A 1 800 ? -30.980 6.427 3.821 1.00 83.06 800 ARG A CA 1
ATOM 6224 C C . ARG A 1 800 ? -30.350 5.286 3.012 1.00 83.06 800 ARG A C 1
ATOM 6226 O O . ARG A 1 800 ? -30.257 4.166 3.518 1.00 83.06 800 ARG A O 1
ATOM 6233 N N . PRO A 1 801 ? -29.956 5.552 1.756 1.00 80.31 801 PRO A N 1
ATOM 6234 C CA . PRO A 1 801 ? -29.086 4.655 1.006 1.00 80.31 801 PRO A CA 1
ATOM 6235 C C . PRO A 1 801 ? -27.723 4.555 1.714 1.00 80.31 801 PRO A C 1
ATOM 6237 O O . PRO A 1 801 ? -27.034 5.565 1.825 1.00 80.31 801 PRO A O 1
ATOM 6240 N N . GLU A 1 802 ? -27.344 3.369 2.203 1.00 76.44 802 GLU A N 1
ATOM 6241 C CA . GLU A 1 802 ? -26.050 3.159 2.887 1.00 76.44 802 GLU A CA 1
ATOM 6242 C C . GLU A 1 802 ? -25.045 2.378 2.025 1.00 76.44 802 GLU A C 1
ATOM 6244 O O . GLU A 1 802 ? -23.870 2.735 2.003 1.00 76.44 802 GLU A O 1
ATOM 6249 N N . HIS A 1 803 ? -25.481 1.365 1.264 1.00 79.19 803 HIS A N 1
ATOM 6250 C CA . HIS A 1 803 ? -24.580 0.574 0.414 1.00 79.19 803 HIS A CA 1
ATOM 6251 C C . HIS A 1 803 ? -25.181 0.247 -0.960 1.00 79.19 803 HIS A C 1
ATOM 6253 O O . HIS A 1 803 ? -26.350 -0.132 -1.063 1.00 79.19 803 HIS A O 1
ATOM 6259 N N . LEU A 1 804 ? -24.357 0.369 -2.003 1.00 83.06 804 LEU A N 1
ATOM 6260 C CA . LEU A 1 804 ? -24.635 -0.033 -3.381 1.00 83.06 804 LEU A CA 1
ATOM 6261 C C . LEU A 1 804 ? -23.437 -0.839 -3.884 1.00 83.06 804 LEU A C 1
ATOM 6263 O O . LEU A 1 804 ? -22.319 -0.331 -3.893 1.00 83.06 804 LEU A O 1
ATOM 6267 N N . GLN A 1 805 ? -23.681 -2.063 -4.338 1.00 85.75 805 GLN A N 1
ATOM 6268 C CA . GLN A 1 805 ? -22.657 -2.956 -4.873 1.00 85.75 805 GLN A CA 1
ATOM 6269 C C . GLN A 1 805 ? -23.136 -3.545 -6.196 1.00 85.75 805 GLN A C 1
ATOM 6271 O O . GLN A 1 805 ? -24.185 -4.185 -6.233 1.00 85.75 805 GLN A O 1
ATOM 6276 N N . ILE A 1 806 ? -22.375 -3.383 -7.280 1.00 87.25 806 ILE A N 1
ATOM 6277 C CA . ILE A 1 806 ? -22.683 -4.061 -8.546 1.00 87.25 806 ILE A CA 1
ATOM 6278 C C . ILE A 1 806 ? -22.359 -5.552 -8.389 1.00 87.25 806 ILE A C 1
ATOM 6280 O O . ILE A 1 806 ? -21.232 -5.912 -8.068 1.00 87.25 806 ILE A O 1
ATOM 6284 N N . VAL A 1 807 ? -23.354 -6.412 -8.614 1.00 87.19 807 VAL A N 1
ATOM 6285 C CA . VAL A 1 807 ? -23.242 -7.885 -8.522 1.00 87.19 807 VAL A CA 1
ATOM 6286 C C . VAL A 1 807 ? -23.490 -8.584 -9.862 1.00 87.19 807 VAL A C 1
ATOM 6288 O O . VAL A 1 807 ? -23.417 -9.811 -9.950 1.00 87.19 807 VAL A O 1
ATOM 6291 N N . GLY A 1 808 ? -23.805 -7.813 -10.906 1.00 89.06 808 GLY A N 1
ATOM 6292 C CA . GLY A 1 808 ? -23.797 -8.296 -12.276 1.00 89.06 808 GLY A CA 1
ATOM 6293 C C . GLY A 1 808 ? -23.990 -7.208 -13.331 1.00 89.06 808 GLY A C 1
ATOM 6294 O O . GLY A 1 808 ? -24.532 -6.137 -13.056 1.00 89.06 808 GLY A O 1
ATOM 6295 N N . THR A 1 809 ? -23.560 -7.491 -14.558 1.00 90.00 809 THR A N 1
ATOM 6296 C CA . THR A 1 809 ? -23.733 -6.627 -15.738 1.00 90.00 809 THR A CA 1
ATOM 6297 C C . THR A 1 809 ? -24.118 -7.459 -16.961 1.00 90.00 809 THR A C 1
ATOM 6299 O O . THR A 1 809 ? -23.647 -8.584 -17.134 1.00 90.00 809 THR A O 1
ATOM 6302 N N . ALA A 1 810 ? -24.992 -6.914 -17.810 1.00 88.88 810 ALA A N 1
ATOM 6303 C CA . ALA A 1 810 ? -25.501 -7.585 -19.005 1.00 88.88 810 ALA A CA 1
ATOM 6304 C C . ALA A 1 810 ? -25.538 -6.592 -20.181 1.00 88.88 810 ALA A C 1
ATOM 6306 O O . ALA A 1 810 ? -26.439 -5.757 -20.299 1.00 88.88 810 ALA A O 1
ATOM 6307 N N . GLY A 1 811 ? -24.504 -6.651 -21.024 1.00 87.50 811 GLY A N 1
ATOM 6308 C CA . GLY A 1 811 ? -24.229 -5.627 -22.033 1.00 87.50 811 GLY A CA 1
ATOM 6309 C C . GLY A 1 811 ? -23.959 -4.250 -21.418 1.00 87.50 811 GLY A C 1
ATOM 6310 O O . GLY A 1 811 ? -23.640 -4.131 -20.235 1.00 87.50 811 GLY A O 1
ATOM 6311 N N . ASP A 1 812 ? -24.131 -3.192 -22.213 1.00 89.44 812 ASP A N 1
ATOM 6312 C CA . ASP A 1 812 ? -23.861 -1.819 -21.759 1.00 89.44 812 ASP A CA 1
ATOM 6313 C C . ASP A 1 812 ? -25.033 -1.163 -21.008 1.00 89.44 812 ASP A C 1
ATOM 6315 O O . ASP A 1 812 ? -24.863 -0.135 -20.351 1.00 89.44 812 ASP A O 1
ATOM 6319 N N . ARG A 1 813 ? -26.239 -1.729 -21.147 1.00 94.00 813 ARG A N 1
ATOM 6320 C CA . ARG A 1 813 ? -27.519 -1.080 -20.806 1.00 94.00 813 ARG A CA 1
ATOM 6321 C C . ARG A 1 813 ? -28.311 -1.755 -19.688 1.00 94.00 813 ARG A C 1
ATOM 6323 O O . ARG A 1 813 ? -29.391 -1.275 -19.356 1.00 94.00 813 ARG A O 1
ATOM 6330 N N . VAL A 1 814 ? -27.789 -2.829 -19.093 1.00 95.00 814 VAL A N 1
ATOM 6331 C CA . VAL A 1 814 ? -28.429 -3.516 -17.964 1.00 95.00 814 VAL A CA 1
ATOM 6332 C C . VAL A 1 814 ? -27.398 -3.829 -16.879 1.00 95.00 814 VAL A C 1
ATOM 6334 O O . VAL A 1 814 ? -26.285 -4.281 -17.169 1.00 95.00 814 VAL A O 1
ATOM 6337 N N . ALA A 1 815 ? -27.767 -3.600 -15.620 1.00 93.81 815 ALA A N 1
ATOM 6338 C CA . ALA A 1 815 ? -26.947 -3.922 -14.455 1.00 93.81 815 ALA A CA 1
ATOM 6339 C C . ALA A 1 815 ? -27.797 -4.496 -13.313 1.00 93.81 815 ALA A C 1
ATOM 6341 O O . ALA A 1 815 ? -28.998 -4.235 -13.220 1.00 93.81 815 ALA A O 1
ATOM 6342 N N . VAL A 1 816 ? -27.153 -5.272 -12.441 1.00 94.12 816 VAL A N 1
ATOM 6343 C CA . VAL A 1 816 ? -27.731 -5.827 -11.214 1.00 94.12 816 VAL A CA 1
ATOM 6344 C C . VAL A 1 816 ? -26.892 -5.365 -10.031 1.00 94.12 816 VAL A C 1
ATOM 6346 O O . VAL A 1 816 ? -25.670 -5.527 -10.038 1.00 94.12 816 VAL A O 1
ATOM 6349 N N . ALA A 1 817 ? -27.535 -4.817 -9.006 1.00 90.81 817 ALA A N 1
ATOM 6350 C CA . ALA A 1 817 ? -26.879 -4.380 -7.783 1.00 90.81 817 ALA A CA 1
ATOM 6351 C C . ALA A 1 817 ? -27.508 -4.988 -6.526 1.00 90.81 817 ALA A C 1
ATOM 6353 O O . ALA A 1 817 ? -28.719 -5.184 -6.455 1.00 90.81 817 ALA A O 1
ATOM 6354 N N . ARG A 1 818 ? -26.673 -5.234 -5.518 1.00 90.62 818 ARG A N 1
ATOM 6355 C CA . ARG A 1 818 ? -27.067 -5.410 -4.120 1.00 90.62 818 ARG A CA 1
ATOM 6356 C C . ARG A 1 818 ? -27.158 -4.034 -3.471 1.00 90.62 818 ARG A C 1
ATOM 6358 O O . ARG A 1 818 ? -26.297 -3.180 -3.686 1.00 90.62 818 ARG A O 1
ATOM 6365 N N . VAL A 1 819 ? -28.232 -3.813 -2.722 1.00 87.31 819 VAL A N 1
ATOM 6366 C CA . VAL A 1 819 ? -28.643 -2.485 -2.270 1.00 87.31 819 VAL A CA 1
ATOM 6367 C C . VAL A 1 819 ? -29.090 -2.543 -0.812 1.00 87.31 819 VAL A C 1
ATOM 6369 O O . VAL A 1 819 ? -30.038 -3.261 -0.495 1.00 87.31 819 VAL A O 1
ATOM 6372 N N . LEU A 1 820 ? -28.461 -1.744 0.055 1.00 84.94 820 LEU A N 1
ATOM 6373 C CA . LEU A 1 820 ? -28.831 -1.584 1.464 1.00 84.94 820 LEU A CA 1
ATOM 6374 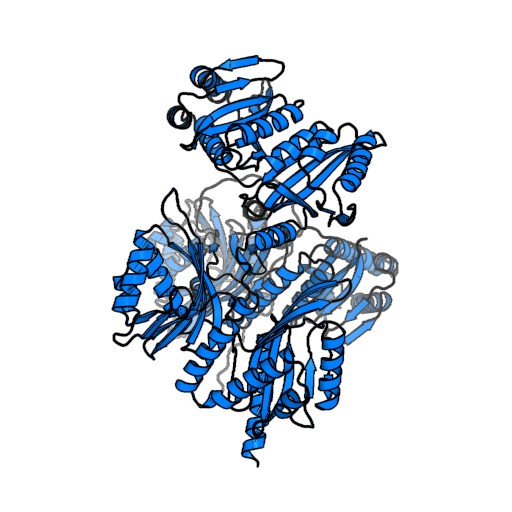C C . LEU A 1 820 ? -29.413 -0.191 1.725 1.00 84.94 820 LEU A C 1
ATOM 6376 O O . LEU A 1 820 ? -28.774 0.835 1.473 1.00 84.94 820 LEU A O 1
ATOM 6380 N N . TRP A 1 821 ? -30.611 -0.173 2.305 1.00 81.38 821 TRP A N 1
ATOM 6381 C CA . TRP A 1 821 ? -31.208 1.002 2.935 1.00 81.38 821 TRP A CA 1
ATOM 6382 C C . TRP A 1 821 ? -31.303 0.771 4.436 1.00 81.38 821 TRP A C 1
ATOM 6384 O O . TRP A 1 821 ? -31.857 -0.241 4.858 1.00 81.38 821 TRP A O 1
ATOM 6394 N N . ALA A 1 822 ? -30.847 1.721 5.245 1.00 80.69 822 ALA A N 1
ATOM 6395 C CA . ALA A 1 822 ? -30.947 1.613 6.696 1.00 80.69 822 ALA A CA 1
ATOM 6396 C C . ALA A 1 822 ? -31.284 2.954 7.350 1.00 80.69 822 ALA A C 1
ATOM 6398 O O . ALA A 1 822 ? -31.107 4.021 6.766 1.00 80.69 822 ALA A O 1
ATOM 6399 N N . GLY A 1 823 ? -31.834 2.901 8.563 1.00 80.50 823 GLY A N 1
ATOM 6400 C CA . GLY A 1 823 ? -32.323 4.073 9.292 1.00 80.50 823 GLY A CA 1
ATOM 6401 C C . GLY A 1 823 ? -33.732 3.840 9.821 1.00 80.50 823 GLY A C 1
ATOM 6402 O O . GLY A 1 823 ? -34.084 2.709 10.124 1.00 80.50 823 GLY A O 1
ATOM 6403 N N . GLY A 1 824 ? -34.519 4.895 9.995 1.00 74.06 824 GLY A N 1
ATOM 6404 C CA . GLY A 1 824 ? -35.842 4.814 10.623 1.00 74.06 824 GLY A CA 1
ATOM 6405 C C . GLY A 1 824 ? -35.981 5.732 11.846 1.00 74.06 824 GLY A C 1
ATOM 6406 O O . GLY A 1 824 ? -35.021 6.415 12.217 1.00 74.06 824 GLY A O 1
ATOM 6407 N N . PRO A 1 825 ? -37.153 5.735 12.509 1.00 70.31 825 PRO A N 1
ATOM 6408 C CA . PRO A 1 825 ? -37.366 6.432 13.776 1.00 70.31 825 PRO A CA 1
ATOM 6409 C C . PRO A 1 825 ? -36.393 5.980 14.874 1.00 70.31 825 PRO A C 1
ATOM 6411 O O . PRO A 1 825 ? -35.923 4.841 14.880 1.00 70.31 825 PRO A O 1
ATOM 6414 N N . THR A 1 826 ? -36.120 6.851 15.850 1.00 65.19 826 THR A N 1
ATOM 6415 C CA . THR A 1 826 ? -35.159 6.593 16.942 1.00 65.19 826 THR A CA 1
ATOM 6416 C C . THR A 1 826 ? -35.501 5.354 17.783 1.00 65.19 826 THR A C 1
ATOM 6418 O O . THR A 1 826 ? -34.610 4.730 18.352 1.00 65.19 826 THR A O 1
ATOM 6421 N N . ASP A 1 827 ? -36.781 4.992 17.856 1.00 63.47 827 ASP A N 1
ATOM 6422 C CA . ASP A 1 827 ? -37.341 3.831 18.556 1.00 63.47 827 ASP A CA 1
ATOM 6423 C C . ASP A 1 827 ? -37.623 2.623 17.637 1.00 63.47 827 ASP A C 1
ATOM 6425 O O . ASP A 1 827 ? -38.113 1.596 18.106 1.00 63.47 827 ASP A O 1
ATOM 6429 N N . GLY A 1 828 ? -37.292 2.717 16.344 1.00 56.88 828 GLY A N 1
ATOM 6430 C CA . GLY A 1 828 ? -37.642 1.721 15.330 1.00 56.88 828 GLY A CA 1
ATOM 6431 C C . GLY A 1 828 ? -36.745 1.755 14.093 1.00 56.88 828 GLY A C 1
ATOM 6432 O O . GLY A 1 828 ? -37.258 1.759 12.973 1.00 56.88 828 GLY A O 1
ATOM 6433 N N . ARG A 1 829 ? -35.416 1.787 14.275 1.00 69.81 829 ARG A N 1
ATOM 6434 C CA . ARG A 1 829 ? -34.471 1.618 13.157 1.00 69.81 829 ARG A CA 1
ATOM 6435 C C . ARG A 1 829 ? -34.614 0.229 12.530 1.00 69.81 829 ARG A C 1
ATOM 6437 O O . ARG A 1 829 ? -34.744 -0.768 13.237 1.00 69.81 829 ARG A O 1
ATOM 6444 N N . PHE A 1 830 ? -34.530 0.182 11.209 1.00 72.38 830 PHE A N 1
ATOM 6445 C CA . PHE A 1 830 ? -34.581 -1.017 10.390 1.00 72.38 830 PHE A CA 1
ATOM 6446 C C . PHE A 1 830 ? -33.514 -0.961 9.286 1.00 72.38 830 PHE A C 1
ATOM 6448 O O . PHE A 1 830 ? -33.007 0.105 8.927 1.00 72.38 830 PHE A O 1
ATOM 6455 N N . GLU A 1 831 ? -33.183 -2.132 8.757 1.00 79.88 831 GLU A N 1
ATOM 6456 C CA . GLU A 1 831 ? -32.256 -2.353 7.647 1.00 79.88 831 GLU A CA 1
ATOM 6457 C C . GLU A 1 831 ? -33.044 -3.151 6.587 1.00 79.88 831 GLU A C 1
ATOM 6459 O O . GLU A 1 831 ? -33.728 -4.119 6.925 1.00 79.88 831 GLU A O 1
ATOM 6464 N N . VAL A 1 832 ? -33.031 -2.715 5.323 1.00 80.06 832 VAL A N 1
ATOM 6465 C CA . VAL A 1 832 ? -33.661 -3.409 4.187 1.00 80.06 832 VAL A CA 1
ATOM 6466 C C . VAL A 1 832 ? -32.620 -3.599 3.103 1.00 80.06 832 VAL A C 1
ATOM 6468 O O . VAL A 1 832 ? -32.179 -2.638 2.470 1.00 80.06 832 VAL A O 1
ATOM 6471 N N . GLU A 1 833 ? -32.276 -4.856 2.870 1.00 86.75 833 GLU A N 1
ATOM 6472 C CA . GLU A 1 833 ? -31.382 -5.276 1.806 1.00 86.75 833 GLU A CA 1
ATOM 6473 C C . GLU A 1 833 ? -32.175 -5.971 0.695 1.00 86.75 833 GLU A C 1
ATOM 6475 O O . GLU A 1 833 ? -33.133 -6.696 0.966 1.00 86.75 833 GLU A O 1
ATOM 6480 N N . PHE A 1 834 ? -31.820 -5.708 -0.560 1.00 88.94 834 PHE A N 1
ATOM 6481 C CA . PHE A 1 834 ? -32.471 -6.294 -1.732 1.00 88.94 834 PHE A CA 1
ATOM 6482 C C . PHE A 1 834 ? -31.553 -6.265 -2.956 1.00 88.94 834 PHE A C 1
ATOM 6484 O O . PHE A 1 834 ? -30.530 -5.574 -2.980 1.00 88.94 834 PHE A O 1
ATOM 6491 N N . LEU A 1 835 ? -31.950 -6.998 -3.994 1.00 93.06 835 LEU A N 1
ATOM 6492 C CA . LEU A 1 835 ? -31.343 -6.928 -5.317 1.00 93.06 835 LEU A CA 1
ATOM 6493 C C . LEU A 1 835 ? -32.151 -6.006 -6.230 1.00 93.06 835 LEU A C 1
ATOM 6495 O O . LEU A 1 835 ? -33.381 -5.972 -6.175 1.00 93.06 835 LEU A O 1
ATOM 6499 N N . LEU A 1 836 ? -31.447 -5.268 -7.081 1.00 94.19 836 LEU A N 1
ATOM 6500 C CA . LEU A 1 836 ? -31.992 -4.271 -7.991 1.00 94.19 836 LEU A CA 1
ATOM 6501 C C . LEU A 1 836 ? -31.482 -4.527 -9.409 1.00 94.19 836 LEU A C 1
ATOM 6503 O O . LEU A 1 836 ? -30.280 -4.449 -9.645 1.00 94.19 836 LEU A O 1
ATOM 6507 N N . VAL A 1 837 ? -32.381 -4.791 -10.353 1.00 96.50 837 VAL A N 1
ATOM 6508 C CA . VAL A 1 837 ? -32.079 -4.779 -11.791 1.00 96.50 837 VAL A CA 1
ATOM 6509 C C . VAL A 1 837 ? -32.464 -3.413 -12.347 1.00 96.50 837 VAL A C 1
ATOM 6511 O O . VAL A 1 837 ? -33.598 -2.969 -12.151 1.00 96.50 837 VAL A O 1
ATOM 6514 N N . ILE A 1 838 ? -31.540 -2.764 -13.051 1.00 95.44 838 ILE A N 1
ATOM 6515 C CA . ILE A 1 838 ? -31.776 -1.500 -13.753 1.00 95.44 838 ILE A CA 1
ATOM 6516 C C . ILE A 1 838 ? -31.516 -1.669 -15.254 1.00 95.44 838 ILE A C 1
ATOM 6518 O O . ILE A 1 838 ? -30.546 -2.315 -15.655 1.00 95.44 838 ILE A O 1
ATOM 6522 N N . GLU A 1 839 ? -32.372 -1.070 -16.076 1.00 97.12 839 GLU A N 1
ATOM 6523 C CA . GLU A 1 839 ? -32.196 -0.935 -17.525 1.00 97.12 839 GLU A CA 1
ATOM 6524 C C . GLU A 1 839 ? -32.162 0.550 -17.903 1.00 97.12 839 GLU A C 1
ATOM 6526 O O . GLU A 1 839 ? -32.901 1.352 -17.324 1.00 97.12 839 GLU A O 1
ATOM 6531 N N . VAL A 1 840 ? -31.326 0.915 -18.877 1.00 97.06 840 VAL A N 1
ATOM 6532 C CA . VAL A 1 840 ? -31.268 2.269 -19.448 1.00 97.06 840 VAL A CA 1
ATOM 6533 C C . VAL A 1 840 ? -31.433 2.269 -20.969 1.00 97.06 840 VAL A C 1
ATOM 6535 O O . VAL A 1 840 ? -31.096 1.300 -21.649 1.00 97.06 840 VAL A O 1
ATOM 6538 N N . ASP A 1 841 ? -31.910 3.385 -21.520 1.00 94.50 841 ASP A N 1
ATOM 6539 C CA . ASP A 1 841 ? -31.956 3.622 -22.966 1.00 94.50 841 ASP A CA 1
ATOM 6540 C C . ASP A 1 841 ? -30.600 4.085 -23.552 1.00 94.50 841 ASP A C 1
ATOM 6542 O O . ASP A 1 841 ? -29.567 4.108 -22.884 1.00 94.50 841 ASP A O 1
ATOM 6546 N N . GLU A 1 842 ? -30.583 4.438 -24.842 1.00 92.25 842 GLU A N 1
ATOM 6547 C CA . GLU A 1 842 ? -29.383 4.938 -25.546 1.00 92.25 842 GLU A CA 1
ATOM 6548 C C . GLU A 1 842 ? -28.916 6.324 -25.070 1.00 92.25 842 GLU A C 1
ATOM 6550 O O . GLU A 1 842 ? -27.778 6.708 -25.333 1.00 92.25 842 GLU A O 1
ATOM 6555 N N . ALA A 1 843 ? -29.771 7.074 -24.369 1.00 92.00 843 ALA A N 1
ATOM 6556 C CA . ALA A 1 843 ? -29.430 8.347 -23.738 1.00 92.00 843 ALA A CA 1
ATOM 6557 C C . ALA A 1 843 ? -28.993 8.177 -22.268 1.00 92.00 843 ALA A C 1
ATOM 6559 O O . ALA A 1 843 ? -28.635 9.163 -21.620 1.00 92.00 843 ALA A O 1
ATOM 6560 N N . GLY A 1 844 ? -29.008 6.946 -21.742 1.00 92.06 844 GLY A N 1
ATOM 6561 C CA . GLY A 1 844 ? -28.695 6.633 -20.349 1.00 92.06 844 GLY A CA 1
ATOM 6562 C C . GLY A 1 844 ? -29.839 6.918 -19.370 1.00 92.06 844 GLY A C 1
ATOM 6563 O O . GLY A 1 844 ? -29.601 6.908 -18.163 1.00 92.06 844 GLY A O 1
ATOM 6564 N N . LEU A 1 845 ? -31.065 7.174 -19.841 1.00 95.62 845 LEU A N 1
ATOM 6565 C CA . LEU A 1 845 ? -32.228 7.332 -18.963 1.00 95.62 845 LEU A CA 1
ATOM 6566 C C . LEU A 1 845 ? -32.726 5.963 -18.506 1.00 95.62 845 LEU A C 1
ATOM 6568 O O . LEU A 1 845 ? -32.878 5.055 -19.320 1.00 95.62 845 LEU A O 1
ATOM 6572 N N . CYS A 1 846 ? -33.032 5.826 -17.217 1.00 96.44 846 CYS A N 1
ATOM 6573 C CA . CYS A 1 846 ? -33.572 4.588 -16.665 1.00 96.44 846 CYS A CA 1
ATOM 6574 C C . CYS A 1 846 ? -34.948 4.263 -17.276 1.00 96.44 846 CYS A C 1
ATOM 6576 O O . CYS A 1 846 ? -35.874 5.076 -17.189 1.00 96.44 846 CYS A O 1
ATOM 6578 N N . THR A 1 847 ? -35.079 3.087 -17.893 1.00 96.38 847 THR A N 1
ATOM 6579 C CA . THR A 1 847 ? -36.313 2.556 -18.502 1.00 96.38 847 THR A CA 1
ATOM 6580 C C . THR A 1 847 ? -36.983 1.495 -17.639 1.00 96.38 847 THR A C 1
ATOM 6582 O O . THR A 1 847 ? -38.199 1.322 -17.734 1.00 96.38 847 THR A O 1
ATOM 6585 N N . ALA A 1 848 ? -36.239 0.803 -16.775 1.00 96.12 848 ALA A N 1
ATOM 6586 C CA . ALA A 1 848 ? -36.818 -0.128 -15.818 1.00 96.12 848 ALA A CA 1
ATOM 6587 C C . ALA A 1 848 ? -36.003 -0.244 -14.530 1.00 96.12 848 ALA A C 1
ATOM 6589 O O . ALA A 1 848 ? -34.773 -0.231 -14.560 1.00 96.12 848 ALA A O 1
ATOM 6590 N N . THR A 1 849 ? -36.717 -0.442 -13.423 1.00 94.75 849 THR A N 1
ATOM 6591 C CA . THR A 1 849 ? -36.159 -0.638 -12.082 1.00 94.75 849 THR A CA 1
ATOM 6592 C C . THR A 1 849 ? -36.927 -1.772 -11.396 1.00 94.75 849 THR A C 1
ATOM 6594 O O . THR A 1 849 ? -38.110 -1.606 -11.088 1.00 94.75 849 THR A O 1
ATOM 6597 N N . ILE A 1 850 ? -36.281 -2.920 -11.163 1.00 95.69 850 ILE A N 1
ATOM 6598 C CA . ILE A 1 850 ? -36.932 -4.141 -10.655 1.00 95.69 850 ILE A CA 1
ATOM 6599 C C . ILE A 1 850 ? -36.250 -4.644 -9.385 1.00 95.69 850 ILE A C 1
ATOM 6601 O O . ILE A 1 850 ? -35.033 -4.812 -9.366 1.00 95.69 850 ILE A O 1
ATOM 6605 N N . PHE A 1 851 ? -37.036 -4.926 -8.347 1.00 93.75 851 PHE A N 1
ATOM 6606 C CA . PHE A 1 851 ? -36.557 -5.350 -7.032 1.00 93.75 851 PHE A CA 1
ATOM 6607 C C . PHE A 1 851 ? -36.832 -6.840 -6.819 1.00 93.75 851 PHE A C 1
ATOM 6609 O O . PHE A 1 851 ? -37.951 -7.303 -7.048 1.00 93.75 851 PHE A O 1
ATOM 6616 N N . PHE A 1 852 ? -35.820 -7.553 -6.335 1.00 93.62 852 PHE A N 1
ATOM 6617 C CA . PHE A 1 852 ? -35.842 -8.969 -5.962 1.00 93.62 852 PHE A CA 1
ATOM 6618 C C . PHE A 1 852 ? -35.332 -9.117 -4.523 1.00 93.62 852 PHE A C 1
ATOM 6620 O O . PHE A 1 852 ? -34.617 -8.235 -4.031 1.00 93.62 852 PHE A O 1
ATOM 6627 N N . ASP A 1 853 ? -35.680 -10.207 -3.838 1.00 90.31 853 ASP A N 1
ATOM 6628 C CA . ASP A 1 853 ? -35.098 -10.468 -2.516 1.00 90.31 853 ASP A CA 1
ATOM 6629 C C . ASP A 1 853 ? -33.625 -10.889 -2.638 1.00 90.31 853 ASP A C 1
ATOM 6631 O O . ASP A 1 853 ? -33.139 -11.259 -3.711 1.00 90.31 853 ASP A O 1
ATOM 6635 N N . ILE A 1 854 ? -32.872 -10.757 -1.544 1.00 85.81 854 ILE A N 1
ATOM 6636 C CA . ILE A 1 854 ? -31.411 -10.926 -1.556 1.00 85.81 854 ILE A CA 1
ATOM 6637 C C . ILE A 1 854 ? -30.964 -12.365 -1.883 1.00 85.81 854 ILE A C 1
ATOM 6639 O O . ILE A 1 854 ? -29.883 -12.570 -2.434 1.00 85.81 854 ILE A O 1
ATOM 6643 N N . ASP A 1 855 ? -31.813 -13.356 -1.609 1.00 84.00 855 ASP A N 1
ATOM 6644 C CA . ASP A 1 855 ? -31.628 -14.768 -1.954 1.00 84.00 855 ASP A CA 1
ATOM 6645 C C . ASP A 1 855 ? -32.048 -15.110 -3.401 1.00 84.00 855 ASP A C 1
ATOM 6647 O O . ASP A 1 855 ? -31.653 -16.147 -3.938 1.00 84.00 855 ASP A O 1
ATOM 6651 N N . GLU A 1 856 ? -32.745 -14.212 -4.105 1.00 88.94 856 GLU A N 1
ATOM 6652 C CA . GLU A 1 856 ? -33.206 -14.407 -5.487 1.00 88.94 856 GLU A CA 1
ATOM 6653 C C . GLU A 1 856 ? -32.162 -14.016 -6.564 1.00 88.94 856 GLU A C 1
ATOM 6655 O O . GLU A 1 856 ? -32.515 -13.714 -7.710 1.00 88.94 856 GLU A O 1
ATOM 6660 N N . LYS A 1 857 ? -30.854 -14.071 -6.256 1.00 86.81 857 LYS A N 1
ATOM 6661 C CA . LYS A 1 857 ? -29.747 -13.676 -7.167 1.00 86.81 857 LYS A CA 1
ATOM 6662 C C . LYS A 1 857 ? -29.872 -14.248 -8.582 1.00 86.81 857 LYS A C 1
ATOM 6664 O O . LYS A 1 857 ? -29.709 -13.524 -9.566 1.00 86.81 857 LYS A O 1
ATOM 6669 N N . ARG A 1 858 ? -30.217 -15.535 -8.706 1.00 87.19 858 ARG A N 1
ATOM 6670 C CA . ARG A 1 858 ? -30.406 -16.200 -10.010 1.00 87.19 858 ARG A CA 1
ATOM 6671 C C . ARG A 1 858 ? -31.612 -15.661 -10.788 1.00 87.19 858 ARG A C 1
ATOM 6673 O O . ARG A 1 858 ? -31.564 -15.648 -12.015 1.00 87.19 858 ARG A O 1
ATOM 6680 N N . ALA A 1 859 ? -32.674 -15.207 -10.121 1.00 91.19 859 ALA A N 1
ATOM 6681 C CA . ALA A 1 859 ? -33.829 -14.600 -10.785 1.00 91.19 859 ALA A CA 1
ATOM 6682 C C . ALA A 1 859 ? -33.500 -13.189 -11.298 1.00 91.19 859 ALA A C 1
ATOM 6684 O O . ALA A 1 859 ? -33.800 -12.880 -12.453 1.00 91.19 859 ALA A O 1
ATOM 6685 N N . ALA A 1 860 ? -32.801 -12.382 -10.492 1.00 93.25 860 ALA A N 1
ATOM 6686 C CA . ALA A 1 860 ? -32.334 -11.053 -10.886 1.00 93.25 860 ALA A CA 1
ATOM 6687 C C . ALA A 1 860 ? -31.384 -11.101 -12.102 1.00 93.25 860 ALA A C 1
ATOM 6689 O O . ALA A 1 860 ? -31.577 -10.359 -13.066 1.00 93.25 860 ALA A O 1
ATOM 6690 N N . LEU A 1 861 ? -30.413 -12.026 -12.117 1.00 91.31 861 LEU A N 1
ATOM 6691 C CA . LEU A 1 861 ? -29.521 -12.226 -13.270 1.00 91.31 861 LEU A CA 1
ATOM 6692 C C . LEU A 1 861 ? -30.281 -12.679 -14.530 1.00 91.31 861 LEU A C 1
ATOM 6694 O O . LEU A 1 861 ? -30.022 -12.165 -15.616 1.00 91.31 861 LEU A O 1
ATOM 6698 N N . ARG A 1 862 ? -31.266 -13.582 -14.405 1.00 91.81 862 ARG A N 1
ATOM 6699 C CA . ARG A 1 862 ? -32.099 -14.018 -15.544 1.00 91.81 862 ARG A CA 1
ATOM 6700 C C . ARG A 1 862 ? -32.956 -12.892 -16.120 1.00 91.81 862 ARG A C 1
ATOM 6702 O O . ARG A 1 862 ? -33.071 -12.804 -17.339 1.00 91.81 862 ARG A O 1
ATOM 6709 N N . GLU A 1 863 ? -33.541 -12.037 -15.281 1.00 95.06 863 GLU A N 1
ATOM 6710 C CA . GLU A 1 863 ? -34.263 -10.836 -15.731 1.00 95.06 863 GLU A CA 1
ATOM 6711 C C . GLU A 1 863 ? -33.313 -9.888 -16.478 1.00 95.06 863 GLU A C 1
ATOM 6713 O O . GLU A 1 863 ? -33.640 -9.429 -17.574 1.00 95.06 863 GLU A O 1
ATOM 6718 N N . ALA A 1 864 ? -32.109 -9.661 -15.940 1.00 94.50 864 ALA A N 1
ATOM 6719 C CA . ALA A 1 864 ? -31.103 -8.821 -16.579 1.00 94.50 864 ALA A CA 1
ATOM 6720 C C . ALA A 1 864 ? -30.670 -9.363 -17.954 1.00 94.50 864 ALA A C 1
ATOM 6722 O O . ALA A 1 864 ? -30.647 -8.619 -18.937 1.00 94.50 864 ALA A O 1
ATOM 6723 N N . TRP A 1 865 ? -30.398 -10.668 -18.066 1.00 94.06 865 TRP A N 1
ATOM 6724 C CA . TRP A 1 865 ? -30.064 -11.292 -19.348 1.00 94.06 865 TRP A CA 1
ATOM 6725 C C . TRP A 1 865 ? -31.250 -11.318 -20.322 1.00 94.06 865 TRP A C 1
ATOM 6727 O O . TRP A 1 865 ? -31.047 -11.147 -21.521 1.00 94.06 865 TRP A O 1
ATOM 6737 N N . ALA A 1 866 ? -32.489 -11.494 -19.849 1.00 94.75 866 ALA A N 1
ATOM 6738 C CA . ALA A 1 866 ? -33.678 -11.449 -20.705 1.00 94.75 866 ALA A CA 1
ATOM 6739 C C . ALA A 1 866 ? -33.885 -10.055 -21.323 1.00 94.75 866 ALA A C 1
ATOM 6741 O O . ALA A 1 866 ? -34.183 -9.946 -22.516 1.00 94.75 866 ALA A O 1
ATOM 6742 N N . ARG A 1 867 ? -33.658 -8.995 -20.538 1.00 94.81 867 ARG A N 1
ATOM 6743 C CA . ARG A 1 867 ? -33.653 -7.599 -21.005 1.00 94.81 867 ARG A CA 1
ATOM 6744 C C . ARG A 1 867 ? -32.527 -7.335 -21.990 1.00 94.81 867 ARG A C 1
ATOM 6746 O O . ARG A 1 867 ? -32.765 -6.793 -23.067 1.00 94.81 867 ARG A O 1
ATOM 6753 N N . TRP A 1 868 ? -31.326 -7.819 -21.689 1.00 94.06 868 TRP A N 1
ATOM 6754 C CA . TRP A 1 868 ? -30.203 -7.724 -22.612 1.00 94.06 868 TRP A CA 1
ATOM 6755 C C . TRP A 1 868 ? -30.458 -8.464 -23.937 1.00 94.06 868 TRP A C 1
ATOM 6757 O O . TRP A 1 868 ? -30.166 -7.913 -24.990 1.00 94.06 868 TRP A O 1
ATOM 6767 N N . VAL A 1 869 ? -31.102 -9.635 -23.927 1.00 95.50 869 VAL A N 1
ATOM 6768 C CA . VAL A 1 869 ? -31.519 -10.355 -25.149 1.00 95.50 869 VAL A CA 1
ATOM 6769 C C . VAL A 1 869 ? -32.595 -9.602 -25.945 1.00 95.50 869 VAL A C 1
ATOM 6771 O O . VAL A 1 869 ? -32.626 -9.704 -27.171 1.00 95.50 869 VAL A O 1
ATOM 6774 N N . ALA A 1 870 ? -33.477 -8.843 -25.288 1.00 95.25 870 ALA A N 1
ATOM 6775 C CA . ALA A 1 870 ? -34.428 -7.968 -25.978 1.00 95.25 870 ALA A CA 1
ATOM 6776 C C . ALA A 1 870 ? -33.735 -6.754 -26.632 1.00 95.25 870 ALA A C 1
ATOM 6778 O O . ALA A 1 870 ? -34.153 -6.310 -27.702 1.00 95.25 870 ALA A O 1
ATOM 6779 N N . ILE A 1 871 ? -32.661 -6.261 -26.008 1.00 93.62 871 ILE A N 1
ATOM 6780 C CA . ILE A 1 871 ? -31.777 -5.190 -26.492 1.00 93.62 871 ILE A CA 1
ATOM 6781 C C . ILE A 1 871 ? -30.883 -5.652 -27.658 1.00 93.62 871 ILE A C 1
ATOM 6783 O O . ILE A 1 871 ? -30.774 -4.954 -28.665 1.00 93.62 871 ILE A O 1
ATOM 6787 N N . ASP A 1 872 ? -30.247 -6.813 -27.520 1.00 91.38 872 ASP A N 1
ATOM 6788 C CA . ASP A 1 872 ? -29.341 -7.434 -28.484 1.00 91.38 872 ASP A CA 1
ATOM 6789 C C . ASP A 1 872 ? -29.667 -8.935 -28.611 1.00 91.38 872 ASP A C 1
ATOM 6791 O O . ASP A 1 872 ? -29.129 -9.775 -27.883 1.00 91.38 872 ASP A O 1
ATOM 6795 N N . PRO A 1 873 ? -30.514 -9.319 -29.582 1.00 92.00 873 PRO A N 1
ATOM 6796 C CA . PRO A 1 873 ? -30.856 -10.719 -29.811 1.00 92.00 873 PRO A CA 1
ATOM 6797 C C . PRO A 1 873 ? -29.670 -11.615 -30.200 1.00 92.00 873 PRO A C 1
ATOM 6799 O O . PRO A 1 873 ? -29.827 -12.839 -30.221 1.00 92.00 873 PRO A O 1
ATOM 6802 N N . THR A 1 874 ? -28.496 -11.058 -30.532 1.00 88.31 874 THR A N 1
ATOM 6803 C CA . THR A 1 874 ? -27.326 -11.854 -30.934 1.00 88.31 874 THR A CA 1
ATOM 6804 C C . THR A 1 874 ? -26.672 -12.585 -29.765 1.00 88.31 874 THR A C 1
ATOM 6806 O O . THR A 1 874 ? -26.081 -13.642 -29.988 1.00 88.31 874 THR A O 1
ATOM 6809 N N . VAL A 1 875 ? -26.854 -12.107 -28.526 1.00 89.69 875 VAL A N 1
ATOM 6810 C CA . VAL A 1 875 ? -26.334 -12.764 -27.314 1.00 89.69 875 VAL A CA 1
ATOM 6811 C C . VAL A 1 875 ? -27.169 -13.972 -26.870 1.00 89.69 875 VAL A C 1
ATOM 6813 O O . VAL A 1 875 ? -26.705 -14.792 -26.078 1.00 89.69 875 VAL A O 1
ATOM 6816 N N . LYS A 1 876 ? -28.392 -14.138 -27.398 1.00 90.50 876 LYS A N 1
ATOM 6817 C CA . LYS A 1 876 ? -29.327 -15.183 -26.949 1.00 90.50 876 LYS A CA 1
ATOM 6818 C C . LYS A 1 876 ? -28.723 -16.599 -26.877 1.00 90.50 876 LYS A C 1
ATOM 6820 O O . LYS A 1 876 ? -28.965 -17.256 -25.868 1.00 90.50 876 LYS A O 1
ATOM 6825 N N . PRO A 1 877 ? -27.927 -17.087 -27.855 1.00 89.31 877 PRO A N 1
ATOM 6826 C CA . PRO A 1 877 ? -27.326 -18.421 -27.773 1.00 89.31 877 PRO A CA 1
ATOM 6827 C C . PRO A 1 877 ? -26.401 -18.597 -26.562 1.00 89.31 877 PRO A C 1
ATOM 6829 O O . PRO A 1 877 ? -26.378 -19.673 -25.968 1.00 89.31 877 PRO A O 1
ATOM 6832 N N . TRP A 1 878 ? -25.682 -17.543 -26.161 1.00 89.75 878 TRP A N 1
ATOM 6833 C CA . TRP A 1 878 ? -24.829 -17.556 -24.974 1.00 89.75 878 TRP A CA 1
ATOM 6834 C C . TRP A 1 878 ? -25.642 -17.569 -23.684 1.00 89.75 878 TRP A C 1
ATOM 6836 O O . TRP A 1 878 ? -25.381 -18.394 -22.812 1.00 89.75 878 TRP A O 1
ATOM 6846 N N . VAL A 1 879 ? -26.650 -16.699 -23.580 1.00 90.44 879 VAL A N 1
ATOM 6847 C CA . VAL A 1 879 ? -27.545 -16.635 -22.412 1.00 90.44 879 VAL A CA 1
ATOM 6848 C C . VAL A 1 879 ? -28.290 -17.958 -22.215 1.00 90.44 879 VAL A C 1
ATOM 6850 O O . VAL A 1 879 ? -28.307 -18.489 -21.104 1.00 90.44 879 VAL A O 1
ATOM 6853 N N . ASP A 1 880 ? -28.849 -18.529 -23.287 1.00 88.50 880 ASP A N 1
ATOM 6854 C CA . ASP A 1 880 ? -29.520 -19.835 -23.260 1.00 88.50 880 ASP A CA 1
ATOM 6855 C C . ASP A 1 880 ? -28.547 -20.949 -22.832 1.00 88.50 880 ASP A C 1
ATOM 6857 O O . ASP A 1 880 ? -28.877 -21.767 -21.968 1.00 88.50 880 ASP A O 1
ATOM 6861 N N . GLY A 1 881 ? -27.341 -20.973 -23.414 1.00 87.12 881 GLY A N 1
ATOM 6862 C CA . GLY A 1 881 ? -26.315 -21.982 -23.146 1.00 87.12 881 GLY A CA 1
ATOM 6863 C C . GLY A 1 881 ? -25.785 -21.939 -21.712 1.00 87.12 881 GLY A C 1
ATOM 6864 O O . GLY A 1 881 ? -25.757 -22.971 -21.043 1.00 87.12 881 GLY A O 1
ATOM 6865 N N . ILE A 1 882 ? -25.430 -20.751 -21.211 1.00 88.00 882 ILE A N 1
ATOM 6866 C CA . ILE A 1 882 ? -24.947 -20.558 -19.835 1.00 88.00 882 ILE A CA 1
ATOM 6867 C C . ILE A 1 882 ? -26.050 -20.861 -18.824 1.00 88.00 882 ILE A C 1
ATOM 6869 O O . ILE A 1 882 ? -25.783 -21.571 -17.855 1.00 88.00 882 ILE A O 1
ATOM 6873 N N . SER A 1 883 ? -27.289 -20.417 -19.064 1.00 87.56 883 SER A N 1
ATOM 6874 C CA . SER A 1 883 ? -28.423 -20.747 -18.186 1.00 87.56 883 SER A CA 1
ATOM 6875 C C . SER A 1 883 ? -28.641 -22.260 -18.114 1.00 87.56 883 SER A C 1
ATOM 6877 O O . SER A 1 883 ? -28.738 -22.823 -17.027 1.00 87.56 883 SER A O 1
ATOM 6879 N N . THR A 1 884 ? -28.644 -22.934 -19.269 1.00 87.31 884 THR A N 1
ATOM 6880 C CA . THR A 1 884 ? -28.837 -24.390 -19.359 1.00 87.31 884 THR A CA 1
ATOM 6881 C C . THR A 1 884 ? -27.709 -25.156 -18.672 1.00 87.31 884 THR A C 1
ATOM 6883 O O . THR A 1 884 ? -27.983 -26.102 -17.939 1.00 87.31 884 THR A O 1
ATOM 6886 N N . ALA A 1 885 ? -26.450 -24.757 -18.875 1.00 88.06 885 ALA A N 1
ATOM 6887 C CA . ALA A 1 885 ? -25.302 -25.412 -18.252 1.00 88.06 885 ALA A CA 1
ATOM 6888 C C . ALA A 1 885 ? -25.256 -25.188 -16.731 1.00 88.06 885 ALA A C 1
ATOM 6890 O O . ALA A 1 885 ? -24.968 -26.118 -15.983 1.00 88.06 885 ALA A O 1
ATOM 6891 N N . THR A 1 886 ? -25.586 -23.980 -16.270 1.00 89.62 886 THR A N 1
ATOM 6892 C CA . THR A 1 886 ? -25.642 -23.637 -14.840 1.00 89.62 886 THR A CA 1
ATOM 6893 C C . THR A 1 886 ? -26.745 -24.421 -14.131 1.00 89.62 886 THR A C 1
ATOM 6895 O O . THR A 1 886 ? -26.498 -25.036 -13.095 1.00 89.62 886 THR A O 1
ATOM 6898 N N . ASP A 1 887 ? -27.947 -24.475 -14.710 1.00 90.19 887 ASP A N 1
ATOM 6899 C CA . ASP A 1 887 ? -29.065 -25.236 -14.143 1.00 90.19 887 ASP A CA 1
ATOM 6900 C C . ASP A 1 887 ? -28.777 -26.742 -14.145 1.00 90.19 887 ASP A C 1
ATOM 6902 O O . ASP A 1 887 ? -28.995 -27.405 -13.133 1.00 90.19 887 ASP A O 1
ATOM 6906 N N . ALA A 1 888 ? -28.214 -27.274 -15.235 1.00 92.88 888 ALA A N 1
ATOM 6907 C CA . ALA A 1 888 ? -27.840 -28.681 -15.335 1.00 92.88 888 ALA A CA 1
ATOM 6908 C C . ALA A 1 888 ? -26.729 -29.074 -14.347 1.00 92.88 888 ALA A C 1
ATOM 6910 O O . ALA A 1 888 ? -26.798 -30.153 -13.762 1.00 92.88 888 ALA A O 1
ATOM 6911 N N . PHE A 1 889 ? -25.734 -28.207 -14.114 1.00 93.62 889 PHE A N 1
ATOM 6912 C CA . PHE A 1 889 ? -24.707 -28.447 -13.096 1.00 93.62 889 PHE A CA 1
ATOM 6913 C C . PHE A 1 889 ? -25.324 -28.495 -11.694 1.00 93.62 889 PHE A C 1
ATOM 6915 O O . PHE A 1 889 ? -25.118 -29.461 -10.968 1.00 93.62 889 PHE A O 1
ATOM 6922 N N . ASN A 1 890 ? -26.125 -27.487 -11.333 1.00 92.44 890 ASN A N 1
ATOM 6923 C CA . ASN A 1 890 ? -26.749 -27.398 -10.008 1.00 92.44 890 ASN A CA 1
ATOM 6924 C C . ASN A 1 890 ? -27.819 -28.480 -9.763 1.00 92.44 890 ASN A C 1
ATOM 6926 O O . ASN A 1 890 ? -28.132 -28.781 -8.612 1.00 92.44 890 ASN A O 1
ATOM 6930 N N . ALA A 1 891 ? -28.376 -29.062 -10.830 1.00 93.56 891 ALA A N 1
ATOM 6931 C CA . ALA A 1 891 ? -29.289 -30.204 -10.792 1.00 93.56 891 ALA A CA 1
ATOM 6932 C C . ALA A 1 891 ? -28.583 -31.571 -10.904 1.00 93.56 891 ALA A C 1
ATOM 6934 O O . ALA A 1 891 ? -29.264 -32.597 -10.900 1.00 93.56 891 ALA A O 1
ATOM 6935 N N . TYR A 1 892 ? -27.247 -31.600 -10.994 1.00 93.44 892 TYR A N 1
ATOM 6936 C CA . TYR A 1 892 ? -26.432 -32.811 -11.152 1.00 93.44 892 TYR A CA 1
ATOM 6937 C C . TYR A 1 892 ? -26.760 -33.622 -12.434 1.00 93.44 892 TYR A C 1
ATOM 6939 O O . TYR A 1 892 ? -26.550 -34.837 -12.500 1.00 93.44 892 TYR A O 1
ATOM 6947 N N . ASP A 1 893 ? -27.263 -32.962 -13.488 1.00 95.12 893 ASP A N 1
ATOM 6948 C CA . ASP A 1 893 ? -27.683 -33.592 -14.749 1.00 95.12 893 ASP A CA 1
ATOM 6949 C C . ASP A 1 893 ? -26.586 -33.537 -15.831 1.00 95.12 893 ASP A C 1
ATOM 6951 O O . ASP A 1 893 ? -26.530 -32.648 -16.691 1.00 95.12 893 ASP A O 1
ATOM 6955 N N . LEU A 1 894 ? -25.736 -34.570 -15.849 1.00 91.88 894 LEU A N 1
ATOM 6956 C CA . LEU A 1 894 ? -24.751 -34.775 -16.921 1.00 91.88 894 LEU A CA 1
ATOM 6957 C C . LEU A 1 894 ? -25.394 -34.950 -18.301 1.00 91.88 894 LEU A C 1
ATOM 6959 O O . LEU A 1 894 ? -24.762 -34.626 -19.305 1.00 91.88 894 LEU A O 1
ATOM 6963 N N . THR A 1 895 ? -26.620 -35.471 -18.394 1.00 92.12 895 THR A N 1
ATOM 6964 C CA . THR A 1 895 ? -27.294 -35.671 -19.686 1.00 92.12 895 THR A CA 1
ATOM 6965 C C . THR A 1 895 ? -27.594 -34.324 -20.324 1.00 92.12 895 THR A C 1
ATOM 6967 O O . THR A 1 895 ? -27.317 -34.141 -21.510 1.00 92.12 895 THR A O 1
ATOM 6970 N N . GLN A 1 896 ? -28.090 -33.372 -19.531 1.00 91.06 896 GLN A N 1
ATOM 6971 C CA . GLN A 1 896 ? -28.359 -32.012 -19.980 1.00 91.06 896 GLN A CA 1
ATOM 6972 C C . GLN A 1 896 ? -27.059 -31.236 -20.248 1.00 91.06 896 GLN A C 1
ATOM 6974 O O . GLN A 1 896 ? -26.942 -30.656 -21.329 1.00 91.06 896 GLN A O 1
ATOM 6979 N N . LEU A 1 897 ? -26.044 -31.307 -19.372 1.00 89.75 897 LEU A N 1
ATOM 6980 C CA . LEU A 1 897 ? -24.723 -30.689 -19.614 1.00 89.75 897 LEU A CA 1
ATOM 6981 C C . LEU A 1 897 ? -24.112 -31.114 -20.963 1.00 89.75 897 LEU A C 1
ATOM 6983 O O . LEU A 1 897 ? -23.646 -30.283 -21.742 1.00 89.75 897 LEU A O 1
ATOM 6987 N N . ARG A 1 898 ? -24.195 -32.407 -21.302 1.00 90.56 898 ARG A N 1
ATOM 6988 C CA . ARG A 1 898 ? -23.667 -32.964 -22.563 1.00 90.56 898 ARG A CA 1
ATOM 6989 C C . ARG A 1 898 ? -24.358 -32.434 -23.821 1.00 90.56 898 ARG A C 1
ATOM 6991 O O . ARG A 1 898 ? -23.814 -32.626 -24.907 1.00 90.56 898 ARG A O 1
ATOM 6998 N N . THR A 1 899 ? -25.518 -31.783 -23.706 1.00 89.12 899 THR A N 1
ATOM 6999 C CA . THR A 1 899 ? -26.182 -31.120 -24.844 1.00 89.12 899 THR A CA 1
ATOM 7000 C C . THR A 1 899 ? -25.592 -29.751 -25.180 1.00 89.12 899 THR A C 1
ATOM 7002 O O . THR A 1 899 ? -25.762 -29.302 -26.308 1.00 89.12 899 THR A O 1
ATOM 7005 N N . ALA A 1 900 ? -24.866 -29.118 -24.251 1.00 85.94 900 ALA A N 1
ATOM 7006 C CA . ALA A 1 900 ? -24.213 -27.826 -24.466 1.00 85.94 900 ALA A CA 1
ATOM 7007 C C . ALA A 1 900 ? -22.805 -27.947 -25.086 1.00 85.94 900 ALA A C 1
ATOM 7009 O O . ALA A 1 900 ? -22.253 -26.950 -25.551 1.00 85.94 900 ALA A O 1
ATOM 7010 N N . TRP A 1 901 ? -22.212 -29.148 -25.090 1.00 91.81 901 TRP A N 1
ATOM 7011 C CA . TRP A 1 901 ? -20.802 -29.377 -25.430 1.00 91.81 901 TRP A CA 1
ATOM 7012 C C . TRP A 1 901 ? -20.609 -30.294 -26.642 1.00 91.81 901 TRP A C 1
ATOM 7014 O O . TRP A 1 901 ? -21.254 -31.344 -26.762 1.00 91.81 901 TRP A O 1
ATOM 7024 N N . ALA A 1 902 ? -19.664 -29.918 -27.506 1.00 93.12 902 ALA A N 1
ATOM 7025 C CA . ALA A 1 902 ? -19.204 -30.736 -28.625 1.00 93.12 902 ALA A CA 1
ATOM 7026 C C . ALA A 1 902 ? -18.506 -32.024 -28.140 1.00 93.12 902 ALA A C 1
ATOM 7028 O O . ALA A 1 902 ? -18.075 -32.117 -26.989 1.00 93.12 902 ALA A O 1
ATOM 7029 N N . GLU A 1 903 ? -18.411 -33.056 -28.986 1.00 91.81 903 GLU A N 1
ATOM 7030 C CA . GLU A 1 903 ? -17.789 -34.329 -28.572 1.00 91.81 903 GLU A CA 1
ATOM 7031 C C . GLU A 1 903 ? -16.292 -34.167 -28.273 1.00 91.81 903 GLU A C 1
ATOM 7033 O O . GLU A 1 903 ? -15.782 -34.734 -27.306 1.00 91.81 903 GLU A O 1
ATOM 7038 N N . ASP A 1 904 ? -15.648 -33.326 -29.073 1.00 92.44 904 ASP A N 1
ATOM 7039 C CA . ASP A 1 904 ? -14.254 -32.895 -29.076 1.00 92.44 904 ASP A CA 1
ATOM 7040 C C . ASP A 1 904 ? -13.995 -31.642 -28.215 1.00 92.44 904 ASP A C 1
ATOM 7042 O O . ASP A 1 904 ? -12.998 -30.957 -28.422 1.00 92.44 904 ASP A O 1
ATOM 7046 N N . LEU A 1 905 ? -14.864 -31.357 -27.230 1.00 95.12 905 LEU A N 1
ATOM 7047 C CA . LEU A 1 905 ? -14.674 -30.278 -26.249 1.00 95.12 905 LEU A CA 1
ATOM 7048 C C . LEU A 1 905 ? -13.248 -30.281 -25.675 1.00 95.12 905 LEU A C 1
ATOM 7050 O O . LEU A 1 905 ? -12.831 -31.269 -25.073 1.00 95.12 905 LEU A O 1
ATOM 7054 N N . VAL A 1 906 ? -12.552 -29.150 -25.771 1.00 95.69 906 VAL A N 1
ATOM 7055 C CA . VAL A 1 906 ? -11.265 -28.920 -25.099 1.00 95.69 906 VAL A CA 1
ATOM 7056 C C . VAL A 1 906 ? -11.490 -28.038 -23.872 1.00 95.69 906 VAL A C 1
ATOM 7058 O O . VAL A 1 906 ? -12.005 -26.929 -24.005 1.00 95.69 906 VAL A O 1
ATOM 7061 N N . VAL A 1 907 ? -11.097 -28.506 -22.688 1.00 96.06 907 VAL A N 1
ATOM 7062 C CA . VAL A 1 907 ? -11.133 -27.724 -21.442 1.00 96.06 907 VAL A CA 1
ATOM 7063 C C . VAL A 1 907 ? -9.705 -27.467 -20.979 1.00 96.06 907 VAL A C 1
ATOM 7065 O O . VAL A 1 907 ? -8.959 -28.420 -20.779 1.00 96.06 907 VAL A O 1
ATOM 7068 N N . HIS A 1 908 ? -9.324 -26.203 -20.799 1.00 96.06 908 HIS A N 1
ATOM 7069 C CA . HIS A 1 908 ? -7.985 -25.824 -20.351 1.00 96.06 908 HIS A CA 1
ATOM 7070 C C . HIS A 1 908 ? -8.045 -24.914 -19.124 1.00 96.06 908 HIS A C 1
ATOM 7072 O O . HIS A 1 908 ? -8.410 -23.744 -19.214 1.00 96.06 908 HIS A O 1
ATOM 7078 N N . ASP A 1 909 ? -7.700 -25.458 -17.966 1.00 94.94 909 ASP A N 1
ATOM 7079 C CA . ASP A 1 909 ? -7.655 -24.722 -16.709 1.00 94.94 909 ASP A CA 1
ATOM 7080 C C . ASP A 1 909 ? -6.237 -24.185 -16.475 1.00 94.94 909 ASP A C 1
ATOM 7082 O O . ASP A 1 909 ? -5.328 -24.950 -16.150 1.00 94.94 909 ASP A O 1
ATOM 7086 N N . HIS A 1 910 ? -6.047 -22.879 -16.687 1.00 90.81 910 HIS A N 1
ATOM 7087 C CA . HIS A 1 910 ? -4.760 -22.186 -16.529 1.00 90.81 910 HIS A CA 1
ATOM 7088 C C . HIS A 1 910 ? -4.475 -21.775 -15.076 1.00 90.81 910 HIS A C 1
ATOM 7090 O O . HIS A 1 910 ? -3.387 -21.279 -14.786 1.00 90.81 910 HIS A O 1
ATOM 7096 N N . ARG A 1 911 ? -5.437 -21.957 -14.161 1.00 89.81 911 ARG A N 1
ATOM 7097 C CA . ARG A 1 911 ? -5.314 -21.556 -12.753 1.00 89.81 911 ARG A CA 1
ATOM 7098 C C . ARG A 1 911 ? -4.231 -22.345 -12.027 1.00 89.81 911 ARG A C 1
ATOM 7100 O O . ARG A 1 911 ? -3.978 -23.513 -12.330 1.00 89.81 911 ARG A O 1
ATOM 7107 N N . ARG A 1 912 ? -3.640 -21.741 -10.995 1.00 80.81 912 ARG A N 1
ATOM 7108 C CA . ARG A 1 912 ? -2.487 -22.276 -10.242 1.00 80.81 912 ARG A CA 1
ATOM 7109 C C . ARG A 1 912 ? -2.780 -23.622 -9.573 1.00 80.81 912 ARG A C 1
ATOM 7111 O O . ARG A 1 912 ? -1.865 -24.417 -9.373 1.00 80.81 912 ARG A O 1
ATOM 7118 N N . THR A 1 913 ? -4.046 -23.883 -9.248 1.00 80.44 913 THR A N 1
ATOM 7119 C CA . THR A 1 913 ? -4.560 -25.150 -8.691 1.00 80.44 913 THR A CA 1
ATOM 7120 C C . THR A 1 913 ? -5.610 -25.811 -9.599 1.00 80.44 913 THR A C 1
ATOM 7122 O O . THR A 1 913 ? -6.437 -26.600 -9.139 1.00 80.44 913 THR A O 1
ATOM 7125 N N . GLY A 1 914 ? -5.592 -25.480 -10.894 1.00 80.75 914 GLY A N 1
ATOM 7126 C CA . GLY A 1 914 ? -6.552 -25.944 -11.891 1.00 80.75 914 GLY A CA 1
ATOM 7127 C C . GLY A 1 914 ? -6.422 -27.421 -12.282 1.00 80.75 914 GLY A C 1
ATOM 7128 O O . GLY A 1 914 ? -5.436 -28.097 -11.987 1.00 80.75 914 GLY A O 1
ATOM 7129 N N . ILE A 1 915 ? -7.423 -27.924 -13.011 1.00 86.38 915 ILE A N 1
ATOM 7130 C CA . ILE A 1 915 ? -7.471 -29.318 -13.503 1.00 86.38 915 ILE A CA 1
ATOM 7131 C C . ILE A 1 915 ? -6.592 -29.584 -14.745 1.00 86.38 915 ILE A C 1
ATOM 7133 O O . ILE A 1 915 ? -6.585 -30.699 -15.266 1.00 86.38 915 ILE A O 1
ATOM 7137 N N . GLY A 1 916 ? -5.849 -28.581 -15.223 1.00 89.44 916 GLY A N 1
ATOM 7138 C CA . GLY A 1 916 ? -5.013 -28.657 -16.421 1.00 89.44 916 GLY A CA 1
ATOM 7139 C C . GLY A 1 916 ? -5.816 -28.787 -17.721 1.00 89.44 916 GLY A C 1
ATOM 7140 O O . GLY A 1 916 ? -6.904 -28.227 -17.859 1.00 89.44 916 GLY A O 1
ATOM 7141 N N . MET A 1 917 ? -5.260 -29.509 -18.699 1.00 93.88 917 MET A N 1
ATOM 7142 C CA . MET A 1 917 ? -5.898 -29.762 -19.997 1.00 93.88 917 MET A CA 1
ATOM 7143 C C . MET A 1 917 ? -6.694 -31.075 -19.986 1.00 93.88 917 MET A C 1
ATOM 7145 O O . MET A 1 917 ? -6.146 -32.132 -19.671 1.00 93.88 917 MET A O 1
ATOM 7149 N N . ILE A 1 918 ? -7.956 -31.020 -20.414 1.00 94.31 918 ILE A N 1
ATOM 7150 C CA . ILE A 1 918 ? -8.840 -32.172 -20.618 1.00 94.31 918 ILE A CA 1
ATOM 7151 C C . ILE A 1 918 ? -9.380 -32.145 -22.052 1.00 94.31 918 ILE A C 1
ATOM 7153 O O . ILE A 1 918 ? -9.968 -31.158 -22.493 1.00 94.31 918 ILE A O 1
ATOM 7157 N N . GLU A 1 919 ? -9.221 -33.260 -22.766 1.00 93.88 919 GLU A N 1
ATOM 7158 C CA . GLU A 1 919 ? -9.714 -33.438 -24.134 1.00 93.88 919 GLU A CA 1
ATOM 7159 C C . GLU A 1 919 ? -10.939 -34.369 -24.170 1.00 93.88 919 GLU A C 1
ATOM 7161 O O . GLU A 1 919 ? -10.912 -35.502 -23.682 1.00 93.88 919 GLU A O 1
ATOM 7166 N N . GLY A 1 920 ? -12.016 -33.896 -24.796 1.00 92.75 920 GLY A N 1
ATOM 7167 C CA . GLY A 1 920 ? -13.273 -34.606 -25.000 1.00 92.75 920 GLY A CA 1
ATOM 7168 C C . GLY A 1 920 ? -14.277 -34.446 -23.852 1.00 92.75 920 GLY A C 1
ATOM 7169 O O . GLY A 1 920 ? -13.965 -34.610 -22.670 1.00 92.75 920 GLY A O 1
ATOM 7170 N N . ARG A 1 921 ? -15.555 -34.225 -24.200 1.00 93.75 921 ARG A N 1
ATOM 7171 C CA . ARG A 1 921 ? -16.630 -33.968 -23.214 1.00 93.75 921 ARG A CA 1
ATOM 7172 C C . ARG A 1 921 ? -16.834 -35.078 -22.179 1.00 93.75 921 ARG A C 1
ATOM 7174 O O . ARG A 1 921 ? -17.382 -34.816 -21.113 1.00 93.75 921 ARG A O 1
ATOM 7181 N N . ASN A 1 922 ? -16.438 -36.316 -22.486 1.00 93.12 922 ASN A N 1
ATOM 7182 C CA . ASN A 1 922 ? -16.575 -37.452 -21.570 1.00 93.12 922 ASN A CA 1
ATOM 7183 C C . ASN A 1 922 ? -15.653 -37.311 -20.355 1.00 93.12 922 ASN A C 1
ATOM 7185 O O . ASN A 1 922 ? -16.144 -37.374 -19.233 1.00 93.12 922 ASN A O 1
ATOM 7189 N N . ALA A 1 923 ? -14.365 -37.042 -20.579 1.00 92.00 923 ALA A N 1
ATOM 7190 C CA . ALA A 1 923 ? -13.392 -36.863 -19.505 1.00 92.00 923 ALA A CA 1
ATOM 7191 C C . ALA A 1 923 ? -13.747 -35.651 -18.626 1.00 92.00 923 ALA A C 1
ATOM 7193 O O . ALA A 1 923 ? -13.624 -35.704 -17.403 1.00 92.00 923 ALA A O 1
ATOM 7194 N N . TYR A 1 924 ? -14.297 -34.586 -19.223 1.00 94.06 924 TYR A N 1
ATOM 7195 C CA . TYR A 1 924 ? -14.798 -33.459 -18.439 1.00 94.06 924 TYR A CA 1
ATOM 7196 C C . TYR A 1 924 ? -16.028 -33.837 -17.590 1.00 94.06 924 TYR A C 1
ATOM 7198 O O . TYR A 1 924 ? -16.047 -33.536 -16.399 1.00 94.06 924 TYR A O 1
ATOM 7206 N N . CYS A 1 925 ? -17.000 -34.590 -18.126 1.00 93.75 925 CYS A N 1
ATOM 7207 C CA . CYS A 1 925 ? -18.120 -35.125 -17.328 1.00 93.75 925 CYS A CA 1
ATOM 7208 C C . CYS A 1 925 ? -17.648 -35.993 -16.144 1.00 93.75 925 CYS A C 1
ATOM 7210 O O . CYS A 1 925 ? -18.223 -35.917 -15.059 1.00 93.75 925 CYS A O 1
ATOM 7212 N N . GLU A 1 926 ? -16.602 -36.799 -16.337 1.00 93.31 926 GLU A N 1
ATOM 7213 C CA . GLU A 1 926 ? -15.993 -37.607 -15.271 1.00 93.31 926 GLU A CA 1
ATOM 7214 C C . GLU A 1 926 ? -15.380 -36.714 -14.175 1.00 93.31 926 GLU A C 1
ATOM 7216 O O . GLU A 1 926 ? -15.632 -36.951 -12.994 1.00 93.31 926 GLU A O 1
ATOM 7221 N N . SER A 1 927 ? -14.688 -35.622 -14.536 1.00 93.19 927 SER A N 1
ATOM 7222 C CA . SER A 1 927 ? -14.169 -34.654 -13.550 1.00 93.19 927 SER A CA 1
ATOM 7223 C C . SER A 1 927 ? -15.269 -33.947 -12.743 1.00 93.19 927 SER A C 1
ATOM 7225 O O . SER A 1 927 ? -15.107 -33.725 -11.545 1.00 93.19 927 SER A O 1
ATOM 7227 N N . LEU A 1 928 ? -16.415 -33.644 -13.366 1.00 93.75 928 LEU A N 1
ATOM 7228 C CA . LEU A 1 928 ? -17.563 -33.037 -12.680 1.00 93.75 928 LEU A CA 1
ATOM 7229 C C . LEU A 1 928 ? -18.249 -34.041 -11.746 1.00 93.75 928 LEU A C 1
ATOM 7231 O O . LEU A 1 928 ? -18.661 -33.672 -10.652 1.00 93.75 928 LEU A O 1
ATOM 7235 N N . THR A 1 929 ? -18.291 -35.319 -12.133 1.00 94.69 929 THR A N 1
ATOM 7236 C CA . THR A 1 929 ? -18.787 -36.402 -11.267 1.00 94.69 929 THR A CA 1
ATOM 7237 C C . THR A 1 929 ? -17.929 -36.517 -10.004 1.00 94.69 929 THR A C 1
ATOM 7239 O O . THR A 1 929 ? -18.466 -36.512 -8.901 1.00 94.69 929 THR A O 1
ATOM 7242 N N . ALA A 1 930 ? -16.599 -36.529 -10.150 1.00 92.69 930 ALA A N 1
ATOM 7243 C CA . ALA A 1 930 ? -15.674 -36.572 -9.016 1.00 92.69 930 ALA A CA 1
ATOM 7244 C C . ALA A 1 930 ? -15.786 -35.329 -8.107 1.00 92.69 930 ALA A C 1
ATOM 7246 O O . ALA A 1 930 ? -15.712 -35.449 -6.885 1.00 92.69 930 ALA A O 1
ATOM 7247 N N . LEU A 1 931 ? -16.012 -34.141 -8.683 1.00 91.00 931 LEU A N 1
ATOM 7248 C CA . LEU A 1 931 ? -16.279 -32.914 -7.925 1.00 91.00 931 LEU A CA 1
ATOM 7249 C C . LEU A 1 931 ? -17.567 -33.018 -7.093 1.00 91.00 931 LEU A C 1
ATOM 7251 O O . LEU A 1 931 ? -17.570 -32.621 -5.931 1.00 91.00 931 LEU A O 1
ATOM 7255 N N . TRP A 1 932 ? -18.644 -33.562 -7.662 1.00 94.81 932 TRP A N 1
ATOM 7256 C CA . TRP A 1 932 ? -19.921 -33.745 -6.965 1.00 94.81 932 TRP A CA 1
ATOM 7257 C C . TRP A 1 932 ? -19.877 -34.836 -5.889 1.00 94.81 932 TRP A C 1
ATOM 7259 O O . TRP A 1 932 ? -20.555 -34.717 -4.874 1.00 94.81 932 TRP A O 1
ATOM 7269 N N . GLU A 1 933 ? -19.064 -35.879 -6.072 1.00 93.12 933 GLU A N 1
ATOM 7270 C CA . GLU A 1 933 ? -18.791 -36.872 -5.023 1.00 93.12 933 GLU A CA 1
ATOM 7271 C C . GLU A 1 933 ? -17.984 -36.269 -3.859 1.00 93.12 933 GLU A C 1
ATOM 7273 O O . GLU A 1 933 ? -18.223 -36.618 -2.702 1.00 93.12 933 GLU A O 1
ATOM 7278 N N . LEU A 1 934 ? -17.059 -35.345 -4.150 1.00 90.88 934 LEU A N 1
ATOM 7279 C CA . LEU A 1 934 ? -16.247 -34.646 -3.148 1.00 90.88 934 LEU A CA 1
ATOM 7280 C C . LEU A 1 934 ? -17.017 -33.537 -2.409 1.00 90.88 934 LEU A C 1
ATOM 7282 O O . LEU A 1 934 ? -16.792 -33.336 -1.219 1.00 90.88 934 LEU A O 1
ATOM 7286 N N . SER A 1 935 ? -17.901 -32.817 -3.103 1.00 91.81 935 SER A N 1
ATOM 7287 C CA . SER A 1 935 ? -18.667 -31.677 -2.581 1.00 91.81 935 SER A CA 1
ATOM 7288 C C . SER A 1 935 ? -20.146 -31.790 -3.001 1.00 91.81 935 SER A C 1
ATOM 7290 O O . SER A 1 935 ? -20.566 -31.157 -3.972 1.00 91.81 935 SER A O 1
ATOM 7292 N N . PRO A 1 936 ? -20.959 -32.612 -2.301 1.00 91.12 936 PRO A N 1
ATOM 7293 C CA . PRO A 1 936 ? -22.347 -32.906 -2.694 1.00 91.12 936 PRO A CA 1
ATOM 7294 C C . PRO A 1 936 ? -23.339 -31.748 -2.511 1.00 91.12 936 PRO A C 1
ATOM 7296 O O . PRO A 1 936 ? -24.512 -31.876 -2.858 1.00 91.12 936 PRO A O 1
ATOM 7299 N N . ASP A 1 937 ? -22.896 -30.646 -1.911 1.00 90.44 937 ASP A N 1
ATOM 7300 C CA . ASP A 1 937 ? -23.631 -29.396 -1.734 1.00 90.44 937 ASP A CA 1
ATOM 7301 C C . ASP A 1 937 ? -23.180 -28.303 -2.716 1.00 90.44 937 ASP A C 1
ATOM 7303 O O . ASP A 1 937 ? -23.682 -27.180 -2.644 1.00 90.44 937 ASP A O 1
ATOM 7307 N N . THR A 1 938 ? -22.250 -28.604 -3.633 1.00 91.88 938 THR A N 1
ATOM 7308 C CA . THR A 1 938 ? -21.653 -27.576 -4.485 1.00 91.88 938 THR A CA 1
ATOM 7309 C C . THR A 1 938 ? -22.688 -26.861 -5.353 1.00 91.88 938 THR A C 1
ATOM 7311 O O . THR A 1 938 ? -23.606 -27.461 -5.919 1.00 91.88 938 THR A O 1
ATOM 7314 N N . GLN A 1 939 ? -22.545 -25.542 -5.444 1.00 91.06 939 GLN A N 1
ATOM 7315 C CA . GLN A 1 939 ? -23.346 -24.678 -6.298 1.00 91.06 939 GLN A CA 1
ATOM 7316 C C . GLN A 1 939 ? -22.434 -23.892 -7.228 1.00 91.06 939 GLN A C 1
ATOM 7318 O O . GLN A 1 939 ? -21.370 -23.424 -6.832 1.00 91.06 939 GLN A O 1
ATOM 7323 N N . PHE A 1 940 ? -22.876 -23.729 -8.468 1.00 90.00 940 PHE A N 1
ATOM 7324 C CA . PHE A 1 940 ? -22.199 -22.968 -9.505 1.00 90.00 940 PHE A CA 1
ATOM 7325 C C . PHE A 1 940 ? -23.093 -21.818 -9.962 1.00 90.00 940 PHE A C 1
ATOM 7327 O O . PHE A 1 940 ? -24.253 -22.035 -10.313 1.00 90.00 940 PHE A O 1
ATOM 7334 N N . ASP A 1 941 ? -22.545 -20.609 -9.979 1.00 88.00 941 ASP A N 1
ATOM 7335 C CA . ASP A 1 941 ? -23.148 -19.422 -10.576 1.00 88.00 941 ASP A CA 1
ATOM 7336 C C . ASP A 1 941 ? -22.218 -18.927 -11.688 1.00 88.00 941 ASP A C 1
ATOM 7338 O O . ASP A 1 941 ? -21.007 -18.817 -11.502 1.00 88.00 941 ASP A O 1
ATOM 7342 N N . ASN A 1 942 ? -22.771 -18.621 -12.859 1.00 87.12 942 ASN A N 1
ATOM 7343 C CA . ASN A 1 942 ? -21.985 -18.247 -14.031 1.00 87.12 942 ASN A CA 1
ATOM 7344 C C . ASN A 1 942 ? -22.644 -17.084 -14.780 1.00 87.12 942 ASN A C 1
ATOM 7346 O O . ASN A 1 942 ? -23.870 -17.020 -14.854 1.00 87.12 942 ASN A O 1
ATOM 7350 N N . GLY A 1 943 ? -21.847 -16.183 -15.357 1.00 85.44 943 GLY A N 1
ATOM 7351 C CA . GLY A 1 943 ? -22.360 -15.037 -16.113 1.00 85.44 943 GLY A CA 1
ATOM 7352 C C . GLY A 1 943 ? -22.804 -13.848 -15.262 1.00 85.44 943 GLY A C 1
ATOM 7353 O O . GLY A 1 943 ? -23.624 -13.062 -15.740 1.00 85.44 943 GLY A O 1
ATOM 7354 N N . CYS A 1 944 ? -22.300 -13.696 -14.029 1.00 86.62 944 CYS A N 1
ATOM 7355 C CA . CYS A 1 944 ? -22.574 -12.503 -13.216 1.00 86.62 944 CYS A CA 1
ATOM 7356 C C . CYS A 1 944 ? -22.145 -11.238 -13.982 1.00 86.62 944 CYS A C 1
ATOM 7358 O O . CYS A 1 944 ? -22.950 -10.335 -14.191 1.00 86.62 944 CYS A O 1
ATOM 7360 N N . HIS A 1 945 ? -20.912 -11.223 -14.493 1.00 88.62 945 HIS A N 1
ATOM 7361 C CA . HIS A 1 945 ? -20.380 -10.182 -15.373 1.00 88.62 945 HIS A CA 1
ATOM 7362 C C . HIS A 1 945 ? -19.890 -10.797 -16.684 1.00 88.62 945 HIS A C 1
ATOM 7364 O O . HIS A 1 945 ? -19.458 -11.952 -16.718 1.00 88.62 945 HIS A O 1
ATOM 7370 N N . TRP A 1 946 ? -19.935 -10.003 -17.753 1.00 89.81 946 TRP A N 1
ATOM 7371 C CA . TRP A 1 946 ? -19.562 -10.403 -19.113 1.00 89.81 946 TRP A CA 1
ATOM 7372 C C . TRP A 1 946 ? -18.489 -9.451 -19.667 1.00 89.81 946 TRP A C 1
ATOM 7374 O O . TRP A 1 946 ? -18.833 -8.495 -20.361 1.00 89.81 946 TRP A O 1
ATOM 7384 N N . PRO A 1 947 ? -17.191 -9.648 -19.358 1.00 88.50 947 PRO A N 1
ATOM 7385 C CA . PRO A 1 947 ? -16.146 -8.703 -19.768 1.00 88.50 947 PRO A CA 1
ATOM 7386 C C . PRO A 1 947 ? -15.976 -8.547 -21.284 1.00 88.50 947 PRO A C 1
ATOM 7388 O O . PRO A 1 947 ? -15.586 -7.472 -21.743 1.00 88.50 947 PRO A O 1
ATOM 7391 N N . ALA A 1 948 ? -16.259 -9.601 -22.057 1.00 89.12 948 ALA A N 1
ATOM 7392 C CA . ALA A 1 948 ? -16.236 -9.586 -23.517 1.00 89.12 948 ALA A CA 1
ATOM 7393 C C . ALA A 1 948 ? -17.151 -10.673 -24.098 1.00 89.12 948 ALA A C 1
ATOM 7395 O O . ALA A 1 948 ? -17.253 -11.769 -23.551 1.00 89.12 948 ALA A O 1
ATOM 7396 N N . TRP A 1 949 ? -17.785 -10.402 -25.237 1.00 90.56 949 TRP A N 1
ATOM 7397 C CA . TRP A 1 949 ? -18.568 -11.383 -25.990 1.00 90.56 949 TRP A CA 1
ATOM 7398 C C . TRP A 1 949 ? -18.598 -11.023 -27.476 1.00 90.56 949 TRP A C 1
ATOM 7400 O O . TRP A 1 949 ? -18.441 -9.865 -27.864 1.00 90.56 949 TRP A O 1
ATOM 7410 N N . ASN A 1 950 ? -18.807 -12.025 -28.324 1.00 88.56 950 ASN A N 1
ATOM 7411 C CA . ASN A 1 950 ? -19.136 -11.861 -29.736 1.00 88.56 950 ASN A CA 1
ATOM 7412 C C . ASN A 1 950 ? -19.959 -13.082 -30.216 1.00 88.56 950 ASN A C 1
ATOM 7414 O O . ASN A 1 950 ? -20.503 -13.844 -29.415 1.00 88.56 950 ASN A O 1
ATOM 7418 N N . ARG A 1 951 ? -20.087 -13.287 -31.533 1.00 83.56 951 ARG A N 1
ATOM 7419 C CA . ARG A 1 951 ? -20.844 -14.422 -32.100 1.00 83.56 951 ARG A CA 1
ATOM 7420 C C . ARG A 1 951 ? -20.222 -15.807 -31.868 1.00 83.56 951 ARG A C 1
ATOM 7422 O O . ARG A 1 951 ? -20.939 -16.790 -32.034 1.00 83.56 951 ARG A O 1
ATOM 7429 N N . THR A 1 952 ? -18.926 -15.892 -31.583 1.00 84.75 952 THR A N 1
ATOM 7430 C CA . THR A 1 952 ? -18.140 -17.140 -31.543 1.00 84.75 952 THR A CA 1
ATOM 7431 C C . THR A 1 952 ? -17.463 -17.391 -30.199 1.00 84.75 952 THR A C 1
ATOM 7433 O O . THR A 1 952 ? -17.167 -18.545 -29.903 1.00 84.75 952 THR A O 1
ATOM 7436 N N . GLY A 1 953 ? -17.295 -16.378 -29.346 1.00 91.06 953 GLY A N 1
ATOM 7437 C CA . GLY A 1 953 ? -16.826 -16.535 -27.971 1.00 91.06 953 GLY A CA 1
ATOM 7438 C C . GLY A 1 953 ? -17.536 -15.639 -26.952 1.00 91.06 953 GLY A C 1
ATOM 7439 O O . GLY A 1 953 ? -18.160 -14.636 -27.307 1.00 91.06 953 GLY A O 1
ATOM 7440 N N . ALA A 1 954 ? -17.370 -15.972 -25.674 1.00 92.06 954 ALA A N 1
ATOM 7441 C CA . ALA A 1 954 ? -17.697 -15.115 -24.536 1.00 92.06 954 ALA A CA 1
ATOM 7442 C C . ALA A 1 954 ? -16.709 -15.342 -23.381 1.00 92.06 954 ALA A C 1
ATOM 7444 O O . ALA A 1 954 ? -16.282 -16.473 -23.147 1.00 92.06 954 ALA A O 1
ATOM 7445 N N . ILE A 1 955 ? -16.375 -14.277 -22.653 1.00 93.56 955 ILE A N 1
ATOM 7446 C CA . ILE A 1 955 ? -15.758 -14.327 -21.326 1.00 93.56 955 ILE A CA 1
ATOM 7447 C C . ILE A 1 955 ? -16.843 -13.969 -20.318 1.00 93.56 955 ILE A C 1
ATOM 7449 O O . ILE A 1 955 ? -17.538 -12.963 -20.480 1.00 93.56 955 ILE A O 1
ATOM 7453 N N . VAL A 1 956 ? -16.955 -14.767 -19.264 1.00 92.38 956 VAL A N 1
ATOM 7454 C CA . VAL A 1 956 ? -17.858 -14.524 -18.138 1.00 92.38 956 VAL A CA 1
ATOM 7455 C C . VAL A 1 956 ? -17.157 -14.766 -16.811 1.00 92.38 956 VAL A C 1
ATOM 7457 O O . VAL A 1 956 ? -16.230 -15.572 -16.731 1.00 92.38 956 VAL A O 1
ATOM 7460 N N . THR A 1 957 ? -17.620 -14.098 -15.757 1.00 92.38 957 THR A N 1
ATOM 7461 C CA . THR A 1 957 ? -17.241 -14.469 -14.392 1.00 92.38 957 THR A CA 1
ATOM 7462 C C . THR A 1 957 ? -18.024 -15.685 -13.908 1.00 92.38 957 THR A C 1
ATOM 7464 O O . THR A 1 957 ? -19.207 -15.864 -14.223 1.00 92.38 957 THR A O 1
ATOM 7467 N N . SER A 1 958 ? -17.354 -16.514 -13.116 1.00 91.25 958 SER A N 1
ATOM 7468 C CA . SER A 1 958 ? -17.856 -17.783 -12.606 1.00 91.25 958 SER A CA 1
ATOM 7469 C C . SER A 1 958 ? -17.515 -17.918 -11.122 1.00 91.25 958 SER A C 1
ATOM 7471 O O . SER A 1 958 ? -16.365 -17.714 -10.745 1.00 91.25 958 SER A O 1
ATOM 7473 N N . ARG A 1 959 ? -18.497 -18.294 -10.297 1.00 91.12 959 ARG A N 1
ATOM 7474 C CA . ARG A 1 959 ? -18.346 -18.587 -8.863 1.00 91.12 959 ARG A CA 1
ATOM 7475 C C . ARG A 1 959 ? -18.783 -20.019 -8.586 1.00 91.12 959 ARG A C 1
ATOM 7477 O O . ARG A 1 959 ? -19.834 -20.449 -9.063 1.00 91.12 959 ARG A O 1
ATOM 7484 N N . ARG A 1 960 ? -18.025 -20.747 -7.768 1.00 91.56 960 ARG A N 1
ATOM 7485 C CA . ARG A 1 960 ? -18.464 -22.017 -7.176 1.00 91.56 960 ARG A CA 1
ATOM 7486 C C . ARG A 1 960 ? -18.328 -21.978 -5.666 1.00 91.56 960 ARG A C 1
ATOM 7488 O O . ARG A 1 960 ? -17.271 -21.628 -5.152 1.00 91.56 960 ARG A O 1
ATOM 7495 N N . THR A 1 961 ? -19.380 -22.398 -4.984 1.00 89.31 961 THR A N 1
ATOM 7496 C CA . THR A 1 961 ? -19.410 -22.604 -3.536 1.00 89.31 961 THR A CA 1
ATOM 7497 C C . THR A 1 961 ? -19.672 -24.073 -3.217 1.00 89.31 961 THR A C 1
ATOM 7499 O O . THR A 1 961 ? -20.059 -24.854 -4.093 1.00 89.31 961 THR A O 1
ATOM 7502 N N . GLY A 1 962 ? -19.434 -24.469 -1.972 1.00 88.56 962 GLY A N 1
ATOM 7503 C CA . GLY A 1 962 ? -19.732 -25.803 -1.450 1.00 88.56 962 GLY A CA 1
ATOM 7504 C C . GLY A 1 962 ? -18.925 -26.092 -0.190 1.00 88.56 962 GLY A C 1
ATOM 7505 O O . GLY A 1 962 ? -18.202 -25.229 0.305 1.00 88.56 962 GLY A O 1
ATOM 7506 N N . THR A 1 963 ? -19.007 -27.318 0.306 1.00 82.75 963 THR A N 1
ATOM 7507 C CA . THR A 1 963 ? -18.229 -27.811 1.445 1.00 82.75 963 THR A CA 1
ATOM 7508 C C . THR A 1 963 ? -17.353 -28.973 0.992 1.00 82.75 963 THR A C 1
ATOM 7510 O O . THR A 1 963 ? -17.793 -29.819 0.211 1.00 82.75 963 THR A O 1
ATOM 7513 N N . VAL A 1 964 ? -16.115 -29.039 1.488 1.00 81.50 964 VAL A N 1
ATOM 7514 C CA . VAL A 1 964 ? -15.241 -30.214 1.330 1.00 81.50 964 VAL A CA 1
ATOM 7515 C C . VAL A 1 964 ? -15.031 -30.922 2.676 1.00 81.50 964 VAL A C 1
ATOM 7517 O O . VAL A 1 964 ? -14.897 -30.244 3.703 1.00 81.50 964 VAL A O 1
ATOM 7520 N N . PRO A 1 965 ? -14.968 -32.269 2.706 1.00 66.75 965 PRO A N 1
ATOM 7521 C CA . PRO A 1 965 ? -14.568 -33.016 3.894 1.00 66.75 965 PRO A CA 1
ATOM 7522 C C . PRO A 1 965 ? -13.234 -32.497 4.440 1.00 66.75 965 PRO A C 1
ATOM 7524 O O . PRO A 1 965 ? -12.298 -32.268 3.677 1.00 66.75 965 PRO A O 1
ATOM 7527 N N . ASP A 1 966 ? -13.177 -32.277 5.752 1.00 66.00 966 ASP A N 1
ATOM 7528 C CA . ASP A 1 966 ? -12.016 -31.794 6.517 1.00 66.00 966 ASP A CA 1
ATOM 7529 C C . ASP A 1 966 ? -11.458 -30.394 6.154 1.00 66.00 966 ASP A C 1
ATOM 7531 O O . ASP A 1 966 ? -10.602 -29.887 6.876 1.00 66.00 966 ASP A O 1
ATOM 7535 N N . GLY A 1 967 ? -11.958 -29.728 5.102 1.00 57.50 967 GLY A N 1
ATOM 7536 C CA . GLY A 1 967 ? -11.537 -28.373 4.695 1.00 57.50 967 GLY A CA 1
ATOM 7537 C C . GLY A 1 967 ? -12.556 -27.252 4.951 1.00 57.50 967 GLY A C 1
ATOM 7538 O O . GLY A 1 967 ? -12.189 -26.080 4.907 1.00 57.50 967 GLY A O 1
ATOM 7539 N N . GLY A 1 968 ? -13.816 -27.586 5.252 1.00 76.31 968 GLY A N 1
ATOM 7540 C CA . GLY A 1 968 ? -14.874 -26.606 5.533 1.00 76.31 968 GLY A CA 1
ATOM 7541 C C . GLY A 1 968 ? -15.553 -26.036 4.274 1.00 76.31 968 GLY A C 1
ATOM 7542 O O . GLY A 1 968 ? -15.425 -26.614 3.189 1.00 76.31 968 GLY A O 1
ATOM 7543 N N . PRO A 1 969 ? -16.338 -24.948 4.412 1.00 73.94 969 PRO A N 1
ATOM 7544 C CA . PRO A 1 969 ? -16.973 -24.283 3.280 1.00 73.94 969 PRO A CA 1
ATOM 7545 C C . PRO A 1 969 ? -15.934 -23.525 2.446 1.00 73.94 969 PRO A C 1
ATOM 7547 O O . PRO A 1 969 ? -15.060 -22.852 2.994 1.00 73.94 969 PRO A O 1
ATOM 7550 N N . TYR A 1 970 ? -16.061 -23.594 1.124 1.00 80.56 970 TYR A N 1
ATOM 7551 C CA . TYR A 1 970 ? -15.235 -22.858 0.174 1.00 80.56 970 TYR A CA 1
ATOM 7552 C C . TYR A 1 970 ? -16.090 -21.994 -0.758 1.00 80.56 970 TYR A C 1
ATOM 7554 O O . TYR A 1 970 ? -17.232 -22.321 -1.089 1.00 80.56 970 TYR A O 1
ATOM 7562 N N . GLU A 1 971 ? -15.484 -20.906 -1.220 1.00 84.94 971 GLU A N 1
ATOM 7563 C CA . GLU A 1 971 ? -15.915 -20.108 -2.363 1.00 84.94 971 GLU A CA 1
ATOM 7564 C C . GLU A 1 971 ? -14.714 -20.002 -3.312 1.00 84.94 971 GLU A C 1
ATOM 7566 O O . GLU A 1 971 ? -13.561 -19.964 -2.876 1.00 84.94 971 GLU A O 1
ATOM 7571 N N . THR A 1 972 ? -14.947 -20.057 -4.618 1.00 86.12 972 THR A N 1
ATOM 7572 C CA . THR A 1 972 ? -13.890 -19.964 -5.631 1.00 86.12 972 THR A CA 1
ATOM 7573 C C . THR A 1 972 ? -14.421 -19.220 -6.840 1.00 86.12 972 THR A C 1
ATOM 7575 O O . THR A 1 972 ? -15.396 -19.661 -7.450 1.00 86.12 972 THR A O 1
ATOM 7578 N N . ASP A 1 973 ? -13.734 -18.142 -7.203 1.00 90.44 973 ASP A N 1
ATOM 7579 C CA . ASP A 1 973 ? -14.057 -17.292 -8.344 1.00 90.44 973 ASP A CA 1
ATOM 7580 C C . ASP A 1 973 ? -13.026 -17.448 -9.455 1.00 90.44 973 ASP A C 1
ATOM 7582 O O . ASP A 1 973 ? -11.844 -17.667 -9.193 1.00 90.44 973 ASP A O 1
ATOM 7586 N N . TRP A 1 974 ? -13.477 -17.361 -10.703 1.00 92.75 974 TRP A N 1
ATOM 7587 C CA . TRP A 1 974 ? -12.613 -17.419 -11.878 1.00 92.75 974 TRP A CA 1
ATOM 7588 C C . TRP A 1 974 ? -13.277 -16.802 -13.112 1.00 92.75 974 TRP A C 1
ATOM 7590 O O . TRP A 1 974 ? -14.480 -16.518 -13.131 1.00 92.75 974 TRP A O 1
ATOM 7600 N N . LEU A 1 975 ? -12.491 -16.629 -14.173 1.00 94.06 975 LEU A N 1
ATOM 7601 C CA . LEU A 1 975 ? -12.984 -16.251 -15.495 1.00 94.06 975 LEU A CA 1
ATOM 7602 C C . LEU A 1 975 ? -13.143 -17.495 -16.366 1.00 94.06 975 LEU A C 1
ATOM 7604 O O . LEU A 1 975 ? -12.196 -18.264 -16.528 1.00 94.06 975 LEU A O 1
ATOM 7608 N N . THR A 1 976 ? -14.320 -17.677 -16.963 1.00 95.06 976 THR A N 1
ATOM 7609 C CA . THR A 1 976 ? -14.570 -18.710 -17.975 1.00 95.06 976 THR A CA 1
ATOM 7610 C C . THR A 1 976 ? -14.629 -18.074 -19.360 1.00 95.06 976 THR A C 1
ATOM 7612 O O . THR A 1 976 ? -15.584 -17.373 -19.695 1.00 95.06 976 THR A O 1
ATOM 7615 N N . LEU A 1 977 ? -13.635 -18.375 -20.192 1.00 95.62 977 LEU A N 1
ATOM 7616 C CA . LEU A 1 977 ? -13.661 -18.138 -21.632 1.00 95.62 977 LEU A CA 1
ATOM 7617 C C . LEU A 1 977 ? -14.308 -19.349 -22.310 1.00 95.62 977 LEU A C 1
ATOM 7619 O O . LEU A 1 977 ? -13.886 -20.485 -22.112 1.00 95.62 977 LEU A O 1
ATOM 7623 N N . SER A 1 978 ? -15.323 -19.117 -23.135 1.00 93.62 978 SER A N 1
ATOM 7624 C CA . SER A 1 978 ? -16.004 -20.148 -23.923 1.00 93.62 978 SER A CA 1
ATOM 7625 C C . SER A 1 978 ? -15.933 -19.826 -25.414 1.00 93.62 978 SER A C 1
ATOM 7627 O O . SER A 1 978 ? -16.148 -18.677 -25.790 1.00 93.62 978 SER A O 1
ATOM 7629 N N . ILE A 1 979 ? -15.709 -20.832 -26.267 1.00 93.94 979 ILE A N 1
ATOM 7630 C CA . ILE A 1 979 ? -15.857 -20.735 -27.733 1.00 93.94 979 ILE A CA 1
ATOM 7631 C C . ILE A 1 979 ? -16.992 -21.657 -28.183 1.00 93.94 979 ILE A C 1
ATOM 7633 O O . ILE A 1 979 ? -17.038 -22.822 -27.785 1.00 93.94 979 ILE A O 1
ATOM 7637 N N . MET A 1 980 ? -17.904 -21.139 -29.007 1.00 89.44 980 MET A N 1
ATOM 7638 C CA . MET A 1 980 ? -19.093 -21.840 -29.490 1.00 89.44 980 MET A CA 1
ATOM 7639 C C . MET A 1 980 ? -19.114 -21.924 -31.016 1.00 89.44 980 MET A C 1
ATOM 7641 O O . MET A 1 980 ? -19.011 -20.922 -31.722 1.00 89.44 980 MET A O 1
ATOM 7645 N N . GLU A 1 981 ? -19.368 -23.128 -31.524 1.00 87.75 981 GLU A N 1
ATOM 7646 C CA . GLU A 1 981 ? -19.564 -23.404 -32.941 1.00 87.75 981 GLU A CA 1
ATOM 7647 C C . GLU A 1 981 ? -20.877 -24.154 -33.155 1.00 87.75 981 GLU A C 1
ATOM 7649 O O . GLU A 1 981 ? -21.180 -25.138 -32.484 1.00 87.75 981 GLU A O 1
ATOM 7654 N N . ARG A 1 982 ? -21.691 -23.682 -34.107 1.00 83.69 982 ARG A N 1
ATOM 7655 C CA . ARG A 1 982 ? -22.982 -24.301 -34.479 1.00 83.69 982 ARG A CA 1
ATOM 7656 C C . ARG A 1 982 ? -23.947 -24.534 -33.296 1.00 83.69 982 ARG A C 1
ATOM 7658 O O . ARG A 1 982 ? -24.822 -25.390 -33.387 1.00 83.69 982 ARG A O 1
ATOM 7665 N N . GLY A 1 983 ? -23.820 -23.745 -32.225 1.00 83.19 983 GLY A N 1
ATOM 7666 C CA . GLY A 1 983 ? -24.646 -23.838 -31.014 1.00 83.19 983 GLY A CA 1
ATOM 7667 C C . GLY A 1 983 ? -24.102 -24.763 -29.918 1.00 83.19 983 GLY A C 1
ATOM 7668 O O . GLY A 1 983 ? -24.781 -24.945 -28.914 1.00 83.19 983 GLY A O 1
ATOM 7669 N N . LEU A 1 984 ? -22.907 -25.338 -30.090 1.00 88.88 984 LEU A N 1
ATOM 7670 C CA . LEU A 1 984 ? -22.222 -26.160 -29.089 1.00 88.88 984 LEU A CA 1
ATOM 7671 C C . LEU A 1 984 ? -20.912 -25.493 -28.674 1.00 88.88 984 LEU A C 1
ATOM 7673 O O . LEU A 1 984 ? -20.185 -24.980 -29.522 1.00 88.88 984 LEU A O 1
ATOM 7677 N N . VAL A 1 985 ? -20.583 -25.522 -27.385 1.00 91.81 985 VAL A N 1
ATOM 7678 C CA . VAL A 1 985 ? -19.270 -25.076 -26.905 1.00 91.81 985 VAL A CA 1
ATOM 7679 C C . VAL A 1 985 ? -18.227 -26.128 -27.285 1.00 91.81 985 VAL A C 1
ATOM 7681 O O . VAL A 1 985 ? -18.362 -27.305 -26.935 1.00 91.81 985 VAL A O 1
ATOM 7684 N N . THR A 1 986 ? -17.205 -25.701 -28.024 1.00 93.81 986 THR A N 1
ATOM 7685 C CA . THR A 1 986 ? -16.059 -26.517 -28.463 1.00 93.81 986 THR A CA 1
ATOM 7686 C C . THR A 1 986 ? -14.837 -26.312 -27.574 1.00 93.81 986 THR A C 1
ATOM 7688 O O . THR A 1 986 ? -13.965 -27.178 -27.516 1.00 93.81 986 THR A O 1
ATOM 7691 N N . ARG A 1 987 ? -14.772 -25.193 -26.841 1.00 94.88 987 ARG A N 1
ATOM 7692 C CA . ARG A 1 987 ? -13.650 -24.868 -25.957 1.00 94.88 987 ARG A CA 1
ATOM 7693 C C . ARG A 1 987 ? -14.109 -24.148 -24.695 1.00 94.88 987 ARG A C 1
ATOM 7695 O O . ARG A 1 987 ? -14.906 -23.217 -24.787 1.00 94.88 987 ARG A O 1
ATOM 7702 N N . LEU A 1 988 ? -13.553 -24.548 -23.558 1.00 95.19 988 LEU A N 1
ATOM 7703 C CA . LEU A 1 988 ? -13.603 -23.834 -22.284 1.00 95.19 988 LEU A CA 1
ATOM 7704 C C . LEU A 1 988 ? -12.162 -23.551 -21.845 1.00 95.19 988 LEU A C 1
ATOM 7706 O O . LEU A 1 988 ? -11.338 -24.461 -21.843 1.00 95.19 988 LEU A O 1
ATOM 7710 N N . GLU A 1 989 ? -11.844 -22.319 -21.467 1.00 97.25 989 GLU A N 1
ATOM 7711 C CA . GLU A 1 989 ? -10.600 -21.996 -20.763 1.00 97.25 989 GLU A CA 1
ATOM 7712 C C . GLU A 1 989 ? -10.925 -21.279 -19.445 1.00 97.25 989 GLU A C 1
ATOM 7714 O O . GLU A 1 989 ? -11.799 -20.410 -19.416 1.00 97.25 989 GLU A O 1
ATOM 7719 N N . PHE A 1 990 ? -10.247 -21.656 -18.358 1.00 96.88 990 PHE A N 1
ATOM 7720 C CA . PHE A 1 990 ? -10.413 -21.044 -17.036 1.00 96.88 990 PHE A CA 1
ATOM 7721 C C . PHE A 1 990 ? -9.144 -20.287 -16.641 1.00 96.88 990 PHE A C 1
ATOM 7723 O O . PHE A 1 990 ? -8.046 -20.828 -16.767 1.00 96.88 990 PHE A O 1
ATOM 7730 N N . PHE A 1 991 ? -9.301 -19.061 -16.147 1.00 94.19 991 PHE A N 1
ATOM 7731 C CA . PHE A 1 991 ? -8.218 -18.186 -15.679 1.00 94.19 991 PHE A CA 1
ATOM 7732 C C . PHE A 1 991 ? -8.507 -17.723 -14.254 1.00 94.19 991 PHE A C 1
ATOM 7734 O O . PHE A 1 991 ? -9.671 -17.721 -13.846 1.00 94.19 991 PHE A O 1
ATOM 7741 N N . GLU A 1 992 ? -7.480 -17.324 -13.502 1.00 91.50 992 GLU A N 1
ATOM 7742 C CA . GLU A 1 992 ? -7.699 -16.711 -12.187 1.00 91.50 992 GLU A CA 1
ATOM 7743 C C . GLU A 1 992 ? -8.531 -15.425 -12.349 1.00 91.50 992 GLU A C 1
ATOM 7745 O O . GLU A 1 992 ? -8.596 -14.843 -13.437 1.00 91.50 992 GLU A O 1
ATOM 7750 N N . ILE A 1 993 ? -9.234 -14.998 -11.297 1.00 86.75 993 ILE A N 1
ATOM 7751 C CA . ILE A 1 993 ? -10.152 -13.853 -11.408 1.00 86.75 993 ILE A CA 1
ATOM 7752 C C . ILE A 1 993 ? -9.412 -12.542 -11.737 1.00 86.75 993 ILE A C 1
ATOM 7754 O O . ILE A 1 993 ? -9.964 -11.694 -12.431 1.00 86.75 993 ILE A O 1
ATOM 7758 N N . ASP A 1 994 ? -8.151 -12.419 -11.315 1.00 85.00 994 ASP A N 1
ATOM 7759 C CA . ASP A 1 994 ? -7.220 -11.318 -11.585 1.00 85.00 994 ASP A CA 1
ATOM 7760 C C . ASP A 1 994 ? -6.574 -11.362 -12.991 1.00 85.00 994 ASP A C 1
ATOM 7762 O O . ASP A 1 994 ? -6.142 -10.327 -13.498 1.00 85.00 994 ASP A O 1
ATOM 7766 N N . ASP A 1 995 ? -6.592 -12.503 -13.690 1.00 89.69 995 ASP A N 1
ATOM 7767 C CA . ASP A 1 995 ? -5.959 -12.708 -15.011 1.00 89.69 995 ASP A CA 1
ATOM 7768 C C . ASP A 1 995 ? -6.812 -12.207 -16.210 1.00 89.69 995 ASP A C 1
ATOM 7770 O O . ASP A 1 995 ? -6.779 -12.764 -17.317 1.00 89.69 995 ASP A O 1
ATOM 7774 N N . LEU A 1 996 ? -7.595 -11.135 -16.029 1.00 87.69 996 LEU A N 1
ATOM 7775 C CA . LEU A 1 996 ? -8.559 -10.661 -17.034 1.00 87.69 996 LEU A CA 1
ATOM 7776 C C . LEU A 1 996 ? -7.917 -10.259 -18.371 1.00 87.69 996 LEU A C 1
ATOM 7778 O O . LEU A 1 996 ? -8.450 -10.602 -19.428 1.00 87.69 996 LEU A O 1
ATOM 7782 N N . ASP A 1 997 ? -6.774 -9.574 -18.353 1.00 87.62 997 ASP A N 1
ATOM 7783 C CA . ASP A 1 997 ? -6.074 -9.161 -19.579 1.00 87.62 997 ASP A CA 1
ATOM 7784 C C . ASP A 1 997 ? -5.545 -10.362 -20.382 1.00 87.62 997 ASP A C 1
ATOM 7786 O O . ASP A 1 997 ? -5.586 -10.361 -21.619 1.00 87.62 997 ASP A O 1
ATOM 7790 N N . THR A 1 998 ? -5.118 -11.422 -19.690 1.00 90.25 998 THR A N 1
ATOM 7791 C CA . THR A 1 998 ? -4.711 -12.695 -20.301 1.00 90.25 998 THR A CA 1
ATOM 7792 C C . THR A 1 998 ? -5.908 -13.365 -20.976 1.00 90.25 998 THR A C 1
ATOM 7794 O O . THR A 1 998 ? -5.825 -13.753 -22.145 1.00 90.25 998 THR A O 1
ATOM 7797 N N . ALA A 1 999 ? -7.052 -13.431 -20.287 1.00 91.12 999 ALA A N 1
ATOM 7798 C CA . ALA A 1 999 ? -8.290 -13.979 -20.837 1.00 91.12 999 ALA A CA 1
ATOM 7799 C C . ALA A 1 999 ? -8.804 -13.170 -22.049 1.00 91.12 999 ALA A C 1
ATOM 7801 O O . ALA A 1 999 ? -9.244 -13.759 -23.037 1.00 91.12 999 ALA A O 1
ATOM 7802 N N . LEU A 1 1000 ? -8.709 -11.835 -22.012 1.00 91.06 1000 LEU A N 1
ATOM 7803 C CA . LEU A 1 1000 ? -9.086 -10.940 -23.117 1.00 91.06 1000 LEU A CA 1
ATOM 7804 C C . LEU A 1 1000 ? -8.193 -11.131 -24.346 1.00 91.06 1000 LEU A C 1
ATOM 7806 O O . LEU A 1 1000 ? -8.707 -11.362 -25.440 1.00 91.06 1000 LEU A O 1
ATOM 7810 N N . THR A 1 1001 ? -6.872 -11.124 -24.159 1.00 92.62 1001 THR A N 1
ATOM 7811 C CA . THR A 1 1001 ? -5.901 -11.399 -25.233 1.00 92.62 1001 THR A CA 1
ATOM 7812 C C . THR A 1 1001 ? -6.199 -12.751 -25.884 1.00 92.62 1001 THR A C 1
ATOM 7814 O O . THR A 1 1001 ? -6.292 -12.875 -27.107 1.00 92.62 1001 THR A O 1
ATOM 7817 N N . ARG A 1 1002 ? -6.451 -13.772 -25.059 1.00 91.81 1002 ARG A N 1
ATOM 7818 C CA . ARG A 1 1002 ? -6.759 -15.123 -25.525 1.00 91.81 1002 ARG A CA 1
ATOM 7819 C C . ARG A 1 1002 ? -8.094 -15.223 -26.269 1.00 91.81 1002 ARG A C 1
ATOM 7821 O O . ARG A 1 1002 ? -8.218 -15.984 -27.232 1.00 91.81 1002 ARG A O 1
ATOM 7828 N N . PHE A 1 1003 ? -9.091 -14.448 -25.854 1.00 92.50 1003 PHE A N 1
ATOM 7829 C CA . PHE A 1 1003 ? -10.377 -14.331 -26.537 1.00 92.50 1003 PHE A CA 1
ATOM 7830 C C . PHE A 1 1003 ? -10.235 -13.700 -27.927 1.00 92.50 1003 PHE A C 1
ATOM 7832 O O . PHE A 1 1003 ? -10.874 -14.179 -28.869 1.00 92.50 1003 PHE A O 1
ATOM 7839 N N . GLU A 1 1004 ? -9.378 -12.690 -28.089 1.00 89.69 1004 GLU A N 1
ATOM 7840 C CA . GLU A 1 1004 ? -9.089 -12.082 -29.393 1.00 89.69 1004 GLU A CA 1
ATOM 7841 C C . GLU A 1 1004 ? -8.395 -13.071 -30.342 1.00 89.69 1004 GLU A C 1
ATOM 7843 O O . GLU A 1 1004 ? -8.853 -13.249 -31.475 1.00 89.69 1004 GLU A O 1
ATOM 7848 N N . GLU A 1 1005 ? -7.368 -13.788 -29.869 1.00 89.25 1005 GLU A N 1
ATOM 7849 C CA . GLU A 1 1005 ? -6.679 -14.839 -30.636 1.00 89.25 1005 GLU A CA 1
ATOM 7850 C C . GLU A 1 1005 ? -7.652 -15.905 -31.163 1.00 89.25 1005 GLU A C 1
ATOM 7852 O O . GLU A 1 1005 ? -7.692 -16.204 -32.362 1.00 89.25 1005 GLU A O 1
ATOM 7857 N N . LEU A 1 1006 ? -8.458 -16.484 -30.265 1.00 85.69 1006 LEU A N 1
ATOM 7858 C CA . LEU A 1 1006 ? -9.378 -17.572 -30.596 1.00 85.69 1006 LEU A CA 1
ATOM 7859 C C . LEU A 1 1006 ? -10.532 -17.091 -31.487 1.00 85.69 1006 LEU A C 1
ATOM 7861 O O . LEU A 1 1006 ? -10.936 -17.809 -32.406 1.00 85.69 1006 LEU A O 1
ATOM 7865 N N . SER A 1 1007 ? -11.017 -15.863 -31.277 1.00 77.00 1007 SER A N 1
ATOM 7866 C CA . SER A 1 1007 ? -12.029 -15.248 -32.142 1.00 77.00 1007 SER A CA 1
ATOM 7867 C C . SER A 1 1007 ? -11.494 -15.026 -33.558 1.00 77.00 1007 SER A C 1
ATOM 7869 O O . SER A 1 1007 ? -12.161 -15.404 -34.521 1.00 77.00 1007 SER A O 1
ATOM 7871 N N . ALA A 1 1008 ? -10.277 -14.490 -33.707 1.00 73.12 1008 ALA A N 1
ATOM 7872 C CA . ALA A 1 1008 ? -9.665 -14.214 -35.008 1.00 73.12 1008 ALA A CA 1
ATOM 7873 C C . ALA A 1 1008 ? -9.410 -15.489 -35.836 1.00 73.12 1008 ALA A C 1
ATOM 7875 O O . ALA A 1 1008 ? -9.665 -15.508 -37.045 1.00 73.12 1008 ALA A O 1
ATOM 7876 N N . VAL A 1 1009 ? -8.963 -16.576 -35.194 1.00 67.94 1009 VAL A N 1
ATOM 7877 C CA . VAL A 1 1009 ? -8.772 -17.883 -35.850 1.00 67.94 1009 VAL A CA 1
ATOM 7878 C C . VAL A 1 1009 ? -10.104 -18.472 -36.329 1.00 67.94 1009 VAL A C 1
ATOM 7880 O O . VAL A 1 1009 ? -10.182 -19.003 -37.444 1.00 67.94 1009 VAL A O 1
ATOM 7883 N N . ASN A 1 1010 ? -11.172 -18.348 -35.536 1.00 60.84 1010 ASN A N 1
ATOM 7884 C CA . ASN A 1 1010 ? -12.481 -18.884 -35.912 1.00 60.84 1010 ASN A CA 1
ATOM 7885 C C . ASN A 1 1010 ? -13.148 -18.052 -37.027 1.00 60.84 1010 ASN A C 1
ATOM 7887 O O . ASN A 1 1010 ? -13.770 -18.603 -37.938 1.00 60.84 1010 ASN A O 1
ATOM 7891 N N . ASP A 1 1011 ? -12.942 -16.732 -37.033 1.00 59.06 1011 ASP A N 1
ATOM 7892 C CA . ASP A 1 1011 ? -13.412 -15.839 -38.101 1.00 59.06 1011 ASP A CA 1
ATOM 7893 C C . ASP A 1 1011 ? -12.694 -16.099 -39.441 1.00 59.06 1011 ASP A C 1
ATOM 7895 O O . ASP A 1 1011 ? -13.318 -16.068 -40.504 1.00 59.06 1011 ASP A O 1
ATOM 7899 N N . ALA A 1 1012 ? -11.396 -16.424 -39.416 1.00 52.41 1012 ALA A N 1
ATOM 7900 C CA . ALA A 1 1012 ? -10.650 -16.837 -40.608 1.00 52.41 1012 ALA A CA 1
ATOM 7901 C C . ALA A 1 1012 ? -11.132 -18.195 -41.156 1.00 52.41 1012 ALA A C 1
ATOM 7903 O O . ALA A 1 1012 ? -11.275 -18.370 -42.372 1.00 52.41 1012 ALA A O 1
ATOM 7904 N N . THR A 1 1013 ? -11.439 -19.137 -40.261 1.00 54.19 1013 THR A N 1
ATOM 7905 C CA . THR A 1 1013 ? -11.936 -20.477 -40.614 1.00 54.19 1013 THR A CA 1
ATOM 7906 C C . THR A 1 1013 ? -13.360 -20.417 -41.185 1.00 54.19 1013 THR A C 1
ATOM 7908 O O . THR A 1 1013 ? -13.627 -20.997 -42.234 1.00 54.19 1013 THR A O 1
ATOM 7911 N N . ASN A 1 1014 ? -14.260 -19.622 -40.594 1.00 51.62 1014 ASN A N 1
ATOM 7912 C CA . ASN A 1 1014 ? -15.626 -19.432 -41.109 1.00 51.62 1014 ASN A CA 1
ATOM 7913 C C . ASN A 1 1014 ? -15.717 -18.586 -42.394 1.00 51.62 1014 ASN A C 1
ATOM 7915 O O . ASN A 1 1014 ? -16.749 -18.618 -43.057 1.00 51.62 1014 ASN A O 1
ATOM 7919 N N . ARG A 1 1015 ? -14.673 -17.834 -42.774 1.00 49.78 1015 ARG A N 1
ATOM 7920 C CA . ARG A 1 1015 ? -14.599 -17.147 -44.084 1.00 49.78 1015 ARG A CA 1
ATOM 7921 C C . ARG A 1 1015 ? -14.007 -18.012 -45.200 1.00 49.78 1015 ARG A C 1
ATOM 7923 O O . ARG A 1 1015 ? -14.013 -17.584 -46.353 1.00 49.78 1015 ARG A O 1
ATOM 7930 N N . THR A 1 1016 ? -13.456 -19.181 -44.868 1.00 41.50 1016 THR A N 1
ATOM 7931 C CA . THR A 1 1016 ? -12.837 -20.115 -45.826 1.00 41.50 1016 THR A CA 1
ATOM 7932 C C . THR A 1 1016 ? -13.636 -21.408 -46.035 1.00 41.50 1016 THR A C 1
ATOM 7934 O O . THR A 1 1016 ? -13.272 -22.197 -46.911 1.00 41.50 1016 THR A O 1
ATOM 7937 N N . ALA A 1 1017 ? -14.738 -21.581 -45.297 1.00 39.69 1017 ALA A N 1
ATOM 7938 C CA . ALA A 1 1017 ? -15.767 -22.609 -45.482 1.00 39.69 1017 ALA A CA 1
ATOM 7939 C C . ALA A 1 1017 ? -17.025 -22.046 -46.174 1.00 39.69 1017 ALA A C 1
ATOM 7941 O O . ALA A 1 1017 ? -17.692 -22.842 -46.875 1.00 39.69 1017 ALA A O 1
#

Sequence (1017 aa):
MRTVTRRGWLPSAATRWRPATPSSMRATRRGGGAEREGAAGDTRRLLEAMNHRDWDAIRAICASGFRVEDCRLLGWGPTLRDVDTLIDSQRALFELSPDARYRLDHLRVCGLVYLFWVTRIGTREGGAHEAAMLTVGQWDETGKLKGYEIYDPEQIDEAFARFEERTANAVPCSLAVIARPTAATAAMDRWHAAFKVGHESGDWDALRRICAPAMVFEDRRRMSLLSGDVELMIASAGERESMGALPETWLLSTGGDRVGLWRMMWSGGPPDGRFEIEYLALMEVDESGQLVAILLIDVDDARAAQQEVWNRWAAVDPVAKPWIEVVATKTDAFNDHDLSPTRRIFVEDIVVEDHRRTGIGRIEGIEEYLRAISVLWELSPDMQAEFGQHWLALDRSAAVSTIRRSGNVAGGGAFESEYLIVDAMAEGLVTRMEFFELEALNAALARFEELRHDPLRIPPNAATRAFDRSAAAALSRDWSTLRSLISDDFVFEDRGKRSLVRGGAEELLPGLQYFVSEVGATCSFEPLATAGDRLAMHHNAWRNACDTSTFEIDKICITEIDASGKACTMILFDTEDRAAASAELLERGLANGAGGLPRASGEYLRAFNAHDLDGVRAVLPDDYYHHDHRRTGIGRIDGADVYLESLKALFDLSPDVRLEPLYQLPPSKQGLLMVNRWIGTDAEGGEFESLFAALTVYRGSDIAGIEIFEIENLDLAIARFERLHGSSTADPLAAIARPNAATVTMERMWAAFGAEDLDAARALSSPDLVWEDRRPMVGMSGDRELMLASARERLASGARPEHLQIVGTAGDRVAVARVLWAGGPTDGRFEVEFLLVIEVDEAGLCTATIFFDIDEKRAALREAWARWVAIDPTVKPWVDGISTATDAFNAYDLTQLRTAWAEDLVVHDHRRTGIGMIEGRNAYCESLTALWELSPDTQFDNGCHWPAWNRTGAIVTSRRTGTVPDGGPYETDWLTLSIMERGLVTRLEFFEIDDLDTALTRFEELSAVNDATNRTA

Secondary structure (DSSP, 8-state):
----------HHHHHHTS-------------------HHHHHHHHHHHHHHHT-HHHHHHHEEEEEEEEE--TT---S-B-SHHHHHHHHHHHHHH-TT-EEEEEEEEEETTEEEEEEEEEEEETTEEEEEEEEEEEEE-TT--EEEEEEE-GGGHHHHHHHHHHHHTTSPP-SHHHHSPP-HHHHHHHHHHHHHHHHHHHS--HHHHHTEEEEEEEEE-STTT-EEE-HHHHHHHHHHHHHTT-EEEEEEEEEETTTEEEEEEEEEE--TTS-EEEEEEEEEEE-TT--EEEEEEE-GGGHHHHHHHHHHHHHHH-TTHHHHHHHHHHHHHHHHTT--GGGGGSEEEEEEEEE-STT--EEEESHHHHHHHHHHHHHH-TT-EEE-SSSEEEE-SSEEEEEEEEEEEETTTEEEEEEEEEEEEEETTEEEEEEEE-GGGHHHHHHHHHHHS--TTS----HHHHHHHHHHHHHHTT-HHHHHHHEEEEEEEEE-STTT-EEE-HHHHHHHHHHHHHTS-EEEEEEEEEEETTTEEEEEEEEEE--TT---EEEEEEEEEE-TTS-EEEEEEE-GGGHHHHHHHHHHHHHHSSTT---HHHHHHHHHHHTT-HHHHHHHS-TT-EEEE-STTS-EEEESHHHHHHHHHHHHHH-TT-EEEEEEEPPP-SSEEEEEEEEEEE-TTS-EEEEEEEEEEEEETTEEEEEEEEEGGGHHHHHHHHHHHHT-----TTTTT----HHHHHHHHHHHHHHTT-HHHHHHTEEEEEEEEE-STTT-EEE-HHHHHHHHHHHHHTTEEEEEEEEEEEETTTEEEEEEEEEE--TT--EEEEEEEEEEE-TT--EEEEEEE-TT-HHHHHHHHHHHHHHH-GGGHHHHHHHHHHHHHHHTT-HHHHHHHEEEEEEEEE-STT--EEEESHHHHHHHHHHHHHH-TT-EEEE-S--SEE-SSEEEEEEEEEEEETTTEEEEEEEEEEEEEETTEEEEEEEEETT-HHHHHHHHHHHHHHHHHHHTT-